Protein AF-A0A9Q0EGW2-F1 (afdb_monomer_lite)

Organism: NCBI:txid630683

pLDDT: mean 73.57, std 24.12, range [22.22, 98.44]

Secondary structure (DSSP, 8-state):
-HHHHHHHHHHHHHHHHHHHHH-TTSPPBPPP-TTS--EEEEEEEEE-TTTSSEEEEEEEEETT--HHHHHHHHHHHH-GGGTTT----EEEEEEETTEEEEPPTTS-HHHHHHT--SS-TT-EEEEEEGGGS--PPP-----------------------S-TTHHHHHHHHHHSS---TTHHHHT-HHHHHHHHHHHHHHHHHHHTS-TT--STTEEEEEEE-TTT-TT---EEEEEETT--HHHHHHHHHHHHT-TTS-GGGEEEEEEETTT---EEPPTTS-HHHHHHT--GGG--EEEEEEEPPTT-----PPP------S---S----PPPTTSS-EEEE--TT------------------SSSSPPEEE--SSEEEEESS--STT-EE--STT--SS-EEEEEETTEEEEEESSTT--EEETTEEP-S-EE--TT-EEEETTTEEEEEE-TTTTT-------------------------------------------------------------------------PPPPP---SEEEEE-GGGHHHHHHHHTTT--TTT-SSTTHHHHHHHHHHHHHHSTTS-TTS-HHHHHHHHHHHHHHHHHHHHHHHH-----GGGHHHHHHHHHHHHHHHHHHHHHHHHBTTTTTT-HHHHHHHHHHHHHHHHHHHHHHHHHHHTTGGGGSS-TTS--TTS--HHHHHHHHHHHHHHHHHHT--HHHHHHHHHHHHHHHHHHHHHHHHH-GGGS-SSHHHHHHHHHHHHHHHHHHGGGT-HHHHHHHSHHHHHHHHHHHS--SSTTTHHHHHHH-TTS-HHHHHHHHHT----TTSPPPPHHHHHHHHHHHHTTHHHHHHHHT----SSPPSS--PPP---SS--HHHH-BSSPTTHHHHHHHHHHTTSEEEEE-TTS-SBS-TTBTTHHHHTTT-----------SSPPEEEEEEE-SSS--EEEEEE----TTS---S-EEEEEEE-TTSHHHHH----TT-EEEEETTEE-TT--HHHHHHHHHHS-SEEEEEEETTHHHHTT-GGGGGSPPPPPP-

Radius of gyration: 41.77 Å; chains: 1; bounding box: 143×86×116 Å

InterPro domains:
  IPR000159 Ras-associating domain [PF00788] (39-132)
  IPR000159 Ras-associating domain [PF00788] (218-309)
  IPR000159 Ras-associating domain [PS50200] (38-132)
  IPR000159 Ras-associating domain [PS50200] (217-310)
  IPR000159 Ras-associating domain [SM00314] (38-132)
  IPR000159 Ras-associating domain [SM00314] (217-310)
  IPR000253 Forkhead-associated (FHA) domain [PF00498] (385-449)
  IPR001478 PDZ domain [PF00595] (959-1042)
  IPR001478 PDZ domain [PS50106] (956-1046)
  IPR001478 PDZ domain [SM00228] (965-1046)
  IPR002710 Dilute domain [PF01843] (735-837)
  IPR002710 Dilute domain [PS51126] (611-858)
  IPR002710 Dilute domain [SM01132] (735-841)
  IPR008984 SMAD/FHA domain superfamily [SSF49879] (358-459)
  IPR028842 Afadin [PTHR10398] (1-1064)
  IPR029071 Ubiquitin-like domain superfamily [SSF54236] (38-137)
  IPR029071 Ubiquitin-like domain superfamily [SSF54236] (218-309)
  IPR036034 PDZ superfamily [G3DSA:2.30.42.10] (946-1052)
  IPR036034 PDZ superfamily [SSF50156] (941-1049)
  IPR037977 Afadin, cargo binding domain [cd15471] (553-882)

Structure (mmCIF, N/CA/C/O backbone):
data_AF-A0A9Q0EGW2-F1
#
_entry.id   AF-A0A9Q0EGW2-F1
#
loop_
_atom_site.group_PDB
_atom_site.id
_atom_site.type_symbol
_atom_site.label_atom_id
_atom_site.label_alt_id
_atom_site.label_comp_id
_atom_site.label_asym_id
_atom_site.label_entity_id
_atom_site.label_seq_id
_atom_site.pdbx_PDB_ins_code
_atom_site.Cartn_x
_atom_site.Cartn_y
_atom_site.Cartn_z
_atom_site.occupancy
_atom_site.B_iso_or_equiv
_atom_site.auth_seq_id
_atom_site.auth_comp_id
_atom_site.auth_asym_id
_atom_site.auth_atom_id
_atom_site.pdbx_PDB_model_num
ATOM 1 N N . MET A 1 1 ? -8.921 -42.955 36.937 1.00 47.50 1 MET A N 1
ATOM 2 C CA . MET A 1 1 ? -9.377 -42.772 35.539 1.00 47.50 1 MET A CA 1
ATOM 3 C C . MET A 1 1 ? -8.599 -41.685 34.792 1.00 47.50 1 MET A C 1
ATOM 5 O O . MET A 1 1 ? -8.509 -41.792 33.580 1.00 47.50 1 MET A O 1
ATOM 9 N N . SER A 1 2 ? -7.989 -40.699 35.465 1.00 52.41 2 SER A N 1
ATOM 10 C CA . SER A 1 2 ? -7.268 -39.570 34.837 1.00 52.41 2 SER A CA 1
ATOM 11 C C . SER A 1 2 ? -6.210 -39.935 33.782 1.00 52.41 2 SER A C 1
ATOM 13 O O . SER A 1 2 ? -6.080 -39.212 32.803 1.00 52.41 2 SER A O 1
ATOM 15 N N . GLY A 1 3 ? -5.489 -41.053 33.940 1.00 56.72 3 GLY A N 1
ATOM 16 C CA . GLY A 1 3 ? -4.396 -41.429 33.029 1.00 56.72 3 GLY A CA 1
ATOM 17 C C . GLY A 1 3 ? -4.788 -41.597 31.553 1.00 56.72 3 GLY A C 1
ATOM 18 O O . GLY A 1 3 ? -3.973 -41.287 30.696 1.00 56.72 3 GLY A O 1
ATOM 19 N N . SER A 1 4 ? -6.022 -42.025 31.249 1.00 69.19 4 SER A N 1
ATOM 20 C CA . SER A 1 4 ? -6.470 -42.208 29.854 1.00 69.19 4 SER A CA 1
ATOM 21 C C . SER A 1 4 ? -6.658 -40.864 29.149 1.00 69.19 4 SER A C 1
ATOM 23 O O . SER A 1 4 ? -6.093 -40.636 28.084 1.00 69.19 4 SER A O 1
ATOM 25 N N . ARG A 1 5 ? -7.375 -39.928 29.793 1.00 77.12 5 ARG A N 1
ATOM 26 C CA . ARG A 1 5 ? -7.767 -38.653 29.175 1.00 77.12 5 ARG A CA 1
ATOM 27 C C . ARG A 1 5 ? -6.572 -37.748 28.874 1.00 77.12 5 ARG A C 1
ATOM 29 O O . ARG A 1 5 ? -6.573 -37.075 27.854 1.00 77.12 5 ARG A O 1
ATOM 36 N N . GLU A 1 6 ? -5.536 -37.764 29.713 1.00 77.38 6 GLU A N 1
ATOM 37 C CA . GLU A 1 6 ? -4.303 -37.006 29.447 1.00 77.38 6 GLU A CA 1
ATOM 38 C C . GLU A 1 6 ? -3.447 -37.660 28.341 1.00 77.38 6 GLU A C 1
ATOM 40 O O . GLU A 1 6 ? -2.820 -36.963 27.544 1.00 77.38 6 GLU A O 1
ATOM 45 N N . GLU A 1 7 ? -3.468 -38.993 28.209 1.00 82.00 7 GLU A N 1
ATOM 46 C CA . GLU A 1 7 ? -2.821 -39.686 27.085 1.00 82.00 7 GLU A CA 1
ATOM 47 C C . GLU A 1 7 ? -3.568 -39.436 25.758 1.00 82.00 7 GLU A C 1
ATOM 49 O O . GLU A 1 7 ? -2.941 -39.229 24.718 1.00 82.00 7 GLU A O 1
ATOM 54 N N . GLU A 1 8 ? -4.903 -39.396 25.792 1.00 83.25 8 GLU A N 1
ATOM 55 C CA . GLU A 1 8 ? -5.772 -38.986 24.679 1.00 83.25 8 GLU A CA 1
ATOM 56 C C . GLU A 1 8 ? -5.536 -37.518 24.291 1.00 83.25 8 GLU A C 1
ATOM 58 O O . GLU A 1 8 ? -5.323 -37.227 23.114 1.00 83.25 8 GLU A O 1
ATOM 63 N N . ARG A 1 9 ? -5.476 -36.606 25.273 1.00 87.50 9 ARG A N 1
ATOM 64 C CA . ARG A 1 9 ? -5.161 -35.183 25.072 1.00 87.50 9 ARG A CA 1
ATOM 65 C C . ARG A 1 9 ? -3.813 -34.994 24.396 1.00 87.50 9 ARG A C 1
ATOM 67 O O . ARG A 1 9 ? -3.713 -34.229 23.440 1.00 87.50 9 ARG A O 1
ATOM 74 N N . ARG A 1 10 ? -2.789 -35.720 24.851 1.00 85.56 10 ARG A N 1
ATOM 75 C CA . ARG A 1 10 ? -1.449 -35.676 24.263 1.00 85.56 10 ARG A CA 1
ATOM 76 C C . ARG A 1 10 ? -1.440 -36.177 22.818 1.00 85.56 10 ARG A C 1
ATOM 78 O O . ARG A 1 10 ? -0.884 -35.502 21.961 1.00 85.56 10 ARG A O 1
ATOM 85 N N . LYS A 1 11 ? -2.107 -37.299 22.525 1.00 86.50 11 LYS A N 1
ATOM 86 C CA . LYS A 1 11 ? -2.251 -37.816 21.150 1.00 86.50 11 LYS A CA 1
ATOM 87 C C . LYS A 1 11 ? -2.978 -36.825 20.236 1.00 86.50 11 LYS A C 1
ATOM 89 O O . LYS A 1 11 ? -2.564 -36.636 19.098 1.00 86.50 11 LYS A O 1
ATOM 94 N N . LEU A 1 12 ? -4.030 -36.173 20.733 1.00 87.50 12 LEU A N 1
ATOM 95 C CA . LEU A 1 12 ? -4.774 -35.154 19.990 1.00 87.50 12 LEU A CA 1
ATOM 96 C C . LEU A 1 12 ? -3.927 -33.895 19.739 1.00 87.50 12 LEU A C 1
ATOM 98 O O . LEU A 1 12 ? -3.926 -33.378 18.624 1.00 87.50 12 LEU A O 1
ATOM 102 N N . ALA A 1 13 ? -3.150 -33.451 20.731 1.00 87.44 13 ALA A N 1
ATOM 103 C CA . ALA A 1 13 ? -2.180 -32.371 20.570 1.00 87.44 13 ALA A CA 1
ATOM 104 C C . ALA A 1 13 ? -1.097 -32.730 19.536 1.00 87.44 13 ALA A C 1
ATOM 106 O O . ALA A 1 13 ? -0.809 -31.925 18.657 1.00 87.44 13 ALA A O 1
ATOM 107 N N . ASP A 1 14 ? -0.544 -33.947 19.569 1.00 86.12 14 ASP A N 1
ATOM 108 C CA . ASP A 1 14 ? 0.439 -34.420 18.583 1.00 86.12 14 ASP A CA 1
ATOM 109 C C . ASP A 1 14 ? -0.143 -34.450 17.149 1.00 86.12 14 ASP A C 1
ATOM 111 O O . ASP A 1 14 ? 0.547 -34.070 16.200 1.00 86.12 14 ASP A O 1
ATOM 115 N N . ILE A 1 15 ? -1.422 -34.817 16.980 1.00 85.19 15 ILE A N 1
ATOM 116 C CA . ILE A 1 15 ? -2.140 -34.755 15.690 1.00 85.19 15 ILE A CA 1
ATOM 117 C C . ILE A 1 15 ? -2.317 -33.303 15.219 1.00 85.19 15 ILE A C 1
ATOM 119 O O . ILE A 1 15 ? -1.985 -32.993 14.075 1.00 85.19 15 ILE A O 1
ATOM 123 N N . ILE A 1 16 ? -2.787 -32.404 16.089 1.00 85.88 16 ILE A N 1
ATOM 124 C CA . ILE A 1 16 ? -2.991 -30.980 15.768 1.00 85.88 16 ILE A CA 1
ATOM 125 C C . ILE A 1 16 ? -1.656 -30.297 15.434 1.00 85.88 16 ILE A C 1
ATOM 127 O O . ILE A 1 16 ? -1.554 -29.610 14.420 1.00 85.88 16 ILE A O 1
ATOM 131 N N . ASN A 1 17 ? -0.597 -30.573 16.199 1.00 80.75 17 ASN A N 1
ATOM 132 C CA . ASN A 1 17 ? 0.765 -30.118 15.911 1.00 80.75 17 ASN A CA 1
ATOM 133 C C . ASN A 1 17 ? 1.252 -30.613 14.539 1.00 80.75 17 ASN A C 1
ATOM 135 O O . ASN A 1 17 ? 1.869 -29.856 13.788 1.00 80.75 17 ASN A O 1
ATOM 139 N N . HIS A 1 18 ? 0.963 -31.870 14.181 1.00 76.56 18 HIS A N 1
ATOM 140 C CA . HIS A 1 18 ? 1.314 -32.410 12.869 1.00 76.56 18 HIS A CA 1
ATOM 141 C C . HIS A 1 18 ? 0.508 -31.757 11.739 1.00 76.56 18 HIS A C 1
ATOM 143 O O . HIS A 1 18 ? 1.084 -31.451 10.695 1.00 76.56 18 HIS A O 1
ATOM 149 N N . TRP A 1 19 ? -0.787 -31.497 11.935 1.00 80.88 19 TRP A N 1
ATOM 150 C CA . TRP A 1 19 ? -1.618 -30.780 10.967 1.00 80.88 19 TRP A CA 1
ATOM 151 C C . TRP A 1 19 ? -1.093 -29.349 10.764 1.00 80.88 19 TRP A C 1
ATOM 153 O O . TRP A 1 19 ? -0.718 -29.000 9.644 1.00 80.88 19 TRP A O 1
ATOM 163 N N . ASN A 1 20 ? -0.918 -28.576 11.846 1.00 78.94 20 ASN A N 1
ATOM 164 C CA . ASN A 1 20 ? -0.424 -27.191 11.816 1.00 78.94 20 ASN A CA 1
ATOM 165 C C . ASN A 1 20 ? 0.954 -27.092 11.127 1.00 78.94 20 ASN A C 1
ATOM 167 O O . ASN A 1 20 ? 1.202 -26.175 10.348 1.00 78.94 20 ASN A O 1
ATOM 171 N N . ALA A 1 21 ? 1.842 -28.068 11.351 1.00 68.69 21 ALA A N 1
ATOM 172 C CA . ALA A 1 21 ? 3.165 -28.108 10.726 1.00 68.69 21 ALA A CA 1
ATOM 173 C C . ALA A 1 21 ? 3.164 -28.489 9.228 1.00 68.69 21 ALA A C 1
ATOM 175 O O . ALA A 1 21 ? 4.145 -28.204 8.539 1.00 68.69 21 ALA A O 1
ATOM 176 N N . ASN A 1 22 ? 2.114 -29.149 8.718 1.00 64.50 22 ASN A N 1
ATOM 177 C CA . ASN A 1 22 ? 2.036 -29.618 7.324 1.00 64.50 22 ASN A CA 1
ATOM 178 C C . ASN A 1 22 ? 1.032 -28.825 6.457 1.00 64.50 22 ASN A C 1
ATOM 180 O O . ASN A 1 22 ? 1.149 -28.887 5.235 1.00 64.50 22 ASN A O 1
ATOM 184 N N . ARG A 1 23 ? 0.072 -28.095 7.049 1.00 66.06 23 ARG A N 1
ATOM 185 C CA . ARG A 1 23 ? -1.032 -27.393 6.355 1.00 66.06 23 ARG A CA 1
ATOM 186 C C . ARG A 1 23 ? -0.943 -25.862 6.453 1.00 66.06 23 ARG A C 1
ATOM 188 O O . ARG A 1 23 ? -1.893 -25.182 6.830 1.00 66.06 23 ARG A O 1
ATOM 195 N N . LEU A 1 24 ? 0.217 -25.307 6.086 1.00 55.44 24 LEU A N 1
ATOM 196 C CA . LEU A 1 24 ? 0.515 -23.857 6.094 1.00 55.44 24 LEU A CA 1
ATOM 197 C C . LEU A 1 24 ? -0.327 -23.027 5.087 1.00 55.44 24 LEU A C 1
ATOM 199 O O . LEU A 1 24 ? -0.200 -21.806 4.995 1.00 55.44 24 LEU A O 1
ATOM 203 N N . ASP A 1 25 ? -1.141 -23.704 4.279 1.00 52.31 25 ASP A N 1
ATOM 204 C CA . ASP A 1 25 ? -2.201 -23.202 3.402 1.00 52.31 25 ASP A CA 1
ATOM 205 C C . ASP A 1 25 ? -3.484 -22.785 4.145 1.00 52.31 25 ASP A C 1
ATOM 207 O O . ASP A 1 25 ? -4.242 -21.955 3.635 1.00 52.31 25 ASP A O 1
ATOM 211 N N . LEU A 1 26 ? -3.717 -23.321 5.345 1.00 68.75 26 LEU A N 1
ATOM 212 C CA . LEU A 1 26 ? -4.934 -23.128 6.134 1.00 68.75 26 LEU A CA 1
ATOM 213 C C . LEU A 1 26 ? -4.627 -22.430 7.473 1.00 68.75 26 LEU A C 1
ATOM 215 O O . LEU A 1 26 ? -3.476 -22.160 7.813 1.00 68.75 26 LEU A O 1
ATOM 219 N N . PHE A 1 27 ? -5.674 -22.071 8.221 1.00 73.50 27 PHE A N 1
ATOM 220 C CA . PHE A 1 27 ? -5.519 -21.429 9.529 1.00 73.50 27 PHE A CA 1
ATOM 221 C C . PHE A 1 27 ? -5.166 -22.445 10.615 1.00 73.50 27 PHE A C 1
ATOM 223 O O . PHE A 1 27 ? -5.680 -23.561 10.609 1.00 73.50 27 PHE A O 1
ATOM 230 N N . GLU A 1 28 ? -4.354 -22.019 11.580 1.00 75.31 28 GLU A N 1
ATOM 231 C CA . GLU A 1 28 ? -3.938 -22.842 12.714 1.00 75.31 28 GLU A CA 1
ATOM 232 C C . GLU A 1 28 ? -5.127 -23.315 13.574 1.00 75.31 28 GLU A C 1
ATOM 234 O O . GLU A 1 28 ? -6.085 -22.572 13.823 1.00 75.31 28 GLU A O 1
ATOM 239 N N . ILE A 1 29 ? -5.040 -24.560 14.047 1.00 86.50 29 ILE A N 1
ATOM 240 C CA . ILE A 1 29 ? -5.971 -25.170 14.998 1.00 86.50 29 ILE A CA 1
ATOM 241 C C . ILE A 1 29 ? -5.348 -25.119 16.403 1.00 86.50 29 ILE A C 1
ATOM 243 O O . ILE A 1 29 ? -4.173 -25.445 16.582 1.00 86.50 29 ILE A O 1
ATOM 247 N N . SER A 1 30 ? -6.124 -24.701 17.406 1.00 88.56 30 SER A N 1
ATOM 248 C CA . SER A 1 30 ? -5.661 -24.542 18.788 1.00 88.56 30 SER A CA 1
ATOM 249 C C . SER A 1 30 ? -5.294 -25.875 19.439 1.00 88.56 30 SER A C 1
ATOM 251 O O . SER A 1 30 ? -5.869 -26.916 19.130 1.00 88.56 30 SER A O 1
ATOM 253 N N . GLN A 1 31 ? -4.424 -25.823 20.448 1.00 89.56 31 GLN A N 1
ATOM 254 C CA . GLN A 1 31 ? -4.209 -26.959 21.347 1.00 89.56 31 GLN A CA 1
ATOM 255 C C . GLN A 1 31 ? -5.522 -27.383 22.042 1.00 89.56 31 GLN A C 1
ATOM 257 O O . GLN A 1 31 ? -6.391 -26.528 22.266 1.00 89.56 31 GLN A O 1
ATOM 262 N N . PRO A 1 32 ? -5.674 -28.671 22.409 1.00 90.06 32 PRO A N 1
ATOM 263 C CA . PRO A 1 32 ? -6.863 -29.165 23.092 1.00 90.06 32 PRO A CA 1
ATOM 264 C C . PRO A 1 32 ? -6.901 -28.779 24.582 1.00 90.06 32 PRO A C 1
ATOM 266 O O . PRO A 1 32 ? -5.913 -28.898 25.325 1.00 90.06 32 PRO A O 1
ATOM 269 N N . THR A 1 33 ? -8.082 -28.365 25.040 1.00 88.81 33 THR A N 1
ATOM 270 C CA . THR A 1 33 ? -8.398 -28.121 26.455 1.00 88.81 33 THR A CA 1
ATOM 271 C C . THR A 1 33 ? -8.334 -29.413 27.279 1.00 88.81 33 THR A C 1
ATOM 273 O O . THR A 1 33 ? -8.151 -30.513 26.751 1.00 88.81 33 THR A O 1
ATOM 276 N N . GLU A 1 34 ? -8.502 -29.302 28.599 1.00 80.69 34 GLU A N 1
ATOM 277 C CA . GLU A 1 34 ? -8.590 -30.465 29.499 1.00 80.69 34 GLU A CA 1
ATOM 278 C C . GLU A 1 34 ? -9.810 -31.359 29.203 1.00 80.69 34 GLU A C 1
ATOM 280 O O . GLU A 1 34 ? -9.826 -32.540 29.562 1.00 80.69 34 GLU A O 1
ATOM 285 N N . ASP A 1 35 ? -10.806 -30.820 28.490 1.00 83.25 35 ASP A N 1
ATOM 286 C CA . ASP A 1 35 ? -11.986 -31.551 28.039 1.00 83.25 35 ASP A CA 1
ATOM 287 C C . ASP A 1 35 ? -11.856 -32.201 26.650 1.00 83.25 35 ASP A C 1
ATOM 289 O O . ASP A 1 35 ? -12.777 -32.900 26.224 1.00 83.25 35 ASP A O 1
ATOM 293 N N . LEU A 1 36 ? -10.686 -32.071 26.005 1.00 86.12 36 LEU A N 1
ATOM 294 C CA . LEU A 1 36 ? -10.377 -32.476 24.620 1.00 86.12 36 LEU A CA 1
ATOM 295 C C . LEU A 1 36 ? -11.017 -31.593 23.529 1.00 86.12 36 LEU A C 1
ATOM 297 O O . LEU A 1 36 ? -10.999 -31.957 22.354 1.00 86.12 36 LEU A O 1
ATOM 301 N N . GLU A 1 37 ? -11.553 -30.426 23.889 1.00 89.25 37 GLU A N 1
ATOM 302 C CA . GLU A 1 37 ? -12.096 -29.458 22.931 1.00 89.25 37 GLU A CA 1
ATOM 303 C C . GLU A 1 37 ? -10.984 -28.584 22.329 1.00 89.25 37 GLU A C 1
ATOM 305 O O . GLU A 1 37 ? -10.080 -28.135 23.031 1.00 89.25 37 GLU A O 1
ATOM 310 N N . PHE A 1 38 ? -11.057 -28.316 21.027 1.00 92.31 38 PHE A N 1
ATOM 311 C CA . PHE A 1 38 ? -10.139 -27.445 20.296 1.00 92.31 38 PHE A CA 1
ATOM 312 C C . PHE A 1 38 ? -10.902 -26.548 19.316 1.00 92.31 38 PHE A C 1
ATOM 314 O O . PHE A 1 38 ? -12.018 -26.853 18.900 1.00 92.31 38 PHE A O 1
ATOM 321 N N . HIS A 1 39 ? -10.293 -25.427 18.940 1.00 90.38 39 HIS A N 1
ATOM 322 C CA . HIS A 1 39 ? -10.911 -24.389 18.120 1.00 90.38 39 HIS A CA 1
ATOM 323 C C . HIS A 1 39 ? -10.045 -24.080 16.900 1.00 90.38 39 HIS A C 1
ATOM 325 O O . HIS A 1 39 ? -8.822 -24.122 16.975 1.00 90.38 39 HIS A O 1
ATOM 331 N N . GLY A 1 40 ? -10.660 -23.709 15.782 1.00 83.31 40 GLY A N 1
ATOM 332 C CA . GLY A 1 40 ? -9.936 -23.303 14.578 1.00 83.31 40 GLY A CA 1
ATOM 333 C C . GLY A 1 40 ? -10.710 -22.266 13.781 1.00 83.31 40 GLY A C 1
ATOM 334 O O . GLY A 1 40 ? -11.922 -22.119 13.946 1.00 83.31 40 GLY A O 1
ATOM 335 N N . VAL A 1 41 ? -10.019 -21.526 12.916 1.00 83.19 41 VAL A N 1
ATOM 336 C CA . VAL A 1 41 ? -10.681 -20.674 11.921 1.00 83.19 41 VAL A CA 1
ATOM 337 C C . VAL A 1 41 ? -10.871 -21.491 10.647 1.00 83.19 41 VAL A C 1
ATOM 339 O O . VAL A 1 41 ? -9.919 -22.016 10.082 1.00 83.19 41 VAL A O 1
ATOM 342 N N . MET A 1 42 ? -12.110 -21.611 10.191 1.00 86.25 42 MET A N 1
ATOM 343 C CA . MET A 1 42 ? -12.465 -22.360 8.989 1.00 86.25 42 MET A CA 1
ATOM 344 C C . MET A 1 42 ? -12.895 -21.409 7.876 1.00 86.25 42 MET A C 1
ATOM 346 O O . MET A 1 42 ? -13.567 -20.406 8.134 1.00 86.25 42 MET A O 1
ATOM 350 N N . ARG A 1 43 ? -12.510 -21.729 6.635 1.00 83.06 43 ARG A N 1
ATOM 351 C CA . ARG A 1 43 ? -12.833 -20.948 5.433 1.00 83.06 43 ARG A CA 1
ATOM 352 C C . ARG A 1 43 ? -13.999 -21.590 4.684 1.00 83.06 43 ARG A C 1
ATOM 354 O O . ARG A 1 43 ? -13.911 -22.746 4.276 1.00 83.06 43 ARG A O 1
ATOM 361 N N . PHE A 1 44 ? -15.047 -20.807 4.461 1.00 85.94 44 PHE A N 1
ATOM 362 C CA . PHE A 1 44 ? -16.272 -21.226 3.790 1.00 85.94 44 PHE A CA 1
ATOM 363 C C . PHE A 1 44 ? -16.542 -20.374 2.553 1.00 85.94 44 PHE A C 1
ATOM 365 O O . PHE A 1 44 ? -16.354 -19.155 2.568 1.00 85.94 44 PHE A O 1
ATOM 372 N N . TYR A 1 45 ? -17.024 -21.020 1.497 1.00 82.19 45 TYR A N 1
ATOM 373 C CA . TYR A 1 45 ? -17.379 -20.400 0.224 1.00 82.19 45 TYR A CA 1
ATOM 374 C C . TYR A 1 45 ? -18.895 -20.484 0.006 1.00 82.19 45 TYR A C 1
ATOM 376 O O . TYR A 1 45 ? -19.514 -21.491 0.339 1.00 82.19 45 TYR A O 1
ATOM 384 N N . PHE A 1 46 ? -19.499 -19.456 -0.580 1.00 81.00 46 PHE A N 1
ATOM 385 C CA . PHE A 1 46 ? -20.913 -19.412 -0.951 1.00 81.00 46 PHE A CA 1
ATOM 386 C C . PHE A 1 46 ? -21.048 -18.951 -2.405 1.00 81.00 46 PHE A C 1
ATOM 388 O O . PHE A 1 46 ? -20.443 -17.955 -2.799 1.00 81.00 46 PHE A O 1
ATOM 395 N N . GLN A 1 47 ? -21.822 -19.674 -3.214 1.00 65.81 47 GLN A N 1
ATOM 396 C CA . GLN A 1 47 ? -21.988 -19.380 -4.641 1.00 65.81 47 GLN A CA 1
ATOM 397 C C . GLN A 1 47 ? -23.151 -18.400 -4.855 1.00 65.81 47 GLN A C 1
ATOM 399 O O . GLN A 1 47 ? -24.315 -18.802 -4.788 1.00 65.81 47 GLN A O 1
ATOM 404 N N . ASP A 1 48 ? -22.868 -17.123 -5.135 1.00 56.03 48 ASP A N 1
ATOM 405 C CA . ASP A 1 48 ? -23.937 -16.145 -5.360 1.00 56.03 48 ASP A CA 1
ATOM 406 C C . ASP A 1 48 ? -24.415 -16.162 -6.820 1.00 56.03 48 ASP A C 1
ATOM 408 O O . ASP A 1 48 ? -23.762 -15.646 -7.733 1.00 56.03 48 ASP A O 1
ATOM 412 N N . ARG A 1 49 ? -25.602 -16.740 -7.040 1.00 48.81 49 ARG A N 1
ATOM 413 C CA . ARG A 1 49 ? -26.234 -16.863 -8.364 1.00 48.81 49 ARG A CA 1
ATOM 414 C C . ARG A 1 49 ? -26.593 -15.530 -9.036 1.00 48.81 49 ARG A C 1
ATOM 416 O O . ARG A 1 49 ? -26.875 -15.547 -10.230 1.00 48.81 49 ARG A O 1
ATOM 423 N N . MET A 1 50 ? -26.594 -14.397 -8.325 1.00 46.16 50 MET A N 1
ATOM 424 C CA . MET A 1 50 ? -26.811 -13.076 -8.935 1.00 46.16 50 MET A CA 1
ATOM 425 C C . MET A 1 50 ? -25.515 -12.430 -9.438 1.00 46.16 50 MET A C 1
ATOM 427 O O . MET A 1 50 ? -25.565 -11.666 -10.399 1.00 46.16 50 MET A O 1
ATOM 431 N N . ALA A 1 51 ? -24.371 -12.740 -8.821 1.00 42.78 51 ALA A N 1
ATOM 432 C CA . ALA A 1 51 ? -23.065 -12.207 -9.219 1.00 42.78 51 ALA A CA 1
ATOM 433 C C . ALA A 1 51 ? -22.275 -13.153 -10.141 1.00 42.78 51 ALA A C 1
ATOM 435 O O . ALA A 1 51 ? -21.465 -12.691 -10.939 1.00 42.78 51 ALA A O 1
ATOM 436 N N . GLY A 1 52 ? -22.494 -14.467 -10.029 1.00 45.59 52 GLY A N 1
ATOM 437 C CA . GLY A 1 52 ? -21.698 -15.493 -10.713 1.00 45.59 52 GLY A CA 1
ATOM 438 C C . GLY A 1 52 ? -20.368 -15.827 -10.026 1.00 45.59 52 GLY A C 1
ATOM 439 O O . GLY A 1 52 ? -19.665 -16.712 -10.501 1.00 45.59 52 GLY A O 1
ATOM 440 N N . ASN A 1 53 ? -20.056 -15.167 -8.906 1.00 53.72 53 ASN A N 1
ATOM 441 C CA . ASN A 1 53 ? -18.808 -15.310 -8.153 1.00 53.72 53 ASN A CA 1
ATOM 442 C C . ASN A 1 53 ? -19.024 -16.077 -6.834 1.00 53.72 53 ASN A C 1
ATOM 444 O O . ASN A 1 53 ? -20.133 -16.123 -6.291 1.00 53.72 53 ASN A O 1
ATOM 448 N N . PHE A 1 54 ? -17.940 -16.614 -6.268 1.00 61.50 54 PHE A N 1
ATOM 449 C CA . PHE A 1 54 ? -17.933 -17.173 -4.914 1.00 61.50 54 PHE A CA 1
ATOM 450 C C . PHE A 1 54 ? -17.622 -16.091 -3.870 1.00 61.50 54 PHE A C 1
ATOM 452 O O . PHE A 1 54 ? -16.542 -15.503 -3.866 1.00 61.50 54 PHE A O 1
ATOM 459 N N . ALA A 1 55 ? -18.545 -15.865 -2.937 1.00 63.38 55 ALA A N 1
ATOM 460 C CA . ALA A 1 55 ? -18.284 -15.089 -1.730 1.00 63.38 55 ALA A CA 1
ATOM 461 C C . ALA A 1 55 ? -17.565 -15.975 -0.699 1.00 63.38 55 ALA A C 1
ATOM 463 O O . ALA A 1 55 ? -17.983 -17.105 -0.455 1.00 63.38 55 ALA A O 1
ATOM 464 N N . THR A 1 56 ? -16.501 -15.476 -0.068 1.00 74.44 56 THR A N 1
ATOM 465 C CA . THR A 1 56 ? -15.720 -16.233 0.929 1.00 74.44 56 THR A CA 1
ATOM 466 C C . THR A 1 56 ? -15.870 -15.604 2.310 1.00 74.44 56 THR A C 1
ATOM 468 O O . THR A 1 56 ? -15.730 -14.391 2.441 1.00 74.44 56 THR A O 1
ATOM 471 N N . LYS A 1 57 ? -16.111 -16.408 3.352 1.00 74.19 57 LYS A N 1
ATOM 472 C CA . LYS A 1 57 ? -16.085 -15.959 4.755 1.00 74.19 57 LYS A CA 1
ATOM 473 C C . LYS A 1 57 ? -15.335 -16.951 5.634 1.00 74.19 57 LYS A C 1
ATOM 475 O O . LYS A 1 57 ? -15.425 -18.162 5.449 1.00 74.19 57 LYS A O 1
ATOM 480 N N . CYS A 1 58 ? -14.610 -16.421 6.611 1.00 79.94 58 CYS A N 1
ATOM 481 C CA . CYS A 1 58 ? -13.944 -17.211 7.638 1.00 79.94 58 CYS A CA 1
ATOM 482 C C . CYS A 1 58 ? -14.698 -17.060 8.962 1.00 79.94 58 CYS A C 1
ATOM 484 O O . CYS A 1 58 ? -15.073 -15.946 9.332 1.00 79.94 58 CYS A O 1
ATOM 486 N N . ILE A 1 59 ? -14.908 -18.157 9.687 1.00 79.81 59 ILE A N 1
ATOM 487 C CA . ILE A 1 59 ? -15.474 -18.132 11.045 1.00 79.81 59 ILE A CA 1
ATOM 488 C C . ILE A 1 59 ? -14.644 -19.009 11.982 1.00 79.81 59 ILE A C 1
ATOM 490 O O . ILE A 1 59 ? -14.043 -19.991 11.551 1.00 79.81 59 ILE A O 1
ATOM 494 N N . ARG A 1 60 ? -14.608 -18.654 13.270 1.00 83.62 60 ARG A N 1
ATOM 495 C CA . ARG A 1 60 ? -14.079 -19.536 14.315 1.00 83.62 60 ARG A CA 1
ATOM 496 C C . ARG A 1 60 ? -15.120 -20.619 14.606 1.00 83.62 60 ARG A C 1
ATOM 498 O O . ARG A 1 60 ? -16.287 -20.297 14.803 1.00 83.62 60 ARG A O 1
ATOM 505 N N . VAL A 1 61 ? -14.685 -21.872 14.618 1.00 90.00 61 VAL A N 1
ATOM 506 C CA . VAL A 1 61 ? -15.498 -23.074 14.850 1.00 90.00 61 VAL A CA 1
ATOM 507 C C . VAL A 1 61 ? -14.858 -23.858 16.000 1.00 90.00 61 VAL A C 1
ATOM 509 O O . VAL A 1 61 ? -13.634 -23.832 16.149 1.00 90.00 61 VAL A O 1
ATOM 512 N N . SER A 1 62 ? -15.665 -24.538 16.818 1.00 92.56 62 SER A N 1
ATOM 513 C CA . SER A 1 62 ? -15.179 -25.507 17.811 1.00 92.56 62 SER A CA 1
ATOM 514 C C . SER A 1 62 ? -15.265 -26.938 17.270 1.00 92.56 62 SER A C 1
ATOM 516 O O . SER A 1 62 ? -16.156 -27.261 16.487 1.00 92.56 62 SER A O 1
ATOM 518 N N . SER A 1 63 ? -14.406 -27.832 17.756 1.00 92.06 63 SER A N 1
ATOM 519 C CA . SER A 1 63 ? -14.519 -29.288 17.608 1.00 92.06 63 SER A CA 1
ATOM 520 C C . SER A 1 63 ? -15.808 -29.881 18.203 1.00 92.06 63 SER A C 1
ATOM 522 O O . SER A 1 63 ? -16.098 -31.067 18.018 1.00 92.06 63 SER A O 1
ATOM 524 N N . THR A 1 64 ? -16.574 -29.105 18.974 1.00 91.19 64 THR A N 1
ATOM 525 C CA . THR A 1 64 ? -17.913 -29.485 19.453 1.00 91.19 64 THR A CA 1
ATOM 526 C C . THR A 1 64 ? -19.037 -29.077 18.503 1.00 91.19 64 THR A C 1
ATOM 528 O O . THR A 1 64 ? -20.033 -29.795 18.459 1.00 91.19 64 THR A O 1
ATOM 531 N N . ALA A 1 65 ? -18.857 -28.009 17.717 1.00 92.19 65 ALA A N 1
ATOM 532 C CA . ALA A 1 65 ? -19.888 -27.433 16.857 1.00 92.19 65 ALA A CA 1
ATOM 533 C C . ALA A 1 65 ? -20.236 -28.340 15.666 1.00 92.19 65 ALA A C 1
ATOM 535 O O . ALA A 1 65 ? -19.355 -28.895 15.000 1.00 92.19 65 ALA A O 1
ATOM 536 N N . THR A 1 66 ? -21.531 -28.459 15.397 1.00 95.00 66 THR A N 1
ATOM 537 C CA . THR A 1 66 ? -22.093 -29.299 14.338 1.00 95.00 66 THR A CA 1
ATOM 538 C C . THR A 1 66 ? -22.166 -28.571 12.993 1.00 95.00 66 THR A C 1
ATOM 540 O O . THR A 1 66 ? -22.077 -27.341 12.910 1.00 95.00 66 THR A O 1
ATOM 543 N N . THR A 1 67 ? -22.374 -29.324 11.913 1.00 92.12 67 THR A N 1
ATOM 544 C CA . THR A 1 67 ? -22.693 -28.790 10.586 1.00 92.12 67 THR A CA 1
ATOM 545 C C . THR A 1 67 ? -23.915 -27.870 10.637 1.00 92.12 67 THR A C 1
ATOM 547 O O . THR A 1 67 ? -23.918 -26.857 9.939 1.00 92.12 67 THR A O 1
ATOM 550 N N . GLN A 1 68 ? -24.926 -28.159 11.470 1.00 88.81 68 GLN A N 1
ATOM 551 C CA . GLN A 1 68 ? -26.079 -27.269 11.642 1.00 88.81 68 GLN A CA 1
ATOM 552 C C . GLN A 1 68 ? -25.682 -25.919 12.264 1.00 88.81 68 GLN A C 1
ATOM 554 O O . GLN A 1 68 ? -25.992 -24.883 11.676 1.00 88.81 68 GLN A O 1
ATOM 559 N N . ASP A 1 69 ? -24.942 -25.912 13.380 1.00 88.25 69 ASP A N 1
ATOM 560 C CA . ASP A 1 69 ? -24.502 -24.672 14.052 1.00 88.25 69 ASP A CA 1
ATOM 561 C C . ASP A 1 69 ? -23.675 -23.781 13.104 1.00 88.25 69 ASP A C 1
ATOM 563 O O . ASP A 1 69 ? -23.824 -22.554 13.049 1.00 88.25 69 ASP A O 1
ATOM 567 N N . VAL A 1 70 ? -22.814 -24.421 12.303 1.00 89.38 70 VAL A N 1
ATOM 568 C CA . VAL A 1 70 ? -22.008 -23.777 11.260 1.00 89.38 70 VAL A CA 1
ATOM 569 C C . VAL A 1 70 ? -22.889 -23.224 10.134 1.00 89.38 70 VAL A C 1
ATOM 571 O O . VAL A 1 70 ? -22.688 -22.083 9.722 1.00 89.38 70 VAL A O 1
ATOM 574 N N . ILE A 1 71 ? -23.883 -23.976 9.650 1.00 88.31 71 ILE A N 1
ATOM 575 C CA . ILE A 1 71 ? -24.822 -23.508 8.618 1.00 88.31 71 ILE A CA 1
ATOM 576 C C . ILE A 1 71 ? -25.622 -22.293 9.101 1.00 88.31 71 ILE A C 1
ATOM 578 O O . ILE A 1 71 ? -25.740 -21.324 8.351 1.00 88.31 71 ILE A O 1
ATOM 582 N N . GLU A 1 72 ? -26.146 -22.312 10.327 1.00 82.25 72 GLU A N 1
ATOM 583 C CA . GLU A 1 72 ? -26.929 -21.200 10.880 1.00 82.25 72 GLU A CA 1
ATOM 584 C C . GLU A 1 72 ? -26.061 -19.937 11.031 1.00 82.25 72 GLU A C 1
ATOM 586 O O . GLU A 1 72 ? -26.435 -18.868 10.540 1.00 82.25 72 GLU A O 1
ATOM 591 N N . THR A 1 73 ? -24.842 -20.087 11.564 1.00 82.31 73 THR A N 1
ATOM 592 C CA . THR A 1 73 ? -23.843 -19.005 11.663 1.00 82.31 73 THR A CA 1
ATOM 593 C C . THR A 1 73 ? -23.477 -18.415 10.294 1.00 82.31 73 THR A C 1
ATOM 595 O O . THR A 1 73 ? -23.328 -17.199 10.145 1.00 82.31 73 THR A O 1
ATOM 598 N N . LEU A 1 74 ? -23.297 -19.258 9.272 1.00 81.38 74 LEU A N 1
ATOM 599 C CA . LEU A 1 74 ? -22.942 -18.805 7.925 1.00 81.38 74 LEU A CA 1
ATOM 600 C C . LEU A 1 74 ? -24.131 -18.163 7.201 1.00 81.38 74 LEU A C 1
ATOM 602 O O . LEU A 1 74 ? -23.930 -17.188 6.480 1.00 81.38 74 LEU A O 1
ATOM 606 N N . ALA A 1 75 ? -25.354 -18.658 7.405 1.00 76.12 75 ALA A N 1
ATOM 607 C CA . ALA A 1 75 ? -26.562 -18.090 6.815 1.00 76.12 75 ALA A CA 1
ATOM 608 C C . ALA A 1 75 ? -26.768 -16.630 7.249 1.00 76.12 75 ALA A C 1
ATOM 610 O O . ALA A 1 75 ? -26.961 -15.762 6.394 1.00 76.12 75 ALA A O 1
ATOM 611 N N . GLU A 1 76 ? -26.642 -16.346 8.552 1.00 69.88 76 GLU A N 1
ATOM 612 C CA . GLU A 1 76 ? -26.672 -14.975 9.077 1.00 69.88 76 GLU A CA 1
ATOM 613 C C . GLU A 1 76 ? -25.552 -14.119 8.480 1.00 69.88 76 GLU A C 1
ATOM 615 O O . GLU A 1 76 ? -25.803 -13.018 7.993 1.00 69.88 76 GLU A O 1
ATOM 620 N N . LYS A 1 77 ? -24.313 -14.630 8.457 1.00 67.75 77 LYS A N 1
ATOM 621 C CA . LYS A 1 77 ? -23.156 -13.853 7.993 1.00 67.75 77 LYS A CA 1
ATOM 622 C C . LYS A 1 77 ? -23.106 -13.631 6.483 1.00 67.75 77 LYS A C 1
ATOM 624 O O . LYS A 1 77 ? -22.437 -12.684 6.068 1.00 67.75 77 LYS A O 1
ATOM 629 N N . PHE A 1 78 ? -23.748 -14.461 5.659 1.00 68.12 78 PHE A N 1
ATOM 630 C CA . PHE A 1 78 ? -23.802 -14.258 4.206 1.00 68.12 78 PHE A CA 1
ATOM 631 C C . PHE A 1 78 ? -24.979 -13.380 3.756 1.00 68.12 78 PHE A C 1
ATOM 633 O O . PHE A 1 78 ? -24.768 -12.584 2.843 1.00 68.12 78 PHE A O 1
ATOM 640 N N . ARG A 1 79 ? -26.175 -13.471 4.366 1.00 63.34 79 ARG A N 1
ATOM 641 C CA . ARG A 1 79 ? -27.318 -12.575 4.068 1.00 63.34 79 ARG A CA 1
ATOM 642 C C . ARG A 1 79 ? -28.234 -12.356 5.295 1.00 63.34 79 ARG A C 1
ATOM 644 O O . ARG A 1 79 ? -29.195 -13.112 5.457 1.00 63.34 79 ARG A O 1
ATOM 651 N N . PRO A 1 80 ? -28.019 -11.297 6.102 1.00 48.03 80 PRO A N 1
ATOM 652 C CA . PRO A 1 80 ? -28.888 -10.970 7.241 1.00 48.03 80 PRO A CA 1
ATOM 653 C C . PRO A 1 80 ? -30.342 -10.657 6.835 1.00 48.03 80 PRO A C 1
ATOM 655 O O . PRO A 1 80 ? -31.296 -11.111 7.469 1.00 48.03 80 PRO A O 1
ATOM 658 N N . ASP A 1 81 ? -30.515 -9.916 5.737 1.00 46.12 81 ASP A N 1
ATOM 659 C CA . ASP A 1 81 ? -31.737 -9.143 5.452 1.00 46.12 81 ASP A CA 1
ATOM 660 C C . ASP A 1 81 ? -32.951 -9.975 4.994 1.00 46.12 81 ASP A C 1
ATOM 662 O O . ASP A 1 81 ? -34.061 -9.461 4.860 1.00 46.12 81 ASP A O 1
ATOM 666 N N . MET A 1 82 ? -32.773 -11.274 4.724 1.00 42.34 82 MET A N 1
ATOM 667 C CA . MET A 1 82 ? -33.799 -12.109 4.078 1.00 42.34 82 MET A CA 1
ATOM 668 C C . MET A 1 82 ? -34.666 -12.946 5.035 1.00 42.34 82 MET A C 1
ATOM 670 O O . MET A 1 82 ? -35.566 -13.655 4.573 1.00 42.34 82 MET A O 1
ATOM 674 N N . ARG A 1 83 ? -34.488 -12.829 6.362 1.00 42.62 83 ARG A N 1
ATOM 675 C CA . ARG A 1 83 ? -35.328 -13.539 7.355 1.00 42.62 83 ARG A CA 1
ATOM 676 C C . ARG A 1 83 ? -36.833 -13.222 7.263 1.00 42.62 83 ARG A C 1
ATOM 678 O O . ARG A 1 83 ? -37.635 -14.017 7.739 1.00 42.62 83 ARG A O 1
ATOM 685 N N . MET A 1 84 ? -37.231 -12.114 6.630 1.00 39.41 84 MET A N 1
ATOM 686 C CA . MET A 1 84 ? -38.633 -11.668 6.562 1.00 39.41 84 MET A CA 1
ATOM 687 C C . MET A 1 84 ? -39.532 -12.376 5.528 1.00 39.41 84 MET A C 1
ATOM 689 O O . MET A 1 84 ? -40.742 -12.168 5.587 1.00 39.41 84 MET A O 1
ATOM 693 N N . LEU A 1 85 ? -39.005 -13.169 4.579 1.00 38.41 85 LEU A N 1
ATOM 694 C CA . LEU A 1 85 ? -39.831 -13.712 3.475 1.00 38.41 85 LEU A CA 1
ATOM 695 C C . LEU A 1 85 ? -39.817 -15.240 3.304 1.00 38.41 85 LEU A C 1
ATOM 697 O O . LEU A 1 85 ? -40.833 -15.795 2.892 1.00 38.41 85 LEU A O 1
ATOM 701 N N . SER A 1 86 ? -38.730 -15.936 3.647 1.00 47.31 86 SER A N 1
ATOM 702 C CA . SER A 1 86 ? -38.718 -17.404 3.795 1.00 47.31 86 SER A CA 1
ATOM 703 C C . SER A 1 86 ? -37.388 -17.877 4.373 1.00 47.31 86 SER A C 1
ATOM 705 O O . SER A 1 86 ? -36.347 -17.458 3.872 1.00 47.31 86 SER A O 1
ATOM 707 N N . SER A 1 87 ? -37.395 -18.806 5.332 1.00 50.25 87 SER A N 1
ATOM 708 C CA . SER A 1 87 ? -36.179 -19.494 5.791 1.00 50.25 87 SER A CA 1
ATOM 709 C C . SER A 1 87 ? -35.556 -20.308 4.642 1.00 50.25 87 SER A C 1
ATOM 711 O O . SER A 1 87 ? -36.177 -21.280 4.198 1.00 50.25 87 SER A O 1
ATOM 713 N N . PRO A 1 88 ? -34.357 -19.963 4.133 1.00 56.84 88 PRO A N 1
ATOM 714 C CA . PRO A 1 88 ? -33.699 -20.768 3.111 1.00 56.84 88 PRO A CA 1
ATOM 715 C C . PRO A 1 88 ? -33.156 -22.048 3.749 1.00 56.84 88 PRO A C 1
ATOM 717 O O . PRO A 1 88 ? -32.573 -22.002 4.833 1.00 56.84 88 PRO A O 1
ATOM 720 N N . ARG A 1 89 ? -33.316 -23.194 3.081 1.00 69.94 89 ARG A N 1
ATOM 721 C CA . ARG A 1 89 ? -32.604 -24.412 3.480 1.00 69.94 89 ARG A CA 1
ATOM 722 C C . ARG A 1 89 ? -31.218 -24.377 2.869 1.00 69.94 89 ARG A C 1
ATOM 724 O O . ARG A 1 89 ? -31.088 -24.432 1.652 1.00 69.94 89 ARG A O 1
ATOM 731 N N . TYR A 1 90 ? -30.200 -24.289 3.709 1.00 83.31 90 TYR A N 1
ATOM 732 C CA . TYR A 1 90 ? -28.813 -24.403 3.281 1.00 83.31 90 TYR A CA 1
ATOM 733 C C . TYR A 1 90 ? -28.267 -25.803 3.573 1.00 83.31 90 TYR A C 1
ATOM 735 O O . TYR A 1 90 ? -28.821 -26.568 4.362 1.00 83.31 90 TYR A O 1
ATOM 743 N N . SER A 1 91 ? -27.170 -26.157 2.919 1.00 86.81 91 SER A N 1
ATOM 744 C CA . SER A 1 91 ? -26.407 -27.369 3.201 1.00 86.81 91 SER A CA 1
ATOM 745 C C . SER A 1 91 ? -24.931 -27.143 2.930 1.00 86.81 91 SER A C 1
ATOM 747 O O . SER A 1 91 ? -24.567 -26.426 1.996 1.00 86.81 91 SER A O 1
ATOM 749 N N . LEU A 1 92 ? -24.096 -27.755 3.765 1.00 90.69 92 LEU A N 1
ATOM 750 C CA . LEU A 1 92 ? -22.648 -27.659 3.693 1.00 90.69 92 LEU A CA 1
ATOM 751 C C . LEU A 1 92 ? -22.084 -28.836 2.893 1.00 90.69 92 LEU A C 1
ATOM 753 O O . LEU A 1 92 ? -22.513 -29.977 3.064 1.00 90.69 92 LEU A O 1
ATOM 757 N N . TYR A 1 93 ? -21.128 -28.541 2.023 1.00 88.50 93 TYR A N 1
ATOM 758 C CA . TYR A 1 93 ? -20.433 -29.512 1.192 1.00 88.50 93 TYR A CA 1
ATOM 759 C C . TYR A 1 93 ? -18.931 -29.400 1.431 1.00 88.50 93 TYR A C 1
ATOM 761 O O . TYR A 1 93 ? -18.399 -28.302 1.557 1.00 88.50 93 TYR A O 1
ATOM 769 N N . GLU A 1 94 ? -18.256 -30.534 1.460 1.00 89.12 94 GLU A N 1
ATOM 770 C CA . GLU A 1 94 ? -16.813 -30.691 1.371 1.00 89.12 94 GLU A CA 1
ATOM 771 C C . GLU A 1 94 ? -16.475 -30.962 -0.101 1.00 89.12 94 GLU A C 1
ATOM 773 O O . GLU A 1 94 ? -17.063 -31.848 -0.720 1.00 89.12 94 GLU A O 1
ATOM 778 N N . VAL A 1 95 ? -15.577 -30.172 -0.688 1.00 82.75 95 VAL A N 1
ATOM 779 C CA . VAL A 1 95 ? -15.197 -30.255 -2.106 1.00 82.75 95 VAL A CA 1
ATOM 780 C C . VAL A 1 95 ? -13.685 -30.403 -2.205 1.00 82.75 95 VAL A C 1
ATOM 782 O O . VAL A 1 95 ? -12.948 -29.575 -1.670 1.00 82.75 95 VAL A O 1
ATOM 785 N N . HIS A 1 96 ? -13.241 -31.434 -2.916 1.00 79.69 96 HIS A N 1
ATOM 786 C CA . HIS A 1 96 ? -11.844 -31.720 -3.240 1.00 79.69 96 HIS A CA 1
ATOM 787 C C . HIS A 1 96 ? -11.691 -31.868 -4.763 1.00 79.69 96 HIS A C 1
ATOM 789 O O . HIS A 1 96 ? -12.676 -31.984 -5.492 1.00 79.69 96 HIS A O 1
ATOM 795 N N . VAL A 1 97 ? -10.453 -31.939 -5.260 1.00 60.81 97 VAL A N 1
ATOM 796 C CA . VAL A 1 97 ? -10.155 -32.212 -6.686 1.00 60.81 97 VAL A CA 1
ATOM 797 C C . VAL A 1 97 ? -10.771 -33.543 -7.163 1.00 60.81 97 VAL A C 1
ATOM 799 O O . VAL A 1 97 ? -11.102 -33.697 -8.336 1.00 60.81 97 VAL A O 1
ATOM 802 N N . SER A 1 98 ? -10.968 -34.492 -6.243 1.00 58.09 98 SER A N 1
ATOM 803 C CA . SER A 1 98 ? -11.565 -35.813 -6.468 1.00 58.09 98 SER A CA 1
ATOM 804 C C . SER A 1 98 ? -13.103 -35.848 -6.482 1.00 58.09 98 SER A C 1
ATOM 806 O O . SER A 1 98 ? -13.661 -36.887 -6.830 1.00 58.09 98 SER A O 1
ATOM 808 N N . GLY A 1 99 ? -13.798 -34.758 -6.127 1.00 68.12 99 GLY A N 1
ATOM 809 C CA . GLY A 1 99 ? -15.266 -34.680 -6.116 1.00 68.12 99 GLY A CA 1
ATOM 810 C C . GLY A 1 99 ? -15.840 -33.920 -4.914 1.00 68.12 99 GLY A C 1
ATOM 811 O O . GLY A 1 99 ? -15.108 -33.307 -4.136 1.00 68.12 99 GLY A O 1
ATOM 812 N N . GLU A 1 100 ? -17.167 -33.963 -4.750 1.00 80.19 100 GLU A N 1
ATOM 813 C CA . GLU A 1 100 ? -17.868 -33.318 -3.632 1.00 80.19 100 GLU A CA 1
ATOM 814 C C . GLU A 1 100 ? -18.672 -34.286 -2.755 1.00 80.19 100 GLU A C 1
ATOM 816 O O . GLU A 1 100 ? -19.225 -35.286 -3.211 1.00 80.19 100 GLU A O 1
ATOM 821 N N . ARG A 1 101 ? -18.778 -33.939 -1.472 1.00 86.12 101 ARG A N 1
ATOM 822 C CA . ARG A 1 101 ? -19.528 -34.654 -0.440 1.00 86.12 101 ARG A CA 1
ATOM 823 C C . ARG A 1 101 ? -20.417 -33.665 0.312 1.00 86.12 101 ARG A C 1
ATOM 825 O O . ARG A 1 101 ? -19.927 -32.658 0.808 1.00 86.12 101 ARG A O 1
ATOM 832 N N . LYS A 1 102 ? -21.716 -33.944 0.449 1.00 88.06 102 LYS A N 1
ATOM 833 C CA . LYS A 1 102 ? -22.572 -33.226 1.415 1.00 88.06 102 LYS A CA 1
ATOM 834 C C . LYS A 1 102 ? -22.236 -33.713 2.830 1.00 88.06 102 LYS A C 1
ATOM 836 O O . LYS A 1 102 ? -22.141 -34.923 3.020 1.00 88.06 102 LYS A O 1
ATOM 841 N N . LEU A 1 103 ? -22.085 -32.797 3.789 1.00 90.56 103 LEU A N 1
ATOM 842 C CA . LEU A 1 103 ? -21.984 -33.156 5.206 1.00 90.56 103 LEU A CA 1
ATOM 843 C C . LEU A 1 103 ? -23.379 -33.378 5.799 1.00 90.56 103 LEU A C 1
ATOM 845 O O . LEU A 1 103 ? -24.322 -32.639 5.489 1.00 90.56 103 LEU A O 1
ATOM 849 N N . ASP A 1 104 ? -23.482 -34.353 6.694 1.00 90.94 104 ASP A N 1
ATOM 850 C CA . ASP A 1 104 ? -24.658 -34.545 7.539 1.00 90.94 104 ASP A CA 1
ATOM 851 C C . ASP A 1 104 ? -24.693 -33.501 8.673 1.00 90.94 104 ASP A C 1
ATOM 853 O O . ASP A 1 104 ? -23.681 -32.884 9.020 1.00 90.94 104 ASP A O 1
ATOM 857 N N . LEU A 1 105 ? -25.888 -33.233 9.214 1.00 88.38 105 LEU A N 1
ATOM 858 C CA . LEU A 1 105 ? -26.133 -32.088 10.106 1.00 88.38 105 LEU A CA 1
ATOM 859 C C . LEU A 1 105 ? -25.424 -32.201 11.465 1.00 88.38 105 LEU A C 1
ATOM 861 O O . LEU A 1 105 ? -25.104 -31.172 12.055 1.00 88.38 105 LEU A O 1
ATOM 865 N N . ASP A 1 106 ? -25.170 -33.423 11.929 1.00 90.06 106 ASP A N 1
ATOM 866 C CA . ASP A 1 106 ? -24.499 -33.772 13.184 1.00 90.06 106 ASP A CA 1
ATOM 867 C C . ASP A 1 106 ? -22.984 -34.015 13.040 1.00 90.06 106 ASP A C 1
ATOM 869 O O . ASP A 1 106 ? -22.283 -34.158 14.047 1.00 90.06 106 ASP A O 1
ATOM 873 N N . GLU A 1 107 ? -22.445 -34.003 11.813 1.00 93.31 107 GLU A N 1
ATOM 874 C CA . GLU A 1 107 ? -20.994 -33.965 11.607 1.00 93.31 107 GLU A CA 1
ATOM 875 C C . GLU A 1 107 ? -20.380 -32.681 12.175 1.00 93.31 107 GLU A C 1
ATOM 877 O O . GLU A 1 107 ? -21.061 -31.693 12.433 1.00 93.31 107 GLU A O 1
ATOM 882 N N . LYS A 1 108 ? -19.061 -32.691 12.376 1.00 93.88 108 LYS A N 1
ATOM 883 C CA . LYS A 1 108 ? -18.315 -31.608 13.025 1.00 93.88 108 LYS A CA 1
ATOM 884 C C . LYS A 1 108 ? -17.275 -31.048 12.057 1.00 93.88 108 LYS A C 1
ATOM 886 O O . LYS A 1 108 ? -16.194 -31.636 11.955 1.00 93.88 108 LYS A O 1
ATOM 891 N N . PRO A 1 109 ? -17.550 -29.941 11.341 1.00 93.88 109 PRO A N 1
ATOM 892 C CA . PRO A 1 109 ? -16.725 -29.513 10.208 1.00 93.88 109 PRO A CA 1
ATOM 893 C C . PRO A 1 109 ? -15.237 -29.306 10.536 1.00 93.88 109 PRO A C 1
ATOM 895 O O . PRO A 1 109 ? -14.384 -29.649 9.720 1.00 93.88 109 PRO A O 1
ATOM 898 N N . LEU A 1 110 ? -14.895 -28.834 11.744 1.00 92.12 110 LEU A N 1
ATOM 899 C CA . LEU A 1 110 ? -13.490 -28.681 12.153 1.00 92.12 110 LEU A CA 1
ATOM 900 C C . LEU A 1 110 ? -12.774 -30.033 12.322 1.00 92.12 110 LEU A C 1
ATOM 902 O O . LEU A 1 110 ? -11.595 -30.155 12.000 1.00 92.12 110 LEU A O 1
ATOM 906 N N . VAL A 1 111 ? -13.489 -31.061 12.788 1.00 90.00 111 VAL A N 1
ATOM 907 C CA . VAL A 1 111 ? -12.960 -32.428 12.916 1.00 90.00 111 VAL A CA 1
ATOM 908 C C . VAL A 1 111 ? -12.809 -33.073 11.535 1.00 90.00 111 VAL A C 1
ATOM 910 O O . VAL A 1 111 ? -11.835 -33.782 11.304 1.00 90.00 111 VAL A O 1
ATOM 913 N N . VAL A 1 112 ? -13.710 -32.777 10.589 1.00 89.69 112 VAL A N 1
ATOM 914 C CA . VAL A 1 112 ? -13.557 -33.175 9.176 1.00 89.69 112 VAL A CA 1
ATOM 915 C C . VAL A 1 112 ? -12.287 -32.549 8.580 1.00 89.69 112 VAL A C 1
ATOM 917 O O . VAL A 1 112 ? -11.450 -33.273 8.050 1.00 89.69 112 VAL A O 1
ATOM 920 N N . GLN A 1 113 ? -12.071 -31.241 8.767 1.00 89.50 113 GLN A N 1
ATOM 921 C CA . GLN A 1 113 ? -10.876 -30.534 8.275 1.00 89.50 113 GLN A CA 1
ATOM 922 C C . GLN A 1 113 ? -9.559 -31.034 8.904 1.00 89.50 113 GLN A C 1
ATOM 924 O O . GLN A 1 113 ? -8.523 -31.062 8.236 1.00 89.50 113 GLN A O 1
ATOM 929 N N . LEU A 1 114 ? -9.581 -31.441 10.180 1.00 86.62 114 LEU A N 1
ATOM 930 C CA . LEU A 1 114 ? -8.419 -32.030 10.861 1.00 86.62 114 LEU A CA 1
ATOM 931 C C . LEU A 1 114 ? -8.025 -33.398 10.265 1.00 86.62 114 LEU A C 1
ATOM 933 O O . LEU A 1 114 ? -6.854 -33.766 10.308 1.00 86.62 114 LEU A O 1
ATOM 937 N N . ASN A 1 115 ? -8.985 -34.123 9.682 1.00 83.69 115 ASN A N 1
ATOM 938 C CA . ASN A 1 115 ? -8.789 -35.451 9.093 1.00 83.69 115 ASN A CA 1
ATOM 939 C C . ASN A 1 115 ? -8.405 -35.430 7.597 1.00 83.69 115 ASN A C 1
ATOM 941 O O . ASN A 1 115 ? -8.264 -36.497 7.000 1.00 83.69 115 ASN A O 1
ATOM 945 N N . TRP A 1 116 ? -8.220 -34.256 6.981 1.00 82.75 116 TRP A N 1
ATOM 946 C CA . TRP A 1 116 ? -7.738 -34.142 5.597 1.00 82.75 116 TRP A CA 1
ATOM 947 C C . TRP A 1 116 ? -6.309 -34.684 5.448 1.00 82.75 116 TRP A C 1
ATOM 949 O O . TRP A 1 116 ? -5.405 -34.322 6.207 1.00 82.75 116 TRP A O 1
ATOM 959 N N . ASN A 1 117 ? -6.085 -35.534 4.443 1.00 62.94 117 ASN A N 1
ATOM 960 C CA . ASN A 1 117 ? -4.801 -36.192 4.215 1.00 62.94 117 ASN A CA 1
ATOM 961 C C . ASN A 1 117 ? -3.742 -35.215 3.669 1.00 62.94 117 ASN A C 1
ATOM 963 O O . ASN A 1 117 ? -4.008 -34.053 3.346 1.00 62.94 117 ASN A O 1
ATOM 967 N N . LYS A 1 118 ? -2.496 -35.693 3.543 1.00 50.88 118 LYS A N 1
ATOM 968 C CA . LYS A 1 118 ? -1.366 -34.890 3.030 1.00 50.88 118 LYS A CA 1
ATOM 969 C C . LYS A 1 118 ? -1.470 -34.535 1.546 1.00 50.88 118 LYS A C 1
ATOM 971 O O . LYS A 1 118 ? -0.823 -33.576 1.113 1.00 50.88 118 LYS A O 1
ATOM 976 N N . ASP A 1 119 ? -2.279 -35.295 0.819 1.00 47.66 119 ASP A N 1
ATOM 977 C CA . ASP A 1 119 ? -2.556 -35.125 -0.605 1.00 47.66 119 ASP A CA 1
ATOM 978 C C . ASP A 1 119 ? -3.831 -34.286 -0.839 1.00 47.66 119 ASP A C 1
ATOM 980 O O . ASP A 1 119 ? -3.936 -33.605 -1.856 1.00 47.66 119 ASP A O 1
ATOM 984 N N . ASP A 1 120 ? -4.728 -34.200 0.158 1.00 57.12 120 ASP A N 1
ATOM 985 C CA . ASP A 1 120 ? -5.961 -33.388 0.165 1.00 57.12 120 ASP A CA 1
ATOM 986 C C . ASP A 1 120 ? -5.661 -31.888 0.400 1.00 57.12 120 ASP A C 1
ATOM 988 O O . ASP A 1 120 ? -6.272 -31.206 1.234 1.00 57.12 120 ASP A O 1
ATOM 992 N N . ARG A 1 121 ? -4.646 -31.358 -0.292 1.00 51.50 121 ARG A N 1
ATOM 993 C CA . ARG A 1 121 ? -4.101 -30.002 -0.089 1.00 51.50 121 ARG A CA 1
ATOM 994 C C . ARG A 1 121 ? -5.070 -28.876 -0.427 1.00 51.50 121 ARG A C 1
ATOM 996 O O . ARG A 1 121 ? -4.861 -27.747 -0.006 1.00 51.50 121 ARG A O 1
ATOM 1003 N N . GLU A 1 122 ? -6.125 -29.183 -1.169 1.00 59.59 122 GLU A N 1
ATOM 1004 C CA . GLU A 1 122 ? -6.954 -28.182 -1.837 1.00 59.59 122 GLU A CA 1
ATOM 1005 C C . GLU A 1 122 ? -8.435 -28.239 -1.438 1.00 59.59 122 GLU A C 1
ATOM 1007 O O . GLU A 1 122 ? -9.264 -27.604 -2.095 1.00 59.59 122 GLU A O 1
ATOM 1012 N N . GLY A 1 123 ? -8.766 -28.976 -0.371 1.00 72.00 123 GLY A N 1
ATOM 1013 C CA . GLY A 1 123 ? -10.123 -29.117 0.159 1.00 72.00 123 GLY A CA 1
ATOM 1014 C C . GLY A 1 123 ? -10.783 -27.787 0.541 1.00 72.00 123 GLY A C 1
ATOM 1015 O O . GLY A 1 123 ? -10.141 -26.868 1.060 1.00 72.00 123 GLY A O 1
ATOM 1016 N N . ARG A 1 124 ? -12.088 -27.662 0.276 1.00 83.00 124 ARG A N 1
ATOM 1017 C CA . ARG A 1 124 ? -12.881 -26.440 0.503 1.00 83.00 124 ARG A CA 1
ATOM 1018 C C . ARG A 1 124 ? -14.276 -26.772 1.024 1.00 83.00 124 ARG A C 1
ATOM 1020 O O . ARG A 1 124 ? -14.929 -27.672 0.506 1.00 83.00 124 ARG A O 1
ATOM 1027 N N . PHE A 1 125 ? -14.776 -25.991 1.983 1.00 89.94 125 PHE A N 1
ATOM 1028 C CA . PHE A 1 125 ? -16.166 -26.095 2.432 1.00 89.94 125 PHE A CA 1
ATOM 1029 C C . PHE A 1 125 ? -17.068 -25.097 1.694 1.00 89.94 125 PHE A C 1
ATOM 1031 O O . PHE A 1 125 ? -16.833 -23.888 1.739 1.00 89.94 125 PHE A O 1
ATOM 1038 N N . VAL A 1 126 ? -18.114 -25.589 1.031 1.00 86.50 126 VAL A N 1
ATOM 1039 C CA . VAL A 1 126 ? -19.033 -24.806 0.194 1.00 86.50 126 VAL A CA 1
ATOM 1040 C C . VAL A 1 126 ? -20.455 -24.875 0.752 1.00 86.50 126 VAL A C 1
ATOM 1042 O O . VAL A 1 126 ? -21.043 -25.949 0.863 1.00 86.50 126 VAL A O 1
ATOM 1045 N N . LEU A 1 127 ? -21.034 -23.722 1.080 1.00 86.69 127 LEU A N 1
ATOM 1046 C CA . LEU A 1 127 ? -22.433 -23.576 1.472 1.00 86.69 127 LEU A CA 1
ATOM 1047 C C . LEU A 1 127 ? -23.308 -23.431 0.216 1.00 86.69 127 LEU A C 1
ATOM 1049 O O . LEU A 1 127 ? -23.059 -22.563 -0.623 1.00 86.69 127 LEU A O 1
ATOM 1053 N N . LYS A 1 128 ? -24.354 -24.255 0.094 1.00 82.31 128 LYS A N 1
ATOM 1054 C CA . LYS A 1 128 ? -25.300 -24.242 -1.037 1.00 82.31 128 LYS A CA 1
ATOM 1055 C C . LYS A 1 128 ? -26.740 -24.066 -0.553 1.00 82.31 128 LYS A C 1
ATOM 1057 O O . LYS A 1 128 ? -27.108 -24.605 0.488 1.00 82.31 128 LYS A O 1
ATOM 1062 N N . ASN A 1 129 ? -27.561 -23.347 -1.319 1.00 77.12 129 ASN A N 1
ATOM 1063 C CA . ASN A 1 129 ? -29.006 -23.220 -1.096 1.00 77.12 129 ASN A CA 1
ATOM 1064 C C . ASN A 1 129 ? -29.746 -24.414 -1.732 1.00 77.12 129 ASN A C 1
ATOM 1066 O O . ASN A 1 129 ? -29.622 -24.650 -2.932 1.00 77.12 129 ASN A O 1
ATOM 1070 N N . GLU A 1 130 ? -30.529 -25.164 -0.957 1.00 68.50 130 GLU A N 1
ATOM 1071 C CA . GLU A 1 130 ? -31.314 -26.302 -1.455 1.00 68.50 130 GLU A CA 1
ATOM 1072 C C . GLU A 1 130 ? -32.555 -25.860 -2.245 1.00 68.50 130 GLU A C 1
ATOM 1074 O O . GLU A 1 130 ? -32.980 -26.567 -3.157 1.00 68.50 130 GLU A O 1
ATOM 1079 N N . ASN A 1 131 ? -33.100 -24.667 -1.968 1.00 60.88 131 ASN A N 1
ATOM 1080 C CA . ASN A 1 131 ? -34.246 -24.115 -2.710 1.00 60.88 131 ASN A CA 1
ATOM 1081 C C . ASN A 1 131 ? -33.906 -23.805 -4.186 1.00 60.88 131 ASN A C 1
ATOM 1083 O O . ASN A 1 131 ? -34.797 -23.609 -5.008 1.00 60.88 131 ASN A O 1
ATOM 1087 N N . ASP A 1 132 ? -32.613 -23.771 -4.515 1.00 54.47 132 ASP A N 1
ATOM 1088 C CA . ASP A 1 132 ? -32.041 -23.506 -5.836 1.00 54.47 132 ASP A CA 1
ATOM 1089 C C . ASP A 1 132 ? -31.814 -24.790 -6.676 1.00 54.47 132 ASP A C 1
ATOM 1091 O O . ASP A 1 132 ? -31.269 -24.732 -7.788 1.00 54.47 132 ASP A O 1
ATOM 1095 N N . ILE A 1 133 ? -32.222 -25.956 -6.155 1.00 47.75 133 ILE A N 1
ATOM 1096 C CA . ILE A 1 133 ? -32.074 -27.279 -6.777 1.00 47.75 133 ILE A CA 1
ATOM 1097 C C . ILE A 1 133 ? -33.424 -27.737 -7.352 1.00 47.75 133 ILE A C 1
ATOM 1099 O O . ILE A 1 133 ? -34.415 -27.858 -6.634 1.00 47.75 133 ILE A O 1
ATOM 1103 N N . LEU A 1 134 ? -33.469 -28.054 -8.653 1.00 40.78 134 LEU A N 1
ATOM 1104 C CA . LEU A 1 134 ? -34.668 -28.626 -9.281 1.00 40.78 134 LEU A CA 1
ATOM 1105 C C . LEU A 1 134 ? -35.035 -29.976 -8.627 1.00 40.78 134 LEU A C 1
ATOM 1107 O O . LEU A 1 134 ? -34.162 -30.837 -8.477 1.00 40.78 134 LEU A O 1
ATOM 1111 N N . PRO A 1 135 ? -36.312 -30.209 -8.264 1.00 33.75 135 PRO A N 1
ATOM 1112 C CA . PRO A 1 135 ? -36.686 -31.352 -7.440 1.00 33.75 135 PRO A CA 1
ATOM 1113 C C . PRO A 1 135 ? -36.505 -32.685 -8.177 1.00 33.75 135 PRO A C 1
ATOM 1115 O O . PRO A 1 135 ? -37.233 -33.008 -9.121 1.00 33.75 135 PRO A O 1
ATOM 1118 N N . LYS A 1 136 ? -35.577 -33.516 -7.683 1.00 36.66 136 LYS A N 1
ATOM 1119 C CA . LYS A 1 136 ? -35.537 -34.951 -8.001 1.00 36.66 136 LYS A CA 1
ATOM 1120 C C . LYS A 1 136 ? -36.866 -35.569 -7.547 1.00 36.66 136 LYS A C 1
ATOM 1122 O O . LYS A 1 136 ? -37.211 -35.480 -6.370 1.00 36.66 136 LYS A O 1
ATOM 1127 N N . LYS A 1 137 ? -37.624 -36.180 -8.467 1.00 27.59 137 LYS A N 1
ATOM 1128 C CA . LYS A 1 137 ? -38.907 -36.829 -8.139 1.00 27.59 137 LYS A CA 1
ATOM 1129 C C . LYS A 1 137 ? -38.691 -37.914 -7.069 1.00 27.59 137 LYS A C 1
ATOM 1131 O O . LYS A 1 137 ? -37.914 -38.833 -7.335 1.00 27.59 137 LYS A O 1
ATOM 1136 N N . PRO A 1 138 ? -39.381 -37.870 -5.915 1.00 31.81 138 PRO A N 1
ATOM 1137 C CA . PRO A 1 138 ? -39.368 -38.985 -4.979 1.00 31.81 138 PRO A CA 1
ATOM 1138 C C . PRO A 1 138 ? -40.103 -40.185 -5.588 1.00 31.81 138 PRO A C 1
ATOM 1140 O O . PRO A 1 138 ? -41.101 -40.027 -6.295 1.00 31.81 138 PRO A O 1
ATOM 1143 N N . GLN A 1 139 ? -39.625 -41.393 -5.294 1.00 30.00 139 GLN A N 1
ATOM 1144 C CA . GLN A 1 139 ? -40.356 -42.620 -5.597 1.00 30.00 139 GLN A CA 1
ATOM 1145 C C . GLN A 1 139 ? -41.499 -42.781 -4.588 1.00 30.00 139 GLN A C 1
ATOM 1147 O O . GLN A 1 139 ? -41.265 -43.148 -3.439 1.00 30.00 139 GLN A O 1
ATOM 1152 N N . SER A 1 140 ? -42.738 -42.529 -5.009 1.00 28.77 140 SER A N 1
ATOM 1153 C CA . SER A 1 140 ? -43.911 -43.068 -4.321 1.00 28.77 140 SER A CA 1
ATOM 1154 C C . SER A 1 140 ? -44.238 -44.452 -4.881 1.00 28.77 140 SER A C 1
ATOM 1156 O O . SER A 1 140 ? -44.236 -44.666 -6.095 1.00 28.77 140 SER A O 1
ATOM 1158 N N . ASN A 1 141 ? -44.521 -45.403 -3.991 1.00 28.73 141 ASN A N 1
ATOM 1159 C CA . ASN A 1 141 ? -45.010 -46.718 -4.394 1.00 28.73 141 ASN A CA 1
ATOM 1160 C C . ASN A 1 141 ? -46.376 -46.590 -5.089 1.00 28.73 141 ASN A C 1
ATOM 1162 O O . ASN A 1 141 ? -47.201 -45.757 -4.711 1.00 28.73 141 ASN A O 1
ATOM 1166 N N . GLY A 1 142 ? -46.612 -47.445 -6.086 1.00 24.42 142 GLY A N 1
ATOM 1167 C CA . GLY A 1 142 ? -47.939 -47.656 -6.666 1.00 24.42 142 GLY A CA 1
ATOM 1168 C C . GLY A 1 142 ? -48.891 -48.405 -5.708 1.00 24.42 142 GLY A C 1
ATOM 1169 O O . GLY A 1 142 ? -48.523 -48.623 -4.551 1.00 24.42 142 GLY A O 1
ATOM 1170 N N . PRO A 1 143 ? -50.080 -48.857 -6.167 1.00 34.78 143 PRO A N 1
ATOM 1171 C CA . PRO A 1 143 ? -50.352 -49.234 -7.561 1.00 34.78 143 PRO A CA 1
ATOM 1172 C C . PRO A 1 143 ? -51.650 -48.675 -8.179 1.00 34.78 143 PRO A C 1
ATOM 1174 O O . PRO A 1 143 ? -52.656 -48.535 -7.497 1.00 34.78 143 PRO A O 1
ATOM 1177 N N . GLU A 1 144 ? -51.685 -48.585 -9.513 1.00 23.72 144 GLU A N 1
ATOM 1178 C CA . GLU A 1 144 ? -52.763 -49.219 -10.290 1.00 23.72 144 GLU A CA 1
ATOM 1179 C C . GLU A 1 144 ? -52.246 -49.756 -11.643 1.00 23.72 144 GLU A C 1
ATOM 1181 O O . GLU A 1 144 ? -51.611 -49.038 -12.403 1.00 23.72 144 GLU A O 1
ATOM 1186 N N . LYS A 1 145 ? -52.537 -51.047 -11.871 1.00 27.09 145 LYS A N 1
ATOM 1187 C CA . LYS A 1 145 ? -52.863 -51.771 -13.124 1.00 27.09 145 LYS A CA 1
ATOM 1188 C C . LYS A 1 145 ? -52.079 -51.510 -14.434 1.00 27.09 145 LYS A C 1
ATOM 1190 O O . LYS A 1 145 ? -52.068 -50.421 -14.981 1.00 27.09 145 LYS A O 1
ATOM 1195 N N . GLU A 1 146 ? -51.540 -52.618 -14.962 1.00 25.59 146 GLU A N 1
ATOM 1196 C CA . GLU A 1 146 ? -51.732 -53.188 -16.322 1.00 25.59 146 GLU A CA 1
ATOM 1197 C C . GLU A 1 146 ? -52.152 -52.262 -17.501 1.00 25.59 146 GLU A C 1
ATOM 1199 O O . GLU A 1 146 ? -53.106 -51.505 -17.376 1.00 25.59 146 GLU A O 1
ATOM 1204 N N . LYS A 1 147 ? -51.615 -52.383 -18.733 1.00 28.38 147 LYS A N 1
ATOM 1205 C CA . LYS A 1 147 ? -50.657 -53.356 -19.323 1.00 28.38 147 LYS A CA 1
ATOM 1206 C C . LYS A 1 147 ? -50.150 -52.899 -20.716 1.00 28.38 147 LYS A C 1
ATOM 1208 O O . LYS A 1 147 ? -50.834 -52.127 -21.370 1.00 28.38 147 LYS A O 1
ATOM 1213 N N . ASP A 1 148 ? -49.013 -53.470 -21.138 1.00 23.73 148 ASP A N 1
ATOM 1214 C CA . ASP A 1 148 ? -48.549 -53.854 -22.500 1.00 23.73 148 ASP A CA 1
ATOM 1215 C C . ASP A 1 148 ? -48.756 -52.960 -23.761 1.00 23.73 148 ASP A C 1
ATOM 1217 O O . ASP A 1 148 ? -49.836 -52.454 -24.039 1.00 23.73 148 ASP A O 1
ATOM 1221 N N . GLY A 1 149 ? -47.716 -52.904 -24.622 1.00 24.12 149 GLY A N 1
ATOM 1222 C CA . GLY A 1 149 ? -47.718 -52.278 -25.969 1.00 24.12 149 GLY A CA 1
ATOM 1223 C C . GLY A 1 149 ? -46.674 -51.152 -26.146 1.00 24.12 149 GLY A C 1
ATOM 1224 O O . GLY A 1 149 ? -47.017 -49.996 -25.940 1.00 24.12 149 GLY A O 1
ATOM 1225 N N . VAL A 1 150 ? -45.369 -51.346 -26.427 1.00 27.72 150 VAL A N 1
ATOM 1226 C CA . VAL A 1 150 ? -44.682 -52.235 -27.408 1.00 27.72 150 VAL A CA 1
ATOM 1227 C C . VAL A 1 150 ? -45.109 -51.837 -28.838 1.00 27.72 150 VAL A C 1
ATOM 1229 O O . VAL A 1 150 ? -46.294 -51.911 -29.132 1.00 27.72 150 VAL A O 1
ATOM 1232 N N . ILE A 1 151 ? -44.272 -51.318 -29.759 1.00 28.38 151 ILE A N 1
ATOM 1233 C CA . ILE A 1 151 ? -42.871 -51.602 -30.192 1.00 28.38 151 ILE A CA 1
ATOM 1234 C C . ILE A 1 151 ? -42.139 -50.235 -30.440 1.00 28.38 151 ILE A C 1
ATOM 1236 O O . ILE A 1 151 ? -42.790 -49.311 -30.912 1.00 28.38 151 ILE A O 1
ATOM 1240 N N . GLN A 1 152 ? -40.895 -49.939 -29.991 1.00 28.08 152 GLN A N 1
ATOM 1241 C CA . GLN A 1 152 ? -39.559 -50.339 -30.534 1.00 28.08 152 GLN A CA 1
ATOM 1242 C C . GLN A 1 152 ? -39.326 -49.843 -32.001 1.00 28.08 152 GLN A C 1
ATOM 1244 O O . GLN A 1 152 ? -40.287 -49.707 -32.740 1.00 28.08 152 GLN A O 1
ATOM 1249 N N . ASN A 1 153 ? -38.166 -49.462 -32.560 1.00 26.77 153 ASN A N 1
ATOM 1250 C CA . ASN A 1 153 ? -36.750 -49.902 -32.603 1.00 26.77 153 ASN A CA 1
ATOM 1251 C C . ASN A 1 153 ? -35.963 -48.798 -33.385 1.00 26.77 153 ASN A C 1
ATOM 1253 O O . ASN A 1 153 ? -36.620 -47.976 -34.015 1.00 26.77 153 ASN A O 1
ATOM 1257 N N . PHE A 1 154 ? -34.632 -48.645 -33.502 1.00 25.16 154 PHE A N 1
ATOM 1258 C CA . PHE A 1 154 ? -33.333 -49.271 -33.130 1.00 25.16 154 PHE A CA 1
ATOM 1259 C C . PHE A 1 154 ? -32.316 -48.085 -33.060 1.00 25.16 154 PHE A C 1
ATOM 1261 O O . PHE A 1 154 ? -32.633 -47.021 -33.583 1.00 25.16 154 PHE A O 1
ATOM 1268 N N . LYS A 1 155 ? -31.064 -48.126 -32.577 1.00 25.45 155 LYS A N 1
ATOM 1269 C CA . LYS A 1 155 ? -30.216 -48.966 -31.692 1.00 25.45 155 LYS A CA 1
ATOM 1270 C C . LYS A 1 155 ? -29.065 -48.011 -31.283 1.00 25.45 155 LYS A C 1
ATOM 1272 O O . LYS A 1 155 ? -28.609 -47.251 -32.124 1.00 25.45 155 LYS A O 1
ATOM 1277 N N . GLN A 1 156 ? -28.703 -47.846 -30.013 1.00 23.22 156 GLN A N 1
ATOM 1278 C CA . GLN A 1 156 ? -27.909 -48.771 -29.192 1.00 23.22 156 GLN A CA 1
ATOM 1279 C C . GLN A 1 156 ? -26.460 -48.952 -29.685 1.00 23.22 156 GLN A C 1
ATOM 1281 O O . GLN A 1 156 ? -26.155 -49.924 -30.369 1.00 23.22 156 GLN A O 1
ATOM 1286 N N . GLU A 1 157 ? -25.574 -48.078 -29.205 1.00 27.05 157 GLU A N 1
ATOM 1287 C CA . GLU A 1 157 ? -24.252 -48.487 -28.706 1.00 27.05 157 GLU A CA 1
ATOM 1288 C C . GLU A 1 157 ? -24.245 -48.348 -27.166 1.00 27.05 157 GLU A C 1
ATOM 1290 O O . GLU A 1 157 ? -25.230 -47.879 -26.586 1.00 27.05 157 GLU A O 1
ATOM 1295 N N . GLN A 1 158 ? -23.219 -48.875 -26.490 1.00 25.09 158 GLN A N 1
ATOM 1296 C CA . GLN A 1 158 ? -23.232 -49.165 -25.044 1.00 25.09 158 GLN A CA 1
ATOM 1297 C C . GLN A 1 158 ? -22.228 -48.321 -24.224 1.00 25.09 158 GLN A C 1
ATOM 1299 O O . GLN A 1 158 ? -21.399 -47.631 -24.812 1.00 25.09 158 GLN A O 1
ATOM 1304 N N . PRO A 1 159 ? -22.361 -48.275 -22.879 1.00 32.25 159 PRO A N 1
ATOM 1305 C CA . PRO A 1 159 ? -21.918 -47.121 -22.095 1.00 32.25 159 PRO A CA 1
ATOM 1306 C C . PRO A 1 159 ? -20.496 -47.225 -21.532 1.00 32.25 159 PRO A C 1
ATOM 1308 O O . PRO A 1 159 ? -19.988 -48.315 -21.270 1.00 32.25 159 PRO A O 1
ATOM 1311 N N . LEU A 1 160 ? -19.941 -46.059 -21.194 1.00 22.69 160 LEU A N 1
ATOM 1312 C CA . LEU A 1 160 ? -18.866 -45.889 -20.215 1.00 22.69 160 LEU A CA 1
ATOM 1313 C C . LEU A 1 160 ? -19.321 -44.910 -19.112 1.00 22.69 160 LEU A C 1
ATOM 1315 O O . LEU A 1 160 ? -20.126 -44.025 -19.382 1.00 22.69 160 LEU A O 1
ATOM 1319 N N . SER A 1 161 ? -18.858 -45.179 -17.883 1.00 23.52 161 SER A N 1
ATOM 1320 C CA . SER A 1 161 ? -18.803 -44.341 -16.657 1.00 23.52 161 SER A CA 1
ATOM 1321 C C . SER A 1 161 ? -19.867 -43.250 -16.379 1.00 23.52 161 SER A C 1
ATOM 1323 O O . SER A 1 161 ? -20.066 -42.294 -17.117 1.00 23.52 161 SER A O 1
ATOM 1325 N N . ARG A 1 162 ? -20.479 -43.325 -15.185 1.00 32.72 162 ARG A N 1
ATOM 1326 C CA . ARG A 1 162 ? -21.352 -42.287 -14.593 1.00 32.72 162 ARG A CA 1
ATOM 1327 C C . ARG A 1 162 ? -20.547 -41.320 -13.693 1.00 32.72 162 ARG A C 1
ATOM 1329 O O . ARG A 1 162 ? -20.711 -41.402 -12.479 1.00 32.72 162 ARG A O 1
ATOM 1336 N N . GLU A 1 163 ? -19.693 -40.443 -14.227 1.00 30.27 163 GLU A N 1
ATOM 1337 C CA . GLU A 1 163 ? -18.817 -39.607 -13.359 1.00 30.27 163 GLU A CA 1
ATOM 1338 C C . GLU A 1 163 ? -18.773 -38.091 -13.673 1.00 30.27 163 GLU A C 1
ATOM 1340 O O . GLU A 1 163 ? -18.365 -37.313 -12.815 1.00 30.27 163 GLU A O 1
ATOM 1345 N N . ASP A 1 164 ? -19.302 -37.615 -14.809 1.00 33.78 164 ASP A N 1
ATOM 1346 C CA . ASP A 1 164 ? -19.204 -36.196 -15.243 1.00 33.78 164 ASP A CA 1
ATOM 1347 C C . ASP A 1 164 ? -20.045 -35.167 -14.438 1.00 33.78 164 ASP A C 1
ATOM 1349 O O . ASP A 1 164 ? -20.283 -34.044 -14.893 1.00 33.78 164 ASP A O 1
ATOM 1353 N N . GLY A 1 165 ? -20.543 -35.537 -13.255 1.00 37.56 165 GLY A N 1
ATOM 1354 C CA . GLY A 1 165 ? -21.287 -34.643 -12.363 1.00 37.56 165 GLY A CA 1
ATOM 1355 C C . GLY A 1 165 ? -20.368 -33.814 -11.467 1.00 37.56 165 GLY A C 1
ATOM 1356 O O . GLY A 1 165 ? -20.374 -32.583 -11.526 1.00 37.56 165 GLY A O 1
ATOM 1357 N N . ASP A 1 166 ? -19.566 -34.499 -10.654 1.00 39.81 166 ASP A N 1
ATOM 1358 C CA . ASP A 1 166 ? -18.918 -33.900 -9.480 1.00 39.81 166 ASP A CA 1
ATOM 1359 C C . ASP A 1 166 ? -17.608 -33.171 -9.837 1.00 39.81 166 ASP A C 1
ATOM 1361 O O . ASP A 1 166 ? -17.268 -32.151 -9.238 1.00 39.81 166 ASP A O 1
ATOM 1365 N N . SER A 1 167 ? -16.925 -33.613 -10.901 1.00 39.81 167 SER A N 1
ATOM 1366 C CA . SER A 1 167 ? -15.712 -32.965 -11.430 1.00 39.81 167 SER A CA 1
ATOM 1367 C C . SER A 1 167 ? -15.953 -31.516 -11.892 1.00 39.81 167 SER A C 1
ATOM 1369 O O . SER A 1 167 ? -15.054 -30.673 -11.827 1.00 39.81 167 SER A O 1
ATOM 1371 N N . ARG A 1 168 ? -17.178 -31.188 -12.328 1.00 48.19 168 ARG A N 1
ATOM 1372 C CA . ARG A 1 168 ? -17.482 -29.885 -12.937 1.00 48.19 168 ARG A CA 1
ATOM 1373 C C . ARG A 1 168 ? -17.454 -28.730 -11.937 1.00 48.19 168 ARG A C 1
ATOM 1375 O O . ARG A 1 168 ? -16.898 -27.685 -12.265 1.00 48.19 168 ARG A O 1
ATOM 1382 N N . LEU A 1 169 ? -17.996 -28.914 -10.727 1.00 51.28 169 LEU A N 1
ATOM 1383 C CA . LEU A 1 169 ? -17.963 -27.851 -9.715 1.00 51.28 169 LEU A CA 1
ATOM 1384 C C . LEU A 1 169 ? -16.557 -27.673 -9.139 1.00 51.28 169 LEU A C 1
ATOM 1386 O O . LEU A 1 169 ? -16.154 -26.537 -8.917 1.00 51.28 169 LEU A O 1
ATOM 1390 N N . ALA A 1 170 ? -15.792 -28.756 -8.957 1.00 50.22 170 ALA A N 1
ATOM 1391 C CA . ALA A 1 170 ? -14.380 -28.655 -8.594 1.00 50.22 170 ALA A CA 1
ATOM 1392 C C . ALA A 1 170 ? -13.630 -27.770 -9.609 1.00 50.22 170 ALA A C 1
ATOM 1394 O O . ALA A 1 170 ? -13.029 -26.767 -9.229 1.00 50.22 170 ALA A O 1
ATOM 1395 N N . ALA A 1 171 ? -13.761 -28.059 -10.909 1.00 50.81 171 ALA A N 1
ATOM 1396 C CA . ALA A 1 171 ? -13.138 -27.264 -11.967 1.00 50.81 171 ALA A CA 1
ATOM 1397 C C . ALA A 1 171 ? -13.576 -25.782 -11.979 1.00 50.81 171 ALA A C 1
ATOM 1399 O O . ALA A 1 171 ? -12.741 -24.916 -12.220 1.00 50.81 171 ALA A O 1
ATOM 1400 N N . GLU A 1 172 ? -14.845 -25.462 -11.698 1.00 54.47 172 GLU A N 1
ATOM 1401 C CA . GLU A 1 172 ? -15.314 -24.068 -11.572 1.00 54.47 172 GLU A CA 1
ATOM 1402 C C . GLU A 1 172 ? -14.742 -23.376 -10.316 1.00 54.47 172 GLU A C 1
ATOM 1404 O O . GLU A 1 172 ? -14.250 -22.249 -10.389 1.00 54.47 172 GLU A O 1
ATOM 1409 N N . VAL A 1 173 ? -14.724 -24.068 -9.173 1.00 49.72 173 VAL A N 1
ATOM 1410 C CA . VAL A 1 173 ? -14.211 -23.564 -7.886 1.00 49.72 173 VAL A CA 1
ATOM 1411 C C . VAL A 1 173 ? -12.697 -23.309 -7.917 1.00 49.72 173 VAL A C 1
ATOM 1413 O O . VAL A 1 173 ? -12.225 -22.364 -7.277 1.00 49.72 173 VAL A O 1
ATOM 1416 N N . TYR A 1 174 ? -11.920 -24.109 -8.654 1.00 53.16 174 TYR A N 1
ATOM 1417 C CA . TYR A 1 174 ? -10.475 -23.898 -8.813 1.00 53.16 174 TYR A CA 1
ATOM 1418 C C . TYR A 1 174 ? -10.110 -22.838 -9.865 1.00 53.16 174 TYR A C 1
ATOM 1420 O O . TYR A 1 174 ? -8.993 -22.332 -9.827 1.00 53.16 174 TYR A O 1
ATOM 1428 N N . LYS A 1 175 ? -11.024 -22.473 -10.775 1.00 48.47 175 LYS A N 1
ATOM 1429 C CA . LYS A 1 175 ? -10.720 -21.615 -11.934 1.00 48.47 175 LYS A CA 1
ATOM 1430 C C . LYS A 1 175 ? -11.023 -20.124 -11.744 1.00 48.47 175 LYS A C 1
ATOM 1432 O O . LYS A 1 175 ? -10.309 -19.297 -12.302 1.00 48.47 175 LYS A O 1
ATOM 1437 N N . ASP A 1 176 ? -12.052 -19.776 -10.970 1.00 44.44 176 ASP A N 1
ATOM 1438 C CA . ASP A 1 176 ? -12.620 -18.415 -10.957 1.00 44.44 176 ASP A CA 1
ATOM 1439 C C . ASP A 1 176 ? -12.182 -17.542 -9.742 1.00 44.44 176 ASP A C 1
ATOM 1441 O O . ASP A 1 176 ? -12.931 -16.666 -9.306 1.00 44.44 176 ASP A O 1
ATOM 1445 N N . MET A 1 177 ? -10.978 -17.738 -9.169 1.00 40.97 177 MET A N 1
ATOM 1446 C CA . MET A 1 177 ? -10.433 -16.891 -8.077 1.00 40.97 177 MET A CA 1
ATOM 1447 C C . MET A 1 177 ? -8.905 -16.638 -8.168 1.00 40.97 177 MET A C 1
ATOM 1449 O O . MET A 1 177 ? -8.189 -17.478 -8.706 1.00 40.97 177 MET A O 1
ATOM 1453 N N . PRO A 1 178 ? -8.391 -15.496 -7.649 1.00 36.47 178 PRO A N 1
ATOM 1454 C CA . PRO A 1 178 ? -7.029 -15.014 -7.924 1.00 36.47 178 PRO A CA 1
ATOM 1455 C C . PRO A 1 178 ? -5.943 -15.513 -6.950 1.00 36.47 178 PRO A C 1
ATOM 1457 O O . PRO A 1 178 ? -6.194 -15.735 -5.767 1.00 36.47 178 PRO A O 1
ATOM 1460 N N . GLU A 1 179 ? -4.696 -15.565 -7.428 1.00 36.91 179 GLU A N 1
ATOM 1461 C CA . GLU A 1 179 ? -3.508 -16.046 -6.693 1.00 36.91 179 GLU A CA 1
ATOM 1462 C C . GLU A 1 179 ? -2.876 -15.022 -5.719 1.00 36.91 179 GLU A C 1
ATOM 1464 O O . GLU A 1 179 ? -1.732 -15.185 -5.296 1.00 36.91 179 GLU A O 1
ATOM 1469 N N . THR A 1 180 ? -3.585 -13.952 -5.336 1.00 35.66 180 THR A N 1
ATOM 1470 C CA . THR A 1 180 ? -3.001 -12.829 -4.575 1.00 35.66 180 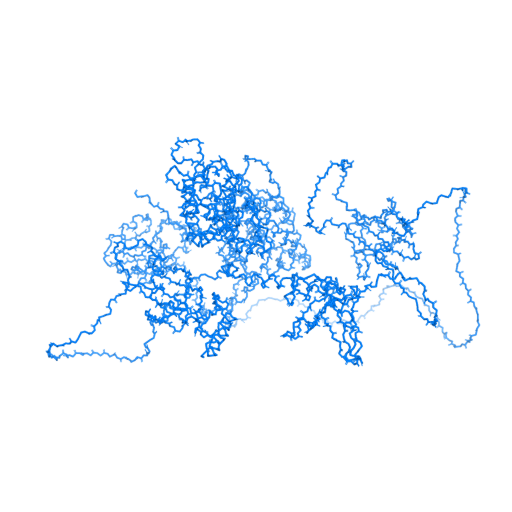THR A CA 1
ATOM 1471 C C . THR A 1 180 ? -2.466 -13.254 -3.201 1.00 35.66 180 THR A C 1
ATOM 1473 O O . THR A 1 180 ? -3.219 -13.411 -2.231 1.00 35.66 180 THR A O 1
ATOM 1476 N N . SER A 1 181 ? -1.140 -13.364 -3.099 1.00 33.50 181 SER A N 1
ATOM 1477 C CA . SER A 1 181 ? -0.394 -13.790 -1.907 1.00 33.50 181 SER A CA 1
ATOM 1478 C C . SER A 1 181 ? -0.544 -12.851 -0.699 1.00 33.50 181 SER A C 1
ATOM 1480 O O . SER A 1 181 ? -0.313 -13.268 0.436 1.00 33.50 181 SER A O 1
ATOM 1482 N N . PHE A 1 182 ? -0.982 -11.608 -0.922 1.00 34.66 182 PHE A N 1
ATOM 1483 C CA . PHE A 1 182 ? -1.070 -10.529 0.067 1.00 34.66 182 PHE A CA 1
ATOM 1484 C C . PHE A 1 182 ? -1.815 -10.909 1.362 1.00 34.66 182 PHE A C 1
ATOM 1486 O O . PHE A 1 182 ? -1.326 -10.662 2.467 1.00 34.66 182 PHE A O 1
ATOM 1493 N N . THR A 1 183 ? -2.957 -11.602 1.259 1.00 41.16 183 THR A N 1
ATOM 1494 C CA . THR A 1 183 ? -3.737 -12.024 2.447 1.00 41.16 183 THR A CA 1
ATOM 1495 C C . THR A 1 183 ? -3.005 -13.040 3.333 1.00 41.16 183 THR A C 1
ATOM 1497 O O . THR A 1 183 ? -3.346 -13.191 4.505 1.00 41.16 183 THR A O 1
ATOM 1500 N N . ARG A 1 184 ? -1.965 -13.702 2.807 1.00 44.38 184 ARG A N 1
ATOM 1501 C CA . ARG A 1 184 ? -1.175 -14.743 3.484 1.00 44.38 184 ARG A CA 1
ATOM 1502 C C . ARG A 1 184 ? -0.139 -14.177 4.460 1.00 44.38 184 ARG A C 1
ATOM 1504 O O . ARG A 1 184 ? 0.336 -14.907 5.324 1.00 44.38 184 ARG A O 1
ATOM 1511 N N . THR A 1 185 ? 0.234 -12.899 4.325 1.00 35.53 185 THR A N 1
ATOM 1512 C CA . THR A 1 185 ? 1.227 -12.241 5.201 1.00 35.53 185 THR A CA 1
ATOM 1513 C C . THR A 1 185 ? 0.590 -11.600 6.437 1.00 35.53 185 THR A C 1
ATOM 1515 O O . THR A 1 185 ? 1.215 -11.559 7.491 1.00 35.53 185 THR A O 1
ATOM 1518 N N . ILE A 1 186 ? -0.662 -11.144 6.332 1.00 40.16 186 ILE A N 1
ATOM 1519 C CA . ILE A 1 186 ? -1.365 -10.414 7.402 1.00 40.16 186 ILE A CA 1
ATOM 1520 C C . ILE A 1 186 ? -1.883 -11.367 8.498 1.00 40.16 186 ILE A C 1
ATOM 1522 O O . ILE A 1 186 ? -1.960 -10.996 9.666 1.00 40.16 186 ILE A O 1
ATOM 1526 N N . SER A 1 187 ? -2.222 -12.613 8.150 1.00 35.84 187 SER A N 1
ATOM 1527 C CA . SER A 1 187 ? -2.952 -13.531 9.038 1.00 35.84 187 SER A CA 1
ATOM 1528 C C . SER A 1 187 ? -2.089 -14.467 9.896 1.00 35.84 187 SER A C 1
ATOM 1530 O O . SER A 1 187 ? -2.639 -15.398 10.483 1.00 35.84 187 SER A O 1
ATOM 1532 N N . ASN A 1 188 ? -0.760 -14.310 9.934 1.00 39.25 188 ASN A N 1
ATOM 1533 C CA . ASN A 1 188 ? 0.122 -15.267 10.616 1.00 39.25 188 ASN A CA 1
ATOM 1534 C C . ASN A 1 188 ? 1.277 -14.584 11.389 1.00 39.25 188 ASN A C 1
ATOM 1536 O O . ASN A 1 188 ? 2.375 -14.414 10.845 1.00 39.25 188 ASN A O 1
ATOM 1540 N N . PRO A 1 189 ? 1.058 -14.226 12.673 1.00 41.59 189 PRO A N 1
ATOM 1541 C CA . PRO A 1 189 ? 2.081 -13.629 13.535 1.00 41.59 189 PRO A CA 1
ATOM 1542 C C . PRO A 1 189 ? 3.304 -14.527 13.744 1.00 41.59 189 PRO A C 1
ATOM 1544 O O . PRO A 1 189 ? 4.418 -14.019 13.804 1.00 41.59 189 PRO A O 1
ATOM 1547 N N . GLU A 1 190 ? 3.129 -15.852 13.793 1.00 36.66 190 GLU A N 1
ATOM 1548 C CA . GLU A 1 190 ? 4.223 -16.830 13.884 1.00 36.66 190 GLU A CA 1
ATOM 1549 C C . GLU A 1 190 ? 5.130 -16.779 12.645 1.00 36.66 190 GLU A C 1
ATOM 1551 O O . GLU A 1 190 ? 6.348 -16.809 12.783 1.00 36.66 190 GLU A O 1
ATOM 1556 N N . VAL A 1 191 ? 4.584 -16.627 11.432 1.00 44.84 191 VAL A N 1
ATOM 1557 C CA . VAL A 1 191 ? 5.365 -16.479 10.190 1.00 44.84 191 VAL A CA 1
ATOM 1558 C C . VAL A 1 191 ? 6.015 -15.101 10.097 1.00 44.84 191 VAL A C 1
ATOM 1560 O O . VAL A 1 191 ? 7.170 -15.024 9.679 1.00 44.84 191 VAL A O 1
ATOM 1563 N N . VAL A 1 192 ? 5.352 -14.029 10.543 1.00 45.22 192 VAL A N 1
ATOM 1564 C CA . VAL A 1 192 ? 5.978 -12.698 10.652 1.00 45.22 192 VAL A CA 1
ATOM 1565 C C . VAL A 1 192 ? 7.129 -12.731 11.662 1.00 45.22 192 VAL A C 1
ATOM 1567 O O . VAL A 1 192 ? 8.243 -12.339 11.325 1.00 45.22 192 VAL A O 1
ATOM 1570 N N . MET A 1 193 ? 6.926 -13.292 12.857 1.00 44.09 193 MET A N 1
ATOM 1571 C CA . MET A 1 193 ? 7.967 -13.479 13.873 1.00 44.09 193 MET A CA 1
ATOM 1572 C C . MET A 1 193 ? 9.067 -14.435 13.413 1.00 44.09 193 MET A C 1
ATOM 1574 O O . MET A 1 193 ? 10.238 -14.188 13.688 1.00 44.09 193 MET A O 1
ATOM 1578 N N . LYS A 1 194 ? 8.742 -15.502 12.679 1.00 46.34 194 LYS A N 1
ATOM 1579 C CA . LYS A 1 194 ? 9.720 -16.421 12.084 1.00 46.34 194 LYS A CA 1
ATOM 1580 C C . LYS A 1 194 ? 10.526 -15.723 10.998 1.00 46.34 194 LYS A C 1
ATOM 1582 O O . LYS A 1 194 ? 11.734 -15.897 10.996 1.00 46.34 194 LYS A O 1
ATOM 1587 N N . ARG A 1 195 ? 9.922 -14.876 10.155 1.00 50.44 195 ARG A N 1
ATOM 1588 C CA . ARG A 1 195 ? 10.628 -14.049 9.157 1.00 50.44 195 ARG A CA 1
ATOM 1589 C C . ARG A 1 195 ? 11.473 -12.955 9.824 1.00 50.44 195 ARG A C 1
ATOM 1591 O O . ARG A 1 195 ? 12.603 -12.758 9.407 1.00 50.44 195 ARG A O 1
ATOM 1598 N N . ARG A 1 196 ? 11.013 -12.348 10.926 1.00 48.88 196 ARG A N 1
ATOM 1599 C CA . ARG A 1 196 ? 11.763 -11.376 11.755 1.00 48.88 196 ARG A CA 1
ATOM 1600 C C . ARG A 1 196 ? 12.940 -12.041 12.495 1.00 48.88 196 ARG A C 1
ATOM 1602 O O . ARG A 1 196 ? 14.028 -11.477 12.560 1.00 48.88 196 ARG A O 1
ATOM 1609 N N . ARG A 1 197 ? 12.767 -13.275 12.994 1.00 47.34 197 ARG A N 1
ATOM 1610 C CA . ARG A 1 197 ? 13.827 -14.129 13.580 1.00 47.34 197 ARG A CA 1
ATOM 1611 C C . ARG A 1 197 ? 14.814 -14.631 12.517 1.00 47.34 197 ARG A C 1
ATOM 1613 O O . ARG A 1 197 ? 16.013 -14.617 12.770 1.00 47.34 197 ARG A O 1
ATOM 1620 N N . GLN A 1 198 ? 14.322 -15.021 11.341 1.00 53.97 198 GLN A N 1
ATOM 1621 C CA . GLN A 1 198 ? 15.108 -15.400 10.162 1.00 53.97 198 GLN A CA 1
ATOM 1622 C C . GLN A 1 198 ? 15.960 -14.211 9.700 1.00 53.97 198 GLN A C 1
ATOM 1624 O O . GLN A 1 198 ? 17.164 -14.359 9.577 1.00 53.97 198 GLN A O 1
ATOM 1629 N N . GLN A 1 199 ? 15.387 -13.010 9.592 1.00 52.97 199 GLN A N 1
ATOM 1630 C CA . GLN A 1 199 ? 16.116 -11.775 9.289 1.00 52.97 199 GLN A CA 1
ATOM 1631 C C . GLN A 1 199 ? 17.119 -11.398 10.392 1.00 52.97 199 GLN A C 1
ATOM 1633 O O . GLN A 1 199 ? 18.238 -11.018 10.069 1.00 52.97 199 GLN A O 1
ATOM 1638 N N . LYS A 1 200 ? 16.793 -11.556 11.688 1.00 54.03 200 LYS A N 1
ATOM 1639 C CA . LYS A 1 200 ? 17.770 -11.373 12.789 1.00 54.03 200 LYS A CA 1
ATOM 1640 C C . LYS A 1 200 ? 18.936 -12.371 12.673 1.00 54.03 200 LYS A C 1
ATOM 1642 O O . LYS A 1 200 ? 20.073 -12.006 12.950 1.00 54.03 200 LYS A O 1
ATOM 1647 N N . LEU A 1 201 ? 18.672 -13.607 12.241 1.00 56.88 201 LEU A N 1
ATOM 1648 C CA . LEU A 1 201 ? 19.679 -14.650 12.015 1.00 56.88 201 LEU A CA 1
ATOM 1649 C C . LEU A 1 201 ? 20.530 -14.386 10.761 1.00 56.88 201 LEU A C 1
ATOM 1651 O O . LEU A 1 201 ? 21.750 -14.485 10.825 1.00 56.88 201 LEU A O 1
ATOM 1655 N N . GLU A 1 202 ? 19.902 -14.024 9.644 1.00 59.12 202 GLU A N 1
ATOM 1656 C CA . GLU A 1 202 ? 20.546 -13.716 8.362 1.00 59.12 202 GLU A CA 1
ATOM 1657 C C . GLU A 1 202 ? 21.384 -12.444 8.454 1.00 59.12 202 GLU A C 1
ATOM 1659 O O . GLU A 1 202 ? 22.538 -12.456 8.032 1.00 59.12 202 GLU A O 1
ATOM 1664 N N . LYS A 1 203 ? 20.867 -11.388 9.097 1.00 62.25 203 LYS A N 1
ATOM 1665 C CA . LYS A 1 203 ? 21.633 -10.177 9.405 1.00 62.25 203 LYS A CA 1
ATOM 1666 C C . LYS A 1 203 ? 22.845 -10.510 10.274 1.00 62.25 203 LYS A C 1
ATOM 1668 O O . LYS A 1 203 ? 23.950 -10.116 9.928 1.00 62.25 203 LYS A O 1
ATOM 1673 N N . ARG A 1 204 ? 22.685 -11.314 11.331 1.00 62.03 204 ARG A N 1
ATOM 1674 C CA . ARG A 1 204 ? 23.814 -11.739 12.177 1.00 62.03 204 ARG A CA 1
ATOM 1675 C C . ARG A 1 204 ? 24.828 -12.616 11.428 1.00 62.03 204 ARG A C 1
ATOM 1677 O O . ARG A 1 204 ? 26.022 -12.524 11.677 1.00 62.03 204 ARG A O 1
ATOM 1684 N N . MET A 1 205 ? 24.385 -13.418 10.458 1.00 60.53 205 MET A N 1
ATOM 1685 C CA . MET A 1 205 ? 25.277 -14.151 9.547 1.00 60.53 205 MET A CA 1
ATOM 1686 C C . MET A 1 205 ? 25.915 -13.276 8.455 1.00 60.53 205 MET A C 1
ATOM 1688 O O . MET A 1 205 ? 26.918 -13.689 7.877 1.00 60.53 205 MET A O 1
ATOM 1692 N N . GLN A 1 206 ? 25.379 -12.087 8.167 1.00 61.31 206 GLN A N 1
ATOM 1693 C CA . GLN A 1 206 ? 26.053 -11.058 7.366 1.00 61.31 206 GLN A CA 1
ATOM 1694 C C . GLN A 1 206 ? 27.062 -10.276 8.221 1.00 61.31 206 GLN A C 1
ATOM 1696 O O . GLN A 1 206 ? 28.180 -10.062 7.770 1.00 61.31 206 GLN A O 1
ATOM 1701 N N . GLU A 1 207 ? 26.721 -9.951 9.472 1.00 61.28 207 GLU A N 1
ATOM 1702 C CA . GLU A 1 207 ? 27.607 -9.322 10.470 1.00 61.28 207 GLU A CA 1
ATOM 1703 C C . GLU A 1 207 ? 28.845 -10.191 10.800 1.00 61.28 207 GLU A C 1
ATOM 1705 O O . GLU A 1 207 ? 29.866 -9.668 11.237 1.00 61.28 207 GLU A O 1
ATOM 1710 N N . PHE A 1 208 ? 28.794 -11.506 10.546 1.00 62.50 208 PHE A N 1
ATOM 1711 C CA . PHE A 1 208 ? 29.937 -12.428 10.666 1.00 62.50 208 PHE A CA 1
ATOM 1712 C C . PHE A 1 208 ? 30.762 -12.617 9.382 1.00 62.50 208 PHE A C 1
ATOM 1714 O O . PHE A 1 208 ? 31.722 -13.391 9.392 1.00 62.50 208 PHE A O 1
ATOM 1721 N N . ARG A 1 209 ? 30.418 -11.949 8.275 1.00 53.75 209 ARG A N 1
ATOM 1722 C CA . ARG A 1 209 ? 31.279 -11.915 7.085 1.00 53.75 209 ARG A CA 1
ATOM 1723 C C . ARG A 1 209 ? 32.298 -10.799 7.251 1.00 53.75 209 ARG A C 1
ATOM 1725 O O . ARG A 1 209 ? 31.933 -9.651 7.495 1.00 53.75 209 ARG A O 1
ATOM 1732 N N . SER A 1 210 ? 33.575 -11.124 7.095 1.00 52.25 210 SER A N 1
ATOM 1733 C CA . SER A 1 210 ? 34.623 -10.113 6.950 1.00 52.25 210 SER A CA 1
ATOM 1734 C C . SER A 1 210 ? 34.442 -9.333 5.639 1.00 52.25 210 SER A C 1
ATOM 1736 O O . SER A 1 210 ? 33.724 -9.762 4.733 1.00 52.25 210 SER A O 1
ATOM 1738 N N . SER A 1 211 ? 35.081 -8.165 5.522 1.00 45.25 211 SER A N 1
ATOM 1739 C CA . SER A 1 211 ? 34.945 -7.271 4.357 1.00 45.25 211 SER A CA 1
ATOM 1740 C C . SER A 1 211 ? 35.476 -7.855 3.037 1.00 45.25 211 SER A C 1
ATOM 1742 O O . SER A 1 211 ? 35.210 -7.295 1.981 1.00 45.25 211 SER A O 1
ATOM 1744 N N . ASP A 1 212 ? 36.190 -8.982 3.092 1.00 45.03 212 ASP A N 1
ATOM 1745 C CA . ASP A 1 212 ? 36.627 -9.802 1.953 1.00 45.03 212 ASP A CA 1
ATOM 1746 C C . ASP A 1 212 ? 35.588 -10.868 1.525 1.00 45.03 212 ASP A C 1
ATOM 1748 O O . ASP A 1 212 ? 35.819 -11.636 0.592 1.00 45.03 212 ASP A O 1
ATOM 1752 N N . GLY A 1 213 ? 34.451 -10.951 2.224 1.00 46.31 213 GLY A N 1
ATOM 1753 C CA . GLY A 1 213 ? 33.364 -11.891 1.956 1.00 46.31 213 GLY A CA 1
ATOM 1754 C C . GLY A 1 213 ? 33.550 -13.305 2.520 1.00 46.31 213 GLY A C 1
ATOM 1755 O O . GLY A 1 213 ? 32.702 -14.162 2.251 1.00 46.31 213 GLY A O 1
ATOM 1756 N N . ARG A 1 214 ? 34.611 -13.588 3.294 1.00 47.97 214 ARG A N 1
ATOM 1757 C CA . ARG A 1 214 ? 34.846 -14.936 3.849 1.00 47.97 214 ARG A CA 1
ATOM 1758 C C . ARG A 1 214 ? 33.956 -15.251 5.068 1.00 47.97 214 ARG A C 1
ATOM 1760 O O . ARG A 1 214 ? 33.508 -14.334 5.757 1.00 47.97 214 ARG A O 1
ATOM 1767 N N . PRO A 1 215 ? 33.667 -16.541 5.358 1.00 48.62 215 PRO A N 1
ATOM 1768 C CA . PRO A 1 215 ? 32.612 -16.926 6.309 1.00 48.62 215 PRO A CA 1
ATOM 1769 C C . PRO A 1 215 ? 33.079 -17.091 7.767 1.00 48.62 215 PRO A C 1
ATOM 1771 O O . PRO A 1 215 ? 32.308 -17.551 8.607 1.00 48.62 215 PRO A O 1
ATOM 1774 N N . ASP A 1 216 ? 34.352 -16.825 8.063 1.00 53.97 216 ASP A N 1
ATOM 1775 C CA . ASP A 1 216 ? 35.059 -17.491 9.164 1.00 53.97 216 ASP A CA 1
ATOM 1776 C C . ASP A 1 216 ? 34.971 -16.819 10.546 1.00 53.97 216 ASP A C 1
ATOM 1778 O O . ASP A 1 216 ? 35.514 -17.359 11.506 1.00 53.97 216 ASP A O 1
ATOM 1782 N N . SER A 1 217 ? 34.291 -15.681 10.704 1.00 63.81 217 SER A N 1
ATOM 1783 C CA . SER A 1 217 ? 34.293 -14.923 11.973 1.00 63.81 217 SER A CA 1
ATOM 1784 C C . SER A 1 217 ? 33.206 -15.321 12.984 1.00 63.81 217 SER A C 1
ATOM 1786 O O . SER A 1 217 ? 33.155 -14.748 14.073 1.00 63.81 217 SER A O 1
ATOM 1788 N N . GLY A 1 218 ? 32.349 -16.305 12.681 1.00 72.56 218 GLY A N 1
ATOM 1789 C CA . GLY A 1 218 ? 31.255 -16.718 13.571 1.00 72.56 218 GLY A CA 1
ATOM 1790 C C . GLY A 1 218 ? 30.908 -18.205 13.539 1.00 72.56 218 GLY A C 1
ATOM 1791 O O . GLY A 1 218 ? 31.298 -18.944 12.639 1.00 72.56 218 GLY A O 1
ATOM 1792 N N . GLY A 1 219 ? 30.179 -18.667 14.558 1.00 78.50 219 GLY A N 1
ATOM 1793 C CA . GLY A 1 219 ? 29.866 -20.085 14.741 1.00 78.50 219 GLY A CA 1
ATOM 1794 C C . GLY A 1 219 ? 28.945 -20.392 15.926 1.00 78.50 219 GLY A C 1
ATOM 1795 O O . GLY A 1 219 ? 28.660 -19.552 16.778 1.00 78.50 219 GLY A O 1
ATOM 1796 N N . THR A 1 220 ? 28.438 -21.625 15.975 1.00 83.00 220 THR A N 1
ATOM 1797 C CA . THR A 1 220 ? 27.491 -22.073 17.008 1.00 83.00 220 THR A CA 1
ATOM 1798 C C . THR A 1 220 ? 28.190 -22.710 18.205 1.00 83.00 220 THR A C 1
ATOM 1800 O O . THR A 1 220 ? 28.949 -23.663 18.027 1.00 83.00 220 THR A O 1
ATOM 1803 N N . LEU A 1 221 ? 27.847 -22.281 19.422 1.00 87.44 221 LEU A N 1
ATOM 1804 C CA . LEU A 1 221 ? 28.355 -22.850 20.674 1.00 87.44 221 LEU A CA 1
ATOM 1805 C C . LEU A 1 221 ? 27.221 -23.511 21.477 1.00 87.44 221 LEU A C 1
ATOM 1807 O O . LEU A 1 221 ? 26.102 -22.997 21.538 1.00 87.44 221 LEU A O 1
ATOM 1811 N N . ARG A 1 222 ? 27.493 -24.670 22.090 1.00 91.56 222 ARG A N 1
ATOM 1812 C CA . ARG A 1 222 ? 26.536 -25.383 22.957 1.00 91.56 222 ARG A CA 1
ATOM 1813 C C . ARG A 1 222 ? 26.767 -24.989 24.413 1.00 91.56 222 ARG A C 1
ATOM 1815 O O . ARG A 1 222 ? 27.832 -25.277 24.950 1.00 91.56 222 ARG A O 1
ATOM 1822 N N . ILE A 1 223 ? 25.760 -24.377 25.035 1.00 93.00 223 ILE A N 1
ATOM 1823 C CA . ILE A 1 223 ? 25.754 -24.028 26.458 1.00 93.00 223 ILE A CA 1
ATOM 1824 C C . ILE A 1 223 ? 24.787 -24.958 27.190 1.00 93.00 223 ILE A C 1
ATOM 1826 O O . ILE A 1 223 ? 23.587 -24.975 26.904 1.00 93.00 223 ILE A O 1
ATOM 1830 N N . TYR A 1 224 ? 25.314 -25.721 28.137 1.00 91.38 224 TYR A N 1
ATOM 1831 C CA . TYR A 1 224 ? 24.582 -26.601 29.048 1.00 91.38 224 TYR A CA 1
ATOM 1832 C C . TYR A 1 224 ? 24.100 -25.794 30.271 1.00 91.38 224 TYR A C 1
ATOM 1834 O O . TYR A 1 224 ? 24.618 -24.706 30.524 1.00 91.38 224 TYR A O 1
ATOM 1842 N N . ALA A 1 225 ? 23.104 -26.263 31.025 1.00 89.88 225 ALA A N 1
ATOM 1843 C CA . ALA A 1 225 ? 22.565 -25.519 32.179 1.00 89.88 225 ALA A CA 1
ATOM 1844 C C . ALA A 1 225 ? 21.968 -26.436 33.260 1.00 89.88 225 ALA A C 1
ATOM 1846 O O . ALA A 1 225 ? 20.950 -26.122 33.875 1.00 89.88 225 ALA A O 1
ATOM 1847 N N . ASP A 1 226 ? 22.590 -27.587 33.492 1.00 84.25 226 ASP A N 1
ATOM 1848 C CA . ASP A 1 226 ? 22.062 -28.697 34.297 1.00 84.25 226 ASP A CA 1
ATOM 1849 C C . ASP A 1 226 ? 21.740 -28.296 35.748 1.00 84.25 226 ASP A C 1
ATOM 1851 O O . ASP A 1 226 ? 20.783 -28.789 36.337 1.00 84.25 226 ASP A O 1
ATOM 1855 N N . SER A 1 227 ? 22.479 -27.333 36.312 1.00 83.44 227 SER A N 1
ATOM 1856 C CA . SER A 1 227 ? 22.224 -26.765 37.645 1.00 83.44 227 SER A CA 1
ATOM 1857 C C . SER A 1 227 ? 21.049 -25.774 37.714 1.00 83.44 227 SER A C 1
ATOM 1859 O O . SER A 1 227 ? 20.736 -25.293 38.799 1.00 83.44 227 SER A O 1
ATOM 1861 N N . LEU A 1 228 ? 20.435 -25.424 36.579 1.00 86.50 228 LEU A N 1
ATOM 1862 C CA . LEU A 1 228 ? 19.355 -24.428 36.458 1.00 86.50 228 LEU A CA 1
ATOM 1863 C C . LEU A 1 228 ? 18.095 -25.014 35.800 1.00 86.50 228 LEU A C 1
ATOM 1865 O O . LEU A 1 228 ? 16.974 -24.704 36.198 1.00 86.50 228 LEU A O 1
ATOM 1869 N N . LYS A 1 229 ? 18.274 -25.851 34.772 1.00 85.31 229 LYS A N 1
ATOM 1870 C CA . LYS A 1 229 ? 17.213 -26.471 33.965 1.00 85.31 229 LYS A CA 1
ATOM 1871 C C . LYS A 1 229 ? 17.597 -27.934 33.637 1.00 85.31 229 LYS A C 1
ATOM 1873 O O . LYS A 1 229 ? 17.777 -28.249 32.463 1.00 85.31 229 LYS A O 1
ATOM 1878 N N . PRO A 1 230 ? 17.700 -28.849 34.625 1.00 78.00 230 PRO A N 1
ATOM 1879 C CA . PRO A 1 230 ? 18.206 -30.224 34.433 1.00 78.00 230 PRO A CA 1
ATOM 1880 C C . PRO A 1 230 ? 17.429 -31.079 33.415 1.00 78.00 230 PRO A C 1
ATOM 1882 O O . PRO A 1 230 ? 17.934 -32.091 32.945 1.00 78.00 230 PRO A O 1
ATOM 1885 N N . ASN A 1 231 ? 16.211 -30.670 33.046 1.00 72.06 231 ASN A N 1
ATOM 1886 C CA . ASN A 1 231 ? 15.389 -31.341 32.035 1.00 72.06 231 ASN A CA 1
ATOM 1887 C C . ASN A 1 231 ? 15.666 -30.858 30.591 1.00 72.06 231 ASN A C 1
ATOM 1889 O O . ASN A 1 231 ? 14.989 -31.299 29.665 1.00 72.06 231 ASN A O 1
ATOM 1893 N N . ILE A 1 232 ? 16.611 -29.931 30.380 1.00 77.00 232 ILE A N 1
ATOM 1894 C CA . ILE A 1 232 ? 16.981 -29.384 29.065 1.00 77.00 232 ILE A CA 1
ATOM 1895 C C . ILE A 1 232 ? 18.468 -29.695 28.816 1.00 77.00 232 ILE A C 1
ATOM 1897 O O . ILE A 1 232 ? 19.307 -29.130 29.512 1.00 77.00 232 ILE A O 1
ATOM 1901 N N . PRO A 1 233 ? 18.823 -30.546 27.831 1.00 70.06 233 PRO A N 1
ATOM 1902 C CA . PRO A 1 233 ? 20.183 -31.080 27.715 1.00 70.06 233 PRO A CA 1
ATOM 1903 C C . PRO A 1 233 ? 21.225 -30.017 27.346 1.00 70.06 233 PRO A C 1
ATOM 1905 O O . PRO A 1 233 ? 22.288 -29.973 27.946 1.00 70.06 233 PRO A O 1
ATOM 1908 N N . TYR A 1 234 ? 20.939 -29.152 26.371 1.00 88.31 234 TYR A N 1
ATOM 1909 C CA . TYR A 1 234 ? 21.703 -27.928 26.110 1.00 88.31 234 TYR A CA 1
ATOM 1910 C C . TYR A 1 234 ? 20.878 -26.955 25.258 1.00 88.31 234 TYR A C 1
ATOM 1912 O O . TYR A 1 234 ? 19.859 -27.322 24.665 1.00 88.31 234 TYR A O 1
ATOM 1920 N N . LYS A 1 235 ? 21.354 -25.713 25.140 1.00 86.88 235 LYS A N 1
ATOM 1921 C CA . LYS A 1 235 ? 20.899 -24.732 24.149 1.00 86.88 235 LYS A CA 1
ATOM 1922 C C . LYS A 1 235 ? 22.070 -24.333 23.258 1.00 86.88 235 LYS A C 1
ATOM 1924 O O . LYS A 1 235 ? 23.220 -24.304 23.693 1.00 86.88 235 LYS A O 1
ATOM 1929 N N . THR A 1 236 ? 21.781 -24.036 21.996 1.00 86.31 236 THR A N 1
ATOM 1930 C CA . THR A 1 236 ? 22.789 -23.581 21.033 1.00 86.31 236 THR A CA 1
ATOM 1931 C C . THR A 1 236 ? 22.664 -22.075 20.833 1.00 86.31 236 THR A C 1
ATOM 1933 O O . THR A 1 236 ? 21.651 -21.577 20.327 1.00 86.31 236 THR A O 1
ATOM 1936 N N . ILE A 1 237 ? 23.694 -21.341 21.246 1.00 89.00 237 ILE A N 1
ATOM 1937 C CA . ILE A 1 237 ? 23.867 -19.921 20.926 1.00 89.00 237 ILE A CA 1
ATOM 1938 C C . ILE A 1 237 ? 24.726 -19.782 19.666 1.00 89.00 237 ILE A C 1
ATOM 1940 O O . ILE A 1 237 ? 25.399 -20.723 19.244 1.00 89.00 237 ILE A O 1
ATOM 1944 N N . LEU A 1 238 ? 24.641 -18.619 19.034 1.00 84.00 238 LEU A N 1
ATOM 1945 C CA . LEU A 1 238 ? 25.370 -18.275 17.821 1.00 84.00 238 LEU A CA 1
ATOM 1946 C C . LEU A 1 238 ? 26.229 -17.061 18.174 1.00 84.00 238 LEU A C 1
ATOM 1948 O O . LEU A 1 238 ? 25.672 -16.079 18.648 1.00 84.00 238 LEU A O 1
ATOM 1952 N N . LEU A 1 239 ? 27.545 -17.147 17.997 1.00 84.50 239 LEU A N 1
ATOM 1953 C CA . LEU A 1 239 ? 28.506 -16.144 18.465 1.00 84.50 239 LEU A CA 1
ATOM 1954 C C . LEU A 1 239 ? 29.505 -15.769 17.362 1.00 84.50 239 LEU A C 1
ATOM 1956 O O . LEU A 1 239 ? 29.764 -16.578 16.469 1.00 84.50 239 LEU A O 1
ATOM 1960 N N . SER A 1 240 ? 30.106 -14.583 17.457 1.00 83.81 240 SER A N 1
ATOM 1961 C CA . SER A 1 240 ? 31.372 -14.268 16.778 1.00 83.81 240 SER A CA 1
ATOM 1962 C C . SER A 1 240 ? 32.580 -14.801 17.565 1.00 83.81 240 SER A C 1
ATOM 1964 O O . SER A 1 240 ? 32.473 -15.154 18.742 1.00 83.81 240 SER A O 1
ATOM 1966 N N . THR A 1 241 ? 33.762 -14.846 16.947 1.00 82.38 241 THR A N 1
ATOM 1967 C CA . THR A 1 241 ? 35.033 -15.103 17.659 1.00 82.38 241 THR A CA 1
ATOM 1968 C C . THR A 1 241 ? 35.423 -13.980 18.631 1.00 82.38 241 THR A C 1
ATOM 1970 O O . THR A 1 241 ? 36.241 -14.198 19.522 1.00 82.38 241 THR A O 1
ATOM 1973 N N . THR A 1 242 ? 34.813 -12.800 18.504 1.00 81.38 242 THR A N 1
ATOM 1974 C CA . THR A 1 242 ? 35.009 -11.627 19.372 1.00 81.38 242 THR A CA 1
ATOM 1975 C C . THR A 1 242 ? 33.915 -11.429 20.429 1.00 81.38 242 THR A C 1
ATOM 1977 O O . THR A 1 242 ? 34.042 -10.525 21.251 1.00 81.38 242 THR A O 1
ATOM 1980 N N . ASP A 1 243 ? 32.865 -12.258 20.447 1.00 88.81 243 ASP A N 1
ATOM 1981 C CA . ASP A 1 243 ? 31.783 -12.146 21.431 1.00 88.81 243 ASP A CA 1
ATOM 1982 C C . ASP A 1 243 ? 32.284 -12.571 22.821 1.00 88.81 243 ASP A C 1
ATOM 1984 O O . ASP A 1 243 ? 32.751 -13.698 23.011 1.00 88.81 243 ASP A O 1
ATOM 1988 N N . MET A 1 244 ? 32.162 -11.667 23.794 1.00 92.56 244 MET A N 1
ATOM 1989 C CA . MET A 1 244 ? 32.624 -11.850 25.173 1.00 92.56 244 MET A CA 1
ATOM 1990 C C . MET A 1 244 ? 31.666 -12.714 26.017 1.00 92.56 244 MET A C 1
ATOM 1992 O O . MET A 1 244 ? 30.511 -12.963 25.649 1.00 92.56 244 MET A O 1
ATOM 1996 N N . ALA A 1 245 ? 32.156 -13.223 27.152 1.00 91.19 245 ALA A N 1
ATOM 1997 C CA . ALA A 1 245 ? 31.417 -14.159 27.997 1.00 91.19 245 ALA A CA 1
ATOM 1998 C C . ALA A 1 245 ? 30.166 -13.543 28.643 1.00 91.19 245 ALA A C 1
ATOM 2000 O O . ALA A 1 245 ? 29.181 -14.258 28.829 1.00 91.19 245 ALA A O 1
ATOM 2001 N N . ASP A 1 246 ? 30.167 -12.244 28.951 1.00 90.06 246 ASP A N 1
ATOM 2002 C CA . ASP A 1 246 ? 29.008 -11.534 29.504 1.00 90.06 246 ASP A CA 1
ATOM 2003 C C . ASP A 1 246 ? 27.832 -11.471 28.512 1.00 90.06 246 ASP A C 1
ATOM 2005 O O . ASP A 1 246 ? 26.697 -11.811 28.851 1.00 90.06 246 ASP A O 1
ATOM 2009 N N . PHE A 1 247 ? 28.110 -11.145 27.253 1.00 91.00 247 PHE A N 1
ATOM 2010 C CA . PHE A 1 247 ? 27.148 -11.185 26.158 1.00 91.00 247 PHE A CA 1
ATOM 2011 C C . PHE A 1 247 ? 26.629 -12.612 25.905 1.00 91.00 247 PHE A C 1
ATOM 2013 O O . PHE A 1 247 ? 25.424 -12.831 25.748 1.00 91.00 247 PHE A O 1
ATOM 2020 N N . ALA A 1 248 ? 27.514 -13.612 25.953 1.00 90.94 248 ALA A N 1
ATOM 2021 C CA . ALA A 1 248 ? 27.127 -15.015 25.827 1.00 90.94 248 ALA A CA 1
ATOM 2022 C C . ALA A 1 248 ? 26.261 -15.521 27.007 1.00 90.94 248 ALA A C 1
ATOM 2024 O O . ALA A 1 248 ? 25.434 -16.413 26.805 1.00 90.94 248 ALA A O 1
ATOM 2025 N N . VAL A 1 249 ? 26.389 -14.947 28.214 1.00 92.56 249 VAL A N 1
ATOM 2026 C CA . VAL A 1 249 ? 25.468 -15.194 29.344 1.00 92.56 249 VAL A CA 1
ATOM 2027 C C . VAL A 1 249 ? 24.065 -14.663 29.037 1.00 92.56 249 VAL A C 1
ATOM 2029 O O . VAL A 1 249 ? 23.095 -15.383 29.270 1.00 92.56 249 VAL A O 1
ATOM 2032 N N . VAL A 1 250 ? 23.940 -13.452 28.480 1.00 89.69 250 VAL A N 1
ATOM 2033 C CA . VAL A 1 250 ? 22.637 -12.856 28.114 1.00 89.69 250 VAL A CA 1
ATOM 2034 C C . VAL A 1 250 ? 21.915 -13.714 27.067 1.00 89.69 250 VAL A C 1
ATOM 2036 O O . VAL A 1 250 ? 20.780 -14.137 27.292 1.00 89.69 250 VAL A O 1
ATOM 2039 N N . GLU A 1 251 ? 22.597 -14.059 25.971 1.00 90.25 251 GLU A N 1
ATOM 2040 C CA . GLU A 1 251 ? 22.069 -14.943 24.916 1.00 90.25 251 GLU A CA 1
ATOM 2041 C C . GLU A 1 251 ? 21.689 -16.341 25.439 1.00 90.25 251 GLU A C 1
ATOM 2043 O O . GLU A 1 251 ? 20.755 -16.971 24.935 1.00 90.25 251 GLU A O 1
ATOM 2048 N N . ALA A 1 252 ? 22.400 -16.856 26.448 1.00 91.00 252 ALA A N 1
ATOM 2049 C CA . ALA A 1 252 ? 22.061 -18.130 27.071 1.00 91.00 252 ALA A CA 1
ATOM 2050 C C . ALA A 1 252 ? 20.804 -18.023 27.955 1.00 91.00 252 ALA A C 1
ATOM 2052 O O . ALA A 1 252 ? 19.929 -18.884 27.850 1.00 91.00 252 ALA A O 1
ATOM 2053 N N . LEU A 1 253 ? 20.679 -16.976 28.780 1.00 89.56 253 LEU A N 1
ATOM 2054 C CA . LEU A 1 253 ? 19.509 -16.747 29.641 1.00 89.56 253 LEU A CA 1
ATOM 2055 C C . LEU A 1 253 ? 18.216 -16.605 28.821 1.00 89.56 253 LEU A C 1
ATOM 2057 O O . LEU A 1 253 ? 17.240 -17.293 29.126 1.00 89.56 253 LEU A O 1
ATOM 2061 N N . GLU A 1 254 ? 18.237 -15.826 27.729 1.00 85.69 254 GLU A N 1
ATOM 2062 C CA . GLU A 1 254 ? 17.116 -15.716 26.776 1.00 85.69 254 GLU A CA 1
ATOM 2063 C C . GLU A 1 254 ? 16.709 -17.105 26.249 1.00 85.69 254 GLU A C 1
ATOM 2065 O O . GLU A 1 254 ? 15.551 -17.517 26.336 1.00 85.69 254 GLU A O 1
ATOM 2070 N N . LYS A 1 255 ? 17.672 -17.910 25.774 1.00 83.88 255 LYS A N 1
ATOM 2071 C CA . LYS A 1 255 ? 17.365 -19.237 25.211 1.00 83.88 255 LYS A CA 1
ATOM 2072 C C . LYS A 1 255 ? 16.935 -20.282 26.244 1.00 83.88 255 LYS A C 1
ATOM 2074 O O . LYS A 1 255 ? 16.381 -21.310 25.837 1.00 83.88 255 LYS A O 1
ATOM 2079 N N . TYR A 1 256 ? 17.146 -20.055 27.540 1.00 84.94 256 TYR A N 1
ATOM 2080 C CA . TYR A 1 256 ? 16.679 -20.924 28.628 1.00 84.94 256 TYR A CA 1
ATOM 2081 C C . TYR A 1 256 ? 15.357 -20.475 29.282 1.00 84.94 256 TYR A C 1
ATOM 2083 O O . TYR A 1 256 ? 14.847 -21.200 30.147 1.00 84.94 256 TYR A O 1
ATOM 2091 N N . GLY A 1 257 ? 14.771 -19.349 28.856 1.00 82.06 257 GLY A N 1
ATOM 2092 C CA . GLY A 1 257 ? 13.563 -18.793 29.473 1.00 82.06 257 GLY A CA 1
ATOM 2093 C C . GLY A 1 257 ? 13.851 -18.316 30.898 1.00 82.06 257 GLY A C 1
ATOM 2094 O O . GLY A 1 257 ? 13.293 -18.866 31.856 1.00 82.06 257 GLY A O 1
ATOM 2095 N N . LEU A 1 258 ? 14.845 -17.432 31.021 1.00 84.81 258 LEU A N 1
ATOM 2096 C CA . LEU A 1 258 ? 15.356 -16.815 32.254 1.00 84.81 258 LEU A CA 1
ATOM 2097 C C . LEU A 1 258 ? 15.679 -15.316 32.052 1.00 84.81 258 LEU A C 1
ATOM 2099 O O . LEU A 1 258 ? 16.377 -14.709 32.856 1.00 84.81 258 LEU A O 1
ATOM 2103 N N . GLU A 1 259 ? 15.149 -14.696 30.998 1.00 77.12 259 GLU A N 1
ATOM 2104 C CA . GLU A 1 259 ? 15.354 -13.290 30.610 1.00 77.12 259 GLU A CA 1
ATOM 2105 C C . GLU A 1 259 ? 14.899 -12.250 31.653 1.00 77.12 259 GLU A C 1
ATOM 2107 O O . GLU A 1 259 ? 15.261 -11.080 31.558 1.00 77.12 259 GLU A O 1
ATOM 2112 N N . LYS A 1 260 ? 14.138 -12.673 32.672 1.00 71.62 260 LYS A N 1
ATOM 2113 C CA . LYS A 1 260 ? 13.743 -11.848 33.828 1.00 71.62 260 LYS A CA 1
ATOM 2114 C C . LYS A 1 260 ? 14.777 -11.836 34.967 1.00 71.62 260 LYS A C 1
ATOM 2116 O O . LYS A 1 260 ? 14.604 -11.082 35.920 1.00 71.62 260 LYS A O 1
ATOM 2121 N N . GLU A 1 261 ? 15.819 -12.668 34.913 1.00 82.06 261 GLU A N 1
ATOM 2122 C CA . GLU A 1 261 ? 16.873 -12.718 35.935 1.00 82.06 261 GLU A CA 1
ATOM 2123 C C . GLU A 1 261 ? 18.088 -11.847 35.565 1.00 82.06 261 GLU A C 1
ATOM 2125 O O . GLU A 1 261 ? 18.428 -11.673 34.397 1.00 82.06 261 GLU A O 1
ATOM 2130 N N . SER A 1 262 ? 18.778 -11.307 36.575 1.00 84.94 262 SER A N 1
ATOM 2131 C CA . SER A 1 262 ? 19.925 -10.405 36.397 1.00 84.94 262 SER A CA 1
ATOM 2132 C C . SER A 1 262 ? 21.141 -11.131 35.792 1.00 84.94 262 SER A C 1
ATOM 2134 O O . SER A 1 262 ? 21.728 -11.979 36.471 1.00 84.94 262 SER A O 1
ATOM 2136 N N . PRO A 1 263 ? 21.633 -10.767 34.586 1.00 86.62 263 PRO A N 1
ATOM 2137 C CA . PRO A 1 263 ? 22.786 -11.441 33.974 1.00 86.62 263 PRO A CA 1
ATOM 2138 C C . PRO A 1 263 ? 24.069 -11.363 34.814 1.00 86.62 263 PRO A C 1
ATOM 2140 O O . PRO A 1 263 ? 24.938 -12.224 34.715 1.00 86.62 263 PRO A O 1
ATOM 2143 N N . ARG A 1 264 ? 24.177 -10.364 35.705 1.00 83.88 264 ARG A N 1
ATOM 2144 C CA . ARG A 1 264 ? 25.320 -10.184 36.619 1.00 83.88 264 ARG A CA 1
ATOM 2145 C C . ARG A 1 264 ? 25.415 -11.258 37.709 1.00 83.88 264 ARG A C 1
ATOM 2147 O O . ARG A 1 264 ? 26.481 -11.397 38.312 1.00 83.88 264 ARG A O 1
ATOM 2154 N N . GLU A 1 265 ? 24.334 -11.995 37.960 1.00 87.31 265 GLU A N 1
ATOM 2155 C CA . GLU A 1 265 ? 24.277 -13.133 38.892 1.00 87.31 265 GLU A CA 1
ATOM 2156 C C . GLU A 1 265 ? 24.701 -14.457 38.240 1.00 87.31 265 GLU A C 1
ATOM 2158 O O . GLU A 1 265 ? 24.742 -15.491 38.907 1.00 87.31 265 GLU A O 1
ATOM 2163 N N . TYR A 1 266 ? 25.042 -14.437 36.952 1.00 91.50 266 TYR A N 1
ATOM 2164 C CA . TYR A 1 266 ? 25.359 -15.612 36.153 1.00 91.50 266 TYR A CA 1
ATOM 2165 C C . TYR A 1 266 ? 26.766 -15.545 35.555 1.00 91.50 266 TYR A C 1
ATOM 2167 O O . TYR A 1 266 ? 27.394 -14.490 35.472 1.00 91.50 266 TYR A O 1
ATOM 2175 N N . CYS A 1 267 ? 27.285 -16.706 35.166 1.00 92.25 267 CYS A N 1
ATOM 2176 C CA . CYS A 1 267 ? 28.510 -16.834 34.390 1.00 92.25 267 CYS A CA 1
ATOM 2177 C C . CYS A 1 267 ? 28.481 -18.098 33.522 1.00 92.25 267 CYS A C 1
ATOM 2179 O O . CYS A 1 267 ? 27.765 -19.062 33.814 1.00 92.25 267 CYS A O 1
ATOM 2181 N N . ILE A 1 268 ? 29.298 -18.110 32.468 1.00 93.44 268 ILE A N 1
ATOM 2182 C CA . ILE A 1 268 ? 29.658 -19.343 31.767 1.00 93.44 268 ILE A CA 1
ATOM 2183 C C . ILE A 1 268 ? 30.914 -19.909 32.432 1.00 93.44 268 ILE A C 1
ATOM 2185 O O . ILE A 1 268 ? 31.955 -19.253 32.507 1.00 93.44 268 ILE A O 1
ATOM 2189 N N . ALA A 1 269 ? 30.825 -21.148 32.903 1.00 90.81 269 ALA A N 1
ATOM 2190 C CA . ALA A 1 269 ? 31.984 -21.950 33.263 1.00 90.81 269 ALA A CA 1
ATOM 2191 C C . ALA A 1 269 ? 32.348 -22.877 32.102 1.00 90.81 269 ALA A C 1
ATOM 2193 O O . ALA A 1 269 ? 31.466 -23.440 31.454 1.00 90.81 269 ALA A O 1
ATOM 2194 N N . ARG A 1 270 ? 33.646 -23.073 31.868 1.00 89.75 270 ARG A N 1
ATOM 2195 C CA . ARG A 1 270 ? 34.148 -24.177 31.044 1.00 89.75 270 ARG A CA 1
ATOM 2196 C C . ARG A 1 270 ? 34.548 -25.362 31.920 1.00 89.75 270 ARG A C 1
ATOM 2198 O O . ARG A 1 270 ? 35.111 -25.175 33.000 1.00 89.75 270 ARG A O 1
ATOM 2205 N N . GLN A 1 271 ? 34.290 -26.565 31.427 1.00 84.75 271 GLN A N 1
ATOM 2206 C CA . GLN A 1 271 ? 34.634 -27.831 32.061 1.00 84.75 271 GLN A CA 1
ATOM 2207 C C . GLN A 1 271 ? 35.445 -28.680 31.073 1.00 84.75 271 GLN A C 1
ATOM 2209 O O . GLN A 1 271 ? 35.050 -28.870 29.922 1.00 84.75 271 GLN A O 1
ATOM 2214 N N . ASP A 1 272 ? 36.602 -29.149 31.537 1.00 80.00 272 ASP A N 1
ATOM 2215 C CA . ASP A 1 272 ? 37.506 -30.058 30.827 1.00 80.00 272 ASP A CA 1
ATOM 2216 C C . ASP A 1 272 ? 37.181 -31.498 31.254 1.00 80.00 272 ASP A C 1
ATOM 2218 O O . ASP A 1 272 ? 37.245 -31.826 32.444 1.00 80.00 272 ASP A O 1
ATOM 2222 N N . ASP A 1 273 ? 36.820 -32.339 30.284 1.00 64.69 273 ASP A N 1
ATOM 2223 C CA . ASP A 1 273 ? 36.358 -33.722 30.476 1.00 64.69 273 ASP A CA 1
ATOM 2224 C C . ASP A 1 273 ? 37.425 -34.648 31.109 1.00 64.69 273 ASP A C 1
ATOM 2226 O O . ASP A 1 273 ? 37.097 -35.646 31.749 1.00 64.69 273 ASP A O 1
ATOM 2230 N N . LYS A 1 274 ? 38.720 -34.302 31.008 1.00 61.94 274 LYS A N 1
ATOM 2231 C CA . LYS A 1 274 ? 39.828 -35.059 31.623 1.00 61.94 274 LYS A CA 1
ATOM 2232 C C . LYS A 1 274 ? 40.203 -34.568 33.018 1.00 61.94 274 LYS A C 1
ATOM 2234 O O . LYS A 1 274 ? 40.755 -35.340 33.802 1.00 61.94 274 LYS A O 1
ATOM 2239 N N . LEU A 1 275 ? 39.960 -33.293 33.323 1.00 61.41 275 LEU A N 1
ATOM 2240 C CA . LEU A 1 275 ? 40.326 -32.675 34.604 1.00 61.41 275 LEU A CA 1
ATOM 2241 C C . LEU A 1 275 ? 39.152 -32.515 35.578 1.00 61.41 275 LEU A C 1
ATOM 2243 O O . LEU A 1 275 ? 39.391 -32.277 36.762 1.00 61.41 275 LEU A O 1
ATOM 2247 N N . GLY A 1 276 ? 37.904 -32.620 35.107 1.00 59.56 276 GLY A N 1
ATOM 2248 C CA . GLY A 1 276 ? 36.692 -32.577 35.936 1.00 59.56 276 GLY A CA 1
ATOM 2249 C C . GLY A 1 276 ? 36.498 -31.272 36.719 1.00 59.56 276 GLY A C 1
ATOM 2250 O O . GLY A 1 276 ? 35.726 -31.239 37.675 1.00 59.56 276 GLY A O 1
ATOM 2251 N N . LYS A 1 277 ? 37.227 -30.208 36.358 1.00 66.00 277 LYS A N 1
ATOM 2252 C CA . LYS A 1 277 ? 37.353 -28.986 37.154 1.00 66.00 277 LYS A CA 1
ATOM 2253 C C . LYS A 1 277 ? 36.758 -27.783 36.433 1.00 66.00 277 LYS A C 1
ATOM 2255 O O . LYS A 1 277 ? 37.364 -27.242 35.508 1.00 66.00 277 LYS A O 1
ATOM 2260 N N . ASP A 1 278 ? 35.613 -27.335 36.934 1.00 75.06 278 ASP A N 1
ATOM 2261 C CA . ASP A 1 278 ? 34.974 -26.088 36.522 1.00 75.06 278 ASP A CA 1
ATOM 2262 C C . ASP A 1 278 ? 35.942 -24.902 36.610 1.00 75.06 278 ASP A C 1
ATOM 2264 O O . ASP A 1 278 ? 36.564 -24.649 37.646 1.00 75.06 278 ASP A O 1
ATOM 2268 N N . THR A 1 279 ? 36.031 -24.141 35.523 1.00 86.06 279 THR A N 1
ATOM 2269 C CA . THR A 1 279 ? 36.721 -22.851 35.473 1.00 86.06 279 THR A CA 1
ATOM 2270 C C . THR A 1 279 ? 35.749 -21.808 34.938 1.00 86.06 279 THR A C 1
ATOM 2272 O O . THR A 1 279 ? 35.386 -21.839 33.764 1.00 86.06 279 THR A O 1
ATOM 2275 N N . ILE A 1 280 ? 35.310 -20.898 35.809 1.00 88.88 280 ILE A N 1
ATOM 2276 C CA . ILE A 1 280 ? 34.506 -19.727 35.430 1.00 88.88 280 ILE A CA 1
ATOM 2277 C C . ILE A 1 280 ? 35.338 -18.855 34.485 1.00 88.88 280 ILE A C 1
ATOM 2279 O O . ILE A 1 280 ? 36.497 -18.571 34.796 1.00 88.88 280 ILE A O 1
ATOM 2283 N N . LEU A 1 281 ? 34.757 -18.476 33.345 1.00 89.56 281 LEU A N 1
ATOM 2284 C CA . LEU A 1 281 ? 35.368 -17.524 32.420 1.00 89.56 281 LEU A CA 1
ATOM 2285 C C . LEU A 1 281 ? 35.332 -16.112 33.018 1.00 89.56 281 LEU A C 1
ATOM 2287 O O . LEU A 1 281 ? 34.387 -15.754 33.726 1.00 89.56 281 LEU A O 1
ATOM 2291 N N . ASP A 1 282 ? 36.357 -15.311 32.735 1.00 87.25 282 ASP A N 1
ATOM 2292 C CA . ASP A 1 282 ? 36.279 -13.867 32.956 1.00 87.25 282 ASP A CA 1
ATOM 2293 C C . ASP A 1 282 ? 35.258 -13.252 31.988 1.00 87.25 282 ASP A C 1
ATOM 2295 O O . ASP A 1 282 ? 35.105 -13.730 30.864 1.00 87.25 282 ASP A O 1
ATOM 2299 N N . ASP A 1 283 ? 34.575 -12.181 32.396 1.00 85.50 283 ASP A N 1
ATOM 2300 C CA . ASP A 1 283 ? 33.539 -11.540 31.574 1.00 85.50 283 ASP A CA 1
ATOM 2301 C C . ASP A 1 283 ? 34.098 -11.055 30.222 1.00 85.50 283 ASP A C 1
ATOM 2303 O O . ASP A 1 283 ? 33.357 -10.991 29.248 1.00 85.50 283 ASP A O 1
ATOM 2307 N N . THR A 1 284 ? 35.414 -10.808 30.142 1.00 84.81 284 THR A N 1
ATOM 2308 C CA . THR A 1 284 ? 36.140 -10.408 28.922 1.00 84.81 284 THR A CA 1
ATOM 2309 C C . THR A 1 284 ? 36.690 -11.560 28.059 1.00 84.81 284 THR A C 1
ATOM 2311 O O . THR A 1 284 ? 37.227 -11.303 26.981 1.00 84.81 284 THR A O 1
ATOM 2314 N N . GLU A 1 285 ? 36.594 -12.826 28.485 1.00 88.94 285 GLU A N 1
ATOM 2315 C CA . GLU A 1 285 ? 37.051 -13.982 27.691 1.00 88.94 285 GLU A CA 1
ATOM 2316 C C . GLU A 1 285 ? 36.038 -14.331 26.578 1.00 88.94 285 GLU A C 1
ATOM 2318 O O . GLU A 1 285 ? 34.843 -14.428 26.841 1.00 88.94 285 GLU A O 1
ATOM 2323 N N . CYS A 1 286 ? 36.493 -14.580 25.341 1.00 92.19 286 CYS A N 1
ATOM 2324 C CA . CYS A 1 286 ? 35.612 -14.896 24.204 1.00 92.19 286 CYS A CA 1
ATOM 2325 C C . CYS A 1 286 ? 35.322 -16.413 24.096 1.00 92.19 286 CYS A C 1
ATOM 2327 O O . CYS A 1 286 ? 36.219 -17.169 23.697 1.00 92.19 286 CYS A O 1
ATOM 2329 N N . PRO A 1 287 ? 34.104 -16.917 24.398 1.00 91.00 287 PRO A N 1
ATOM 2330 C CA . PRO A 1 287 ? 33.882 -18.357 24.562 1.00 91.00 287 PRO A CA 1
ATOM 2331 C C . PRO A 1 287 ? 34.032 -19.168 23.269 1.00 91.00 287 PRO A C 1
ATOM 2333 O O . PRO A 1 287 ? 34.552 -20.284 23.304 1.00 91.00 287 PRO A O 1
ATOM 2336 N N . LEU A 1 288 ? 33.623 -18.617 22.117 1.00 88.44 288 LEU A N 1
ATOM 2337 C CA . LEU A 1 288 ? 33.757 -19.312 20.831 1.00 88.44 288 LEU A CA 1
ATOM 2338 C C . LEU A 1 288 ? 35.223 -19.419 20.388 1.00 88.44 288 LEU A C 1
ATOM 2340 O O . LEU A 1 288 ? 35.624 -20.463 19.876 1.00 88.44 288 LEU A O 1
ATOM 2344 N N . GLN A 1 289 ? 36.037 -18.387 20.624 1.00 85.94 289 GLN A N 1
ATOM 2345 C CA . GLN A 1 289 ? 37.468 -18.442 20.322 1.00 85.94 289 GLN A CA 1
ATOM 2346 C C . GLN A 1 289 ? 38.171 -19.491 21.194 1.00 85.94 289 GLN A C 1
ATOM 2348 O O . GLN A 1 289 ? 38.888 -20.339 20.674 1.00 85.94 289 GLN A O 1
ATOM 2353 N N . ILE A 1 290 ? 37.854 -19.534 22.494 1.00 88.31 290 ILE A N 1
ATOM 2354 C CA . ILE A 1 290 ? 38.358 -20.559 23.426 1.00 88.31 290 ILE A CA 1
ATOM 2355 C C . ILE A 1 290 ? 37.957 -21.984 23.000 1.00 88.31 290 ILE A C 1
ATOM 2357 O O . ILE A 1 290 ? 38.694 -22.928 23.279 1.00 88.31 290 ILE A O 1
ATOM 2361 N N . PHE A 1 291 ? 36.818 -22.154 22.320 1.00 88.56 291 PHE A N 1
ATOM 2362 C CA . PHE A 1 291 ? 36.407 -23.435 21.739 1.00 88.56 291 PHE A CA 1
ATOM 2363 C C . PHE A 1 291 ? 37.181 -23.795 20.460 1.00 88.56 291 PHE A C 1
ATOM 2365 O O . PHE A 1 291 ? 37.547 -24.956 20.294 1.00 88.56 291 PHE A O 1
ATOM 2372 N N . ARG A 1 292 ? 37.463 -22.828 19.573 1.00 84.44 292 ARG A N 1
ATOM 2373 C CA . ARG A 1 292 ? 38.252 -23.058 18.342 1.00 84.44 292 ARG A CA 1
ATOM 2374 C C . ARG A 1 292 ? 39.731 -23.320 18.637 1.00 84.44 292 ARG A C 1
ATOM 2376 O O . ARG A 1 292 ? 40.320 -24.194 18.012 1.00 84.44 292 ARG A O 1
ATOM 2383 N N . ASP A 1 293 ? 40.291 -22.624 19.623 1.00 84.25 293 ASP A N 1
ATOM 2384 C CA . ASP A 1 293 ? 41.681 -22.783 20.070 1.00 84.25 293 ASP A CA 1
ATOM 2385 C C . ASP A 1 293 ? 41.881 -23.991 21.007 1.00 84.25 293 ASP A C 1
ATOM 2387 O O . ASP A 1 293 ? 42.985 -24.208 21.517 1.00 84.25 293 ASP A O 1
ATOM 2391 N N . TRP A 1 294 ? 40.833 -24.780 21.284 1.00 86.75 294 TRP A N 1
ATOM 2392 C CA . TRP A 1 294 ? 40.917 -25.898 22.221 1.00 86.75 294 TRP A CA 1
ATOM 2393 C C . TRP A 1 294 ? 41.727 -27.074 21.640 1.00 86.75 294 TRP A C 1
ATOM 2395 O O . TRP A 1 294 ? 41.322 -27.662 20.634 1.00 86.75 294 TRP A O 1
ATOM 2405 N N . PRO A 1 295 ? 42.853 -27.478 22.264 1.00 80.12 295 PRO A N 1
ATOM 2406 C CA . PRO A 1 295 ? 43.704 -28.528 21.714 1.00 80.12 295 PRO A CA 1
ATOM 2407 C C . PRO A 1 295 ? 43.014 -29.900 21.666 1.00 80.12 295 PRO A C 1
ATOM 2409 O O . PRO A 1 295 ? 42.527 -30.407 22.679 1.00 80.12 295 PRO A O 1
ATOM 2412 N N . ALA A 1 296 ? 43.027 -30.539 20.493 1.00 69.38 296 ALA A N 1
ATOM 2413 C CA . ALA A 1 296 ? 42.361 -31.825 20.255 1.00 69.38 296 ALA A CA 1
ATOM 2414 C C . ALA A 1 296 ? 42.886 -32.983 21.133 1.00 69.38 296 ALA A C 1
ATOM 2416 O O . ALA A 1 296 ? 42.182 -33.969 21.350 1.00 69.38 296 ALA A O 1
ATOM 2417 N N . ASP A 1 297 ? 44.099 -32.870 21.684 1.00 76.56 297 ASP A N 1
ATOM 2418 C CA . ASP A 1 297 ? 44.675 -33.835 22.625 1.00 76.56 297 ASP A CA 1
ATOM 2419 C C . ASP A 1 297 ? 44.071 -33.742 24.039 1.00 76.56 297 ASP A C 1
ATOM 2421 O O . ASP A 1 297 ? 44.202 -34.688 24.822 1.00 76.56 297 ASP A O 1
ATOM 2425 N N . ARG A 1 298 ? 43.362 -32.657 24.384 1.00 70.25 298 ARG A N 1
ATOM 2426 C CA . ARG A 1 298 ? 42.779 -32.446 25.723 1.00 70.25 298 ARG A CA 1
ATOM 2427 C C . ARG A 1 298 ? 41.403 -33.073 25.930 1.00 70.25 298 ARG A C 1
ATOM 2429 O O . ARG A 1 298 ? 41.009 -33.257 27.071 1.00 70.25 298 ARG A O 1
ATOM 2436 N N . GLY A 1 299 ? 40.732 -33.535 24.877 1.00 71.25 299 GLY A N 1
ATOM 2437 C CA . GLY A 1 299 ? 39.383 -34.109 24.976 1.00 71.25 299 GLY A CA 1
ATOM 2438 C C . GLY A 1 299 ? 38.285 -33.049 24.870 1.00 71.25 299 GLY A C 1
ATOM 2439 O O . GLY A 1 299 ? 38.541 -31.936 24.414 1.00 71.25 299 GLY A O 1
ATOM 2440 N N . ALA A 1 300 ? 37.051 -33.402 25.236 1.00 76.31 300 ALA A N 1
ATOM 2441 C CA . ALA A 1 300 ? 35.901 -32.523 25.043 1.00 76.31 300 ALA A CA 1
ATOM 2442 C C . ALA A 1 300 ? 35.941 -31.291 25.966 1.00 76.31 300 ALA A C 1
ATOM 2444 O O . ALA A 1 300 ? 36.264 -31.392 27.151 1.00 76.31 300 ALA A O 1
ATOM 2445 N N . LEU A 1 301 ? 35.564 -30.134 25.413 1.00 85.88 301 LEU A N 1
ATOM 2446 C CA . LEU A 1 301 ? 35.333 -28.899 26.158 1.00 85.88 301 LEU A CA 1
ATOM 2447 C C . LEU A 1 301 ? 33.827 -28.643 26.255 1.00 85.88 301 LEU A C 1
ATOM 2449 O O . LEU A 1 301 ? 33.142 -28.546 25.234 1.00 85.88 301 LEU A O 1
ATOM 2453 N N . VAL A 1 302 ? 33.321 -28.515 27.479 1.00 88.00 302 VAL A N 1
ATOM 2454 C CA . VAL A 1 302 ? 31.909 -28.231 27.766 1.00 88.00 302 VAL A CA 1
ATOM 2455 C C . VAL A 1 302 ? 31.787 -26.822 28.341 1.00 88.00 302 VAL A C 1
ATOM 2457 O O . VAL A 1 302 ? 32.592 -26.425 29.180 1.00 88.00 302 VAL A O 1
ATOM 2460 N N . PHE A 1 303 ? 30.778 -26.065 27.908 1.00 93.69 303 PHE A N 1
ATOM 2461 C CA . PHE A 1 303 ? 30.443 -24.746 28.453 1.00 93.69 303 PHE A CA 1
ATOM 2462 C C . PHE A 1 303 ? 29.089 -24.817 29.158 1.00 93.69 303 PHE A C 1
ATOM 2464 O O . PHE A 1 303 ? 28.127 -25.338 28.593 1.00 93.69 303 PHE A O 1
ATOM 2471 N N . GLN A 1 304 ? 28.997 -24.293 30.378 1.00 91.56 304 GLN A N 1
ATOM 2472 C CA . GLN A 1 304 ? 27.829 -24.455 31.239 1.00 91.56 304 GLN A CA 1
ATOM 2473 C C . GLN A 1 304 ? 27.449 -23.131 31.913 1.00 91.56 304 GLN A C 1
ATOM 2475 O O . GLN A 1 304 ? 28.284 -22.488 32.552 1.00 91.56 304 GLN A O 1
ATOM 2480 N N . LEU A 1 305 ? 26.184 -22.733 31.778 1.00 94.06 305 LEU A N 1
ATOM 2481 C CA . LEU A 1 305 ? 25.595 -21.577 32.449 1.00 94.06 305 LEU A CA 1
ATOM 2482 C C . LEU A 1 305 ? 25.324 -21.925 33.921 1.00 94.06 305 LEU A C 1
ATOM 2484 O O . LEU A 1 305 ? 24.583 -22.866 34.218 1.00 94.06 305 LEU A O 1
ATOM 2488 N N . LYS A 1 306 ? 25.921 -21.164 34.841 1.00 90.94 306 LYS A N 1
ATOM 2489 C CA . LYS A 1 306 ? 25.828 -21.360 36.298 1.00 90.94 306 LYS A CA 1
ATOM 2490 C C . LYS A 1 306 ? 25.553 -20.031 37.004 1.00 90.94 306 LYS A C 1
ATOM 2492 O O . LYS A 1 306 ? 25.964 -18.979 36.514 1.00 90.94 306 LYS A O 1
ATOM 2497 N N . LYS A 1 307 ? 24.904 -20.071 38.177 1.00 89.69 307 LYS A N 1
ATOM 2498 C CA . LYS A 1 307 ? 24.896 -18.908 39.082 1.00 89.69 307 LYS A CA 1
ATOM 2499 C C . LYS A 1 307 ? 26.327 -18.636 39.551 1.00 89.69 307 LYS A C 1
ATOM 2501 O O . LYS A 1 307 ? 27.054 -19.556 39.931 1.00 89.69 307 LYS A O 1
ATOM 2506 N N . ARG A 1 308 ? 26.723 -17.368 39.503 1.00 87.44 308 ARG A N 1
ATOM 2507 C CA . ARG A 1 308 ? 28.030 -16.865 39.921 1.00 87.44 308 ARG A CA 1
ATOM 2508 C C . ARG A 1 308 ? 28.187 -17.084 41.439 1.00 87.44 308 ARG A C 1
ATOM 2510 O O . ARG A 1 308 ? 27.289 -16.695 42.185 1.00 87.44 308 ARG A O 1
ATOM 2517 N N . PRO A 1 309 ? 29.279 -17.709 41.926 1.00 83.62 309 PRO A N 1
ATOM 2518 C CA . PRO A 1 309 ? 29.451 -17.972 43.355 1.00 83.62 309 PRO A CA 1
ATOM 2519 C C . PRO A 1 309 ? 29.453 -16.681 44.194 1.00 83.62 309 PRO A C 1
ATOM 2521 O O . PRO A 1 309 ? 30.045 -15.697 43.745 1.00 83.62 309 PRO A O 1
ATOM 2524 N N . PRO A 1 310 ? 28.888 -16.675 45.421 1.00 64.50 310 PRO A N 1
ATOM 2525 C CA . PRO A 1 310 ? 28.844 -15.481 46.277 1.00 64.50 310 PRO A CA 1
ATOM 2526 C C . PRO A 1 310 ? 30.223 -14.865 46.557 1.00 64.50 310 PRO A C 1
ATOM 2528 O O . PRO A 1 310 ? 30.356 -13.648 46.654 1.00 64.50 310 PRO A O 1
ATOM 2531 N N . ASP A 1 311 ? 31.257 -15.705 46.632 1.00 62.16 311 ASP A N 1
ATOM 2532 C CA . ASP A 1 311 ? 32.637 -15.306 46.928 1.00 62.16 311 ASP A CA 1
ATOM 2533 C C . ASP A 1 311 ? 33.439 -14.872 45.681 1.00 62.16 311 ASP A C 1
ATOM 2535 O O . ASP A 1 311 ? 34.637 -14.587 45.776 1.00 62.16 311 ASP A O 1
ATOM 2539 N N . TYR A 1 312 ? 32.821 -14.838 44.489 1.00 62.69 312 TYR A N 1
ATOM 2540 C CA . TYR A 1 312 ? 33.509 -14.535 43.229 1.00 62.69 312 TYR A CA 1
ATOM 2541 C C . TYR A 1 312 ? 33.858 -13.043 43.104 1.00 62.69 312 TYR A C 1
ATOM 2543 O O . TYR A 1 312 ? 33.144 -12.241 42.499 1.00 62.69 312 TYR A O 1
ATOM 2551 N N . GLN A 1 313 ? 35.018 -12.665 43.639 1.00 57.72 313 GLN A N 1
ATOM 2552 C CA . GLN A 1 313 ? 35.637 -11.373 43.350 1.00 57.72 313 GLN A CA 1
ATOM 2553 C C . GLN A 1 313 ? 36.267 -11.401 41.950 1.00 57.72 313 GLN A C 1
ATOM 2555 O O . GLN A 1 313 ? 37.390 -11.878 41.771 1.00 57.72 313 GLN A O 1
ATOM 2560 N N . GLY A 1 314 ? 35.541 -10.870 40.960 1.00 54.06 314 GLY A N 1
ATOM 2561 C CA . GLY A 1 314 ? 36.035 -10.707 39.590 1.00 54.06 314 GLY A CA 1
ATOM 2562 C C . GLY A 1 314 ? 37.387 -9.985 39.547 1.00 54.06 314 GLY A C 1
ATOM 2563 O O . GLY A 1 314 ? 37.630 -9.029 40.296 1.00 54.06 314 GLY A O 1
ATOM 2564 N N . ARG A 1 315 ? 38.298 -10.454 38.687 1.00 47.66 315 ARG A N 1
ATOM 2565 C CA . ARG A 1 315 ? 39.686 -9.976 38.636 1.00 47.66 315 ARG A CA 1
ATOM 2566 C C . ARG A 1 315 ? 39.769 -8.577 38.024 1.00 47.66 315 ARG A C 1
ATOM 2568 O O . ARG A 1 315 ? 40.070 -8.431 36.845 1.00 47.66 315 ARG A O 1
ATOM 2575 N N . LYS A 1 316 ? 39.591 -7.539 38.852 1.00 41.06 316 LYS A N 1
ATOM 2576 C CA . LYS A 1 316 ? 39.866 -6.140 38.471 1.00 41.06 316 LYS A CA 1
ATOM 2577 C C . LYS A 1 316 ? 41.198 -6.057 37.717 1.00 41.06 316 LYS A C 1
ATOM 2579 O O . LYS A 1 316 ? 42.234 -6.457 38.254 1.00 41.06 316 LYS A O 1
ATOM 2584 N N . GLY A 1 317 ? 41.128 -5.582 36.472 1.00 41.03 317 GLY A N 1
ATOM 2585 C CA . GLY A 1 317 ? 42.170 -5.774 35.467 1.00 41.03 317 GLY A CA 1
ATOM 2586 C C . GLY A 1 317 ? 43.563 -5.386 35.956 1.00 41.03 317 GLY A C 1
ATOM 2587 O O . GLY A 1 317 ? 43.811 -4.242 36.342 1.00 41.03 317 GLY A O 1
ATOM 2588 N N . ARG A 1 318 ? 44.498 -6.341 35.915 1.00 30.34 318 ARG A N 1
ATOM 2589 C CA . ARG A 1 318 ? 45.918 -6.036 36.101 1.00 30.34 318 ARG A CA 1
ATOM 2590 C C . ARG A 1 318 ? 46.428 -5.317 34.859 1.00 30.34 318 ARG A C 1
ATOM 2592 O O . ARG A 1 318 ? 46.385 -5.883 33.771 1.00 30.34 318 ARG A O 1
ATOM 2599 N N . LYS A 1 319 ? 46.982 -4.116 35.040 1.00 35.12 319 LYS A N 1
ATOM 2600 C CA . LYS A 1 319 ? 47.853 -3.505 34.029 1.00 35.12 319 LYS A CA 1
ATOM 2601 C C . LYS A 1 319 ? 48.984 -4.487 33.673 1.00 35.12 319 LYS A C 1
ATOM 2603 O O . LYS A 1 319 ? 49.595 -5.030 34.599 1.00 35.12 319 LYS A O 1
ATOM 2608 N N . PRO A 1 320 ? 49.291 -4.705 32.385 1.00 30.91 320 PRO A N 1
ATOM 2609 C CA . PRO A 1 320 ? 50.459 -5.473 31.979 1.00 30.91 320 PRO A CA 1
ATOM 2610 C C . PRO A 1 320 ? 51.720 -4.598 32.069 1.00 30.91 320 PRO A C 1
ATOM 2612 O O . PRO A 1 320 ? 52.142 -4.002 31.084 1.00 30.91 320 PRO A O 1
ATOM 2615 N N . GLU A 1 321 ? 52.323 -4.529 33.257 1.00 27.89 321 GLU A N 1
ATOM 2616 C CA . GLU A 1 321 ? 53.687 -4.014 33.450 1.00 27.89 321 GLU A CA 1
ATOM 2617 C C . GLU A 1 321 ? 54.650 -5.175 33.769 1.00 27.89 321 GLU A C 1
ATOM 2619 O O . GLU A 1 321 ? 54.384 -6.018 34.627 1.00 27.89 321 GLU A O 1
ATOM 2624 N N . ASP A 1 322 ? 55.739 -5.221 33.000 1.00 30.75 322 ASP A N 1
ATOM 2625 C CA . ASP A 1 322 ? 56.955 -6.039 33.089 1.00 30.75 322 ASP A CA 1
ATOM 2626 C C . ASP A 1 322 ? 56.980 -7.339 33.920 1.00 30.75 322 ASP A C 1
ATOM 2628 O O . ASP A 1 322 ? 57.274 -7.361 35.118 1.00 30.75 322 ASP A O 1
ATOM 2632 N N . LYS A 1 323 ? 56.944 -8.467 33.191 1.00 30.20 323 LYS A N 1
ATOM 2633 C CA . LYS A 1 323 ? 57.771 -9.655 33.491 1.00 30.20 323 LYS A CA 1
ATOM 2634 C C . LYS A 1 323 ? 58.404 -10.279 32.240 1.00 30.20 323 LYS A C 1
ATOM 2636 O O . LYS A 1 323 ? 58.221 -11.460 31.953 1.00 30.20 323 LYS A O 1
ATOM 2641 N N . ILE A 1 324 ? 59.224 -9.508 31.528 1.00 33.16 324 ILE A N 1
ATOM 2642 C CA . ILE A 1 324 ? 60.176 -10.069 30.558 1.00 33.16 324 ILE A CA 1
ATOM 2643 C C . ILE A 1 324 ? 61.441 -10.506 31.307 1.00 33.16 324 ILE A C 1
ATOM 2645 O O . ILE A 1 324 ? 62.206 -9.642 31.722 1.00 33.16 324 ILE A O 1
ATOM 2649 N N . GLN A 1 325 ? 61.678 -11.821 31.444 1.00 29.38 325 GLN A N 1
ATOM 2650 C CA . GLN A 1 325 ? 63.013 -12.459 31.342 1.00 29.38 325 GLN A CA 1
ATOM 2651 C C . GLN A 1 325 ? 63.000 -13.965 31.673 1.00 29.38 325 GLN A C 1
ATOM 2653 O O . GLN A 1 325 ? 63.106 -14.367 32.831 1.00 29.38 325 GLN A O 1
ATOM 2658 N N . ARG A 1 326 ? 63.014 -14.801 30.627 1.00 28.91 326 ARG A N 1
ATOM 2659 C CA . ARG A 1 326 ? 64.168 -15.646 30.234 1.00 28.91 326 ARG A CA 1
ATOM 2660 C C . ARG A 1 326 ? 63.824 -16.402 28.942 1.00 28.91 326 ARG A C 1
ATOM 2662 O O . ARG A 1 326 ? 62.756 -16.991 28.866 1.00 28.91 326 ARG A O 1
ATOM 2669 N N . GLY A 1 327 ? 64.736 -16.394 27.965 1.00 26.55 327 GLY A N 1
ATOM 2670 C CA . GLY A 1 327 ? 64.562 -17.083 26.675 1.00 26.55 327 GLY A CA 1
ATOM 2671 C C . GLY A 1 327 ? 64.273 -16.158 25.486 1.00 26.55 327 GLY A C 1
ATOM 2672 O O . GLY A 1 327 ? 63.165 -16.142 24.967 1.00 26.55 327 GLY A O 1
ATOM 2673 N N . ARG A 1 328 ? 65.291 -15.411 25.034 1.00 34.28 328 ARG A N 1
ATOM 2674 C CA . ARG A 1 328 ? 65.449 -15.097 23.596 1.00 34.28 328 ARG A CA 1
ATOM 2675 C C . ARG A 1 328 ? 65.881 -16.407 22.887 1.00 34.28 328 ARG A C 1
ATOM 2677 O O . ARG A 1 328 ? 66.325 -17.320 23.577 1.00 34.28 328 ARG A O 1
ATOM 2684 N N . GLU A 1 329 ? 65.755 -16.595 21.575 1.00 25.38 329 GLU A N 1
ATOM 2685 C CA . GLU A 1 329 ? 65.869 -15.645 20.454 1.00 25.38 329 GLU A CA 1
ATOM 2686 C C . GLU A 1 329 ? 64.861 -15.947 19.324 1.00 25.38 329 GLU A C 1
ATOM 2688 O O . GLU A 1 329 ? 64.390 -17.074 19.209 1.00 25.38 329 GLU A O 1
ATOM 2693 N N . GLY A 1 330 ? 64.585 -14.960 18.456 1.00 27.08 330 GLY A N 1
ATOM 2694 C CA . GLY A 1 330 ? 63.924 -15.180 17.158 1.00 27.08 330 GLY A CA 1
ATOM 2695 C C . GLY A 1 330 ? 62.686 -14.316 16.870 1.00 27.08 330 GLY A C 1
ATOM 2696 O O . GLY A 1 330 ? 61.624 -14.545 17.434 1.00 27.08 330 GLY A O 1
ATOM 2697 N N . SER A 1 331 ? 62.823 -13.422 15.882 1.00 27.33 331 SER A N 1
ATOM 2698 C CA . SER A 1 331 ? 61.774 -12.625 15.212 1.00 27.33 331 SER A CA 1
ATOM 2699 C C . SER A 1 331 ? 61.188 -11.399 15.942 1.00 27.33 331 SER A C 1
ATOM 2701 O O . SER A 1 331 ? 60.890 -11.420 17.134 1.00 27.33 331 SER A O 1
ATOM 2703 N N . LEU A 1 332 ? 61.003 -10.317 15.174 1.00 32.97 332 LEU A N 1
ATOM 2704 C CA . LEU A 1 332 ? 60.269 -9.105 15.544 1.00 32.97 332 LEU A CA 1
ATOM 2705 C C . LEU A 1 332 ? 59.136 -8.895 14.534 1.00 32.97 332 LEU A C 1
ATOM 2707 O O . LEU A 1 332 ? 59.411 -8.863 13.343 1.00 32.97 332 LEU A O 1
ATOM 2711 N N . HIS A 1 333 ? 57.910 -8.688 15.016 1.00 32.84 333 HIS A N 1
ATOM 2712 C CA . HIS A 1 333 ? 56.960 -7.665 14.548 1.00 32.84 333 HIS A CA 1
ATOM 2713 C C . HIS A 1 333 ? 55.689 -7.772 15.404 1.00 32.84 333 HIS A C 1
ATOM 2715 O O . HIS A 1 333 ? 55.036 -8.810 15.426 1.00 32.84 333 HIS A O 1
ATOM 2721 N N . GLY A 1 334 ? 55.351 -6.708 16.135 1.00 34.62 334 GLY A N 1
ATOM 2722 C CA . GLY A 1 334 ? 54.109 -6.605 16.904 1.00 34.62 334 GLY A CA 1
ATOM 2723 C C . GLY A 1 334 ? 53.318 -5.391 16.435 1.00 34.62 334 GLY A C 1
ATOM 2724 O O . GLY A 1 334 ? 53.825 -4.273 16.496 1.00 34.62 334 GLY A O 1
ATOM 2725 N N . SER A 1 335 ? 52.099 -5.605 15.944 1.00 42.81 335 SER A N 1
ATOM 2726 C CA . SER A 1 335 ? 51.217 -4.544 15.450 1.00 42.81 335 SER A CA 1
ATOM 2727 C C . SER A 1 335 ? 50.682 -3.667 16.587 1.00 42.81 335 SER A C 1
ATOM 2729 O O . SER A 1 335 ? 50.241 -4.175 17.620 1.00 42.81 335 SER A O 1
ATOM 2731 N N . LEU A 1 336 ? 50.668 -2.347 16.381 1.00 49.16 336 LEU A N 1
ATOM 2732 C CA . LEU A 1 336 ? 50.020 -1.400 17.293 1.00 49.16 336 LEU A CA 1
ATOM 2733 C C . LEU A 1 336 ? 48.482 -1.540 17.253 1.00 49.16 336 LEU A C 1
ATOM 2735 O O . LEU A 1 336 ? 47.935 -1.900 16.210 1.00 49.16 336 LEU A O 1
ATOM 2739 N N . PRO A 1 337 ? 47.762 -1.213 18.347 1.00 57.84 337 PRO A N 1
ATOM 2740 C CA . PRO A 1 337 ? 46.299 -1.181 18.341 1.00 57.84 337 PRO A CA 1
ATOM 2741 C C . PRO A 1 337 ? 45.743 -0.185 17.299 1.00 57.84 337 PRO A C 1
ATOM 2743 O O . PRO A 1 337 ? 46.283 0.923 17.200 1.00 57.84 337 PRO A O 1
ATOM 2746 N N . PRO A 1 338 ? 44.638 -0.496 16.585 1.00 57.56 338 PRO A N 1
ATOM 2747 C CA . PRO A 1 338 ? 44.099 0.350 15.505 1.00 57.56 338 PRO A CA 1
ATOM 2748 C C . PRO A 1 338 ? 43.709 1.783 15.903 1.00 57.56 338 PRO A C 1
ATOM 2750 O O . PRO A 1 338 ? 43.561 2.654 15.047 1.00 57.56 338 PRO A O 1
ATOM 2753 N N . GLU A 1 339 ? 43.526 2.041 17.196 1.00 59.69 339 GLU A N 1
ATOM 2754 C CA . GLU A 1 339 ? 43.204 3.355 17.769 1.00 59.69 339 GLU A CA 1
ATOM 2755 C C . GLU A 1 339 ? 44.418 4.298 17.856 1.00 59.69 339 GLU A C 1
ATOM 2757 O O . GLU A 1 339 ? 44.251 5.495 18.072 1.00 59.69 339 GLU A O 1
ATOM 2762 N N . LYS A 1 340 ? 45.640 3.766 17.709 1.00 69.50 340 LYS A N 1
ATOM 2763 C CA . LYS A 1 340 ? 46.907 4.506 17.857 1.00 69.50 340 LYS A CA 1
ATOM 2764 C C . LYS A 1 340 ? 47.691 4.671 16.554 1.00 69.50 340 LYS A C 1
ATOM 2766 O O . LYS A 1 340 ? 48.785 5.223 16.582 1.00 69.50 340 LYS A O 1
ATOM 2771 N N . LEU A 1 341 ? 47.162 4.177 15.436 1.00 78.94 341 LEU A N 1
ATOM 2772 C CA . LEU A 1 341 ? 47.759 4.385 14.117 1.00 78.94 341 LEU A CA 1
ATOM 2773 C C . LEU A 1 341 ? 47.392 5.780 13.580 1.00 78.94 341 LEU A C 1
ATOM 2775 O O . LEU A 1 341 ? 46.262 6.226 13.799 1.00 78.94 341 LEU A O 1
ATOM 2779 N N . PRO A 1 342 ? 48.301 6.460 12.859 1.00 85.25 342 PRO A N 1
ATOM 2780 C CA . PRO A 1 342 ? 47.981 7.695 12.157 1.00 85.25 342 PRO A CA 1
ATOM 2781 C C . PRO A 1 342 ? 47.003 7.427 11.002 1.00 85.25 342 PRO A C 1
ATOM 2783 O O . PRO A 1 342 ? 46.949 6.323 10.452 1.00 85.25 342 PRO A O 1
ATOM 2786 N N . TYR A 1 343 ? 46.206 8.428 10.633 1.00 90.19 343 TYR A N 1
ATOM 2787 C CA . TYR A 1 343 ? 45.131 8.269 9.654 1.00 90.19 343 TYR A CA 1
ATOM 2788 C C . TYR A 1 343 ? 44.879 9.515 8.797 1.00 90.19 343 TYR A C 1
ATOM 2790 O O . TYR A 1 343 ? 45.221 10.638 9.168 1.00 90.19 343 TYR A O 1
ATOM 2798 N N . LEU A 1 344 ? 44.250 9.298 7.641 1.00 88.56 344 LEU A N 1
ATOM 2799 C CA . LEU A 1 344 ? 43.673 10.330 6.781 1.00 88.56 344 LEU A CA 1
ATOM 2800 C C . LEU A 1 344 ? 42.155 10.390 6.983 1.00 88.56 344 LEU A C 1
ATOM 2802 O O . LEU A 1 344 ? 41.510 9.344 7.017 1.00 88.56 344 LEU A O 1
ATOM 2806 N N . VAL A 1 345 ? 41.587 11.595 7.062 1.00 88.94 345 VAL A N 1
ATOM 2807 C CA . VAL A 1 345 ? 40.132 11.851 7.056 1.00 88.94 345 VAL A CA 1
ATOM 2808 C C . VAL A 1 345 ? 39.757 12.616 5.792 1.00 88.94 345 VAL A C 1
ATOM 2810 O O . VAL A 1 345 ? 40.361 13.651 5.519 1.00 88.94 345 VAL A O 1
ATOM 2813 N N . GLU A 1 346 ? 38.776 12.135 5.032 1.00 85.50 346 GLU A N 1
ATOM 2814 C CA . GLU A 1 346 ? 38.282 12.800 3.817 1.00 85.50 346 GLU A CA 1
ATOM 2815 C C . GLU A 1 346 ? 37.583 14.131 4.149 1.00 85.50 346 GLU A C 1
ATOM 2817 O O . GLU A 1 346 ? 36.718 14.199 5.024 1.00 85.50 346 GLU A O 1
ATOM 2822 N N . LEU A 1 347 ? 37.971 15.199 3.450 1.00 77.38 347 LEU A N 1
ATOM 2823 C CA . LEU A 1 347 ? 37.392 16.539 3.541 1.00 77.38 347 LEU A CA 1
ATOM 2824 C C . LEU A 1 347 ? 36.593 16.824 2.263 1.00 77.38 347 LEU A C 1
ATOM 2826 O O . LEU A 1 347 ? 37.112 17.404 1.311 1.00 77.38 347 LEU A O 1
ATOM 2830 N N . SER A 1 348 ? 35.332 16.393 2.241 1.00 51.84 348 SER A N 1
ATOM 2831 C CA . SER A 1 348 ? 34.458 16.413 1.062 1.00 51.84 348 SER A CA 1
ATOM 2832 C C . SER A 1 348 ? 34.388 17.793 0.373 1.00 51.84 348 SER A C 1
ATOM 2834 O O . SER A 1 348 ? 33.842 18.735 0.961 1.00 51.84 348 SER A O 1
ATOM 2836 N N . PRO A 1 349 ? 34.843 17.947 -0.889 1.00 45.56 349 PRO A N 1
ATOM 2837 C CA . PRO A 1 349 ? 34.720 19.202 -1.632 1.00 45.56 349 PRO A CA 1
ATOM 2838 C C . PRO A 1 349 ? 33.299 19.367 -2.202 1.00 45.56 349 PRO A C 1
ATOM 2840 O O . PRO A 1 349 ? 33.081 19.331 -3.409 1.00 45.56 349 PRO A O 1
ATOM 2843 N N . GLY A 1 350 ? 32.320 19.529 -1.304 1.00 38.50 350 GLY A N 1
ATOM 2844 C CA . GLY A 1 350 ? 30.885 19.568 -1.628 1.00 38.50 350 GLY A CA 1
ATOM 2845 C C . GLY A 1 350 ? 30.102 20.776 -1.099 1.00 38.50 350 GLY A C 1
ATOM 2846 O O . GLY A 1 350 ? 28.960 20.970 -1.507 1.00 38.50 350 GLY A O 1
ATOM 2847 N N . ARG A 1 351 ? 30.670 21.615 -0.216 1.00 35.19 351 ARG A N 1
ATOM 2848 C CA . ARG A 1 351 ? 30.025 22.862 0.256 1.00 35.19 351 ARG A CA 1
ATOM 2849 C C . ARG A 1 351 ? 31.035 23.998 0.416 1.00 35.19 351 ARG A C 1
ATOM 2851 O O . ARG A 1 351 ? 31.803 24.032 1.372 1.00 35.19 351 ARG A O 1
ATOM 2858 N N . GLY A 1 352 ? 31.006 24.959 -0.505 1.00 26.09 352 GLY A N 1
ATOM 2859 C CA . GLY A 1 352 ? 31.736 26.217 -0.359 1.00 26.09 352 GLY A CA 1
ATOM 2860 C C . GLY A 1 352 ? 31.008 27.186 0.580 1.00 26.09 352 GLY A C 1
ATOM 2861 O O . GLY A 1 352 ? 29.818 27.417 0.409 1.00 26.09 352 GLY A O 1
ATOM 2862 N N . ASN A 1 353 ? 31.744 27.778 1.527 1.00 27.14 353 ASN A N 1
ATOM 2863 C CA . ASN A 1 353 ? 31.364 28.920 2.375 1.00 27.14 353 ASN A CA 1
ATOM 2864 C C . ASN A 1 353 ? 29.963 28.909 3.026 1.00 27.14 353 ASN A C 1
ATOM 2866 O O . ASN A 1 353 ? 29.015 29.434 2.450 1.00 27.14 353 ASN A O 1
ATOM 2870 N N . HIS A 1 354 ? 29.891 28.540 4.312 1.00 23.95 354 HIS A N 1
ATOM 2871 C CA . HIS A 1 354 ? 29.073 29.255 5.312 1.00 23.95 354 HIS A CA 1
ATOM 2872 C C . HIS A 1 354 ? 29.682 29.071 6.715 1.00 23.95 354 HIS A C 1
ATOM 2874 O O . HIS A 1 354 ? 29.434 28.081 7.393 1.00 23.95 354 HIS A O 1
ATOM 2880 N N . TYR A 1 355 ? 30.527 30.016 7.142 1.00 24.59 355 TYR A N 1
ATOM 2881 C CA . TYR A 1 355 ? 31.259 29.950 8.417 1.00 24.59 355 TYR A CA 1
ATOM 2882 C C . TYR A 1 355 ? 30.636 30.901 9.457 1.00 24.59 355 TYR A C 1
ATOM 2884 O O . TYR A 1 355 ? 31.231 31.909 9.835 1.00 24.59 355 TYR A O 1
ATOM 2892 N N . ALA A 1 356 ? 29.402 30.615 9.887 1.00 25.19 356 ALA A N 1
ATOM 2893 C CA . ALA A 1 356 ? 28.689 31.404 10.896 1.00 25.19 356 ALA A CA 1
ATOM 2894 C C . ALA A 1 356 ? 27.658 30.566 11.681 1.00 25.19 356 ALA A C 1
ATOM 2896 O O . ALA A 1 356 ? 27.037 29.672 11.123 1.00 25.19 356 ALA A O 1
ATOM 2897 N N . TYR A 1 357 ? 27.460 30.921 12.957 1.00 23.83 357 TYR A N 1
ATOM 2898 C CA . TYR A 1 357 ? 26.414 30.437 13.875 1.00 23.83 357 TYR A CA 1
ATOM 2899 C C . TYR A 1 357 ? 26.332 28.928 14.187 1.00 23.83 357 TYR A C 1
ATOM 2901 O O . TYR A 1 357 ? 25.478 28.200 13.695 1.00 23.83 357 TYR A O 1
ATOM 2909 N N . TYR A 1 358 ? 27.103 28.518 15.201 1.00 23.22 358 TYR A N 1
ATOM 2910 C CA . TYR A 1 358 ? 26.636 27.532 16.184 1.00 23.22 358 TYR A CA 1
ATOM 2911 C C . TYR A 1 358 ? 25.895 28.260 17.316 1.00 23.22 358 TYR A C 1
ATOM 2913 O O . TYR A 1 358 ? 26.546 28.995 18.057 1.00 23.22 358 TYR A O 1
ATOM 2921 N N . ALA A 1 359 ? 24.583 28.035 17.475 1.00 25.02 359 ALA A N 1
ATOM 2922 C CA . ALA A 1 359 ? 23.856 28.159 18.752 1.00 25.02 359 ALA A CA 1
ATOM 2923 C C . ALA A 1 359 ? 22.366 27.775 18.613 1.00 25.02 359 ALA A C 1
ATOM 2925 O O . ALA A 1 359 ? 21.545 28.639 18.328 1.00 25.02 359 ALA A O 1
ATOM 2926 N N . TYR A 1 360 ? 22.009 26.507 18.839 1.00 23.50 360 TYR A N 1
ATOM 2927 C CA . TYR A 1 360 ? 21.122 26.039 19.927 1.00 23.50 360 TYR A CA 1
ATOM 2928 C C . TYR A 1 360 ? 20.949 24.506 19.835 1.00 23.50 360 TYR A C 1
ATOM 2930 O O . TYR A 1 360 ? 21.465 23.878 18.915 1.00 23.50 360 TYR A O 1
ATOM 2938 N N . ARG A 1 361 ? 20.331 23.884 20.848 1.00 26.73 361 ARG A N 1
ATOM 2939 C CA . ARG A 1 361 ? 20.175 22.419 20.949 1.00 26.73 361 ARG A CA 1
ATOM 2940 C C . ARG A 1 361 ? 19.019 21.915 20.086 1.00 26.73 361 ARG A C 1
ATOM 2942 O O . ARG A 1 361 ? 17.967 22.535 20.133 1.00 26.73 361 ARG A O 1
ATOM 2949 N N . HIS A 1 362 ? 19.157 20.712 19.535 1.00 22.91 362 HIS A N 1
ATOM 2950 C CA . HIS A 1 362 ? 18.162 19.639 19.677 1.00 22.91 362 HIS A CA 1
ATOM 2951 C C . HIS A 1 362 ? 18.894 18.281 19.727 1.00 22.91 362 HIS A C 1
ATOM 2953 O O . HIS A 1 362 ? 20.058 18.196 19.334 1.00 22.91 362 HIS A O 1
ATOM 2959 N N . HIS A 1 363 ? 18.250 17.260 20.294 1.00 27.45 363 HIS A N 1
ATOM 2960 C CA . HIS A 1 363 ? 18.707 15.865 20.294 1.00 27.45 363 HIS A CA 1
ATOM 2961 C C . HIS A 1 363 ? 17.755 15.086 19.385 1.00 27.45 363 HIS A C 1
ATOM 2963 O O . HIS A 1 363 ? 16.559 15.094 19.659 1.00 27.45 363 HIS A O 1
ATOM 2969 N N . GLU A 1 364 ? 18.278 14.407 18.368 1.00 26.62 364 GLU A N 1
ATOM 2970 C CA . GLU A 1 364 ? 17.551 13.414 17.568 1.00 26.62 364 GLU A CA 1
ATOM 2971 C C . GLU A 1 364 ? 18.480 12.227 17.289 1.00 26.62 364 GLU A C 1
ATOM 2973 O O . GLU A 1 364 ? 19.707 12.381 17.299 1.00 26.62 364 GLU A O 1
ATOM 2978 N N . ASP A 1 365 ? 17.899 11.038 17.126 1.00 26.70 365 ASP A N 1
ATOM 2979 C CA . ASP A 1 365 ? 18.643 9.778 17.085 1.00 26.70 365 ASP A CA 1
ATOM 2980 C C . ASP A 1 365 ? 19.066 9.374 15.661 1.00 26.70 365 ASP A C 1
ATOM 2982 O O . ASP A 1 365 ? 18.463 9.765 14.661 1.00 26.70 365 ASP A O 1
ATOM 2986 N N . GLY A 1 366 ? 20.164 8.625 15.554 1.00 37.78 366 GLY A N 1
ATOM 2987 C CA . GLY A 1 366 ? 20.903 8.490 14.293 1.00 37.78 366 GLY A CA 1
ATOM 2988 C C . GLY A 1 366 ? 20.397 7.394 13.349 1.00 37.78 366 GLY A C 1
ATOM 2989 O O . GLY A 1 366 ? 20.489 6.214 13.678 1.00 37.78 366 GLY A O 1
ATOM 2990 N N . SER A 1 367 ? 19.999 7.760 12.121 1.00 34.53 367 SER A N 1
ATOM 2991 C CA . SER A 1 367 ? 19.643 6.800 11.056 1.00 34.53 367 SER A CA 1
ATOM 2992 C C . SER A 1 367 ? 20.147 7.174 9.645 1.00 34.53 367 SER A C 1
ATOM 2994 O O . SER A 1 367 ? 19.432 7.001 8.660 1.00 34.53 367 SER A O 1
ATOM 2996 N N . ASP A 1 368 ? 21.405 7.609 9.519 1.00 27.55 368 ASP A N 1
ATOM 2997 C CA . ASP A 1 368 ? 22.157 7.471 8.258 1.00 27.55 368 ASP A CA 1
ATOM 2998 C C . ASP A 1 368 ? 23.626 7.085 8.537 1.00 27.55 368 ASP A C 1
ATOM 3000 O O . ASP A 1 368 ? 24.241 7.493 9.528 1.00 27.55 368 ASP A O 1
ATOM 3004 N N . THR A 1 369 ? 24.191 6.247 7.671 1.00 34.00 369 THR A N 1
ATOM 3005 C CA . THR A 1 369 ? 25.586 5.788 7.703 1.00 34.00 369 THR A CA 1
ATOM 3006 C C . THR A 1 369 ? 26.389 6.181 6.462 1.00 34.00 369 THR A C 1
ATOM 3008 O O . THR A 1 369 ? 27.598 5.945 6.454 1.00 34.00 369 THR A O 1
ATOM 3011 N N . ARG A 1 370 ? 25.776 6.815 5.452 1.00 39.50 370 ARG A N 1
ATOM 3012 C CA . ARG A 1 370 ? 26.444 7.248 4.212 1.00 39.50 370 ARG A CA 1
ATOM 3013 C C . ARG A 1 370 ? 27.144 8.605 4.333 1.00 39.50 370 ARG A C 1
ATOM 3015 O O . ARG A 1 370 ? 28.089 8.845 3.591 1.00 39.50 370 ARG A O 1
ATOM 3022 N N . ASP A 1 371 ? 26.753 9.441 5.297 1.00 39.91 371 ASP A N 1
ATOM 3023 C CA . ASP A 1 371 ? 27.272 10.812 5.475 1.00 39.91 371 ASP A CA 1
ATOM 3024 C C . ASP A 1 371 ? 28.438 10.915 6.493 1.00 39.91 371 ASP A C 1
ATOM 3026 O O . ASP A 1 371 ? 28.662 11.939 7.139 1.00 39.91 371 ASP A O 1
ATOM 3030 N N . LYS A 1 372 ? 29.199 9.823 6.677 1.00 45.78 372 LYS A N 1
ATOM 3031 C CA . LYS A 1 372 ? 30.396 9.784 7.541 1.00 45.78 372 LYS A CA 1
ATOM 3032 C C . LYS A 1 372 ? 31.667 9.956 6.693 1.00 45.78 372 LYS A C 1
ATOM 3034 O O . LYS A 1 372 ? 31.850 9.189 5.747 1.00 45.78 372 LYS A O 1
ATOM 3039 N N . PRO A 1 373 ? 32.575 10.900 7.018 1.00 57.00 373 PRO A N 1
ATOM 3040 C CA . PRO A 1 373 ? 33.797 11.108 6.241 1.00 57.00 373 PRO A CA 1
ATOM 3041 C C . PRO A 1 373 ? 34.686 9.861 6.297 1.00 57.00 373 PRO A C 1
ATOM 3043 O O . PRO A 1 373 ? 34.922 9.311 7.379 1.00 57.00 373 PRO A O 1
ATOM 3046 N N . LYS A 1 374 ? 35.185 9.403 5.141 1.00 73.25 374 LYS A N 1
ATOM 3047 C CA . LYS A 1 374 ? 35.999 8.181 5.076 1.00 73.25 374 LYS A CA 1
ATOM 3048 C C . LYS A 1 374 ? 37.312 8.383 5.832 1.00 73.25 374 LYS A C 1
ATOM 3050 O O . LYS A 1 374 ? 37.934 9.444 5.748 1.00 73.25 374 LYS A O 1
ATOM 3055 N N . LEU A 1 375 ? 37.724 7.353 6.569 1.00 80.94 375 LEU A N 1
ATOM 3056 C CA . LEU A 1 375 ? 38.907 7.378 7.424 1.00 80.94 375 LEU A CA 1
ATOM 3057 C C . LEU A 1 375 ? 39.822 6.198 7.088 1.00 80.94 375 LEU A C 1
ATOM 3059 O O . LEU A 1 375 ? 39.489 5.047 7.368 1.00 80.94 375 LEU A O 1
ATOM 3063 N N . TYR A 1 376 ? 40.994 6.499 6.532 1.00 85.75 376 TYR A N 1
ATOM 3064 C CA . TYR A 1 376 ? 42.000 5.513 6.134 1.00 85.75 376 TYR A CA 1
ATOM 3065 C C . TYR A 1 376 ? 43.121 5.473 7.177 1.00 85.75 376 TYR A C 1
ATOM 3067 O O . TYR A 1 376 ? 43.819 6.467 7.375 1.00 85.75 376 TYR A O 1
ATOM 3075 N N . ARG A 1 377 ? 43.289 4.339 7.870 1.00 86.75 377 ARG A N 1
ATOM 3076 C CA . ARG A 1 377 ? 44.361 4.137 8.864 1.00 86.75 377 ARG A CA 1
ATOM 3077 C C . ARG A 1 377 ? 45.625 3.639 8.178 1.00 86.75 377 ARG A C 1
ATOM 3079 O O . ARG A 1 377 ? 45.588 2.610 7.512 1.00 86.75 377 ARG A O 1
ATOM 3086 N N . LEU A 1 378 ? 46.738 4.333 8.389 1.00 85.88 378 LEU A N 1
ATOM 3087 C CA . LEU A 1 378 ? 48.017 3.998 7.774 1.00 85.88 378 LEU A CA 1
ATOM 3088 C C . LEU A 1 378 ? 48.749 2.965 8.638 1.00 85.88 378 LEU A C 1
ATOM 3090 O O . LEU A 1 378 ? 49.221 3.266 9.740 1.00 85.88 378 LEU A O 1
ATOM 3094 N N . GLN A 1 379 ? 48.839 1.735 8.132 1.00 84.44 379 GLN A N 1
ATOM 3095 C CA . GLN A 1 379 ? 49.644 0.673 8.739 1.00 84.44 379 GLN A CA 1
ATOM 3096 C C . GLN A 1 379 ? 51.132 1.043 8.732 1.00 84.44 379 GLN A C 1
ATOM 3098 O O . GLN A 1 379 ? 51.534 1.998 8.076 1.00 84.44 379 GLN A O 1
ATOM 3103 N N . HIS A 1 380 ? 51.960 0.318 9.485 1.00 81.44 380 HIS A N 1
ATOM 3104 C CA . HIS A 1 380 ? 53.403 0.589 9.581 1.00 81.44 380 HIS A CA 1
ATOM 3105 C C . HIS A 1 380 ? 54.165 0.011 8.371 1.00 81.44 380 HIS A C 1
ATOM 3107 O O . HIS A 1 380 ? 55.003 -0.883 8.497 1.00 81.44 380 HIS A O 1
ATOM 3113 N N . SER A 1 381 ? 53.767 0.465 7.184 1.00 82.38 381 SER A N 1
ATOM 3114 C CA . SER A 1 381 ? 54.161 -0.022 5.865 1.00 82.38 381 SER A CA 1
ATOM 3115 C C . SER A 1 381 ? 54.117 1.122 4.843 1.00 82.38 381 SER A C 1
ATOM 3117 O O . SER A 1 381 ? 53.849 2.281 5.176 1.00 82.38 381 SER A O 1
ATOM 3119 N N . ILE A 1 382 ? 54.355 0.795 3.573 1.00 84.50 382 ILE A N 1
ATOM 3120 C CA . ILE A 1 382 ? 53.905 1.635 2.461 1.00 84.50 382 ILE A CA 1
ATOM 3121 C C . ILE A 1 382 ? 52.402 1.381 2.251 1.00 84.50 382 ILE A C 1
ATOM 3123 O O . ILE A 1 382 ? 51.920 0.263 2.431 1.00 84.50 382 ILE A O 1
ATOM 3127 N N . THR A 1 383 ? 51.672 2.442 1.926 1.00 91.31 383 THR A N 1
ATOM 3128 C CA . THR A 1 383 ? 50.261 2.488 1.536 1.00 91.31 383 THR A CA 1
ATOM 3129 C C . THR A 1 383 ? 50.210 3.181 0.175 1.00 91.31 383 THR A C 1
ATOM 3131 O O . THR A 1 383 ? 50.523 4.370 0.086 1.00 91.31 383 THR A O 1
ATOM 3134 N N . GLU A 1 384 ? 49.872 2.457 -0.891 1.00 90.25 384 GLU A N 1
ATOM 3135 C CA . GLU A 1 384 ? 49.744 3.058 -2.224 1.00 90.25 384 GLU A CA 1
ATOM 3136 C C . GLU A 1 384 ? 48.425 3.839 -2.355 1.00 90.25 384 GLU A C 1
ATOM 3138 O O . GLU A 1 384 ? 47.430 3.519 -1.703 1.00 90.25 384 GLU A O 1
ATOM 3143 N N . VAL A 1 385 ? 48.420 4.880 -3.188 1.00 91.06 385 VAL A N 1
ATOM 3144 C CA . VAL A 1 385 ? 47.250 5.692 -3.537 1.00 91.06 385 VAL A CA 1
ATOM 3145 C C . VAL A 1 385 ? 47.193 5.859 -5.055 1.00 91.06 385 VAL A C 1
ATOM 3147 O O . VAL A 1 385 ? 48.184 6.265 -5.671 1.00 91.06 385 VAL A O 1
ATOM 3150 N N . GLY A 1 386 ? 46.034 5.612 -5.663 1.00 86.50 386 GLY A N 1
ATOM 3151 C CA . GLY A 1 386 ? 45.846 5.672 -7.117 1.00 86.50 386 GLY A CA 1
ATOM 3152 C C . GLY A 1 386 ? 44.498 5.100 -7.556 1.00 86.50 386 GLY A C 1
ATOM 3153 O O . GLY A 1 386 ? 43.673 4.759 -6.715 1.00 86.50 386 GLY A O 1
ATOM 3154 N N . SER A 1 387 ? 44.240 5.016 -8.862 1.00 82.69 387 SER A N 1
ATOM 3155 C CA . SER A 1 387 ? 42.971 4.485 -9.388 1.00 82.69 387 SER A CA 1
ATOM 3156 C C . SER A 1 387 ? 42.987 2.984 -9.706 1.00 82.69 387 SER A C 1
ATOM 3158 O O . SER A 1 387 ? 41.913 2.411 -9.867 1.00 82.69 387 SER A O 1
ATOM 3160 N N . ASP A 1 388 ? 44.156 2.339 -9.775 1.00 81.88 388 ASP A N 1
ATOM 3161 C CA . ASP A 1 388 ? 44.311 0.929 -10.196 1.00 81.88 388 ASP A CA 1
ATOM 3162 C C . ASP A 1 388 ? 45.053 0.071 -9.146 1.00 81.88 388 ASP A C 1
ATOM 3164 O O . ASP A 1 388 ? 45.651 -0.958 -9.446 1.00 81.88 388 ASP A O 1
ATOM 3168 N N . CYS A 1 389 ? 45.038 0.516 -7.886 1.00 72.69 389 CYS A N 1
ATOM 3169 C CA . CYS A 1 389 ? 45.690 -0.167 -6.770 1.00 72.69 389 CYS A CA 1
ATOM 3170 C C . CYS A 1 389 ? 44.849 -1.361 -6.287 1.00 72.69 389 CYS A C 1
ATOM 3172 O O . CYS A 1 389 ? 43.754 -1.168 -5.756 1.00 72.69 389 CYS A O 1
ATOM 3174 N N . THR A 1 390 ? 45.369 -2.584 -6.427 1.00 57.12 390 THR A N 1
ATOM 3175 C CA . THR A 1 390 ? 44.666 -3.834 -6.066 1.00 57.12 390 THR A CA 1
ATOM 3176 C C . THR A 1 390 ? 45.069 -4.446 -4.721 1.00 57.12 390 THR A C 1
ATOM 3178 O O . THR A 1 390 ? 44.460 -5.427 -4.296 1.00 57.12 390 THR A O 1
ATOM 3181 N N . ASP A 1 391 ? 46.100 -3.913 -4.064 1.00 64.19 391 ASP A N 1
ATOM 3182 C CA . ASP A 1 391 ? 46.733 -4.550 -2.904 1.00 64.19 391 ASP A CA 1
ATOM 3183 C C . ASP A 1 391 ? 45.996 -4.268 -1.580 1.00 64.19 391 ASP A C 1
ATOM 3185 O O . ASP A 1 391 ? 45.505 -3.161 -1.336 1.00 64.19 391 ASP A O 1
ATOM 3189 N N . GLU A 1 392 ? 45.956 -5.267 -0.686 1.00 54.34 392 GLU A N 1
ATOM 3190 C CA . GLU A 1 392 ? 45.305 -5.158 0.628 1.00 54.34 392 GLU A CA 1
ATOM 3191 C C . GLU A 1 392 ? 45.955 -4.065 1.495 1.00 54.34 392 GLU A C 1
ATOM 3193 O O . GLU A 1 392 ? 47.007 -4.256 2.106 1.00 54.34 392 GLU A O 1
ATOM 3198 N N . GLY A 1 393 ? 45.288 -2.911 1.570 1.00 65.38 393 GLY A N 1
ATOM 3199 C CA . GLY A 1 393 ? 45.723 -1.743 2.339 1.00 65.38 393 GLY A CA 1
ATOM 3200 C C . GLY A 1 393 ? 45.938 -0.474 1.511 1.00 65.38 393 GLY A C 1
ATOM 3201 O O . GLY A 1 393 ? 46.128 0.583 2.109 1.00 65.38 393 GLY A O 1
ATOM 3202 N N . ALA A 1 394 ? 45.879 -0.538 0.177 1.00 82.00 394 ALA A N 1
ATOM 3203 C CA . ALA A 1 394 ? 45.946 0.645 -0.681 1.00 82.00 394 ALA A CA 1
ATOM 3204 C C . ALA A 1 394 ? 44.678 1.526 -0.599 1.00 82.00 394 ALA A C 1
ATOM 3206 O O . ALA A 1 394 ? 43.590 1.070 -0.241 1.00 82.00 394 ALA A O 1
ATOM 3207 N N . ILE A 1 395 ? 44.813 2.807 -0.953 1.00 88.00 395 ILE A N 1
ATOM 3208 C CA . ILE A 1 395 ? 43.728 3.798 -0.983 1.00 88.00 395 ILE A CA 1
ATOM 3209 C C . ILE A 1 395 ? 43.341 4.058 -2.444 1.00 88.00 395 ILE A C 1
ATOM 3211 O O . ILE A 1 395 ? 43.946 4.890 -3.124 1.00 88.00 395 ILE A O 1
ATOM 3215 N N . GLN A 1 396 ? 42.319 3.351 -2.929 1.00 88.06 396 GLN A N 1
ATOM 3216 C CA . GLN A 1 396 ? 41.832 3.528 -4.297 1.00 88.06 396 GLN A CA 1
ATOM 3217 C C . GLN A 1 396 ? 40.987 4.809 -4.427 1.00 88.06 396 GLN A C 1
ATOM 3219 O O . GLN A 1 396 ? 40.008 4.994 -3.703 1.00 88.06 396 GLN A O 1
ATOM 3224 N N . LEU A 1 397 ? 41.354 5.695 -5.357 1.00 84.25 397 LEU A N 1
ATOM 3225 C CA . LEU A 1 397 ? 40.694 6.980 -5.612 1.00 84.25 397 LEU A CA 1
ATOM 3226 C C . LEU A 1 397 ? 40.389 7.152 -7.105 1.00 84.25 397 LEU A C 1
ATOM 3228 O O . LEU A 1 397 ? 41.239 6.917 -7.960 1.00 84.25 397 LEU A O 1
ATOM 3232 N N . PHE A 1 398 ? 39.191 7.645 -7.422 1.00 79.81 398 PHE A N 1
ATOM 3233 C CA . PHE A 1 398 ? 38.740 7.878 -8.797 1.00 79.81 398 PHE A CA 1
ATOM 3234 C C . PHE A 1 398 ? 38.387 9.351 -9.009 1.00 79.81 398 PHE A C 1
ATOM 3236 O O . PHE A 1 398 ? 37.579 9.910 -8.269 1.00 79.81 398 PHE A O 1
ATOM 3243 N N . GLY A 1 399 ? 38.973 10.006 -10.011 1.00 76.38 399 GLY A N 1
ATOM 3244 C CA . GLY A 1 399 ? 38.629 11.388 -10.358 1.00 76.38 399 GLY A CA 1
ATOM 3245 C C . GLY A 1 399 ? 39.651 12.066 -11.276 1.00 76.38 399 GLY A C 1
ATOM 3246 O O . GLY A 1 399 ? 40.719 11.504 -11.528 1.00 76.38 399 GLY A O 1
ATOM 3247 N N . PRO A 1 400 ? 39.354 13.277 -11.784 1.00 70.56 400 PRO A N 1
ATOM 3248 C CA . PRO A 1 400 ? 40.260 13.991 -12.679 1.00 70.56 400 PRO A CA 1
ATOM 3249 C C . PRO A 1 400 ? 41.594 14.319 -11.988 1.00 70.56 400 PRO A C 1
ATOM 3251 O O . PRO A 1 400 ? 41.623 14.835 -10.870 1.00 70.56 400 PRO A O 1
ATOM 3254 N N . GLY A 1 401 ? 42.710 14.007 -12.652 1.00 75.31 401 GLY A N 1
ATOM 3255 C CA . GLY A 1 401 ? 44.067 14.209 -12.123 1.00 75.31 401 GLY A CA 1
ATOM 3256 C C . GLY A 1 401 ? 44.580 13.112 -11.176 1.00 75.31 401 GLY A C 1
ATOM 3257 O O . GLY A 1 401 ? 45.726 13.191 -10.736 1.00 75.31 401 GLY A O 1
ATOM 3258 N N . VAL A 1 402 ? 43.784 12.079 -10.872 1.00 88.25 402 VAL A N 1
ATOM 3259 C CA . VAL A 1 402 ? 44.288 10.862 -10.210 1.00 88.25 402 VAL A CA 1
ATOM 3260 C C . VAL A 1 402 ? 44.886 9.925 -11.268 1.00 88.25 402 VAL A C 1
ATOM 3262 O O . VAL A 1 402 ? 44.383 9.847 -12.388 1.00 88.25 402 VAL A O 1
ATOM 3265 N N . LEU A 1 403 ? 45.982 9.242 -10.927 1.00 85.81 403 LEU A N 1
ATOM 3266 C CA . LEU A 1 403 ? 46.692 8.301 -11.805 1.00 85.81 403 LEU A CA 1
ATOM 3267 C C . LEU A 1 403 ? 46.508 6.855 -11.305 1.00 85.81 403 LEU A C 1
ATOM 3269 O O . LEU A 1 403 ? 46.264 6.687 -10.108 1.00 85.81 403 LEU A O 1
ATOM 3273 N N . PRO A 1 404 ? 46.698 5.822 -12.157 1.00 85.69 404 PRO A N 1
ATOM 3274 C CA . PRO A 1 404 ? 46.664 4.409 -11.753 1.00 85.69 404 PRO A CA 1
ATOM 3275 C C . PRO A 1 404 ? 47.508 4.122 -10.508 1.00 85.69 404 PRO A C 1
ATOM 3277 O O . PRO A 1 404 ? 46.977 3.607 -9.531 1.00 85.69 404 PRO A O 1
ATOM 3280 N N . HIS A 1 405 ? 48.753 4.611 -10.514 1.00 87.00 405 HIS A N 1
ATOM 3281 C CA . HIS A 1 405 ? 49.635 4.746 -9.355 1.00 87.00 405 HIS A CA 1
ATOM 3282 C C . HIS A 1 405 ? 49.936 6.246 -9.192 1.00 87.00 405 HIS A C 1
ATOM 3284 O O . HIS A 1 405 ? 50.600 6.840 -10.045 1.00 87.00 405 HIS A O 1
ATOM 3290 N N . HIS A 1 406 ? 49.391 6.899 -8.161 1.00 88.25 406 HIS A N 1
ATOM 3291 C CA . HIS A 1 406 ? 49.463 8.360 -7.997 1.00 88.25 406 HIS A CA 1
ATOM 3292 C C . HIS A 1 406 ? 50.523 8.772 -6.967 1.00 88.25 406 HIS A C 1
ATOM 3294 O O . HIS A 1 406 ? 51.403 9.577 -7.278 1.00 88.25 406 HIS A O 1
ATOM 3300 N N . CYS A 1 407 ? 50.500 8.201 -5.761 1.00 92.56 407 CYS A N 1
ATOM 3301 C CA . CYS A 1 407 ? 51.542 8.426 -4.756 1.00 92.56 407 CYS A CA 1
ATOM 3302 C C . CYS A 1 407 ? 51.635 7.280 -3.744 1.00 92.56 407 CYS A C 1
ATOM 3304 O O . CYS A 1 407 ? 50.671 6.555 -3.527 1.00 92.56 407 CYS A O 1
ATOM 3306 N N . ASN A 1 408 ? 52.771 7.183 -3.057 1.00 91.69 408 ASN A N 1
ATOM 3307 C CA . ASN A 1 408 ? 52.979 6.280 -1.933 1.00 91.69 408 ASN A CA 1
ATOM 3308 C C . ASN A 1 408 ? 53.019 7.052 -0.608 1.00 91.69 408 ASN A C 1
ATOM 3310 O O . ASN A 1 408 ? 53.751 8.033 -0.472 1.00 91.69 408 ASN A O 1
ATOM 3314 N N . LEU A 1 409 ? 52.255 6.584 0.378 1.00 92.75 409 LEU A N 1
ATOM 3315 C CA . LEU A 1 409 ? 52.286 7.035 1.767 1.00 92.75 409 LEU A CA 1
ATOM 3316 C C . LEU A 1 409 ? 53.081 6.018 2.589 1.00 92.75 409 LEU A C 1
ATOM 3318 O O . LEU A 1 409 ? 52.644 4.887 2.763 1.00 92.75 409 LEU A O 1
ATOM 3322 N N . MET A 1 410 ? 54.251 6.397 3.095 1.00 89.38 410 MET A N 1
ATOM 3323 C CA . MET A 1 410 ? 55.089 5.518 3.919 1.00 89.38 410 MET A CA 1
ATOM 3324 C C . MET A 1 410 ? 54.965 5.911 5.388 1.00 89.38 410 MET A C 1
ATOM 3326 O O . MET A 1 410 ? 55.248 7.058 5.732 1.00 89.38 410 MET A O 1
ATOM 3330 N N . HIS A 1 411 ? 54.585 4.966 6.249 1.00 89.44 411 HIS A N 1
ATOM 3331 C CA . HIS A 1 411 ? 54.576 5.130 7.703 1.00 89.44 411 HIS A CA 1
ATOM 3332 C C . HIS A 1 411 ? 55.612 4.190 8.338 1.00 89.44 411 HIS A C 1
ATOM 3334 O O . HIS A 1 411 ? 55.468 2.970 8.318 1.00 89.44 411 HIS A O 1
ATOM 3340 N N . SER A 1 412 ? 56.662 4.775 8.918 1.00 82.81 412 SER A N 1
ATOM 3341 C CA . SER A 1 412 ? 57.804 4.060 9.502 1.00 82.81 412 SER A CA 1
ATOM 3342 C C . SER A 1 412 ? 58.385 4.827 10.691 1.00 82.81 412 SER A C 1
ATOM 3344 O O . SER A 1 412 ? 58.550 6.041 10.615 1.00 82.81 412 SER A O 1
ATOM 3346 N N . GLU A 1 413 ? 58.706 4.135 11.785 1.00 75.25 413 GLU A N 1
ATOM 3347 C CA . GLU A 1 413 ? 59.323 4.687 13.010 1.00 75.25 413 GLU A CA 1
ATOM 3348 C C . GLU A 1 413 ? 58.593 5.896 13.648 1.00 75.25 413 GLU A C 1
ATOM 3350 O O . GLU A 1 413 ? 59.188 6.686 14.377 1.00 75.25 413 GLU A O 1
ATOM 3355 N N . GLY A 1 414 ? 57.283 6.041 13.407 1.00 69.06 414 GLY A N 1
ATOM 3356 C CA . GLY A 1 414 ? 56.484 7.178 13.893 1.00 69.06 414 GLY A CA 1
ATOM 3357 C C . GLY A 1 414 ? 56.570 8.426 13.006 1.00 69.06 414 GLY A C 1
ATOM 3358 O O . GLY A 1 414 ? 56.086 9.488 13.385 1.00 69.06 414 GLY A O 1
ATOM 3359 N N . LEU A 1 415 ? 57.165 8.303 11.818 1.00 79.62 415 LEU A N 1
ATOM 3360 C CA . LEU A 1 415 ? 57.133 9.298 10.754 1.00 79.62 415 LEU A CA 1
ATOM 3361 C C . LEU A 1 415 ? 56.161 8.841 9.659 1.00 79.62 415 LEU A C 1
ATOM 3363 O O . LEU A 1 415 ? 56.105 7.652 9.344 1.00 79.62 415 LEU A O 1
ATOM 3367 N N . VAL A 1 416 ? 55.440 9.782 9.044 1.00 91.00 416 VAL A N 1
ATOM 3368 C CA . VAL A 1 416 ? 54.664 9.525 7.822 1.00 91.00 416 VAL A CA 1
ATOM 3369 C C . VAL A 1 416 ? 55.102 10.487 6.724 1.00 91.00 416 VAL A C 1
ATOM 3371 O O . VAL A 1 416 ? 55.212 11.694 6.952 1.00 91.00 416 VAL A O 1
ATOM 3374 N N . THR A 1 417 ? 55.356 9.962 5.528 1.00 91.75 417 THR A N 1
ATOM 3375 C CA . THR A 1 417 ? 55.761 10.745 4.354 1.00 91.75 417 THR A CA 1
ATOM 3376 C C . THR A 1 417 ? 54.898 10.424 3.142 1.00 91.75 417 THR A C 1
ATOM 3378 O O . THR A 1 417 ? 54.453 9.289 2.993 1.00 91.75 417 THR A O 1
ATOM 3381 N N . VAL A 1 418 ? 54.726 11.390 2.240 1.00 94.94 418 VAL A N 1
ATOM 3382 C CA . VAL A 1 418 ? 54.086 11.201 0.931 1.00 94.94 418 VAL A CA 1
ATOM 3383 C C . VAL A 1 418 ? 55.109 11.357 -0.195 1.00 94.94 418 VAL A C 1
ATOM 3385 O O . VAL A 1 418 ? 55.885 12.314 -0.206 1.00 94.94 418 VAL A O 1
ATOM 3388 N N . THR A 1 419 ? 55.102 10.429 -1.149 1.00 93.12 419 THR A N 1
ATOM 3389 C CA . THR A 1 419 ? 55.995 10.403 -2.315 1.00 93.12 419 THR A CA 1
ATOM 3390 C C . THR A 1 419 ? 55.159 10.247 -3.588 1.00 93.12 419 THR A C 1
ATOM 3392 O O . THR A 1 419 ? 54.649 9.155 -3.842 1.00 93.12 419 THR A O 1
ATOM 3395 N N . PRO A 1 420 ? 54.986 11.307 -4.397 1.00 92.12 420 PRO A N 1
ATOM 3396 C CA . PRO A 1 420 ? 54.298 11.221 -5.688 1.00 92.12 420 PRO A CA 1
ATOM 3397 C C . PRO A 1 420 ? 55.024 10.268 -6.646 1.00 92.12 420 PRO A C 1
ATOM 3399 O O . PRO A 1 420 ? 56.254 10.237 -6.671 1.00 92.12 420 PRO A O 1
ATOM 3402 N N . HIS A 1 421 ? 54.283 9.506 -7.454 1.00 84.00 421 HIS A N 1
ATOM 3403 C CA . HIS A 1 421 ? 54.862 8.496 -8.356 1.00 84.00 421 HIS A CA 1
ATOM 3404 C C . HIS A 1 421 ? 55.541 9.115 -9.604 1.00 84.00 421 HIS A C 1
ATOM 3406 O O . HIS A 1 421 ? 56.246 8.439 -10.354 1.00 84.00 421 HIS A O 1
ATOM 3412 N N . GLY A 1 422 ? 55.366 10.416 -9.846 1.00 78.88 422 GLY A N 1
ATOM 3413 C CA . GLY A 1 422 ? 56.024 11.129 -10.939 1.00 78.88 422 GLY A CA 1
ATOM 3414 C C . GLY A 1 422 ? 55.680 12.620 -10.968 1.00 78.88 422 GLY A C 1
ATOM 3415 O O . GLY A 1 422 ? 54.848 13.072 -10.180 1.00 78.88 422 GLY A O 1
ATOM 3416 N N . PRO A 1 423 ? 56.282 13.401 -11.884 1.00 74.81 423 PRO A N 1
ATOM 3417 C CA . PRO A 1 423 ? 55.995 14.830 -12.019 1.00 74.81 423 PRO A CA 1
ATOM 3418 C C . PRO A 1 423 ? 54.548 15.109 -12.452 1.00 74.81 423 PRO A C 1
ATOM 3420 O O . PRO A 1 423 ? 54.037 16.191 -12.172 1.00 74.81 423 PRO A O 1
ATOM 3423 N N . ASP A 1 424 ? 53.879 14.141 -13.081 1.00 80.31 424 ASP A N 1
ATOM 3424 C CA . ASP A 1 424 ? 52.491 14.235 -13.550 1.00 80.31 424 ASP A CA 1
ATOM 3425 C C . ASP A 1 424 ? 51.455 13.861 -12.470 1.00 80.31 424 ASP A C 1
ATOM 3427 O O . ASP A 1 424 ? 50.256 14.035 -12.676 1.00 80.31 424 ASP A O 1
ATOM 3431 N N . ALA A 1 425 ? 51.892 13.382 -11.299 1.00 86.88 425 ALA A N 1
ATOM 3432 C CA . ALA A 1 425 ? 51.007 13.149 -10.163 1.00 86.88 425 ALA A CA 1
ATOM 3433 C C . ALA A 1 425 ? 50.668 14.484 -9.478 1.00 86.88 425 ALA A C 1
ATOM 3435 O O . ALA A 1 425 ? 51.510 15.092 -8.814 1.00 86.88 425 ALA A O 1
ATOM 3436 N N . ASP A 1 426 ? 49.424 14.941 -9.629 1.00 86.62 426 ASP A N 1
ATOM 3437 C CA . ASP A 1 426 ? 48.889 16.138 -8.967 1.00 86.62 426 ASP A CA 1
ATOM 3438 C C . ASP A 1 426 ? 48.620 15.902 -7.468 1.00 86.62 426 ASP A C 1
ATOM 3440 O O . ASP A 1 426 ? 47.482 15.902 -6.999 1.00 86.62 426 ASP A O 1
ATOM 3444 N N . THR A 1 427 ? 49.699 15.699 -6.711 1.00 92.38 427 THR A N 1
ATOM 3445 C CA . THR A 1 427 ? 49.698 15.619 -5.247 1.00 92.38 427 THR A CA 1
ATOM 3446 C C . THR A 1 427 ? 50.101 16.962 -4.630 1.00 92.38 427 THR A C 1
ATOM 3448 O O . THR A 1 427 ? 51.123 17.552 -4.993 1.00 92.38 427 THR A O 1
ATOM 3451 N N . PHE A 1 428 ? 49.335 17.433 -3.646 1.00 91.88 428 PHE A N 1
ATOM 3452 C CA . PHE A 1 428 ? 49.616 18.662 -2.899 1.00 91.88 428 PHE A CA 1
ATOM 3453 C C . PHE A 1 428 ? 49.625 18.392 -1.391 1.00 91.88 428 PHE A C 1
ATOM 3455 O O . PHE A 1 428 ? 48.831 17.592 -0.898 1.00 91.88 428 PHE A O 1
ATOM 3462 N N . VAL A 1 429 ? 50.486 19.100 -0.655 1.00 92.75 429 VAL A N 1
ATOM 3463 C CA . VAL A 1 429 ? 50.508 19.136 0.816 1.00 92.75 429 VAL A CA 1
ATOM 3464 C C . VAL A 1 429 ? 50.384 20.590 1.265 1.00 92.75 429 VAL A C 1
ATOM 3466 O O . VAL A 1 429 ? 51.123 21.454 0.797 1.00 92.75 429 VAL A O 1
ATOM 3469 N N . ASP A 1 430 ? 49.410 20.873 2.130 1.00 88.38 430 ASP A N 1
ATOM 3470 C CA . ASP A 1 430 ? 49.068 22.208 2.643 1.00 88.38 430 ASP A CA 1
ATOM 3471 C C . ASP A 1 430 ? 48.959 23.280 1.531 1.00 88.38 430 ASP A C 1
ATOM 3473 O O . ASP A 1 430 ? 49.390 24.427 1.668 1.00 88.38 430 ASP A O 1
ATOM 3477 N N . GLY A 1 431 ? 48.376 22.878 0.392 1.00 82.50 431 GLY A N 1
ATOM 3478 C CA . GLY A 1 431 ? 48.160 23.710 -0.798 1.00 82.50 431 GLY A CA 1
ATOM 3479 C C . GLY A 1 431 ? 49.374 23.869 -1.725 1.00 82.50 431 GLY A C 1
ATOM 3480 O O . GLY A 1 431 ? 49.258 24.527 -2.758 1.00 82.50 431 GLY A O 1
ATOM 3481 N N . GLN A 1 432 ? 50.528 23.276 -1.405 1.00 88.25 432 GLN A N 1
ATOM 3482 C CA . GLN A 1 432 ? 51.734 23.321 -2.239 1.00 88.25 432 GLN A CA 1
ATOM 3483 C C . GLN A 1 432 ? 51.914 21.999 -2.989 1.00 88.25 432 GLN A C 1
ATOM 3485 O O . GLN A 1 432 ? 51.851 20.930 -2.384 1.00 88.25 432 GLN A O 1
ATOM 3490 N N . ARG A 1 433 ? 52.138 22.055 -4.309 1.00 89.06 433 ARG A N 1
ATOM 3491 C CA . ARG A 1 433 ? 52.361 20.852 -5.126 1.00 89.06 433 ARG A CA 1
ATOM 3492 C C . ARG A 1 433 ? 53.701 20.230 -4.750 1.00 89.06 433 ARG A C 1
ATOM 3494 O O . ARG A 1 433 ? 54.724 20.911 -4.801 1.00 89.06 433 ARG A O 1
ATOM 3501 N N . VAL A 1 434 ? 53.692 18.951 -4.399 1.00 89.56 434 VAL A N 1
ATOM 3502 C CA . VAL A 1 434 ? 54.901 18.193 -4.063 1.00 89.56 434 VAL A CA 1
ATOM 3503 C C . VAL A 1 434 ? 55.313 17.325 -5.250 1.00 89.56 434 VAL A C 1
ATOM 3505 O O . VAL A 1 434 ? 54.470 16.832 -5.992 1.00 89.56 434 VAL A O 1
ATOM 3508 N N . THR A 1 435 ? 56.619 17.151 -5.445 1.00 84.75 435 THR A N 1
ATOM 3509 C CA . THR A 1 435 ? 57.202 16.270 -6.482 1.00 84.75 435 THR A CA 1
ATOM 3510 C C . THR A 1 435 ? 58.337 15.397 -5.939 1.00 84.75 435 THR A C 1
ATOM 3512 O O . THR A 1 435 ? 58.955 14.648 -6.685 1.00 84.75 435 THR A O 1
ATOM 3515 N N . GLU A 1 436 ? 58.622 15.507 -4.641 1.00 85.25 436 GLU A N 1
ATOM 3516 C CA . GLU A 1 436 ? 59.657 14.778 -3.905 1.00 85.25 436 GLU A CA 1
ATOM 3517 C C . GLU A 1 436 ? 59.070 14.314 -2.559 1.00 85.25 436 GLU A C 1
ATOM 3519 O O . GLU A 1 436 ? 58.074 14.873 -2.083 1.00 85.25 436 GLU A O 1
ATOM 3524 N N . THR A 1 437 ? 59.679 13.299 -1.938 1.00 91.50 437 THR A N 1
ATOM 3525 C CA . THR A 1 437 ? 59.228 12.723 -0.659 1.00 91.50 437 THR A CA 1
ATOM 3526 C C . THR A 1 437 ? 59.106 13.790 0.431 1.00 91.50 437 THR A C 1
ATOM 3528 O O . THR A 1 437 ? 60.103 14.349 0.886 1.00 91.50 437 THR A O 1
ATOM 3531 N N . THR A 1 438 ? 57.877 14.047 0.878 1.00 90.62 438 THR A N 1
ATOM 3532 C CA . THR A 1 438 ? 57.540 15.129 1.810 1.00 90.62 438 THR A CA 1
ATOM 3533 C C . THR A 1 438 ? 57.015 14.567 3.128 1.00 90.62 438 THR A C 1
ATOM 3535 O O . THR A 1 438 ? 56.140 13.704 3.142 1.00 90.62 438 THR A O 1
ATOM 3538 N N . VAL A 1 439 ? 57.537 15.061 4.254 1.00 90.62 439 VAL A N 1
ATOM 3539 C CA . VAL A 1 439 ? 57.107 14.664 5.607 1.00 90.62 439 VAL A CA 1
ATOM 3540 C C . VAL A 1 439 ? 55.775 15.324 5.962 1.00 90.62 439 VAL A C 1
ATOM 3542 O O . VAL A 1 439 ? 55.657 16.548 5.904 1.00 90.62 439 VAL A O 1
ATOM 3545 N N . LEU A 1 440 ? 54.802 14.522 6.394 1.00 89.56 440 LEU A N 1
ATOM 3546 C CA . LEU A 1 440 ? 53.502 14.989 6.874 1.00 89.56 440 LEU A CA 1
ATOM 3547 C C . LEU A 1 440 ? 53.574 15.361 8.362 1.00 89.56 440 LEU A C 1
ATOM 3549 O O . LEU A 1 440 ? 54.326 14.764 9.134 1.00 89.56 440 LEU A O 1
ATOM 3553 N N . ARG A 1 441 ? 52.772 16.342 8.787 1.00 88.50 441 ARG A N 1
ATOM 3554 C CA . ARG A 1 441 ? 52.621 16.731 10.200 1.00 88.50 441 ARG A CA 1
ATOM 3555 C C . ARG A 1 441 ? 51.172 16.554 10.622 1.00 88.50 441 ARG A C 1
ATOM 3557 O O . ARG A 1 441 ? 50.285 16.831 9.823 1.00 88.50 441 ARG A O 1
ATOM 3564 N N . SER A 1 442 ? 50.922 16.140 11.866 1.00 86.00 442 SER A N 1
ATOM 3565 C CA . SER A 1 442 ? 49.552 16.030 12.393 1.00 86.00 442 SER A CA 1
ATOM 3566 C C . SER A 1 442 ? 48.806 17.357 12.194 1.00 86.00 442 SER A C 1
ATOM 3568 O O . SER A 1 442 ? 49.243 18.400 12.682 1.00 86.00 442 SER A O 1
ATOM 3570 N N . GLY A 1 443 ? 47.722 17.327 11.417 1.00 80.69 443 GLY A N 1
ATOM 3571 C CA . GLY A 1 443 ? 46.964 18.498 10.983 1.00 80.69 443 GLY A CA 1
ATOM 3572 C C . GLY A 1 443 ? 47.129 18.905 9.511 1.00 80.69 443 GLY A C 1
ATOM 3573 O O . GLY A 1 443 ? 46.255 19.629 9.032 1.00 80.69 443 GLY A O 1
ATOM 3574 N N . SER A 1 444 ? 48.172 18.449 8.804 1.00 90.00 444 SER A N 1
ATOM 3575 C CA . SER A 1 444 ? 48.419 18.776 7.388 1.00 90.00 444 SER A CA 1
ATOM 3576 C C . SER A 1 444 ? 47.298 18.290 6.469 1.00 90.00 444 SER A C 1
ATOM 3578 O O . SER A 1 444 ? 46.728 17.212 6.656 1.00 90.00 444 SER A O 1
ATOM 3580 N N . THR A 1 445 ? 47.018 19.080 5.438 1.00 90.44 445 THR A N 1
ATOM 3581 C CA . THR A 1 445 ? 46.038 18.778 4.391 1.00 90.44 445 THR A CA 1
ATOM 3582 C C . THR A 1 445 ? 46.747 18.163 3.188 1.00 90.44 445 THR A C 1
ATOM 3584 O O . THR A 1 445 ? 47.717 18.735 2.699 1.00 90.44 445 THR A O 1
ATOM 3587 N N . LEU A 1 446 ? 46.272 17.025 2.689 1.00 93.12 446 LEU A N 1
ATOM 3588 C CA . LEU A 1 446 ? 46.726 16.425 1.434 1.00 93.12 446 LEU A CA 1
ATOM 3589 C C . LEU A 1 446 ? 45.642 16.599 0.373 1.00 93.12 446 LEU A C 1
ATOM 3591 O O . LEU A 1 446 ? 44.455 16.569 0.692 1.00 93.12 446 LEU A O 1
ATOM 3595 N N . GLN A 1 447 ? 46.039 16.724 -0.888 1.00 91.12 447 GLN A N 1
ATOM 3596 C CA . GLN A 1 447 ? 45.124 16.652 -2.023 1.00 91.12 447 GLN A CA 1
ATOM 3597 C C . GLN A 1 447 ? 45.715 15.763 -3.120 1.00 91.12 447 GLN A C 1
ATOM 3599 O O . GLN A 1 447 ? 46.903 15.875 -3.422 1.00 91.12 447 GLN A O 1
ATOM 3604 N N . PHE A 1 448 ? 44.874 14.917 -3.719 1.00 91.88 448 PHE A N 1
ATOM 3605 C CA . PHE A 1 448 ? 45.209 14.032 -4.834 1.00 91.88 448 PHE A CA 1
ATOM 3606 C C . PHE A 1 448 ? 44.280 14.321 -6.024 1.00 91.88 448 PHE A C 1
ATOM 3608 O O . PHE A 1 448 ? 43.053 14.207 -5.925 1.00 91.88 448 PHE A O 1
ATOM 3615 N N . GLY A 1 449 ? 44.859 14.735 -7.151 1.00 85.75 449 GLY A N 1
ATOM 3616 C CA . GLY A 1 449 ? 44.106 15.224 -8.307 1.00 85.75 449 GLY A CA 1
ATOM 3617 C C . GLY A 1 449 ? 43.284 16.481 -7.988 1.00 85.75 449 GLY A C 1
ATOM 3618 O O . GLY A 1 449 ? 43.622 17.269 -7.103 1.00 85.75 449 GLY A O 1
ATOM 3619 N N . SER A 1 450 ? 42.179 16.692 -8.705 1.00 78.50 450 SER A N 1
ATOM 3620 C CA . SER A 1 450 ? 41.345 17.895 -8.552 1.00 78.50 450 SER A CA 1
ATOM 3621 C C . SER A 1 450 ? 40.257 17.800 -7.475 1.00 78.50 450 SER A C 1
ATOM 3623 O O . SER A 1 450 ? 39.582 18.797 -7.230 1.00 78.50 450 SER A O 1
ATOM 3625 N N . ALA A 1 451 ? 40.013 16.612 -6.907 1.00 76.06 451 ALA A N 1
ATOM 3626 C CA . ALA A 1 451 ? 38.749 16.303 -6.224 1.00 76.06 451 ALA A CA 1
ATOM 3627 C C . ALA A 1 451 ? 38.867 15.537 -4.894 1.00 76.06 451 ALA A C 1
ATOM 3629 O O . ALA A 1 451 ? 37.863 15.410 -4.200 1.00 76.06 451 ALA A O 1
ATOM 3630 N N . HIS A 1 452 ? 40.047 15.042 -4.511 1.00 86.81 452 HIS A N 1
ATOM 3631 C CA . HIS A 1 452 ? 40.213 14.280 -3.267 1.00 86.81 452 HIS A CA 1
ATOM 3632 C C . HIS A 1 452 ? 41.081 15.057 -2.291 1.00 86.81 452 HIS A C 1
ATOM 3634 O O . HIS A 1 452 ? 42.272 15.226 -2.537 1.00 86.81 452 HIS A O 1
ATOM 3640 N N . VAL A 1 453 ? 40.489 15.539 -1.197 1.00 88.94 453 VAL A N 1
ATOM 3641 C CA . VAL A 1 453 ? 41.179 16.307 -0.151 1.00 88.94 453 VAL A CA 1
ATOM 3642 C C . VAL A 1 453 ? 41.074 15.549 1.168 1.00 88.94 453 VAL A C 1
ATOM 3644 O O . VAL A 1 453 ? 40.006 15.056 1.524 1.00 88.94 453 VAL A O 1
ATOM 3647 N N . PHE A 1 454 ? 42.177 15.465 1.905 1.00 92.69 454 PHE A N 1
ATOM 3648 C CA . PHE A 1 454 ? 42.291 14.726 3.158 1.00 92.69 454 PHE A CA 1
ATOM 3649 C C . PHE A 1 454 ? 42.976 15.558 4.236 1.00 92.69 454 PHE A C 1
ATOM 3651 O O . PHE A 1 454 ? 43.849 16.368 3.940 1.00 92.69 454 PHE A O 1
ATOM 3658 N N . LYS A 1 455 ? 42.657 15.296 5.503 1.00 91.12 455 LYS A N 1
ATOM 3659 C CA . LYS A 1 455 ? 43.442 15.761 6.649 1.00 91.12 455 LYS A CA 1
ATOM 3660 C C . LYS A 1 455 ? 44.190 14.599 7.284 1.00 91.12 455 LYS A C 1
ATOM 3662 O O . LYS A 1 455 ? 43.568 13.615 7.675 1.00 91.12 455 LYS A O 1
ATOM 3667 N N . PHE A 1 456 ? 45.504 14.733 7.419 1.00 92.56 456 PHE A N 1
ATOM 3668 C CA . PHE A 1 456 ? 46.341 13.788 8.149 1.00 92.56 456 PHE A CA 1
ATOM 3669 C C . PHE A 1 456 ? 46.303 14.068 9.655 1.00 92.56 456 PHE A C 1
ATOM 3671 O O . PHE A 1 456 ? 46.409 15.218 10.088 1.00 92.56 456 PHE A O 1
ATOM 3678 N N . VAL A 1 457 ? 46.170 13.014 10.458 1.00 89.62 457 VAL A N 1
ATOM 3679 C CA . VAL A 1 457 ? 46.154 13.067 11.923 1.00 89.62 457 VAL A CA 1
ATOM 3680 C C . VAL A 1 457 ? 47.036 11.952 12.478 1.00 89.62 457 VAL A C 1
ATOM 3682 O O . VAL A 1 457 ? 46.850 10.781 12.155 1.00 89.62 457 VAL A O 1
ATOM 3685 N N . ASP A 1 458 ? 47.964 12.318 13.357 1.00 87.19 458 ASP A N 1
ATOM 3686 C CA . ASP A 1 458 ? 48.751 11.390 14.169 1.00 87.19 458 ASP A CA 1
ATOM 3687 C C . ASP A 1 458 ? 48.336 11.502 15.653 1.00 87.19 458 ASP A C 1
ATOM 3689 O O . ASP A 1 458 ? 48.614 12.533 16.283 1.00 87.19 458 ASP A O 1
ATOM 3693 N N . PRO A 1 459 ? 47.686 10.466 16.228 1.00 77.75 459 PRO A N 1
ATOM 3694 C CA . PRO A 1 459 ? 47.318 10.411 17.644 1.00 77.75 459 PRO A CA 1
ATOM 3695 C C . PRO A 1 459 ? 48.497 10.439 18.627 1.00 77.75 459 PRO A C 1
ATOM 3697 O O . PRO A 1 459 ? 48.299 10.793 19.790 1.00 77.75 459 PRO A O 1
ATOM 3700 N N . ALA A 1 460 ? 49.712 10.067 18.207 1.00 68.19 460 ALA A N 1
ATOM 3701 C CA . ALA A 1 460 ? 50.879 10.066 19.090 1.00 68.19 460 ALA A CA 1
ATOM 3702 C C . ALA A 1 460 ? 51.313 11.489 19.487 1.00 68.19 460 ALA A C 1
ATOM 3704 O O . ALA A 1 460 ? 51.876 11.688 20.566 1.00 68.19 460 ALA A O 1
ATOM 3705 N N . TYR A 1 461 ? 51.011 12.485 18.649 1.00 60.88 461 TYR A N 1
ATOM 3706 C CA . TYR A 1 461 ? 51.413 13.876 18.861 1.00 60.88 461 TYR A CA 1
ATOM 3707 C C . TYR A 1 461 ? 50.579 14.598 19.938 1.00 60.88 461 TYR A C 1
ATOM 3709 O O . TYR A 1 461 ? 51.090 15.474 20.638 1.00 60.88 461 TYR A O 1
ATOM 3717 N N . ASP A 1 462 ? 49.307 14.222 20.109 1.00 50.41 462 ASP A N 1
ATOM 3718 C CA . ASP A 1 462 ? 48.335 14.987 20.910 1.00 50.41 462 ASP A CA 1
ATOM 3719 C C . ASP A 1 462 ? 48.457 14.747 22.433 1.00 50.41 462 ASP A C 1
ATOM 3721 O O . ASP A 1 462 ? 47.942 15.509 23.248 1.00 50.41 462 ASP A O 1
ATOM 3725 N N . GLN A 1 463 ? 49.223 13.731 22.852 1.00 47.81 463 GLN A N 1
ATOM 3726 C CA . GLN A 1 463 ? 49.578 13.516 24.266 1.00 47.81 463 GLN A CA 1
ATOM 3727 C C . GLN A 1 463 ? 50.819 14.334 24.708 1.00 47.81 463 GLN A C 1
ATOM 3729 O O . GLN A 1 463 ? 51.211 14.299 25.876 1.00 47.81 463 GLN A O 1
ATOM 3734 N N . GLY A 1 464 ? 51.441 15.094 23.794 1.00 38.34 464 GLY A N 1
ATOM 3735 C CA . GLY A 1 464 ? 52.709 15.817 23.981 1.00 38.34 464 GLY A CA 1
ATOM 3736 C C . GLY A 1 464 ? 52.587 17.270 24.464 1.00 38.34 464 GLY A C 1
ATOM 3737 O O . GLY A 1 464 ? 53.043 18.195 23.793 1.00 38.34 464 GLY A O 1
ATOM 3738 N N . GLY A 1 465 ? 52.002 17.509 25.640 1.00 31.92 465 GLY A N 1
ATOM 3739 C CA . GLY A 1 465 ? 51.769 18.866 26.157 1.00 31.92 465 GLY A CA 1
ATOM 3740 C C . GLY A 1 465 ? 53.030 19.725 26.408 1.00 31.92 465 GLY A C 1
ATOM 3741 O O . GLY A 1 465 ? 53.685 19.575 27.435 1.00 31.92 465 GLY A O 1
ATOM 3742 N N . LYS A 1 466 ? 53.266 20.721 25.534 1.00 38.19 466 LYS A N 1
ATOM 3743 C CA . LYS A 1 466 ? 54.161 21.901 25.677 1.00 38.19 466 LYS A CA 1
ATOM 3744 C C . LYS A 1 466 ? 55.666 21.658 25.925 1.00 38.19 466 LYS A C 1
ATOM 3746 O O . LYS A 1 466 ? 56.102 21.540 27.070 1.00 38.19 466 LYS A O 1
ATOM 3751 N N . ARG A 1 467 ? 56.489 21.859 24.881 1.00 28.30 467 ARG A N 1
ATOM 3752 C CA . ARG A 1 467 ? 57.872 22.379 25.001 1.00 28.30 467 ARG A CA 1
ATOM 3753 C C . ARG A 1 467 ? 58.267 23.285 23.824 1.00 28.30 467 ARG A C 1
ATOM 3755 O O . ARG A 1 467 ? 58.540 22.788 22.740 1.00 28.30 467 ARG A O 1
ATOM 3762 N N . ASP A 1 468 ? 58.392 24.584 24.088 1.00 31.23 468 ASP A N 1
ATOM 3763 C CA . ASP A 1 468 ? 59.339 25.468 23.385 1.00 31.23 468 ASP A CA 1
ATOM 3764 C C . ASP A 1 468 ? 60.751 25.251 23.979 1.00 31.23 468 ASP A C 1
ATOM 3766 O O . ASP A 1 468 ? 60.863 24.909 25.164 1.00 31.23 468 ASP A O 1
ATOM 3770 N N . PRO A 1 469 ? 61.834 25.411 23.192 1.00 36.78 469 PRO A N 1
ATOM 3771 C CA . PRO A 1 469 ? 62.471 26.733 23.123 1.00 36.78 469 PRO A CA 1
ATOM 3772 C C . PRO A 1 469 ? 62.968 27.148 21.722 1.00 36.78 469 PRO A C 1
ATOM 3774 O O . PRO A 1 469 ? 63.307 26.326 20.875 1.00 36.78 469 PRO A O 1
ATOM 3777 N N . ALA A 1 470 ? 63.095 28.461 21.513 1.00 27.33 470 ALA A N 1
ATOM 3778 C CA . ALA A 1 470 ? 63.618 29.060 20.283 1.00 27.33 470 ALA A CA 1
ATOM 3779 C C . ALA A 1 470 ? 65.151 29.252 20.291 1.00 27.33 470 ALA A C 1
ATOM 3781 O O . ALA A 1 470 ? 65.746 29.435 21.353 1.00 27.33 470 ALA A O 1
ATOM 3782 N N . GLY A 1 471 ? 65.769 29.365 19.103 1.00 27.00 471 GLY A N 1
ATOM 3783 C CA . GLY A 1 471 ? 67.051 30.074 18.953 1.00 27.00 471 GLY A CA 1
ATOM 3784 C C . GLY A 1 471 ? 67.963 29.696 17.772 1.00 27.00 471 GLY A C 1
ATOM 3785 O O . GLY A 1 471 ? 68.620 28.670 17.834 1.00 27.00 471 GLY A O 1
ATOM 3786 N N . MET A 1 472 ? 68.142 30.644 16.829 1.00 26.72 472 MET A N 1
ATOM 3787 C CA . MET A 1 472 ? 69.396 30.909 16.064 1.00 26.72 472 MET A CA 1
ATOM 3788 C C . MET A 1 472 ? 69.869 29.849 15.018 1.00 26.72 472 MET A C 1
ATOM 3790 O O . MET A 1 472 ? 69.635 28.666 15.181 1.00 26.72 472 MET A O 1
ATOM 3794 N N . ILE A 1 473 ? 70.584 30.156 13.913 1.00 28.31 473 ILE A N 1
ATOM 3795 C CA . ILE A 1 473 ? 70.728 31.373 13.070 1.00 28.31 473 ILE A CA 1
ATOM 3796 C C . ILE A 1 473 ? 71.294 30.978 11.666 1.00 28.31 473 ILE A C 1
ATOM 3798 O O . ILE A 1 473 ? 72.091 30.057 11.582 1.00 28.31 473 ILE A O 1
ATOM 3802 N N . ARG A 1 474 ? 70.918 31.707 10.592 1.00 27.98 474 ARG A N 1
ATOM 3803 C CA . ARG A 1 474 ? 71.559 31.875 9.240 1.00 27.98 474 ARG A CA 1
ATOM 3804 C C . ARG A 1 474 ? 72.451 30.754 8.622 1.00 27.98 474 ARG A C 1
ATOM 3806 O O . ARG A 1 474 ? 73.530 30.482 9.132 1.00 27.98 474 ARG A O 1
ATOM 3813 N N . GLY A 1 475 ? 72.190 30.355 7.361 1.00 24.59 475 GLY A N 1
ATOM 3814 C CA . GLY A 1 475 ? 73.179 29.630 6.523 1.00 24.59 475 GLY A CA 1
ATOM 3815 C C . GLY A 1 475 ? 72.857 29.548 5.014 1.00 24.59 475 GLY A C 1
ATOM 3816 O O . GLY A 1 475 ? 71.769 29.151 4.631 1.00 24.59 475 GLY A O 1
ATOM 3817 N N . ARG A 1 476 ? 73.793 29.951 4.145 1.00 26.66 476 ARG A N 1
ATOM 3818 C CA . ARG A 1 476 ? 73.651 30.180 2.684 1.00 26.66 476 ARG A CA 1
ATOM 3819 C C . ARG A 1 476 ? 74.049 28.951 1.822 1.00 26.66 476 ARG A C 1
ATOM 3821 O O . ARG A 1 476 ? 75.052 28.329 2.126 1.00 26.66 476 ARG A O 1
ATOM 3828 N N . HIS A 1 477 ? 73.407 28.800 0.652 1.00 28.11 477 HIS A N 1
ATOM 3829 C CA . HIS A 1 477 ? 73.920 28.231 -0.628 1.00 28.11 477 HIS A CA 1
ATOM 3830 C C . HIS A 1 477 ? 74.161 26.709 -0.868 1.00 28.11 477 HIS A C 1
ATOM 3832 O O . HIS A 1 477 ? 75.074 26.112 -0.324 1.00 28.11 477 HIS A O 1
ATOM 3838 N N . LYS A 1 478 ? 73.451 26.208 -1.904 1.00 27.45 478 LYS A N 1
ATOM 3839 C CA . LYS A 1 478 ? 73.870 25.374 -3.069 1.00 27.45 478 LYS A CA 1
ATOM 3840 C C . LYS A 1 478 ? 74.742 24.096 -2.919 1.00 27.45 478 LYS A C 1
ATOM 3842 O O . LYS A 1 478 ? 75.926 24.176 -2.631 1.00 27.45 478 LYS A O 1
ATOM 3847 N N . SER A 1 479 ? 74.176 23.008 -3.474 1.00 30.08 479 SER A N 1
ATOM 3848 C CA . SER A 1 479 ? 74.786 21.929 -4.299 1.00 30.08 479 SER A CA 1
ATOM 3849 C C . SER A 1 479 ? 75.908 21.038 -3.736 1.00 30.08 479 SER A C 1
ATOM 3851 O O . SER A 1 479 ? 77.009 21.509 -3.473 1.00 30.08 479 SER A O 1
ATOM 3853 N N . GLY A 1 480 ? 75.673 19.719 -3.756 1.00 23.70 480 GLY A N 1
ATOM 3854 C CA . GLY A 1 480 ? 76.663 18.650 -3.563 1.00 23.70 480 GLY A CA 1
ATOM 3855 C C . GLY A 1 480 ? 76.114 17.299 -4.056 1.00 23.70 480 GLY A C 1
ATOM 3856 O O . GLY A 1 480 ? 74.900 17.123 -4.103 1.00 23.70 480 GLY A O 1
ATOM 3857 N N . SER A 1 481 ? 76.990 16.387 -4.483 1.00 25.02 481 SER A N 1
ATOM 3858 C CA . SER A 1 481 ? 76.651 15.098 -5.116 1.00 25.02 481 SER A CA 1
ATOM 3859 C C . SER A 1 481 ? 76.733 13.889 -4.166 1.00 25.02 481 SER A C 1
ATOM 3861 O O . SER A 1 481 ? 77.201 14.009 -3.037 1.00 25.02 481 SER A O 1
ATOM 3863 N N . VAL A 1 482 ? 76.318 12.722 -4.681 1.00 34.09 482 VAL A N 1
ATOM 3864 C CA . VAL A 1 482 ? 76.454 11.355 -4.121 1.00 34.09 482 VAL A CA 1
ATOM 3865 C C . VAL A 1 482 ? 77.844 11.060 -3.523 1.00 34.09 482 VAL A C 1
ATOM 3867 O O . VAL A 1 482 ? 78.837 11.655 -3.957 1.00 34.09 482 VAL A O 1
ATOM 3870 N N . PRO A 1 483 ? 77.938 10.075 -2.608 1.00 31.92 483 PRO A N 1
ATOM 3871 C CA . PRO A 1 483 ? 78.660 8.853 -3.002 1.00 31.92 483 PRO A CA 1
ATOM 3872 C C . PRO A 1 483 ? 78.024 7.523 -2.536 1.00 31.92 483 PRO A C 1
ATOM 3874 O O . PRO A 1 483 ? 77.353 7.452 -1.509 1.00 31.92 483 PRO A O 1
ATOM 3877 N N . GLU A 1 484 ? 78.311 6.453 -3.282 1.00 25.41 484 GLU A N 1
ATOM 3878 C CA . GLU A 1 484 ? 78.162 5.050 -2.857 1.00 25.41 484 GLU A CA 1
ATOM 3879 C C . GLU A 1 484 ? 79.343 4.615 -1.957 1.00 25.41 484 GLU A C 1
ATOM 3881 O O . GLU A 1 484 ? 80.307 5.364 -1.783 1.00 25.41 484 GLU A O 1
ATOM 3886 N N . THR A 1 485 ? 79.316 3.387 -1.417 1.00 25.62 485 THR A N 1
ATOM 3887 C CA . THR A 1 485 ? 80.478 2.787 -0.724 1.00 25.62 485 THR A CA 1
ATOM 3888 C C . THR A 1 485 ? 80.790 1.372 -1.219 1.00 25.62 485 THR A C 1
ATOM 3890 O O . THR A 1 485 ? 79.944 0.483 -1.194 1.00 25.62 485 THR A O 1
ATOM 3893 N N . THR A 1 486 ? 82.032 1.177 -1.665 1.00 23.44 486 THR A N 1
ATOM 3894 C CA . THR A 1 486 ? 82.603 -0.088 -2.160 1.00 23.44 486 THR A CA 1
ATOM 3895 C C . THR A 1 486 ? 83.301 -0.856 -1.035 1.00 23.44 486 THR A C 1
ATOM 3897 O O . THR A 1 486 ? 83.842 -0.227 -0.127 1.00 23.44 486 THR A O 1
ATOM 3900 N N . PHE A 1 487 ? 83.418 -2.185 -1.151 1.00 22.86 487 PHE A N 1
ATOM 3901 C CA . PHE A 1 487 ? 84.539 -2.932 -0.562 1.00 22.86 487 PHE A CA 1
ATOM 3902 C C . PHE A 1 487 ? 84.928 -4.155 -1.412 1.00 22.86 487 PHE A C 1
ATOM 3904 O O . PHE A 1 487 ? 84.076 -4.961 -1.779 1.00 22.86 487 PHE A O 1
ATOM 3911 N N . ASP A 1 488 ? 86.228 -4.286 -1.685 1.00 25.91 488 ASP A N 1
ATOM 3912 C CA . ASP A 1 488 ? 86.891 -5.468 -2.262 1.00 25.91 488 ASP A CA 1
ATOM 3913 C C . ASP A 1 488 ? 87.359 -6.429 -1.119 1.00 25.91 488 ASP A C 1
ATOM 3915 O O . ASP A 1 488 ? 87.151 -6.117 0.053 1.00 25.91 488 ASP A O 1
ATOM 3919 N N . LEU A 1 489 ? 88.012 -7.595 -1.300 1.00 28.41 489 LEU A N 1
ATOM 3920 C CA . LEU A 1 489 ? 88.845 -8.105 -2.408 1.00 28.41 489 LEU A CA 1
ATOM 3921 C C . LEU A 1 489 ? 89.093 -9.640 -2.271 1.00 28.41 489 LEU A C 1
ATOM 3923 O O . LEU A 1 489 ? 89.076 -10.157 -1.157 1.00 28.41 489 LEU A O 1
ATOM 3927 N N . HIS A 1 490 ? 89.506 -10.289 -3.379 1.00 28.03 490 HIS A N 1
ATOM 3928 C CA . HIS A 1 490 ? 90.470 -11.426 -3.480 1.00 28.03 490 HIS A CA 1
ATOM 3929 C C . HIS A 1 490 ? 89.990 -12.877 -3.790 1.00 28.03 490 HIS A C 1
ATOM 3931 O O . HIS A 1 490 ? 89.381 -13.532 -2.953 1.00 28.03 490 HIS A O 1
ATOM 3937 N N . GLY A 1 491 ? 90.451 -13.412 -4.943 1.00 26.98 491 GLY A N 1
ATOM 3938 C CA . GLY A 1 491 ? 90.572 -14.851 -5.295 1.00 26.98 491 GLY A CA 1
ATOM 3939 C C . GLY A 1 491 ? 89.306 -15.567 -5.818 1.00 26.98 491 GLY A C 1
ATOM 3940 O O . GLY A 1 491 ? 88.241 -15.420 -5.237 1.00 26.98 491 GLY A O 1
ATOM 3941 N N . ASP A 1 492 ? 89.331 -16.392 -6.878 1.00 25.89 492 ASP A N 1
ATOM 3942 C CA . ASP A 1 492 ? 90.401 -16.727 -7.845 1.00 25.89 492 ASP A CA 1
ATOM 3943 C C . ASP A 1 492 ? 89.795 -17.173 -9.217 1.00 25.89 492 ASP A C 1
ATOM 3945 O O . ASP A 1 492 ? 88.576 -17.153 -9.392 1.00 25.89 492 ASP A O 1
ATOM 3949 N N . VAL A 1 493 ? 90.620 -17.497 -10.224 1.00 28.58 493 VAL A N 1
ATOM 3950 C CA . VAL A 1 493 ? 90.287 -17.409 -11.672 1.00 28.58 493 VAL A CA 1
ATOM 3951 C C . VAL A 1 493 ? 89.928 -18.748 -12.368 1.00 28.58 493 VAL A C 1
ATOM 3953 O O . VAL A 1 493 ? 90.395 -19.803 -11.952 1.00 28.58 493 VAL A O 1
ATOM 3956 N N . HIS A 1 494 ? 89.165 -18.662 -13.486 1.00 26.33 494 HIS A N 1
ATOM 3957 C CA . HIS A 1 494 ? 89.225 -19.432 -14.772 1.00 26.33 494 HIS A CA 1
ATOM 3958 C C . HIS A 1 494 ? 87.845 -19.918 -15.298 1.00 26.33 494 HIS A C 1
ATOM 3960 O O . HIS A 1 494 ? 87.049 -20.433 -14.527 1.00 26.33 494 HIS A O 1
ATOM 3966 N N . SER A 1 495 ? 87.477 -19.831 -16.596 1.00 26.23 495 SER A N 1
ATOM 3967 C CA . SER A 1 495 ? 88.169 -19.350 -17.821 1.00 26.23 495 SER A CA 1
ATOM 3968 C C . SER A 1 495 ? 87.189 -19.033 -18.983 1.00 26.23 495 SER A C 1
ATOM 3970 O O . SER A 1 495 ? 86.196 -19.735 -19.122 1.00 26.23 495 SER A O 1
ATOM 3972 N N . GLY A 1 496 ? 87.544 -18.092 -19.884 1.00 25.17 496 GLY A N 1
ATOM 3973 C CA . GLY A 1 496 ? 86.948 -17.889 -21.236 1.00 25.17 496 GLY A CA 1
ATOM 3974 C C . GLY A 1 496 ? 85.567 -17.195 -21.275 1.00 25.17 496 GLY A C 1
ATOM 3975 O O . GLY A 1 496 ? 84.618 -17.723 -20.718 1.00 25.17 496 GLY A O 1
ATOM 3976 N N . ALA A 1 497 ? 85.316 -16.007 -21.850 1.00 25.77 497 ALA A N 1
ATOM 3977 C CA . ALA A 1 497 ? 85.878 -15.249 -22.989 1.00 25.77 497 ALA A CA 1
ATOM 3978 C C . ALA A 1 497 ? 85.553 -15.858 -24.385 1.00 25.77 497 ALA A C 1
ATOM 3980 O O . ALA A 1 497 ? 85.787 -17.044 -24.579 1.00 25.77 497 ALA A O 1
ATOM 3981 N N . ALA A 1 498 ? 85.044 -15.121 -25.395 1.00 24.06 498 ALA A N 1
ATOM 3982 C CA . ALA A 1 498 ? 84.847 -13.662 -25.517 1.00 24.06 498 ALA A CA 1
ATOM 3983 C C . ALA A 1 498 ? 83.666 -13.219 -26.437 1.00 24.06 498 ALA A C 1
ATOM 3985 O O . ALA A 1 498 ? 83.122 -14.001 -27.210 1.00 24.06 498 ALA A O 1
ATOM 3986 N N . LEU A 1 499 ? 83.321 -11.924 -26.330 1.00 24.58 499 LEU A N 1
ATOM 3987 C CA . LEU A 1 499 ? 82.437 -11.084 -27.182 1.00 24.58 499 LEU A CA 1
ATOM 3988 C C . LEU A 1 499 ? 83.236 -10.528 -28.408 1.00 24.58 499 LEU A C 1
ATOM 3990 O O . LEU A 1 499 ? 84.376 -10.970 -28.574 1.00 24.58 499 LEU A O 1
ATOM 3994 N N . PRO A 1 500 ? 82.825 -9.474 -29.174 1.00 41.41 500 PRO A N 1
ATOM 3995 C CA . PRO A 1 500 ? 81.511 -8.839 -29.469 1.00 41.41 500 PRO A CA 1
ATOM 3996 C C . PRO A 1 500 ? 81.134 -9.020 -30.993 1.00 41.41 500 PRO A C 1
ATOM 3998 O O . PRO A 1 500 ? 81.294 -10.143 -31.445 1.00 41.41 500 PRO A O 1
ATOM 4001 N N . THR A 1 501 ? 80.591 -8.148 -31.886 1.00 24.12 501 THR A N 1
ATOM 4002 C CA . THR A 1 501 ? 80.267 -6.690 -31.999 1.00 24.12 501 THR A CA 1
ATOM 4003 C C . THR A 1 501 ? 79.089 -6.347 -32.962 1.00 24.12 501 THR A C 1
ATOM 4005 O O . THR A 1 501 ? 79.141 -6.633 -34.152 1.00 24.12 501 THR A O 1
ATOM 4008 N N . SER A 1 502 ? 78.108 -5.585 -32.452 1.00 26.27 502 SER A N 1
ATOM 4009 C CA . SER A 1 502 ? 77.443 -4.381 -33.034 1.00 26.27 502 SER A CA 1
ATOM 4010 C C . SER A 1 502 ? 76.789 -4.293 -34.449 1.00 26.27 502 SER A C 1
ATOM 4012 O O . SER A 1 502 ? 77.470 -4.172 -35.458 1.00 26.27 502 SER A O 1
ATOM 4014 N N . LYS A 1 503 ? 75.474 -3.988 -34.420 1.00 26.22 503 LYS A N 1
ATOM 4015 C CA . LYS A 1 503 ? 74.752 -2.822 -35.020 1.00 26.22 503 LYS A CA 1
ATOM 4016 C C . LYS A 1 503 ? 74.631 -2.583 -36.556 1.00 26.22 503 LYS A C 1
ATOM 4018 O O . LYS A 1 503 ? 75.571 -2.160 -37.214 1.00 26.22 503 LYS A O 1
ATOM 4023 N N . SER A 1 504 ? 73.351 -2.460 -36.956 1.00 25.67 504 SER A N 1
ATOM 4024 C CA . SER A 1 504 ? 72.712 -1.368 -37.749 1.00 25.67 504 SER A CA 1
ATOM 4025 C C . SER A 1 504 ? 72.316 -1.556 -39.234 1.00 25.67 504 SER A C 1
ATOM 4027 O O . SER A 1 504 ? 73.107 -1.940 -40.080 1.00 25.67 504 SER A O 1
ATOM 4029 N N . SER A 1 505 ? 71.052 -1.180 -39.494 1.00 24.75 505 SER A N 1
ATOM 4030 C CA . SER A 1 505 ? 70.474 -0.465 -40.653 1.00 24.75 505 SER A CA 1
ATOM 4031 C C . SER A 1 505 ? 70.777 -0.853 -42.118 1.00 24.75 505 SER A C 1
ATOM 4033 O O . SER A 1 505 ? 71.837 -0.537 -42.638 1.00 24.75 505 SER A O 1
ATOM 4035 N N . GLY A 1 506 ? 69.710 -1.198 -42.863 1.00 23.53 506 GLY A N 1
ATOM 4036 C CA . GLY A 1 506 ? 69.358 -0.400 -44.059 1.00 23.53 506 GLY A CA 1
ATOM 4037 C C . GLY A 1 506 ? 69.322 -1.043 -45.462 1.00 23.53 506 GLY A C 1
ATOM 4038 O O . GLY A 1 506 ? 70.231 -0.814 -46.240 1.00 23.53 506 GLY A O 1
ATOM 4039 N N . ARG A 1 507 ? 68.157 -1.617 -45.821 1.00 24.50 507 ARG A N 1
ATOM 4040 C CA . ARG A 1 507 ? 67.424 -1.480 -47.116 1.00 24.50 507 ARG A CA 1
ATOM 4041 C C . ARG A 1 507 ? 68.057 -1.939 -48.467 1.00 24.50 507 ARG A C 1
ATOM 4043 O O . ARG A 1 507 ? 69.168 -1.575 -48.812 1.00 24.50 507 ARG A O 1
ATOM 4050 N N . LEU A 1 508 ? 67.173 -2.513 -49.304 1.00 24.09 508 LEU A N 1
ATOM 4051 C CA . LEU A 1 508 ? 67.216 -2.740 -50.773 1.00 24.09 508 LEU A CA 1
ATOM 4052 C C . LEU A 1 508 ? 67.794 -4.065 -51.332 1.00 24.09 508 LEU A C 1
ATOM 4054 O O . LEU A 1 508 ? 68.985 -4.327 -51.284 1.00 24.09 508 LEU A O 1
ATOM 4058 N N . GLU A 1 509 ? 66.861 -4.819 -51.932 1.00 24.27 509 GLU A N 1
ATOM 4059 C CA . GLU A 1 509 ? 66.884 -5.522 -53.234 1.00 24.27 509 GLU A CA 1
ATOM 4060 C C . GLU A 1 509 ? 68.030 -6.466 -53.657 1.00 24.27 509 GLU A C 1
ATOM 4062 O O . GLU A 1 509 ? 69.187 -6.087 -53.804 1.00 24.27 509 GLU A O 1
ATOM 4067 N N . MET A 1 510 ? 67.617 -7.668 -54.085 1.00 25.38 510 MET A N 1
ATOM 4068 C CA . MET A 1 510 ? 68.213 -8.388 -55.216 1.00 25.38 510 MET A CA 1
ATOM 4069 C C . MET A 1 510 ? 67.087 -9.086 -56.006 1.00 25.38 510 MET A C 1
ATOM 4071 O O . MET A 1 510 ? 66.219 -9.726 -55.415 1.00 25.38 510 MET A O 1
ATOM 4075 N N . ASP A 1 511 ? 67.087 -8.932 -57.329 1.00 23.78 511 ASP A N 1
ATOM 4076 C CA . ASP A 1 511 ? 66.080 -9.440 -58.280 1.00 23.78 511 ASP A CA 1
ATOM 4077 C C . ASP A 1 511 ? 66.517 -10.781 -58.923 1.00 23.78 511 ASP A C 1
ATOM 4079 O O . ASP A 1 511 ? 67.725 -11.027 -59.002 1.00 23.78 511 ASP A O 1
ATOM 4083 N N . ARG A 1 512 ? 65.556 -11.596 -59.421 1.00 26.47 512 ARG A N 1
ATOM 4084 C CA . ARG A 1 512 ? 65.523 -12.213 -60.784 1.00 26.47 512 ARG A CA 1
ATOM 4085 C C . ARG A 1 512 ? 64.765 -13.547 -60.942 1.00 26.47 512 ARG A C 1
ATOM 4087 O O . ARG A 1 512 ? 65.111 -14.535 -60.310 1.00 26.47 512 ARG A O 1
ATOM 4094 N N . THR A 1 513 ? 63.919 -13.587 -61.991 1.00 25.84 513 THR A N 1
ATOM 4095 C CA . THR A 1 513 ? 63.617 -14.722 -62.922 1.00 25.84 513 THR A CA 1
ATOM 4096 C C . THR A 1 513 ? 63.021 -16.031 -62.363 1.00 25.84 513 THR A C 1
ATOM 4098 O O . THR A 1 513 ? 63.551 -16.590 -61.416 1.00 25.84 513 THR A O 1
ATOM 4101 N N . ASN A 1 514 ? 61.994 -16.681 -62.933 1.00 26.19 514 ASN A N 1
ATOM 4102 C CA . ASN A 1 514 ? 61.064 -16.456 -64.069 1.00 26.19 514 ASN A CA 1
ATOM 4103 C C . ASN A 1 514 ? 59.671 -17.001 -63.612 1.00 26.19 514 ASN A C 1
ATOM 4105 O O . ASN A 1 514 ? 59.618 -17.742 -62.637 1.00 26.19 514 ASN A O 1
ATOM 4109 N N . GLY A 1 515 ? 58.492 -16.686 -64.166 1.00 25.67 515 GLY A N 1
ATOM 4110 C CA . GLY A 1 515 ? 58.112 -16.529 -65.579 1.00 25.67 515 GLY A CA 1
ATOM 4111 C C . GLY A 1 515 ? 57.890 -17.910 -66.230 1.00 25.67 515 GLY A C 1
ATOM 4112 O O . GLY A 1 515 ? 58.766 -18.759 -66.124 1.00 25.67 515 GLY A O 1
ATOM 4113 N N . SER A 1 516 ? 56.792 -18.251 -66.911 1.00 28.14 516 SER A N 1
ATOM 4114 C CA . SER A 1 516 ? 55.499 -17.594 -67.220 1.00 28.14 516 SER A CA 1
ATOM 4115 C C . SER A 1 516 ? 54.501 -18.734 -67.574 1.00 28.14 516 SER A C 1
ATOM 4117 O O . SER A 1 516 ? 54.947 -19.860 -67.769 1.00 28.14 516 SER A O 1
ATOM 4119 N N . GLU A 1 517 ? 53.173 -18.625 -67.706 1.00 27.11 517 GLU A N 1
ATOM 4120 C CA . GLU A 1 517 ? 52.156 -17.547 -67.763 1.00 27.11 517 GLU A CA 1
ATOM 4121 C C . GLU A 1 517 ? 50.778 -18.214 -67.389 1.00 27.11 517 GLU A C 1
ATOM 4123 O O . GLU A 1 517 ? 50.817 -19.326 -66.871 1.00 27.11 517 GLU A O 1
ATOM 4128 N N . ARG A 1 518 ? 49.515 -17.758 -67.555 1.00 27.64 518 ARG A N 1
ATOM 4129 C CA . ARG A 1 518 ? 48.758 -16.625 -68.161 1.00 27.64 518 ARG A CA 1
ATOM 4130 C C . ARG A 1 518 ? 47.380 -16.545 -67.449 1.00 27.64 518 ARG A C 1
ATOM 4132 O O . ARG A 1 518 ? 46.973 -17.527 -66.834 1.00 27.64 518 ARG A O 1
ATOM 4139 N N . GLY A 1 519 ? 46.607 -15.457 -67.581 1.00 26.59 519 GLY A N 1
ATOM 4140 C CA . GLY A 1 519 ? 45.196 -15.410 -67.132 1.00 26.59 519 GLY A CA 1
ATOM 4141 C C . GLY A 1 519 ? 44.317 -14.423 -67.918 1.00 26.59 519 GLY A C 1
ATOM 4142 O O . GLY A 1 519 ? 44.837 -13.425 -68.412 1.00 26.59 519 GLY A O 1
ATOM 4143 N N . MET A 1 520 ? 43.002 -14.686 -68.059 1.00 25.53 520 MET A N 1
ATOM 4144 C CA . MET A 1 520 ? 42.058 -13.746 -68.703 1.00 25.53 520 MET A CA 1
ATOM 4145 C C . MET A 1 520 ? 40.545 -14.015 -68.454 1.00 25.53 520 MET A C 1
ATOM 4147 O O . MET A 1 520 ? 40.080 -15.127 -68.655 1.00 25.53 520 MET A O 1
ATOM 4151 N N . VAL A 1 521 ? 39.815 -12.933 -68.122 1.00 25.28 521 VAL A N 1
ATOM 4152 C CA . VAL A 1 521 ? 38.361 -12.602 -68.276 1.00 25.28 521 VAL A CA 1
ATOM 4153 C C . VAL A 1 521 ? 37.236 -13.515 -67.709 1.00 25.28 521 VAL A C 1
ATOM 4155 O O . VAL A 1 521 ? 37.234 -14.732 -67.833 1.00 25.28 521 VAL A O 1
ATOM 4158 N N . LYS A 1 522 ? 36.192 -12.864 -67.158 1.00 32.47 522 LYS A N 1
ATOM 4159 C CA . LYS A 1 522 ? 34.845 -13.413 -66.855 1.00 32.47 522 LYS A CA 1
ATOM 4160 C C . LYS A 1 522 ? 34.018 -13.710 -68.124 1.00 32.47 522 LYS A C 1
ATOM 4162 O O . LYS A 1 522 ? 34.190 -13.023 -69.129 1.00 32.47 522 LYS A O 1
ATOM 4167 N N . PRO A 1 523 ? 32.977 -14.554 -68.009 1.00 25.97 523 PRO A N 1
ATOM 4168 C CA . PRO A 1 523 ? 31.654 -14.173 -68.532 1.00 25.97 523 PRO A CA 1
ATOM 4169 C C . PRO A 1 523 ? 30.500 -14.410 -67.522 1.00 25.97 523 PRO A C 1
ATOM 4171 O O . PRO A 1 523 ? 30.732 -14.652 -66.339 1.00 25.97 523 PRO A O 1
ATOM 4174 N N . MET A 1 524 ? 29.248 -14.274 -67.977 1.00 22.22 524 MET A N 1
ATOM 4175 C CA . MET A 1 524 ? 27.995 -14.396 -67.204 1.00 22.22 524 MET A CA 1
ATOM 4176 C C . MET A 1 524 ? 27.006 -15.376 -67.893 1.00 22.22 524 MET A C 1
ATOM 4178 O O . MET A 1 524 ? 27.228 -15.728 -69.046 1.00 22.22 524 MET A O 1
ATOM 4182 N N . ILE A 1 525 ? 25.860 -15.659 -67.237 1.00 25.64 525 ILE A N 1
ATOM 4183 C CA . ILE A 1 525 ? 24.555 -16.123 -67.800 1.00 25.64 525 ILE A CA 1
ATOM 4184 C C . ILE A 1 525 ? 24.276 -17.660 -67.899 1.00 25.64 525 ILE A C 1
ATOM 4186 O O . ILE A 1 525 ? 24.558 -18.289 -68.908 1.00 25.64 525 ILE A O 1
ATOM 4190 N N . ARG A 1 526 ? 23.519 -18.157 -66.887 1.00 22.92 526 ARG A N 1
ATOM 4191 C CA . ARG A 1 526 ? 22.199 -18.873 -66.957 1.00 22.92 526 ARG A CA 1
ATOM 4192 C C . ARG A 1 526 ? 22.071 -20.380 -67.313 1.00 22.92 526 ARG A C 1
ATOM 4194 O O . ARG A 1 526 ? 22.485 -20.809 -68.379 1.00 22.92 526 ARG A O 1
ATOM 4201 N N . GLY A 1 527 ? 21.237 -21.072 -66.511 1.00 23.25 527 GLY A N 1
ATOM 4202 C CA . GLY A 1 527 ? 20.628 -22.404 -66.756 1.00 23.25 527 GLY A CA 1
ATOM 4203 C C . GLY A 1 527 ? 21.361 -23.549 -66.036 1.00 23.25 527 GLY A C 1
ATOM 4204 O O . GLY A 1 527 ? 22.583 -23.512 -65.990 1.00 23.25 527 GLY A O 1
ATOM 4205 N N . GLU A 1 528 ? 20.729 -24.552 -65.411 1.00 23.86 528 GLU A N 1
ATOM 4206 C CA . GLU A 1 528 ? 19.306 -24.906 -65.178 1.00 23.86 528 GLU A CA 1
ATOM 4207 C C . GLU A 1 528 ? 19.165 -25.297 -63.682 1.00 23.86 528 GLU A C 1
ATOM 4209 O O . GLU A 1 528 ? 20.072 -25.891 -63.112 1.00 23.86 528 GLU A O 1
ATOM 4214 N N . GLN A 1 529 ? 18.207 -24.777 -62.909 1.00 24.59 529 GLN A N 1
ATOM 4215 C CA . GLN A 1 529 ? 16.854 -25.318 -62.685 1.00 24.59 529 GLN A CA 1
ATOM 4216 C C . GLN A 1 529 ? 16.785 -26.815 -62.306 1.00 24.59 529 GLN A C 1
ATOM 4218 O O . GLN A 1 529 ? 16.658 -27.680 -63.167 1.00 24.59 529 GLN A O 1
ATOM 4223 N N . GLN A 1 530 ? 16.732 -27.098 -60.999 1.00 25.97 530 GLN A N 1
ATOM 4224 C CA . GLN A 1 530 ? 16.189 -28.343 -60.449 1.00 25.97 530 GLN A CA 1
ATOM 4225 C C . GLN A 1 530 ? 15.433 -28.027 -59.146 1.00 25.97 530 GLN A C 1
ATOM 4227 O O . GLN A 1 530 ? 15.956 -27.328 -58.281 1.00 25.97 530 GLN A O 1
ATOM 4232 N N . ASP A 1 531 ? 14.180 -28.475 -59.040 1.00 26.80 531 ASP A N 1
ATOM 4233 C CA . ASP A 1 531 ? 13.285 -28.153 -57.924 1.00 26.80 531 ASP A CA 1
ATOM 4234 C C . ASP A 1 531 ? 13.515 -29.056 -56.700 1.00 26.80 531 ASP A C 1
ATOM 4236 O O . ASP A 1 531 ? 13.384 -30.277 -56.783 1.00 26.80 531 ASP A O 1
ATOM 4240 N N . SER A 1 532 ? 13.727 -28.448 -55.531 1.00 25.25 532 SER A N 1
ATOM 4241 C CA . SER A 1 532 ? 13.564 -29.104 -54.228 1.00 25.25 532 SER A CA 1
ATOM 4242 C C . SER A 1 532 ? 12.971 -28.116 -53.220 1.00 25.25 532 SER A C 1
ATOM 4244 O O . SER A 1 532 ? 13.672 -27.256 -52.686 1.00 25.25 532 SER A O 1
ATOM 4246 N N . ARG A 1 533 ? 11.658 -28.206 -52.982 1.00 29.42 533 ARG A N 1
ATOM 4247 C CA . ARG A 1 533 ? 10.954 -27.360 -52.007 1.00 29.42 533 ARG A CA 1
ATOM 4248 C C . ARG A 1 533 ? 11.195 -27.861 -50.581 1.00 29.42 533 ARG A C 1
ATOM 4250 O O . ARG A 1 533 ? 10.714 -28.934 -50.233 1.00 29.42 533 ARG A O 1
ATOM 4257 N N . SER A 1 534 ? 11.809 -27.031 -49.748 1.00 28.70 534 SER A N 1
ATOM 4258 C CA . SER A 1 534 ? 11.716 -27.099 -48.285 1.00 28.70 534 SER A CA 1
ATOM 4259 C C . SER A 1 534 ? 11.194 -25.752 -47.780 1.00 28.70 534 SER A C 1
ATOM 4261 O O . SER A 1 534 ? 11.850 -24.726 -47.954 1.00 28.70 534 SER A O 1
ATOM 4263 N N . GLN A 1 535 ? 9.977 -25.736 -47.230 1.00 30.12 535 GLN A N 1
ATOM 4264 C CA . GLN A 1 535 ? 9.383 -24.535 -46.640 1.00 30.12 535 GLN A CA 1
ATOM 4265 C C . GLN A 1 535 ? 9.774 -24.429 -45.165 1.00 30.12 535 GLN A C 1
ATOM 4267 O O . GLN A 1 535 ? 9.015 -24.864 -44.306 1.00 30.12 535 GLN A O 1
ATOM 4272 N N . ASP A 1 536 ? 10.906 -23.790 -44.883 1.00 29.22 536 ASP A N 1
ATOM 4273 C CA . ASP A 1 536 ? 11.130 -23.185 -43.570 1.00 29.22 536 ASP A CA 1
ATOM 4274 C C . ASP A 1 536 ? 10.635 -21.736 -43.620 1.00 29.22 536 ASP A C 1
ATOM 4276 O O . ASP A 1 536 ? 11.203 -20.880 -44.304 1.00 29.22 536 ASP A O 1
ATOM 4280 N N . GLY A 1 537 ? 9.526 -21.464 -42.931 1.00 29.61 537 GLY A N 1
ATOM 4281 C CA . GLY A 1 537 ? 9.098 -20.097 -42.646 1.00 29.61 537 GLY A CA 1
ATOM 4282 C C . GLY A 1 537 ? 9.926 -19.536 -41.485 1.00 29.61 537 GLY A C 1
ATOM 4283 O O . GLY A 1 537 ? 10.125 -20.255 -40.506 1.00 29.61 537 GLY A O 1
ATOM 4284 N N . PRO A 1 538 ? 10.414 -18.283 -41.544 1.00 38.03 538 PRO A N 1
ATOM 4285 C CA . PRO A 1 538 ? 11.109 -17.694 -40.406 1.00 38.03 538 PRO A CA 1
ATOM 4286 C C . PRO A 1 538 ? 10.154 -17.578 -39.211 1.00 38.03 538 PRO A C 1
ATOM 4288 O O . PRO A 1 538 ? 9.009 -17.145 -39.366 1.00 38.03 538 PRO A O 1
ATOM 4291 N N . ALA A 1 539 ? 10.641 -17.947 -38.026 1.00 38.94 539 ALA A N 1
ATOM 4292 C CA . ALA A 1 539 ? 9.931 -17.752 -36.766 1.00 38.94 539 ALA A CA 1
ATOM 4293 C C . ALA A 1 539 ? 9.578 -16.261 -36.551 1.00 38.94 539 ALA A C 1
ATOM 4295 O O . ALA A 1 539 ? 10.288 -15.389 -37.065 1.00 38.94 539 ALA A O 1
ATOM 4296 N N . PRO A 1 540 ? 8.501 -15.939 -35.809 1.00 45.75 540 PRO A N 1
ATOM 4297 C CA . PRO A 1 540 ? 8.153 -14.553 -35.512 1.00 45.75 540 PRO A CA 1
ATOM 4298 C C . PRO A 1 540 ? 9.274 -13.863 -34.724 1.00 45.75 540 PRO A C 1
ATOM 4300 O O . PRO A 1 540 ? 9.748 -14.387 -33.716 1.00 45.75 540 PRO A O 1
ATOM 4303 N N . ASP A 1 541 ? 9.688 -12.674 -35.173 1.00 55.59 541 ASP A N 1
ATOM 4304 C CA . ASP A 1 541 ? 10.717 -11.889 -34.489 1.00 55.59 541 ASP A CA 1
ATOM 4305 C C . ASP A 1 541 ? 10.251 -11.522 -33.067 1.00 55.59 541 ASP A C 1
ATOM 4307 O O . ASP A 1 541 ? 9.239 -10.834 -32.890 1.00 55.59 541 ASP A O 1
ATOM 4311 N N . LEU A 1 542 ? 11.018 -11.915 -32.046 1.00 71.88 542 LEU A N 1
ATOM 4312 C CA . LEU A 1 542 ? 10.795 -11.502 -30.656 1.00 71.88 542 LEU A CA 1
ATOM 4313 C C . LEU A 1 542 ? 11.235 -10.039 -30.461 1.00 71.88 542 LEU A C 1
ATOM 4315 O O . LEU A 1 542 ? 12.309 -9.751 -29.933 1.00 71.88 542 LEU A O 1
ATOM 4319 N N . MET A 1 543 ? 10.397 -9.110 -30.927 1.00 84.44 543 MET A N 1
ATOM 4320 C CA . MET A 1 543 ? 10.587 -7.656 -30.843 1.00 84.44 543 MET A CA 1
ATOM 4321 C C . MET A 1 543 ? 9.401 -6.950 -30.169 1.00 84.44 543 MET A C 1
ATOM 4323 O O . MET A 1 543 ? 8.267 -7.426 -30.229 1.00 84.44 543 MET A O 1
ATOM 4327 N N . LEU A 1 544 ? 9.671 -5.810 -29.525 1.00 91.38 544 LEU A N 1
ATOM 4328 C CA . LEU A 1 544 ? 8.661 -4.984 -28.850 1.00 91.38 544 LEU A CA 1
ATOM 4329 C C . LEU A 1 544 ? 7.609 -4.431 -29.838 1.00 91.38 544 LEU A C 1
ATOM 4331 O O . LEU A 1 544 ? 7.858 -4.402 -31.044 1.00 91.38 544 LEU A O 1
ATOM 4335 N N . PRO A 1 545 ? 6.449 -3.929 -29.366 1.00 90.69 545 PRO A N 1
ATOM 4336 C CA . PRO A 1 545 ? 5.388 -3.405 -30.239 1.00 90.69 545 PRO A CA 1
ATOM 4337 C C . PRO A 1 545 ? 5.791 -2.191 -31.087 1.00 90.69 545 PRO A C 1
ATOM 4339 O O . PRO A 1 545 ? 5.200 -1.916 -32.136 1.00 90.69 545 PRO A O 1
ATOM 4342 N N . ALA A 1 546 ? 6.812 -1.469 -30.634 1.00 93.25 546 ALA A N 1
ATOM 4343 C CA . ALA A 1 546 ? 7.544 -0.462 -31.381 1.00 93.25 546 ALA A CA 1
ATOM 4344 C C . ALA A 1 546 ? 8.990 -0.405 -30.868 1.00 93.25 546 ALA A C 1
ATOM 4346 O O . ALA A 1 546 ? 9.310 -0.949 -29.810 1.00 93.25 546 ALA A O 1
ATOM 4347 N N . SER A 1 547 ? 9.841 0.304 -31.598 1.00 92.31 547 SER A N 1
ATOM 4348 C CA . SER A 1 547 ? 11.125 0.814 -31.117 1.00 92.31 547 SER A CA 1
ATOM 4349 C C . SER A 1 547 ? 11.168 2.336 -31.255 1.00 92.31 547 SER A C 1
ATOM 4351 O O . SER A 1 547 ? 10.367 2.934 -31.985 1.00 92.31 547 SER A O 1
ATOM 4353 N N . ILE A 1 548 ? 12.093 2.975 -30.536 1.00 93.75 548 ILE A N 1
ATOM 4354 C CA . ILE A 1 548 ? 12.341 4.411 -30.647 1.00 93.75 548 ILE A CA 1
ATOM 4355 C C . ILE A 1 548 ? 13.815 4.670 -30.951 1.00 93.75 548 ILE A C 1
ATOM 4357 O O . ILE A 1 548 ? 14.695 4.148 -30.279 1.00 93.75 548 ILE A O 1
ATOM 4361 N N . GLU A 1 549 ? 14.077 5.483 -31.968 1.00 92.00 549 GLU A N 1
ATOM 4362 C CA . GLU A 1 549 ? 15.418 5.907 -32.367 1.00 92.00 549 GLU A CA 1
ATOM 4363 C C . GLU A 1 549 ? 15.609 7.369 -31.936 1.00 92.00 549 GLU A C 1
ATOM 4365 O O . GLU A 1 549 ? 14.781 8.217 -32.271 1.00 92.00 549 GLU A O 1
ATOM 4370 N N . PHE A 1 550 ? 16.694 7.699 -31.239 1.00 91.00 550 PHE A N 1
ATOM 4371 C CA . PHE A 1 550 ? 17.099 9.083 -30.944 1.00 91.00 550 PHE A CA 1
ATOM 4372 C C . PHE A 1 550 ? 18.582 9.284 -31.288 1.00 91.00 550 PHE A C 1
ATOM 4374 O O . PHE A 1 550 ? 19.310 8.317 -31.514 1.00 91.00 550 PHE A O 1
ATOM 4381 N N . ARG A 1 551 ? 19.041 10.538 -31.390 1.00 82.06 551 ARG A N 1
ATOM 4382 C CA . ARG A 1 551 ? 20.451 10.849 -31.700 1.00 82.06 551 ARG A CA 1
ATOM 4383 C C . ARG A 1 551 ? 21.219 11.203 -30.434 1.00 82.06 551 ARG A C 1
ATOM 4385 O O . ARG A 1 551 ? 20.712 11.995 -29.639 1.00 82.06 551 ARG A O 1
ATOM 4392 N N . ASP A 1 552 ? 22.463 10.733 -30.336 1.00 77.81 552 ASP A N 1
ATOM 4393 C CA . ASP A 1 552 ? 23.415 11.033 -29.252 1.00 77.81 552 ASP A CA 1
ATOM 4394 C C . ASP A 1 552 ? 23.423 12.539 -28.898 1.00 77.81 552 ASP A C 1
ATOM 4396 O O . ASP A 1 552 ? 23.214 12.926 -27.753 1.00 77.81 552 ASP A O 1
ATOM 4400 N N . ASN A 1 553 ? 23.538 13.410 -29.911 1.00 81.00 553 ASN A N 1
ATOM 4401 C CA . ASN A 1 553 ? 23.555 14.879 -29.792 1.00 81.00 553 ASN A CA 1
ATOM 4402 C C . ASN A 1 553 ? 22.253 15.518 -29.251 1.00 81.00 553 ASN A C 1
ATOM 4404 O O . ASN A 1 553 ? 22.195 16.737 -29.105 1.00 81.00 553 ASN A O 1
ATOM 4408 N N . SER A 1 554 ? 21.191 14.737 -29.048 1.00 85.06 554 SER A N 1
ATOM 4409 C CA . SER A 1 554 ? 19.859 15.200 -28.632 1.00 85.06 554 SER A CA 1
ATOM 4410 C C . SER A 1 554 ? 19.300 14.460 -27.414 1.00 85.06 554 SER A C 1
ATOM 4412 O O . SER A 1 554 ? 18.183 14.761 -27.003 1.00 85.06 554 SER A O 1
ATOM 4414 N N . GLU A 1 555 ? 20.063 13.535 -26.824 1.00 91.38 555 GLU A N 1
ATOM 4415 C CA . GLU A 1 555 ? 19.667 12.728 -25.662 1.00 91.38 555 GLU A CA 1
ATOM 4416 C C . GLU A 1 555 ? 19.121 13.583 -24.510 1.00 91.38 555 GLU A C 1
ATOM 4418 O O . GLU A 1 555 ? 17.993 13.380 -24.070 1.00 91.38 555 GLU A O 1
ATOM 4423 N N . ASP A 1 556 ? 19.865 14.606 -24.090 1.00 91.94 556 ASP A N 1
ATOM 4424 C CA . ASP A 1 556 ? 19.474 15.552 -23.039 1.00 91.94 556 ASP A CA 1
ATOM 4425 C C . ASP A 1 556 ? 18.124 16.228 -23.318 1.00 91.94 556 ASP A C 1
ATOM 4427 O O . ASP A 1 556 ? 17.259 16.295 -22.446 1.00 91.94 556 ASP A O 1
ATOM 4431 N N . ALA A 1 557 ? 17.921 16.700 -24.551 1.00 91.00 557 ALA A N 1
ATOM 4432 C CA . ALA A 1 557 ? 16.695 17.381 -24.961 1.00 91.00 557 ALA A CA 1
ATOM 4433 C C . ALA A 1 557 ? 15.507 16.413 -25.095 1.00 91.00 557 ALA A C 1
ATOM 4435 O O . ALA A 1 557 ? 14.373 16.781 -24.789 1.00 91.00 557 ALA A O 1
ATOM 4436 N N . PHE A 1 558 ? 15.770 15.176 -25.519 1.00 94.44 558 PHE A N 1
ATOM 4437 C CA . PHE A 1 558 ? 14.801 14.087 -25.606 1.00 94.44 558 PHE A CA 1
ATOM 4438 C C . PHE A 1 558 ? 14.324 13.659 -24.209 1.00 94.44 558 PHE A C 1
ATOM 4440 O O . PHE A 1 558 ? 13.125 13.711 -23.939 1.00 94.44 558 PHE A O 1
ATOM 4447 N N . LEU A 1 559 ? 15.244 13.340 -23.292 1.00 95.69 559 LEU A N 1
ATOM 4448 C CA . LEU A 1 559 ? 14.915 12.975 -21.909 1.00 95.69 559 LEU A CA 1
ATOM 4449 C C . LEU A 1 559 ? 14.228 14.129 -21.164 1.00 95.69 559 LEU A C 1
ATOM 4451 O O . LEU A 1 559 ? 13.239 13.908 -20.471 1.00 95.69 559 LEU A O 1
ATOM 4455 N N . SER A 1 560 ? 14.686 15.371 -21.353 1.00 93.25 560 SER A N 1
ATOM 4456 C CA . SER A 1 560 ? 14.087 16.550 -20.709 1.00 93.25 560 SER A CA 1
ATOM 4457 C C . SER A 1 560 ? 12.670 16.837 -21.223 1.00 93.25 560 SER A C 1
ATOM 4459 O O . SER A 1 560 ? 11.786 17.184 -20.440 1.00 93.25 560 SER A O 1
ATOM 4461 N N . ALA A 1 561 ? 12.404 16.600 -22.513 1.00 92.19 561 ALA A N 1
ATOM 4462 C CA . ALA A 1 561 ? 11.053 16.664 -23.068 1.00 92.19 561 ALA A CA 1
ATOM 4463 C C . ALA A 1 561 ? 10.111 15.584 -22.500 1.00 92.19 561 ALA A C 1
ATOM 4465 O O . ALA A 1 561 ? 8.916 15.840 -22.387 1.00 92.19 561 ALA A O 1
ATOM 4466 N N . ILE A 1 562 ? 10.633 14.407 -22.133 1.00 94.69 562 ILE A N 1
ATOM 4467 C CA . ILE A 1 562 ? 9.853 13.294 -21.562 1.00 94.69 562 ILE A CA 1
ATOM 4468 C C . ILE A 1 562 ? 9.628 13.458 -20.055 1.00 94.69 562 ILE A C 1
ATOM 4470 O O . ILE A 1 562 ? 8.561 13.091 -19.564 1.00 94.69 562 ILE A O 1
ATOM 4474 N N . ILE A 1 563 ? 10.612 13.981 -19.323 1.00 93.94 563 ILE A N 1
ATOM 4475 C CA . ILE A 1 563 ? 10.597 14.030 -17.857 1.00 93.94 563 ILE A CA 1
ATOM 4476 C C . ILE A 1 563 ? 10.227 15.440 -17.380 1.00 93.94 563 ILE A C 1
ATOM 4478 O O . ILE A 1 563 ? 9.092 15.673 -16.969 1.00 93.94 563 ILE A O 1
ATOM 4482 N N . ASN A 1 564 ? 11.137 16.405 -17.516 1.00 89.81 564 ASN A N 1
ATOM 4483 C CA . ASN A 1 564 ? 11.003 17.750 -16.942 1.00 89.81 564 ASN A CA 1
ATOM 4484 C C . ASN A 1 564 ? 9.850 18.578 -17.541 1.00 89.81 564 ASN A C 1
ATOM 4486 O O . ASN A 1 564 ? 9.297 19.436 -16.857 1.00 89.81 564 ASN A O 1
ATOM 4490 N N . TYR A 1 565 ? 9.482 18.348 -18.807 1.00 85.25 565 TYR A N 1
ATOM 4491 C CA . TYR A 1 565 ? 8.445 19.128 -19.502 1.00 85.25 565 TYR A CA 1
ATOM 4492 C C . TYR A 1 565 ? 7.111 18.389 -19.715 1.00 85.25 565 TYR A C 1
ATOM 4494 O O . TYR A 1 565 ? 6.196 18.942 -20.332 1.00 85.25 565 TYR A O 1
ATOM 4502 N N . THR A 1 566 ? 6.953 17.174 -19.180 1.00 87.25 566 THR A N 1
ATOM 4503 C CA . THR A 1 566 ? 5.692 16.421 -19.281 1.00 87.25 566 THR A CA 1
ATOM 4504 C C . THR A 1 566 ? 4.661 16.908 -18.265 1.00 87.25 566 THR A C 1
ATOM 4506 O O . THR A 1 566 ? 4.825 16.762 -17.056 1.00 87.25 566 THR A O 1
ATOM 4509 N N . ASN A 1 567 ? 3.531 17.423 -18.756 1.00 81.44 567 ASN A N 1
ATOM 4510 C CA . ASN A 1 567 ? 2.389 17.782 -17.917 1.00 81.44 567 ASN A CA 1
ATOM 4511 C C . ASN A 1 567 ? 1.481 16.559 -17.686 1.00 81.44 567 ASN A C 1
ATOM 4513 O O . ASN A 1 567 ? 0.826 16.070 -18.610 1.00 81.44 567 ASN A O 1
ATOM 4517 N N . SER A 1 568 ? 1.381 16.105 -16.433 1.00 84.44 568 SER A N 1
ATOM 4518 C CA . SER A 1 568 ? 0.570 14.944 -16.032 1.00 84.44 568 SER A CA 1
ATOM 4519 C C . SER A 1 568 ? -0.913 15.042 -16.416 1.00 84.44 568 SER A C 1
ATOM 4521 O O . SER A 1 568 ? -1.584 14.014 -16.547 1.00 84.44 568 SER A O 1
ATOM 4523 N N . SER A 1 569 ? -1.444 16.246 -16.654 1.00 80.25 569 SER A N 1
ATOM 4524 C CA . SER A 1 569 ? -2.822 16.457 -17.110 1.00 80.25 569 SER A CA 1
ATOM 4525 C C . SER A 1 569 ? -3.012 16.161 -18.600 1.00 80.25 569 SER A C 1
ATOM 4527 O O . SER A 1 569 ? -4.003 15.519 -18.948 1.00 80.25 569 SER A O 1
ATOM 4529 N N . THR A 1 570 ? -2.078 16.569 -19.470 1.00 83.88 570 THR A N 1
ATOM 4530 C CA . THR A 1 570 ? -2.257 16.527 -20.938 1.00 83.88 570 THR A CA 1
ATOM 4531 C C . THR A 1 570 ? -1.949 15.172 -21.569 1.00 83.88 570 THR A C 1
ATOM 4533 O O . THR A 1 570 ? -2.525 14.844 -22.601 1.00 83.88 570 THR A O 1
ATOM 4536 N N . VAL A 1 571 ? -1.080 14.358 -20.961 1.00 87.69 571 VAL A N 1
ATOM 4537 C CA . VAL A 1 571 ? -0.763 13.010 -21.468 1.00 87.69 571 VAL A CA 1
ATOM 4538 C C . VAL A 1 571 ? -2.024 12.138 -21.485 1.00 87.69 571 VAL A C 1
ATOM 4540 O O . VAL A 1 571 ? -2.698 12.024 -20.463 1.00 87.69 571 VAL A O 1
ATOM 4543 N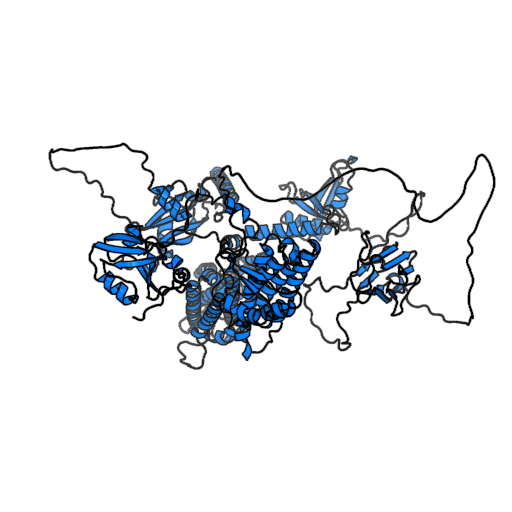 N . HIS A 1 572 ? -2.341 11.478 -22.601 1.00 86.75 572 HIS A N 1
ATOM 4544 C CA . HIS A 1 572 ? -3.517 10.603 -22.688 1.00 86.75 572 HIS A CA 1
ATOM 4545 C C . HIS A 1 572 ? -3.277 9.239 -22.014 1.00 86.75 572 HIS A C 1
ATOM 4547 O O . HIS A 1 572 ? -3.952 8.903 -21.039 1.00 86.75 572 HIS A O 1
ATOM 4553 N N . PHE A 1 573 ? -2.275 8.475 -22.461 1.00 92.00 573 PHE A N 1
ATOM 4554 C CA . PHE A 1 573 ? -1.831 7.253 -21.780 1.00 92.00 573 PHE A CA 1
ATOM 4555 C C . PHE A 1 573 ? -0.804 7.618 -20.699 1.00 92.00 573 PHE A C 1
ATOM 4557 O O . PHE A 1 573 ? 0.349 7.894 -21.016 1.00 92.00 573 PHE A O 1
ATOM 4564 N N . LYS A 1 574 ? -1.204 7.670 -19.420 1.00 93.00 574 LYS A N 1
ATOM 4565 C CA . LYS A 1 574 ? -0.382 8.269 -18.341 1.00 93.00 574 LYS A CA 1
ATOM 4566 C C . LYS A 1 574 ? 0.991 7.618 -18.107 1.00 93.00 574 LYS A C 1
ATOM 4568 O O . LYS A 1 574 ? 1.868 8.282 -17.569 1.00 93.00 574 LYS A O 1
ATOM 4573 N N . LEU A 1 575 ? 1.202 6.386 -18.569 1.00 95.94 575 LEU A N 1
ATOM 4574 C CA . LEU A 1 575 ? 2.494 5.689 -18.520 1.00 95.94 575 LEU A CA 1
ATOM 4575 C C . LEU A 1 575 ? 3.334 5.877 -19.803 1.00 95.94 575 LEU A C 1
ATOM 4577 O O . LEU A 1 575 ? 4.318 5.174 -20.009 1.00 95.94 575 LEU A O 1
ATOM 4581 N N . SER A 1 576 ? 2.979 6.819 -20.688 1.00 95.75 576 SER A N 1
ATOM 4582 C CA . SER A 1 576 ? 3.769 7.081 -21.903 1.00 95.75 576 SER A CA 1
ATOM 4583 C C . SER A 1 576 ? 5.244 7.394 -21.607 1.00 95.75 576 SER A C 1
ATOM 4585 O O . SER A 1 576 ? 6.080 6.826 -22.307 1.00 95.75 576 SER A O 1
ATOM 4587 N N . PRO A 1 577 ? 5.608 8.202 -20.583 1.00 97.19 577 PRO A N 1
ATOM 4588 C CA . PRO A 1 577 ? 7.012 8.439 -20.255 1.00 97.19 577 PRO A CA 1
ATOM 4589 C C . PRO A 1 577 ? 7.790 7.146 -19.998 1.00 97.19 577 PRO A C 1
ATOM 4591 O O . PRO A 1 577 ? 8.750 6.882 -20.715 1.00 97.19 577 PRO A O 1
ATOM 4594 N N . THR A 1 578 ? 7.363 6.297 -19.057 1.00 97.38 578 THR A N 1
ATOM 4595 C CA . THR A 1 578 ? 8.116 5.072 -18.719 1.00 97.38 578 THR A CA 1
ATOM 4596 C C . THR A 1 578 ? 8.242 4.090 -19.894 1.00 97.38 578 THR A C 1
ATOM 4598 O O . THR A 1 578 ? 9.331 3.575 -20.141 1.00 97.38 578 THR A O 1
ATOM 4601 N N . TYR A 1 579 ? 7.207 3.939 -20.729 1.00 96.56 579 TYR A N 1
ATOM 4602 C CA . TYR A 1 579 ? 7.271 3.085 -21.930 1.00 96.56 579 TYR A CA 1
ATOM 4603 C C . TYR A 1 579 ? 8.243 3.642 -22.989 1.00 96.56 579 TYR A C 1
ATOM 4605 O O . TYR A 1 579 ? 8.938 2.875 -23.657 1.00 96.56 579 TYR A O 1
ATOM 4613 N N . VAL A 1 580 ? 8.341 4.971 -23.134 1.00 96.75 580 VAL A N 1
ATOM 4614 C CA . VAL A 1 580 ? 9.351 5.607 -24.001 1.00 96.75 580 VAL A CA 1
ATOM 4615 C C . VAL A 1 580 ? 10.763 5.416 -23.444 1.00 96.75 580 VAL A C 1
ATOM 4617 O O . VAL A 1 580 ? 11.674 5.095 -24.206 1.00 96.75 580 VAL A O 1
ATOM 4620 N N . LEU A 1 581 ? 10.950 5.587 -22.133 1.00 97.44 581 LEU A N 1
ATOM 4621 C CA . LEU A 1 581 ? 12.251 5.434 -21.477 1.00 97.44 581 LEU A CA 1
ATOM 4622 C C . LEU A 1 581 ? 12.751 3.981 -21.538 1.00 97.44 581 LEU A C 1
ATOM 4624 O O . LEU A 1 581 ? 13.909 3.757 -21.885 1.00 97.44 581 LEU A O 1
ATOM 4628 N N . TYR A 1 582 ? 11.877 2.991 -21.329 1.00 97.38 582 TYR A N 1
ATOM 4629 C CA . TYR A 1 582 ? 12.222 1.578 -21.509 1.00 97.38 582 TYR A CA 1
ATOM 4630 C C . TYR A 1 582 ? 12.649 1.269 -22.955 1.00 97.38 582 TYR A C 1
ATOM 4632 O O . TYR A 1 582 ? 13.706 0.671 -23.171 1.00 97.38 582 TYR A O 1
ATOM 4640 N N . MET A 1 583 ? 11.907 1.749 -23.964 1.00 95.94 583 MET A N 1
ATOM 4641 C CA . MET A 1 583 ? 12.328 1.604 -25.367 1.00 95.94 583 MET A CA 1
ATOM 4642 C C . MET A 1 583 ? 13.658 2.308 -25.666 1.00 95.94 583 MET A C 1
ATOM 4644 O O . MET A 1 583 ? 14.434 1.789 -26.465 1.00 95.94 583 MET A O 1
ATOM 4648 N N . ALA A 1 584 ? 13.952 3.448 -25.032 1.00 95.88 584 ALA A N 1
ATOM 4649 C CA . ALA A 1 584 ? 15.240 4.125 -25.181 1.00 95.88 584 ALA A CA 1
ATOM 4650 C C . ALA A 1 584 ? 16.397 3.271 -24.625 1.00 95.88 584 ALA A C 1
ATOM 4652 O O . ALA A 1 584 ? 17.424 3.133 -25.290 1.00 95.88 584 ALA A O 1
ATOM 4653 N N . CYS A 1 585 ? 16.214 2.615 -23.473 1.00 96.19 585 CYS A N 1
ATOM 4654 C CA . CYS A 1 585 ? 17.182 1.651 -22.939 1.00 96.19 585 CYS A CA 1
ATOM 4655 C C . CYS A 1 585 ? 17.377 0.447 -23.878 1.00 96.19 585 CYS A C 1
ATOM 4657 O O . CYS A 1 585 ? 18.515 0.090 -24.191 1.00 96.19 585 CYS A O 1
ATOM 4659 N N . ARG A 1 586 ? 16.287 -0.144 -24.394 1.00 94.81 586 ARG A N 1
ATOM 4660 C CA . ARG A 1 586 ? 16.363 -1.255 -25.364 1.00 94.81 586 ARG A CA 1
ATOM 4661 C C . ARG A 1 586 ? 17.005 -0.843 -26.695 1.00 94.81 586 ARG A C 1
ATOM 4663 O O . ARG A 1 586 ? 17.707 -1.655 -27.287 1.00 94.81 586 ARG A O 1
ATOM 4670 N N . PHE A 1 587 ? 16.821 0.399 -27.149 1.00 93.94 587 PHE A N 1
ATOM 4671 C CA . PHE A 1 587 ? 17.486 0.935 -28.343 1.00 93.94 587 PHE A CA 1
ATOM 4672 C C . PHE A 1 587 ? 19.003 1.032 -28.155 1.00 93.94 587 PHE A C 1
ATOM 4674 O O . PHE A 1 587 ? 19.744 0.538 -28.999 1.00 93.94 587 PHE A O 1
ATOM 4681 N N . VAL A 1 588 ? 19.478 1.570 -27.025 1.00 92.94 588 VAL A N 1
ATOM 4682 C CA . VAL A 1 588 ? 20.921 1.628 -26.716 1.00 92.94 588 VAL A CA 1
ATOM 4683 C C . VAL A 1 588 ? 21.525 0.216 -26.592 1.00 92.94 588 VAL A C 1
ATOM 4685 O O . VAL A 1 588 ? 22.630 -0.034 -27.084 1.00 92.94 588 VAL A O 1
ATOM 4688 N N . LEU A 1 589 ? 20.790 -0.743 -26.013 1.00 90.81 589 LEU A N 1
ATOM 4689 C CA . LEU A 1 589 ? 21.186 -2.160 -25.980 1.00 90.81 589 LEU A CA 1
ATOM 4690 C C . LEU A 1 589 ? 21.203 -2.839 -27.363 1.00 90.81 589 LEU A C 1
ATOM 4692 O O . LEU A 1 589 ? 21.934 -3.812 -27.549 1.00 90.81 589 LEU A O 1
ATOM 4696 N N . ALA A 1 590 ? 20.431 -2.365 -28.343 1.00 89.81 590 ALA A N 1
ATOM 4697 C CA . ALA A 1 590 ? 20.277 -3.059 -29.617 1.00 89.81 590 ALA A CA 1
ATOM 4698 C C . ALA A 1 590 ? 21.560 -2.980 -30.479 1.00 89.81 590 ALA A C 1
ATOM 4700 O O . ALA A 1 590 ? 22.065 -1.879 -30.708 1.00 89.81 590 ALA A O 1
ATOM 4701 N N . PRO A 1 591 ? 22.067 -4.093 -31.057 1.00 83.25 591 PRO A N 1
ATOM 4702 C CA . PRO A 1 591 ? 23.351 -4.114 -31.780 1.00 83.25 591 PRO A CA 1
ATOM 4703 C C . PRO A 1 591 ? 23.495 -3.149 -32.971 1.00 83.25 591 PRO A C 1
ATOM 4705 O O . PRO A 1 591 ? 24.608 -2.906 -33.430 1.00 83.25 591 PRO A O 1
ATOM 4708 N N . HIS A 1 592 ? 22.389 -2.607 -33.493 1.00 84.19 592 HIS A N 1
ATOM 4709 C CA . HIS A 1 592 ? 22.399 -1.614 -34.570 1.00 84.19 592 HIS A CA 1
ATOM 4710 C C . HIS A 1 592 ? 22.613 -0.171 -34.075 1.00 84.19 592 HIS A C 1
ATOM 4712 O O . HIS A 1 592 ? 23.031 0.679 -34.862 1.00 84.19 592 HIS A O 1
ATOM 4718 N N . TYR A 1 593 ? 22.365 0.124 -32.792 1.00 84.44 593 TYR A N 1
ATOM 4719 C CA . TYR A 1 593 ? 22.796 1.380 -32.179 1.00 84.44 593 TYR A CA 1
ATOM 4720 C C . TYR A 1 593 ? 24.319 1.350 -32.048 1.00 84.44 593 TYR A C 1
ATOM 4722 O O . TYR A 1 593 ? 24.850 0.473 -31.366 1.00 84.44 593 TYR A O 1
ATOM 4730 N N . ARG A 1 594 ? 25.013 2.280 -32.722 1.00 84.38 594 ARG A N 1
ATOM 4731 C CA . ARG A 1 594 ? 26.486 2.389 -32.760 1.00 84.38 594 ARG A CA 1
ATOM 4732 C C . ARG A 1 594 ? 27.170 1.016 -32.938 1.00 84.38 594 ARG A C 1
ATOM 4734 O O . ARG A 1 594 ? 27.671 0.450 -31.967 1.00 84.38 594 ARG A O 1
ATOM 4741 N N . PRO A 1 595 ? 27.181 0.439 -34.158 1.00 84.19 595 PRO A N 1
ATOM 4742 C CA . PRO A 1 595 ? 27.801 -0.869 -34.415 1.00 84.19 595 PRO A CA 1
ATOM 4743 C C . PRO A 1 595 ? 29.335 -0.852 -34.266 1.00 84.19 595 PRO A C 1
ATOM 4745 O O . PRO A 1 595 ? 29.973 -1.899 -34.285 1.00 84.19 595 PRO A O 1
ATOM 4748 N N . ASP A 1 596 ? 29.919 0.339 -34.124 1.00 87.12 596 ASP A N 1
ATOM 4749 C CA . ASP A 1 596 ? 31.306 0.608 -33.751 1.00 87.12 596 ASP A CA 1
ATOM 4750 C C . ASP A 1 596 ? 31.586 0.465 -32.240 1.00 87.12 596 ASP A C 1
ATOM 4752 O O . ASP A 1 596 ? 32.744 0.345 -31.851 1.00 87.12 596 ASP A O 1
ATOM 4756 N N . MET A 1 597 ? 30.548 0.463 -31.396 1.00 90.81 597 MET A N 1
ATOM 4757 C CA . MET A 1 597 ? 30.648 0.469 -29.933 1.00 90.81 597 MET A CA 1
ATOM 4758 C C . MET A 1 597 ? 30.650 -0.951 -29.347 1.00 90.81 597 MET A C 1
ATOM 4760 O O . MET A 1 597 ? 29.748 -1.756 -29.618 1.00 90.81 597 MET A O 1
ATOM 4764 N N . SER A 1 598 ? 31.636 -1.244 -28.494 1.00 89.25 598 SER A N 1
ATOM 4765 C CA . SER A 1 598 ? 31.799 -2.550 -27.847 1.00 89.25 598 SER A CA 1
ATOM 4766 C C . SER A 1 598 ? 30.678 -2.868 -26.840 1.00 89.25 598 SER A C 1
ATOM 4768 O O . SER A 1 598 ? 29.995 -1.961 -26.355 1.00 89.25 598 SER A O 1
ATOM 4770 N N . PRO A 1 599 ? 30.491 -4.147 -26.450 1.00 86.19 599 PRO A N 1
ATOM 4771 C CA . PRO A 1 599 ? 29.509 -4.520 -25.429 1.00 86.19 599 PRO A CA 1
ATOM 4772 C C . PRO A 1 599 ? 29.725 -3.837 -24.068 1.00 86.19 599 PRO A C 1
ATOM 4774 O O . PRO A 1 599 ? 28.754 -3.549 -23.378 1.00 86.19 599 PRO A O 1
ATOM 4777 N N . SER A 1 600 ? 30.975 -3.536 -23.693 1.00 86.44 600 SER A N 1
ATOM 4778 C CA . SER A 1 600 ? 31.292 -2.851 -22.430 1.00 86.44 600 SER A CA 1
ATOM 4779 C C . SER A 1 600 ? 30.867 -1.379 -22.464 1.00 86.44 600 SER A C 1
ATOM 4781 O O . SER A 1 600 ? 30.114 -0.919 -21.607 1.00 86.44 600 SER A O 1
ATOM 4783 N N . GLU A 1 601 ? 31.248 -0.657 -23.523 1.00 89.38 601 GLU A N 1
ATOM 4784 C CA . GLU A 1 601 ? 30.832 0.736 -23.741 1.00 89.38 601 GLU A CA 1
ATOM 4785 C C . GLU A 1 601 ? 29.306 0.860 -23.853 1.00 89.38 601 GLU A C 1
ATOM 4787 O O . GLU A 1 601 ? 28.721 1.806 -23.327 1.00 89.38 601 GLU A O 1
ATOM 4792 N N . ARG A 1 602 ? 28.648 -0.133 -24.467 1.00 90.31 602 ARG A N 1
ATOM 4793 C CA . ARG A 1 602 ? 27.185 -0.239 -24.539 1.00 90.31 602 ARG A CA 1
ATOM 4794 C C . ARG A 1 602 ? 26.550 -0.331 -23.156 1.00 90.31 602 ARG A C 1
ATOM 4796 O O . ARG A 1 602 ? 25.660 0.459 -22.854 1.00 90.31 602 ARG A O 1
ATOM 4803 N N . THR A 1 603 ? 27.038 -1.232 -22.305 1.00 90.62 603 THR A N 1
ATOM 4804 C CA . THR A 1 603 ? 26.597 -1.351 -20.908 1.00 90.62 603 THR A CA 1
ATOM 4805 C C . THR A 1 603 ? 26.808 -0.042 -20.147 1.00 90.62 603 THR A C 1
ATOM 4807 O O . THR A 1 603 ? 25.866 0.468 -19.544 1.00 90.62 603 THR A O 1
ATOM 4810 N N . HIS A 1 604 ? 27.990 0.575 -20.245 1.00 91.00 604 HIS A N 1
ATOM 4811 C CA . HIS A 1 604 ? 28.264 1.869 -19.606 1.00 91.00 604 HIS A CA 1
ATOM 4812 C C . HIS A 1 604 ? 27.332 2.985 -20.108 1.00 91.00 604 HIS A C 1
ATOM 4814 O O . HIS A 1 604 ? 26.886 3.819 -19.318 1.00 91.00 604 HIS A O 1
ATOM 4820 N N . LYS A 1 605 ? 26.978 2.992 -21.400 1.00 93.25 605 LYS A N 1
ATOM 4821 C CA . LYS A 1 605 ? 26.036 3.962 -21.972 1.00 93.25 605 LYS A CA 1
ATOM 4822 C C . LYS A 1 605 ? 24.604 3.759 -21.462 1.00 93.25 605 LYS A C 1
ATOM 4824 O O . LYS A 1 605 ? 23.921 4.750 -21.206 1.00 93.25 605 LYS A O 1
ATOM 4829 N N . VAL A 1 606 ? 24.167 2.514 -21.250 1.00 94.50 606 VAL A N 1
ATOM 4830 C CA . VAL A 1 606 ? 22.863 2.201 -20.630 1.00 94.50 606 VAL A CA 1
ATOM 4831 C C . VAL A 1 606 ? 22.831 2.619 -19.158 1.00 94.50 606 VAL A C 1
ATOM 4833 O O . VAL A 1 606 ? 21.877 3.262 -18.732 1.00 94.50 606 VAL A O 1
ATOM 4836 N N . ILE A 1 607 ? 23.890 2.341 -18.394 1.00 92.81 607 ILE A N 1
ATOM 4837 C CA . ILE A 1 607 ? 24.018 2.798 -16.999 1.00 92.81 607 ILE A CA 1
ATOM 4838 C C . ILE A 1 607 ? 23.953 4.330 -16.936 1.00 92.81 607 ILE A C 1
ATOM 4840 O O . ILE A 1 607 ? 23.186 4.898 -16.161 1.00 92.81 607 ILE A O 1
ATOM 4844 N N . SER A 1 608 ? 24.700 5.009 -17.811 1.00 94.62 608 SER A N 1
ATOM 4845 C CA . SER A 1 608 ? 24.715 6.470 -17.897 1.00 94.62 608 SER A CA 1
ATOM 4846 C C . SER A 1 608 ? 23.341 7.059 -18.238 1.00 94.62 608 SER A C 1
ATOM 4848 O O . SER A 1 608 ? 22.932 8.023 -17.588 1.00 94.62 608 SER A O 1
ATOM 4850 N N . ILE A 1 609 ? 22.608 6.493 -19.209 1.00 95.19 609 ILE A N 1
ATOM 4851 C CA . ILE A 1 609 ? 21.292 7.027 -19.583 1.00 95.19 609 ILE A CA 1
ATOM 4852 C C . ILE A 1 609 ? 20.233 6.745 -18.508 1.00 95.19 609 ILE A C 1
ATOM 4854 O O . ILE A 1 609 ? 19.434 7.632 -18.222 1.00 95.19 609 ILE A O 1
ATOM 4858 N N . VAL A 1 610 ? 20.263 5.580 -17.848 1.00 96.62 610 VAL A N 1
ATOM 4859 C CA . VAL A 1 610 ? 19.346 5.266 -16.739 1.00 96.62 610 VAL A CA 1
ATOM 4860 C C . VAL A 1 610 ? 19.606 6.185 -15.549 1.00 96.62 610 VAL A C 1
ATOM 4862 O O . VAL A 1 610 ? 18.683 6.863 -15.110 1.00 96.62 610 VAL A O 1
ATOM 4865 N N . ASN A 1 611 ? 20.850 6.320 -15.083 1.00 94.44 611 ASN A N 1
ATOM 4866 C CA . ASN A 1 611 ? 21.167 7.211 -13.959 1.00 94.44 611 ASN A CA 1
ATOM 4867 C C . ASN A 1 611 ? 20.765 8.671 -14.258 1.00 94.44 611 ASN A C 1
ATOM 4869 O O . ASN A 1 611 ? 20.299 9.387 -13.370 1.00 94.44 611 ASN A O 1
ATOM 4873 N N . LYS A 1 612 ? 20.847 9.093 -15.529 1.00 96.12 612 LYS A N 1
ATOM 4874 C CA . LYS A 1 612 ? 20.346 10.393 -15.997 1.00 96.12 612 LYS A CA 1
ATOM 4875 C C . LYS A 1 612 ? 18.819 10.498 -15.952 1.00 96.12 612 LYS A C 1
ATOM 4877 O O . LYS A 1 612 ? 18.310 11.484 -15.428 1.00 96.12 612 LYS A O 1
ATOM 4882 N N . MET A 1 613 ? 18.083 9.492 -16.436 1.00 97.25 613 MET A N 1
ATOM 4883 C CA . MET A 1 613 ? 16.617 9.438 -16.312 1.00 97.25 613 MET A CA 1
ATOM 4884 C C . MET A 1 613 ? 16.176 9.553 -14.850 1.00 97.25 613 MET A C 1
ATOM 4886 O O . MET A 1 613 ? 15.265 10.317 -14.540 1.00 97.25 613 MET A O 1
ATOM 4890 N N . VAL A 1 614 ? 16.833 8.818 -13.951 1.00 96.12 614 VAL A N 1
ATOM 4891 C CA . VAL A 1 614 ? 16.459 8.757 -12.535 1.00 96.12 614 VAL A CA 1
ATOM 4892 C C . VAL A 1 614 ? 16.752 10.078 -11.821 1.00 96.12 614 VAL A C 1
ATOM 4894 O O . VAL A 1 614 ? 15.858 10.605 -11.169 1.00 96.12 614 VAL A O 1
ATOM 4897 N N . SER A 1 615 ? 17.922 10.691 -12.036 1.00 94.94 615 SER A N 1
ATOM 4898 C CA . SER A 1 615 ? 18.234 12.034 -11.511 1.00 94.94 615 SER A CA 1
ATOM 4899 C C . SER A 1 615 ? 17.276 13.121 -12.037 1.00 94.94 615 SER A C 1
ATOM 4901 O O . SER A 1 615 ? 16.950 14.080 -11.337 1.00 94.94 615 SER A O 1
ATOM 4903 N N . MET A 1 616 ? 16.751 12.964 -13.256 1.00 95.00 616 MET A N 1
ATOM 4904 C CA . MET A 1 616 ? 15.738 13.875 -13.800 1.00 95.00 616 MET A CA 1
ATOM 4905 C C . MET A 1 616 ? 14.347 13.638 -13.187 1.00 95.00 616 MET A C 1
ATOM 4907 O O . MET A 1 616 ? 13.625 14.605 -12.950 1.00 95.00 616 MET A O 1
ATOM 4911 N N . MET A 1 617 ? 13.971 12.388 -12.881 1.00 95.06 617 MET A N 1
ATOM 4912 C CA . MET A 1 617 ? 12.747 12.098 -12.114 1.00 95.06 617 MET A CA 1
ATOM 4913 C C . MET A 1 617 ? 12.847 12.604 -10.672 1.00 95.06 617 MET A C 1
ATOM 4915 O O . MET A 1 617 ? 11.870 13.138 -10.153 1.00 95.06 617 MET A O 1
ATOM 4919 N N . GLU A 1 618 ? 14.021 12.479 -10.051 1.00 92.12 618 GLU A N 1
ATOM 4920 C CA . GLU A 1 618 ? 14.320 13.013 -8.721 1.00 92.12 618 GLU A CA 1
ATOM 4921 C C . GLU A 1 618 ? 14.039 14.517 -8.659 1.00 92.12 618 GLU A C 1
ATOM 4923 O O . GLU A 1 618 ? 13.242 14.948 -7.828 1.00 92.12 618 GLU A O 1
ATOM 4928 N N . GLY A 1 619 ? 14.589 15.298 -9.597 1.00 88.25 619 GLY A N 1
ATOM 4929 C CA . GLY A 1 619 ? 14.325 16.736 -9.683 1.00 88.25 619 GLY A CA 1
ATOM 4930 C C . GLY A 1 619 ? 12.832 17.067 -9.788 1.00 88.25 619 GLY A C 1
ATOM 4931 O O . GLY A 1 619 ? 12.337 17.913 -9.052 1.00 88.25 619 GLY A O 1
ATOM 4932 N N . VAL A 1 620 ? 12.071 16.353 -10.626 1.00 88.56 620 VAL A N 1
ATOM 4933 C CA . VAL A 1 620 ? 10.622 16.602 -10.790 1.00 88.56 620 VAL A CA 1
ATOM 4934 C C . VAL A 1 620 ? 9.793 16.179 -9.560 1.00 88.56 620 VAL A C 1
ATOM 4936 O O . VAL A 1 620 ? 8.694 16.697 -9.358 1.00 88.56 620 VAL A O 1
ATOM 4939 N N . ILE A 1 621 ? 10.306 15.278 -8.717 1.00 88.31 621 ILE A N 1
ATOM 4940 C CA . ILE A 1 621 ? 9.689 14.894 -7.435 1.00 88.31 621 ILE A CA 1
ATOM 4941 C C . ILE A 1 621 ? 10.098 15.859 -6.302 1.00 88.31 621 ILE A C 1
ATOM 4943 O O . ILE A 1 621 ? 9.292 16.106 -5.406 1.00 88.31 621 ILE A O 1
ATOM 4947 N N . GLN A 1 622 ? 11.307 16.433 -6.346 1.00 80.31 622 GLN A N 1
ATOM 4948 C CA . GLN A 1 622 ? 11.844 17.344 -5.323 1.00 80.31 622 GLN A CA 1
ATOM 4949 C C . GLN A 1 622 ? 11.502 18.833 -5.547 1.00 80.31 622 GLN A C 1
ATOM 4951 O O . GLN A 1 622 ? 11.370 19.565 -4.570 1.00 80.31 622 GLN A O 1
ATOM 4956 N N . GLU A 1 623 ? 11.301 19.312 -6.783 1.00 63.56 623 GLU A N 1
ATOM 4957 C CA . GLU A 1 623 ? 10.974 20.725 -7.104 1.00 63.56 623 GLU A CA 1
ATOM 4958 C C . GLU A 1 623 ? 9.535 21.157 -6.708 1.00 63.56 623 GLU A C 1
ATOM 4960 O O . GLU A 1 623 ? 8.969 22.113 -7.246 1.00 63.56 623 GLU A O 1
ATOM 4965 N N . ILE A 1 624 ? 8.917 20.454 -5.759 1.00 58.94 624 ILE A N 1
ATOM 4966 C CA . ILE A 1 624 ? 7.521 20.588 -5.337 1.00 58.94 624 ILE A CA 1
ATOM 4967 C C . ILE A 1 624 ? 7.449 21.446 -4.056 1.00 58.94 624 ILE A C 1
ATOM 4969 O O . ILE A 1 624 ? 7.790 20.956 -2.982 1.00 58.94 624 ILE A O 1
ATOM 4973 N N . PRO A 1 625 ? 7.024 22.729 -4.122 1.00 49.88 625 PRO A N 1
ATOM 4974 C CA . PRO A 1 625 ? 7.116 23.628 -2.972 1.00 49.88 625 PRO A CA 1
ATOM 4975 C C . PRO A 1 625 ? 5.877 23.566 -2.076 1.00 49.88 625 PRO A C 1
ATOM 4977 O O . PRO A 1 625 ? 4.747 23.547 -2.569 1.00 49.88 625 PRO A O 1
ATOM 4980 N N . GLU A 1 626 ? 6.102 23.660 -0.768 1.00 46.06 626 GLU A N 1
ATOM 4981 C CA . GLU A 1 626 ? 5.086 23.770 0.284 1.00 46.06 626 GLU A CA 1
ATOM 4982 C C . GLU A 1 626 ? 4.283 25.080 0.130 1.00 46.06 626 GLU A C 1
ATOM 4984 O O . GLU A 1 626 ? 4.742 26.160 0.504 1.00 46.06 626 GLU A O 1
ATOM 4989 N N . GLY A 1 627 ? 3.095 25.021 -0.483 1.00 46.66 627 GLY A N 1
ATOM 4990 C CA . GLY A 1 627 ? 2.283 26.219 -0.722 1.00 46.66 627 GLY A CA 1
ATOM 4991 C C . GLY A 1 627 ? 0.844 25.932 -1.153 1.00 46.66 627 GLY A C 1
ATOM 4992 O O . GLY A 1 627 ? 0.595 25.533 -2.295 1.00 46.66 627 GLY A O 1
ATOM 4993 N N . ASP A 1 628 ? -0.096 26.233 -0.254 1.00 44.50 628 ASP A N 1
ATOM 4994 C CA . ASP A 1 628 ? -1.505 25.801 -0.246 1.00 44.50 628 ASP A CA 1
ATOM 4995 C C . ASP A 1 628 ? -2.210 25.809 -1.609 1.00 44.50 628 ASP A C 1
ATOM 4997 O O . ASP A 1 628 ? -2.856 24.839 -2.008 1.00 44.50 628 ASP A O 1
ATOM 5001 N N . GLN A 1 629 ? -2.071 26.887 -2.387 1.00 39.38 629 GLN A N 1
ATOM 5002 C CA . GLN A 1 629 ? -2.832 27.036 -3.631 1.00 39.38 629 GLN A CA 1
ATOM 5003 C C . GLN A 1 629 ? -2.330 26.155 -4.796 1.00 39.38 629 GLN A C 1
ATOM 5005 O O . GLN A 1 629 ? -2.964 26.126 -5.853 1.00 39.38 629 GLN A O 1
ATOM 5010 N N . LYS A 1 630 ? -1.216 25.421 -4.634 1.00 50.66 630 LYS A N 1
ATOM 5011 C CA . LYS A 1 630 ? -0.689 24.470 -5.635 1.00 50.66 630 LYS A CA 1
ATOM 5012 C C . LYS A 1 630 ? -1.023 22.998 -5.343 1.00 50.66 630 LYS A C 1
ATOM 5014 O O . LYS A 1 630 ? -0.885 22.178 -6.257 1.00 50.66 630 LYS A O 1
ATOM 5019 N N . GLN A 1 631 ? -1.496 22.664 -4.137 1.00 53.53 631 GLN A N 1
ATOM 5020 C CA . GLN A 1 631 ? -1.572 21.295 -3.595 1.00 53.53 631 GLN A CA 1
ATOM 5021 C C . GLN A 1 631 ? -2.202 20.257 -4.544 1.00 53.53 631 GLN A C 1
ATOM 5023 O O . GLN A 1 631 ? -1.673 19.162 -4.728 1.00 53.53 631 GLN A O 1
ATOM 5028 N N . LYS A 1 632 ? -3.292 20.611 -5.238 1.00 53.03 632 LYS A N 1
ATOM 5029 C CA . LYS A 1 632 ? -4.023 19.673 -6.116 1.00 53.03 632 LYS A CA 1
ATOM 5030 C C . LYS A 1 632 ? -3.308 19.377 -7.442 1.00 53.03 632 LYS A C 1
ATOM 5032 O O . LYS A 1 632 ? -3.418 18.266 -7.960 1.00 53.03 632 LYS A O 1
ATOM 5037 N N . ASN A 1 633 ? -2.515 20.320 -7.958 1.00 63.53 633 ASN A N 1
ATOM 5038 C CA . ASN A 1 633 ? -1.625 20.065 -9.099 1.00 63.53 633 ASN A CA 1
ATOM 5039 C C . ASN A 1 633 ? -0.393 19.256 -8.664 1.00 63.53 633 ASN A C 1
ATOM 5041 O O . ASN A 1 633 ? 0.059 18.387 -9.407 1.00 63.53 633 ASN A O 1
ATOM 5045 N N . ILE A 1 634 ? 0.101 19.507 -7.448 1.00 81.12 634 ILE A N 1
ATOM 5046 C CA . ILE A 1 634 ? 1.205 18.777 -6.815 1.00 81.12 634 ILE A CA 1
ATOM 5047 C C . ILE A 1 634 ? 0.849 17.295 -6.631 1.00 81.12 634 ILE A C 1
ATOM 5049 O O . ILE A 1 634 ? 1.538 16.436 -7.179 1.00 81.12 634 ILE A O 1
ATOM 5053 N N . ALA A 1 635 ? -0.276 16.978 -5.981 1.00 88.94 635 ALA A N 1
ATOM 5054 C CA . ALA A 1 635 ? -0.765 15.603 -5.848 1.00 88.94 635 ALA A CA 1
ATOM 5055 C C . ALA A 1 635 ? -0.956 14.927 -7.223 1.00 88.94 635 ALA A C 1
ATOM 5057 O O . ALA A 1 635 ? -0.607 13.760 -7.415 1.00 88.94 635 ALA A O 1
ATOM 5058 N N . GLY A 1 636 ? -1.439 15.687 -8.215 1.00 90.50 636 GLY A N 1
ATOM 5059 C CA . GLY A 1 636 ? -1.557 15.247 -9.606 1.00 90.50 636 GLY A CA 1
ATOM 5060 C C . GLY A 1 636 ? -0.228 14.880 -10.281 1.00 90.50 636 GLY A C 1
ATOM 5061 O O . GLY A 1 636 ? -0.198 13.959 -11.097 1.00 90.50 636 GLY A O 1
ATOM 5062 N N . ALA A 1 637 ? 0.864 15.576 -9.958 1.00 90.75 637 ALA A N 1
ATOM 5063 C CA . ALA A 1 637 ? 2.211 15.273 -10.444 1.00 90.75 637 ALA A CA 1
ATOM 5064 C C . ALA A 1 637 ? 2.847 14.099 -9.681 1.00 90.75 637 ALA A C 1
ATOM 5066 O O . ALA A 1 637 ? 3.371 13.182 -10.311 1.00 90.75 637 ALA A O 1
ATOM 5067 N N . LEU A 1 638 ? 2.724 14.073 -8.350 1.00 94.00 638 LEU A N 1
ATOM 5068 C CA . LEU A 1 638 ? 3.247 13.004 -7.491 1.00 94.00 638 LEU A CA 1
ATOM 5069 C C . LEU A 1 638 ? 2.648 11.639 -7.852 1.00 94.00 638 LEU A C 1
ATOM 5071 O O . LEU A 1 638 ? 3.387 10.692 -8.102 1.00 94.00 638 LEU A O 1
ATOM 5075 N N . ALA A 1 639 ? 1.321 11.539 -7.988 1.00 95.88 639 ALA A N 1
ATOM 5076 C CA . ALA A 1 639 ? 0.662 10.292 -8.392 1.00 95.88 639 ALA A CA 1
ATOM 5077 C C . ALA A 1 639 ? 1.063 9.826 -9.807 1.00 95.88 639 ALA A C 1
ATOM 5079 O O . ALA A 1 639 ? 1.088 8.629 -10.087 1.00 95.88 639 ALA A O 1
ATOM 5080 N N . PHE A 1 640 ? 1.374 10.764 -10.706 1.00 96.31 640 PHE A N 1
ATOM 5081 C CA . PHE A 1 640 ? 1.810 10.477 -12.074 1.00 96.31 640 PHE A CA 1
ATOM 5082 C C . PHE A 1 640 ? 3.259 9.970 -12.125 1.00 96.31 640 PHE A C 1
ATOM 5084 O O . PHE A 1 640 ? 3.542 8.994 -12.825 1.00 96.31 640 PHE A O 1
ATOM 5091 N N . TRP A 1 641 ? 4.167 10.587 -11.364 1.00 96.12 641 TRP A N 1
ATOM 5092 C CA . TRP A 1 641 ? 5.569 10.174 -11.312 1.00 96.12 641 TRP A CA 1
ATOM 5093 C C . TRP A 1 641 ? 5.798 8.937 -10.448 1.00 96.12 641 TRP A C 1
ATOM 5095 O O . TRP A 1 641 ? 6.564 8.076 -10.862 1.00 96.12 641 TRP A O 1
ATOM 5105 N N . MET A 1 642 ? 5.048 8.749 -9.359 1.00 97.44 642 MET A N 1
ATOM 5106 C CA . MET A 1 642 ? 5.024 7.487 -8.608 1.00 97.44 642 MET A CA 1
ATOM 5107 C C . MET A 1 642 ? 4.631 6.300 -9.508 1.00 97.44 642 MET A C 1
ATOM 5109 O O . MET A 1 642 ? 5.264 5.246 -9.449 1.00 97.44 642 MET A O 1
ATOM 5113 N N . ALA A 1 643 ? 3.633 6.468 -10.386 1.00 97.88 643 ALA A N 1
ATOM 5114 C CA . ALA A 1 643 ? 3.232 5.436 -11.348 1.00 97.88 643 ALA A CA 1
ATOM 5115 C C . ALA A 1 643 ? 4.314 5.175 -12.417 1.00 97.88 643 ALA A C 1
ATOM 5117 O O . ALA A 1 643 ? 4.675 4.028 -12.667 1.00 97.88 643 ALA A O 1
ATOM 5118 N N . ASN A 1 644 ? 4.883 6.229 -13.017 1.00 98.25 644 ASN A N 1
ATOM 5119 C CA . ASN A 1 644 ? 5.918 6.072 -14.046 1.00 98.25 644 ASN A CA 1
ATOM 5120 C C . ASN A 1 644 ? 7.234 5.497 -13.488 1.00 98.25 644 ASN A C 1
ATOM 5122 O O . ASN A 1 644 ? 7.822 4.629 -14.128 1.00 98.25 644 ASN A O 1
ATOM 5126 N N . ALA A 1 645 ? 7.676 5.932 -12.304 1.00 98.25 645 ALA A N 1
ATOM 5127 C CA . ALA A 1 645 ? 8.889 5.436 -11.655 1.00 98.25 645 ALA A CA 1
ATOM 5128 C C . ALA A 1 645 ? 8.736 3.983 -11.181 1.00 98.25 645 ALA A C 1
ATOM 5130 O O . ALA A 1 645 ? 9.648 3.186 -11.382 1.00 98.25 645 ALA A O 1
ATOM 5131 N N . SER A 1 646 ? 7.579 3.602 -10.621 1.00 98.44 646 SER A N 1
ATOM 5132 C CA . SER A 1 646 ? 7.352 2.216 -10.180 1.00 98.44 646 SER A CA 1
ATOM 5133 C C . SER A 1 646 ? 7.238 1.234 -11.346 1.00 98.44 646 SER A C 1
ATOM 5135 O O . SER A 1 646 ? 7.762 0.128 -11.240 1.00 98.44 646 SER A O 1
ATOM 5137 N N . GLU A 1 647 ? 6.632 1.621 -12.473 1.00 98.00 647 GLU A N 1
ATOM 5138 C CA . GLU A 1 647 ? 6.627 0.768 -13.668 1.00 98.00 647 GLU A CA 1
ATOM 5139 C C . GLU A 1 647 ? 7.986 0.779 -14.396 1.00 98.00 647 GLU A C 1
ATOM 5141 O O . GLU A 1 647 ? 8.396 -0.260 -14.907 1.00 98.00 647 GLU A O 1
ATOM 5146 N N . LEU A 1 648 ? 8.756 1.883 -14.367 1.00 98.31 648 LEU A N 1
ATOM 5147 C CA . LEU A 1 648 ? 10.146 1.876 -14.862 1.00 98.31 648 LEU A CA 1
ATOM 5148 C C . LEU A 1 648 ? 11.039 0.948 -14.025 1.00 98.31 648 LEU A C 1
ATOM 5150 O O . LEU A 1 648 ? 11.872 0.236 -14.577 1.00 98.31 648 LEU A O 1
ATOM 5154 N N . LEU A 1 649 ? 10.839 0.927 -12.706 1.00 98.19 649 LEU A N 1
ATOM 5155 C CA . LEU A 1 649 ? 11.527 0.020 -11.792 1.00 98.19 649 LEU A CA 1
ATOM 5156 C C . LEU A 1 649 ? 11.180 -1.446 -12.076 1.00 98.19 649 LEU A C 1
ATOM 5158 O O . LEU A 1 649 ? 12.078 -2.283 -12.052 1.00 98.19 649 LEU A O 1
ATOM 5162 N N . ASN A 1 650 ? 9.918 -1.756 -12.396 1.00 97.19 650 ASN A N 1
ATOM 5163 C CA . ASN A 1 650 ? 9.528 -3.098 -12.833 1.00 97.19 650 ASN A CA 1
ATOM 5164 C C . ASN A 1 650 ? 10.210 -3.475 -14.158 1.00 97.19 650 ASN A C 1
ATOM 5166 O O . ASN A 1 650 ? 10.863 -4.513 -14.229 1.00 97.19 650 ASN A O 1
ATOM 5170 N N . PHE A 1 651 ? 10.162 -2.603 -15.174 1.00 97.62 651 PHE A N 1
ATOM 5171 C CA . PHE A 1 651 ? 10.885 -2.819 -16.434 1.00 97.62 651 PHE A CA 1
ATOM 5172 C C . PHE A 1 651 ? 12.391 -3.043 -16.216 1.00 97.62 651 PHE A C 1
ATOM 5174 O O . PHE A 1 651 ? 12.962 -3.938 -16.830 1.00 97.62 651 PHE A O 1
ATOM 5181 N N . ALA A 1 652 ? 13.035 -2.268 -15.338 1.00 96.62 652 ALA A N 1
ATOM 5182 C CA . ALA A 1 652 ? 14.459 -2.407 -15.039 1.00 96.62 652 ALA A CA 1
ATOM 5183 C C . ALA A 1 652 ? 14.793 -3.701 -14.275 1.00 96.62 652 ALA A C 1
ATOM 5185 O O . ALA A 1 652 ? 15.824 -4.302 -14.556 1.00 96.62 652 ALA A O 1
ATOM 5186 N N . LYS A 1 653 ? 13.935 -4.136 -13.340 1.00 95.25 653 LYS A N 1
ATOM 5187 C CA . LYS A 1 653 ? 14.130 -5.355 -12.533 1.00 95.25 653 LYS A CA 1
ATOM 5188 C C . LYS A 1 653 ? 13.860 -6.649 -13.293 1.00 95.25 653 LYS A C 1
ATOM 5190 O O . LYS A 1 653 ? 14.612 -7.602 -13.125 1.00 95.25 653 LYS A O 1
ATOM 5195 N N . GLN A 1 654 ? 12.789 -6.695 -14.084 1.00 94.88 654 GLN A N 1
ATOM 5196 C CA . GLN A 1 654 ? 12.345 -7.924 -14.747 1.00 94.88 654 GLN A CA 1
ATOM 5197 C C . GLN A 1 654 ? 13.127 -8.208 -16.037 1.00 94.88 654 GLN A C 1
ATOM 5199 O O . GLN A 1 654 ? 13.309 -9.367 -16.402 1.00 94.88 654 GLN A O 1
ATOM 5204 N N . ASP A 1 655 ? 13.586 -7.171 -16.747 1.00 95.56 655 ASP A N 1
ATOM 5205 C CA . ASP A 1 655 ? 14.326 -7.305 -18.005 1.00 95.56 655 ASP A CA 1
ATOM 5206 C C . ASP A 1 655 ? 15.706 -7.953 -17.794 1.00 95.56 655 ASP A C 1
ATOM 5208 O O . ASP A 1 655 ? 16.558 -7.432 -17.073 1.00 95.56 655 ASP A O 1
ATOM 5212 N N . LYS A 1 656 ? 15.937 -9.082 -18.473 1.00 93.31 656 LYS A N 1
ATOM 5213 C CA . LYS A 1 656 ? 17.097 -9.969 -18.275 1.00 93.31 656 LYS A CA 1
ATOM 5214 C C . LYS A 1 656 ? 18.460 -9.360 -18.625 1.00 93.31 656 LYS A C 1
ATOM 5216 O O . LYS A 1 656 ? 19.488 -9.919 -18.235 1.00 93.31 656 LYS A O 1
ATOM 5221 N N . ASP A 1 657 ? 18.470 -8.250 -19.367 1.00 93.00 657 ASP A N 1
ATOM 5222 C CA . ASP A 1 657 ? 19.681 -7.517 -19.741 1.00 93.00 657 ASP A CA 1
ATOM 5223 C C . ASP A 1 657 ? 19.885 -6.289 -18.831 1.00 93.00 657 ASP A C 1
ATOM 5225 O O . ASP A 1 657 ? 21.015 -5.989 -18.440 1.00 93.00 657 ASP A O 1
ATOM 5229 N N . LEU A 1 658 ? 18.804 -5.584 -18.463 1.00 94.94 658 LEU A N 1
ATOM 5230 C CA . LEU A 1 658 ? 18.865 -4.389 -17.607 1.00 94.94 658 LEU A CA 1
ATOM 5231 C C . LEU A 1 658 ? 19.052 -4.713 -16.119 1.00 94.94 658 LEU A C 1
ATOM 5233 O O . LEU A 1 658 ? 19.734 -3.952 -15.423 1.00 94.94 658 LEU A O 1
ATOM 5237 N N . SER A 1 659 ? 18.483 -5.819 -15.630 1.00 94.44 659 SER A N 1
ATOM 5238 C CA . SER A 1 659 ? 18.376 -6.136 -14.197 1.00 94.44 659 SER A CA 1
ATOM 5239 C C . SER A 1 659 ? 19.721 -6.156 -13.477 1.00 94.44 659 SER A C 1
ATOM 5241 O O . SER A 1 659 ? 19.844 -5.634 -12.370 1.00 94.44 659 SER A O 1
ATOM 5243 N N . ARG A 1 660 ? 20.758 -6.687 -14.132 1.00 90.94 660 ARG A N 1
ATOM 5244 C CA . ARG A 1 660 ? 22.099 -6.871 -13.552 1.00 90.94 660 ARG A CA 1
ATOM 5245 C C . ARG A 1 660 ? 23.027 -5.673 -13.733 1.00 90.94 660 ARG A C 1
ATOM 5247 O O . ARG A 1 660 ? 24.046 -5.609 -13.055 1.00 90.94 660 ARG A O 1
ATOM 5254 N N . ILE A 1 661 ? 22.702 -4.747 -14.639 1.00 93.12 661 ILE A N 1
ATOM 5255 C CA . ILE A 1 661 ? 23.557 -3.588 -14.953 1.00 93.12 661 ILE A CA 1
ATOM 5256 C C . ILE A 1 661 ? 23.021 -2.277 -14.366 1.00 93.12 661 ILE A C 1
ATOM 5258 O O . ILE A 1 661 ? 23.799 -1.362 -14.141 1.00 93.12 661 ILE A O 1
ATOM 5262 N N . THR A 1 662 ? 21.718 -2.171 -14.085 1.00 94.62 662 THR A N 1
ATOM 5263 C CA . THR A 1 662 ? 21.069 -0.913 -13.654 1.00 94.62 662 THR A CA 1
ATOM 5264 C C . THR A 1 662 ? 20.852 -0.787 -12.137 1.00 94.62 662 THR A C 1
ATOM 5266 O O . THR A 1 662 ? 20.038 0.030 -11.716 1.00 94.62 662 THR A O 1
ATOM 5269 N N . LEU A 1 663 ? 21.560 -1.573 -11.314 1.00 92.19 663 LEU A N 1
ATOM 5270 C CA . LEU A 1 663 ? 21.307 -1.716 -9.867 1.00 92.19 663 LEU A CA 1
ATOM 5271 C C . LEU A 1 663 ? 21.228 -0.376 -9.108 1.00 92.19 663 LEU A C 1
ATOM 5273 O O . LEU A 1 663 ? 20.213 -0.116 -8.468 1.00 92.19 663 LEU A O 1
ATOM 5277 N N . ASP A 1 664 ? 22.216 0.516 -9.259 1.00 91.19 664 ASP A N 1
ATOM 5278 C CA . ASP A 1 664 ? 22.195 1.848 -8.623 1.00 91.19 664 ASP A CA 1
ATOM 5279 C C . ASP A 1 664 ? 20.930 2.646 -8.995 1.00 91.19 664 ASP A C 1
ATOM 5281 O O . ASP A 1 664 ? 20.287 3.274 -8.152 1.00 91.19 664 ASP A O 1
ATOM 5285 N N . GLY A 1 665 ? 20.539 2.592 -10.272 1.00 92.56 665 GLY A N 1
ATOM 5286 C CA . GLY A 1 665 ? 19.338 3.246 -10.784 1.00 92.56 665 GLY A CA 1
ATOM 5287 C C . GLY A 1 665 ? 18.043 2.609 -10.272 1.00 92.56 665 GLY A C 1
ATOM 5288 O O . GLY A 1 665 ? 17.064 3.323 -10.067 1.00 92.56 665 GLY A O 1
ATOM 5289 N N . GLN A 1 666 ? 18.027 1.295 -10.021 1.00 95.50 666 GLN A N 1
ATOM 5290 C CA . GLN A 1 666 ? 16.891 0.592 -9.415 1.00 95.50 666 GLN A CA 1
ATOM 5291 C C . GLN A 1 666 ? 16.709 0.966 -7.940 1.00 95.50 666 GLN A C 1
ATOM 5293 O O . GLN A 1 666 ? 15.576 1.198 -7.517 1.00 95.50 666 GLN A O 1
ATOM 5298 N N . ASP A 1 667 ? 17.796 1.066 -7.172 1.00 93.56 667 ASP A N 1
ATOM 5299 C CA . ASP A 1 667 ? 17.748 1.467 -5.761 1.00 93.56 667 ASP A CA 1
ATOM 5300 C C . ASP A 1 667 ? 17.288 2.924 -5.609 1.00 93.56 667 ASP A C 1
ATOM 5302 O O . ASP A 1 667 ? 16.426 3.226 -4.778 1.00 93.56 667 ASP A O 1
ATOM 5306 N N . ILE A 1 668 ? 17.778 3.831 -6.461 1.00 94.19 668 ILE A N 1
ATOM 5307 C CA . ILE A 1 668 ? 17.307 5.222 -6.460 1.00 94.19 668 ILE A CA 1
ATOM 5308 C C . ILE A 1 668 ? 15.848 5.294 -6.949 1.00 94.19 668 ILE A C 1
ATOM 5310 O O . ILE A 1 668 ? 15.044 5.982 -6.326 1.00 94.19 668 ILE A O 1
ATOM 5314 N N . LEU A 1 669 ? 15.435 4.539 -7.979 1.00 97.31 669 LEU A N 1
ATOM 5315 C CA . LEU A 1 669 ? 14.019 4.462 -8.383 1.00 97.31 669 LEU A CA 1
ATOM 5316 C C . LEU A 1 669 ? 13.113 3.945 -7.257 1.00 97.31 669 LEU A C 1
ATOM 5318 O O . LEU A 1 669 ? 12.028 4.490 -7.059 1.00 97.31 669 LEU A O 1
ATOM 5322 N N . ALA A 1 670 ? 13.547 2.932 -6.502 1.00 96.38 670 ALA A N 1
ATOM 5323 C CA . ALA A 1 670 ? 12.823 2.433 -5.334 1.00 96.38 670 ALA A CA 1
ATOM 5324 C C . ALA A 1 670 ? 12.613 3.544 -4.293 1.00 96.38 670 ALA A C 1
ATOM 5326 O O . ALA A 1 670 ? 11.492 3.741 -3.814 1.00 96.38 670 ALA A O 1
ATOM 5327 N N . HIS A 1 671 ? 13.664 4.321 -4.017 1.00 92.88 671 HIS A N 1
ATOM 5328 C CA . HIS A 1 671 ? 13.594 5.484 -3.138 1.00 92.88 671 HIS A CA 1
ATOM 5329 C C . HIS A 1 671 ? 12.660 6.579 -3.684 1.00 92.88 671 HIS A C 1
ATOM 5331 O O . HIS A 1 671 ? 11.826 7.088 -2.939 1.00 92.88 671 HIS A O 1
ATOM 5337 N N . LEU A 1 672 ? 12.706 6.894 -4.984 1.00 95.25 672 LEU A N 1
ATOM 5338 C CA . LEU A 1 672 ? 11.830 7.902 -5.597 1.00 95.25 672 LEU A CA 1
ATOM 5339 C C . LEU A 1 672 ? 10.345 7.525 -5.547 1.00 95.25 672 LEU A C 1
ATOM 5341 O O . LEU A 1 672 ? 9.505 8.397 -5.318 1.00 95.25 672 LEU A O 1
ATOM 5345 N N . VAL A 1 673 ? 9.999 6.242 -5.707 1.00 97.62 673 VAL A N 1
ATOM 5346 C CA . VAL A 1 673 ? 8.614 5.776 -5.516 1.00 97.62 673 VAL A CA 1
ATOM 5347 C C . VAL A 1 673 ? 8.186 5.974 -4.056 1.00 97.62 673 VAL A C 1
ATOM 5349 O O . VAL A 1 673 ? 7.081 6.460 -3.818 1.00 97.62 673 VAL A O 1
ATOM 5352 N N . GLN A 1 674 ? 9.059 5.679 -3.086 1.00 94.81 674 GLN A N 1
ATOM 5353 C CA . GLN A 1 674 ? 8.788 5.896 -1.660 1.00 94.81 674 GLN A CA 1
ATOM 5354 C C . GLN A 1 674 ? 8.661 7.391 -1.300 1.00 94.81 674 GLN A C 1
ATOM 5356 O O . GLN A 1 674 ? 7.754 7.762 -0.553 1.00 94.81 674 GLN A O 1
ATOM 5361 N N . MET A 1 675 ? 9.513 8.264 -1.852 1.00 92.50 675 MET A N 1
ATOM 5362 C CA . MET A 1 675 ? 9.415 9.722 -1.682 1.00 92.50 675 MET A CA 1
ATOM 5363 C C . MET A 1 675 ? 8.097 10.256 -2.250 1.00 92.50 675 MET A C 1
ATOM 5365 O O . MET A 1 675 ? 7.351 10.942 -1.550 1.00 92.50 675 MET A O 1
ATOM 5369 N N . ALA A 1 676 ? 7.774 9.899 -3.498 1.00 95.38 676 ALA A N 1
ATOM 5370 C CA . ALA A 1 676 ? 6.546 10.338 -4.152 1.00 95.38 676 ALA A CA 1
ATOM 5371 C C . ALA A 1 676 ? 5.291 9.820 -3.427 1.00 95.38 676 ALA A C 1
ATOM 5373 O O . ALA A 1 676 ? 4.309 10.553 -3.316 1.00 95.38 676 ALA A O 1
ATOM 5374 N N . PHE A 1 677 ? 5.342 8.602 -2.872 1.00 96.44 677 PHE A N 1
ATOM 5375 C CA . PHE A 1 677 ? 4.311 8.064 -1.984 1.00 96.44 677 PHE A CA 1
ATOM 5376 C C . PHE A 1 677 ? 4.166 8.904 -0.706 1.00 96.44 677 PHE A C 1
ATOM 5378 O O . PHE A 1 677 ? 3.061 9.362 -0.416 1.00 96.44 677 PHE A O 1
ATOM 5385 N N . LYS A 1 678 ? 5.261 9.173 0.027 1.00 92.75 678 LYS A N 1
ATOM 5386 C CA . LYS A 1 678 ? 5.227 9.956 1.279 1.00 92.75 678 LYS A CA 1
ATOM 5387 C C . LYS A 1 678 ? 4.670 11.366 1.056 1.00 92.75 678 LYS A C 1
ATOM 5389 O O . LYS A 1 678 ? 3.784 11.798 1.791 1.00 92.75 678 LYS A O 1
ATOM 5394 N N . TYR A 1 679 ? 5.136 12.069 0.023 1.00 92.06 679 TYR A N 1
ATOM 5395 C CA . TYR A 1 679 ? 4.634 13.407 -0.299 1.00 92.06 679 TYR A CA 1
ATOM 5396 C C . TYR A 1 679 ? 3.166 13.393 -0.752 1.00 92.06 679 TYR A C 1
ATOM 5398 O O . TYR A 1 679 ? 2.418 14.314 -0.420 1.00 92.06 679 TYR A O 1
ATOM 5406 N N . LEU A 1 680 ? 2.722 12.355 -1.471 1.00 94.56 680 LEU A N 1
ATOM 5407 C CA . LEU A 1 680 ? 1.325 12.229 -1.893 1.00 94.56 680 LEU A CA 1
ATOM 5408 C C . LEU A 1 680 ? 0.394 11.925 -0.711 1.00 94.56 680 LEU A C 1
ATOM 5410 O O . LEU A 1 680 ? -0.682 12.517 -0.636 1.00 94.56 680 LEU A O 1
ATOM 5414 N N . VAL A 1 681 ? 0.817 11.063 0.221 1.00 94.25 681 VAL A N 1
ATOM 5415 C CA . VAL A 1 681 ? 0.121 10.823 1.497 1.00 94.25 681 VAL A CA 1
ATOM 5416 C C . VAL A 1 681 ? -0.026 12.136 2.265 1.00 94.25 681 VAL A C 1
ATOM 5418 O O . VAL A 1 681 ? -1.152 12.514 2.574 1.00 94.25 681 VAL A O 1
ATOM 5421 N N . HIS A 1 682 ? 1.064 12.886 2.461 1.00 91.19 682 HIS A N 1
ATOM 5422 C CA . HIS A 1 682 ? 1.033 14.179 3.154 1.00 91.19 682 HIS A CA 1
ATOM 5423 C C . HIS A 1 682 ? 0.088 15.192 2.482 1.00 91.19 682 HIS A C 1
ATOM 5425 O O . HIS A 1 682 ? -0.736 15.811 3.152 1.00 91.19 682 HIS A O 1
ATOM 5431 N N . CYS A 1 683 ? 0.129 15.326 1.149 1.00 91.38 683 CYS A N 1
ATOM 5432 C CA . CYS A 1 683 ? -0.783 16.219 0.424 1.00 91.38 683 CYS A CA 1
ATOM 5433 C C . CYS A 1 683 ? -2.260 15.830 0.600 1.00 91.38 683 CYS A C 1
ATOM 5435 O O . CYS A 1 683 ? -3.110 16.710 0.716 1.00 91.38 683 CYS A O 1
ATOM 5437 N N . LEU A 1 684 ? -2.571 14.530 0.614 1.00 93.81 684 LEU A N 1
ATOM 5438 C CA . LEU A 1 684 ? -3.942 14.033 0.740 1.00 93.81 684 LEU A CA 1
ATOM 5439 C C . LEU A 1 684 ? -4.448 14.052 2.190 1.00 93.81 684 LEU A C 1
ATOM 5441 O O . LEU A 1 684 ? -5.621 14.342 2.399 1.00 93.81 684 LEU A O 1
ATOM 5445 N N . GLN A 1 685 ? -3.580 13.828 3.181 1.00 94.50 685 GLN A N 1
ATOM 5446 C CA . GLN A 1 685 ? -3.880 14.064 4.599 1.00 94.50 685 GLN A CA 1
ATOM 5447 C C . GLN A 1 685 ? -4.129 15.556 4.865 1.00 94.50 685 GLN A C 1
ATOM 5449 O O . GLN A 1 685 ? -5.087 15.895 5.554 1.00 94.50 685 GLN A O 1
ATOM 5454 N N . ALA A 1 686 ? -3.340 16.456 4.266 1.00 91.56 686 ALA A N 1
ATOM 5455 C CA . ALA A 1 686 ? -3.551 17.900 4.366 1.00 91.56 686 ALA A CA 1
ATOM 5456 C C . ALA A 1 686 ? -4.880 18.345 3.727 1.00 91.56 686 ALA A C 1
ATOM 5458 O O . ALA A 1 686 ? -5.636 19.074 4.366 1.00 91.56 686 ALA A O 1
ATOM 5459 N N . ASP A 1 687 ? -5.206 17.874 2.513 1.00 90.25 687 ASP A N 1
ATOM 5460 C CA . ASP A 1 687 ? -6.512 18.119 1.870 1.00 90.25 687 ASP A CA 1
ATOM 5461 C C . ASP A 1 687 ? -7.667 17.625 2.771 1.00 90.25 687 ASP A C 1
ATOM 5463 O O . ASP A 1 687 ? -8.631 18.359 2.989 1.00 90.25 687 ASP A O 1
ATOM 5467 N N . LEU A 1 688 ? -7.539 16.418 3.339 1.00 94.88 688 LEU A N 1
ATOM 5468 C CA . LEU A 1 688 ? -8.524 15.752 4.201 1.00 94.88 688 LEU A CA 1
ATOM 5469 C C . LEU A 1 688 ? -8.713 16.442 5.565 1.00 94.88 688 LEU A C 1
ATOM 5471 O O . LEU A 1 688 ? -9.847 16.574 6.025 1.00 94.88 688 LEU A O 1
ATOM 5475 N N . ASN A 1 689 ? -7.639 16.944 6.183 1.00 94.75 689 ASN A N 1
ATOM 5476 C CA . ASN A 1 689 ? -7.665 17.640 7.476 1.00 94.75 689 ASN A CA 1
ATOM 5477 C C . ASN A 1 689 ? -8.611 18.855 7.483 1.00 94.75 689 ASN A C 1
ATOM 5479 O O . ASN A 1 689 ? -9.266 19.115 8.489 1.00 94.75 689 ASN A O 1
ATOM 5483 N N . ASN A 1 690 ? -8.753 19.552 6.347 1.00 92.44 690 ASN A N 1
ATOM 5484 C CA . ASN A 1 690 ? -9.689 20.678 6.201 1.00 92.44 690 ASN A CA 1
ATOM 5485 C C . ASN A 1 690 ? -11.163 20.278 6.399 1.00 92.44 690 ASN A C 1
ATOM 5487 O O . ASN A 1 690 ? -11.990 21.129 6.722 1.00 92.44 690 ASN A O 1
ATOM 5491 N N . TYR A 1 691 ? -11.490 18.999 6.196 1.00 94.44 691 TYR A N 1
ATOM 5492 C CA . TYR A 1 691 ? -12.849 18.461 6.264 1.00 94.44 691 TYR A CA 1
ATOM 5493 C C . TYR A 1 691 ? -13.078 17.541 7.471 1.00 94.44 691 TYR A C 1
ATOM 5495 O O . TYR A 1 691 ? -14.225 17.234 7.778 1.00 94.44 691 TYR A O 1
ATOM 5503 N N . MET A 1 692 ? -12.032 17.157 8.214 1.00 95.50 692 MET A N 1
ATOM 5504 C CA . MET A 1 692 ? -12.164 16.367 9.449 1.00 95.50 692 MET A CA 1
ATOM 5505 C C . MET A 1 692 ? -13.103 16.970 10.519 1.00 95.50 692 MET A C 1
ATOM 5507 O O . MET A 1 692 ? -13.791 16.193 11.182 1.00 95.50 692 MET A O 1
ATOM 5511 N N . PRO A 1 693 ? -13.252 18.306 10.673 1.00 93.50 693 PRO A N 1
ATOM 5512 C CA . PRO A 1 693 ? -14.272 18.874 11.559 1.00 93.50 693 PRO A CA 1
ATOM 5513 C C . PRO A 1 693 ? -15.715 18.439 11.253 1.00 93.50 693 PRO A C 1
ATOM 5515 O O . PRO A 1 693 ? -16.553 18.501 12.143 1.00 93.50 693 PRO A O 1
ATOM 5518 N N . ALA A 1 694 ? -16.009 17.943 10.045 1.00 92.06 694 ALA A N 1
ATOM 5519 C CA . ALA A 1 694 ? -17.338 17.468 9.649 1.00 92.06 694 ALA A CA 1
ATOM 5520 C C . ALA A 1 694 ? -17.844 16.229 10.412 1.00 92.06 694 ALA A C 1
ATOM 5522 O O . ALA A 1 694 ? -19.030 15.911 10.351 1.00 92.06 694 ALA A O 1
ATOM 5523 N N . PHE A 1 695 ? -16.960 15.501 11.102 1.00 93.62 695 PHE A N 1
ATOM 5524 C CA . PHE A 1 695 ? -17.354 14.417 12.010 1.00 93.62 695 PHE A CA 1
ATOM 5525 C C . PHE A 1 695 ? -17.862 14.931 13.365 1.00 93.62 695 PHE A C 1
ATOM 5527 O O . PHE A 1 695 ? -18.548 14.198 14.071 1.00 93.62 695 PHE A O 1
ATOM 5534 N N . LEU A 1 696 ? -17.494 16.164 13.727 1.00 90.56 696 LEU A N 1
ATOM 5535 C CA . LEU A 1 696 ? -17.783 16.819 15.006 1.00 90.56 696 LEU A CA 1
ATOM 5536 C C . LEU A 1 696 ? -18.784 17.978 14.836 1.00 90.56 696 LEU A C 1
ATOM 5538 O O . LEU A 1 696 ? -18.893 18.840 15.704 1.00 90.56 696 LEU A O 1
ATOM 5542 N N . ASP A 1 697 ? -19.482 18.016 13.698 1.00 85.50 697 ASP A N 1
ATOM 5543 C CA . ASP A 1 697 ? -20.581 18.941 13.439 1.00 85.50 697 ASP A CA 1
ATOM 5544 C C . ASP A 1 697 ? -21.915 18.248 13.731 1.00 85.50 697 ASP A C 1
ATOM 5546 O O . ASP A 1 697 ? -22.125 17.101 13.327 1.00 85.50 697 ASP A O 1
ATOM 5550 N N . ASP A 1 698 ? -22.802 18.923 14.459 1.00 82.44 698 ASP A N 1
ATOM 5551 C CA . ASP A 1 698 ? -24.057 18.328 14.916 1.00 82.44 698 ASP A CA 1
ATOM 5552 C C . ASP A 1 698 ? -25.072 18.269 13.754 1.00 82.44 698 ASP A C 1
ATOM 5554 O O . ASP A 1 698 ? -25.415 19.318 13.199 1.00 82.44 698 ASP A O 1
ATOM 5558 N N . PRO A 1 699 ? -25.593 17.086 13.366 1.00 77.44 699 PRO A N 1
ATOM 5559 C CA . PRO A 1 699 ? -26.553 16.974 12.266 1.00 77.44 699 PRO A CA 1
ATOM 5560 C C . PRO A 1 699 ? -27.871 17.740 12.477 1.00 77.44 699 PRO A C 1
ATOM 5562 O O . PRO A 1 699 ? -28.561 18.036 11.494 1.00 77.44 699 PRO A O 1
ATOM 5565 N N . GLU A 1 700 ? -28.234 18.065 13.722 1.00 76.12 700 GLU A N 1
ATOM 5566 C CA . GLU A 1 700 ? -29.400 18.892 14.042 1.00 76.12 700 GLU A CA 1
ATOM 5567 C C . GLU A 1 700 ? -29.102 20.401 13.888 1.00 76.12 700 GLU A C 1
ATOM 5569 O O . GLU A 1 700 ? -29.987 21.162 13.474 1.00 76.12 700 GLU A O 1
ATOM 5574 N N . GLU A 1 701 ? -27.854 20.851 14.097 1.00 75.88 701 GLU A N 1
ATOM 5575 C CA . GLU A 1 701 ? -27.431 22.235 13.825 1.00 75.88 701 GLU A CA 1
ATOM 5576 C C . GLU A 1 701 ? -27.305 22.498 12.313 1.00 75.88 701 GLU A C 1
ATOM 5578 O O . GLU A 1 701 ? -26.243 22.379 11.704 1.00 75.88 701 GLU A O 1
ATOM 5583 N N . HIS A 1 702 ? -28.394 22.943 11.679 1.00 65.62 702 HIS A N 1
ATOM 5584 C CA . HIS A 1 702 ? -28.419 23.297 10.253 1.00 65.62 702 HIS A CA 1
ATOM 5585 C C . HIS A 1 702 ? -27.585 24.554 9.898 1.00 65.62 702 HIS A C 1
ATOM 5587 O O . HIS A 1 702 ? -28.119 25.621 9.582 1.00 65.62 702 HIS A O 1
ATOM 5593 N N . ASN A 1 703 ? -26.256 24.418 9.884 1.00 76.50 703 ASN A N 1
ATOM 5594 C CA . ASN A 1 703 ? -25.307 25.448 9.471 1.00 76.50 703 ASN A CA 1
ATOM 5595 C C . ASN A 1 703 ? -24.758 25.181 8.049 1.00 76.50 703 ASN A C 1
ATOM 5597 O O . ASN A 1 703 ? -23.866 24.353 7.872 1.00 76.50 703 ASN A O 1
ATOM 5601 N N . PRO A 1 704 ? -25.219 25.901 7.007 1.00 73.31 704 PRO A N 1
ATOM 5602 C CA . PRO A 1 704 ? -24.790 25.669 5.625 1.00 73.31 704 PRO A CA 1
ATOM 5603 C C . PRO A 1 704 ? -23.363 26.158 5.300 1.00 73.31 704 PRO A C 1
ATOM 5605 O O . PRO A 1 704 ? -22.979 26.124 4.134 1.00 73.31 704 PRO A O 1
ATOM 5608 N N . GLN A 1 705 ? -22.595 26.650 6.283 1.00 74.88 705 GLN A N 1
ATOM 5609 C CA . GLN A 1 705 ? -21.195 27.072 6.109 1.00 74.88 705 GLN A CA 1
ATOM 5610 C C . GLN A 1 705 ? -20.165 26.101 6.713 1.00 74.88 705 GLN A C 1
ATOM 5612 O O . GLN A 1 705 ? -18.968 26.318 6.524 1.00 74.88 705 GLN A O 1
ATOM 5617 N N . ARG A 1 706 ? -20.592 25.055 7.433 1.00 79.62 706 ARG A N 1
ATOM 5618 C CA . ARG A 1 706 ? -19.692 24.026 7.981 1.00 79.62 706 ARG A CA 1
ATOM 5619 C C . ARG A 1 706 ? -19.486 22.868 6.980 1.00 79.62 706 ARG A C 1
ATOM 5621 O O . ARG A 1 706 ? -20.381 22.610 6.169 1.00 79.62 706 ARG A O 1
ATOM 5628 N N . PRO A 1 707 ? -18.311 22.204 6.989 1.00 82.50 707 PRO A N 1
ATOM 5629 C CA . PRO A 1 707 ? -18.027 21.062 6.119 1.00 82.50 707 PRO A CA 1
ATOM 5630 C C . PRO A 1 707 ? -18.853 19.836 6.524 1.00 82.50 707 PRO A C 1
ATOM 5632 O O . PRO A 1 707 ? -19.179 19.666 7.696 1.00 82.50 707 PRO A O 1
ATOM 5635 N N . LYS A 1 708 ? -19.155 18.953 5.568 1.00 88.69 708 LYS A N 1
ATOM 5636 C CA . LYS A 1 708 ? -19.980 17.753 5.779 1.00 88.69 708 LYS A CA 1
ATOM 5637 C C . LYS A 1 708 ? -19.216 16.464 5.490 1.00 88.69 708 LYS A C 1
ATOM 5639 O O . LYS A 1 708 ? -18.207 16.459 4.789 1.00 88.69 708 LYS A O 1
ATOM 5644 N N . ILE A 1 709 ? -19.746 15.334 5.968 1.00 92.62 709 ILE A N 1
ATOM 5645 C CA . ILE A 1 709 ? -19.214 13.996 5.646 1.00 92.62 709 ILE A CA 1
ATOM 5646 C C . ILE A 1 709 ? -19.138 13.753 4.124 1.00 92.62 709 ILE A C 1
ATOM 5648 O O . ILE A 1 709 ? -18.266 13.032 3.645 1.00 92.62 709 ILE A O 1
ATOM 5652 N N . GLU A 1 710 ? -20.000 14.412 3.345 1.00 92.00 710 GLU A N 1
ATOM 5653 C CA . GLU A 1 710 ? -19.965 14.401 1.880 1.00 92.00 710 GLU A CA 1
ATOM 5654 C C . GLU A 1 710 ? -18.663 14.996 1.312 1.00 92.00 710 GLU A C 1
ATOM 5656 O O . GLU A 1 710 ? -18.162 14.481 0.315 1.00 92.00 710 GLU A O 1
ATOM 5661 N N . ASP A 1 711 ? -18.059 16.002 1.957 1.00 93.56 711 ASP A N 1
ATOM 5662 C CA . ASP A 1 711 ? -16.780 16.599 1.540 1.00 93.56 711 ASP A CA 1
ATOM 5663 C C . ASP A 1 711 ? -15.585 15.679 1.853 1.00 93.56 711 ASP A C 1
ATOM 5665 O O . ASP A 1 711 ? -14.650 15.547 1.054 1.00 93.56 711 ASP A O 1
ATOM 5669 N N . VAL A 1 712 ? -15.647 14.967 2.986 1.00 96.31 712 VAL A N 1
ATOM 5670 C CA . VAL A 1 712 ? -14.695 13.904 3.357 1.00 96.31 712 VAL A CA 1
ATOM 5671 C C . VAL A 1 712 ? -14.742 12.779 2.315 1.00 96.31 712 VAL A C 1
ATOM 5673 O O . VAL A 1 712 ? -13.719 12.410 1.731 1.00 96.31 712 VAL A O 1
ATOM 5676 N N . LEU A 1 713 ? -15.944 12.292 1.992 1.00 96.69 713 LEU A N 1
ATOM 5677 C CA . LEU A 1 713 ? -16.171 11.279 0.956 1.00 96.69 713 LEU A CA 1
ATOM 5678 C C . LEU A 1 713 ? -15.783 11.773 -0.445 1.00 96.69 713 LEU A C 1
ATOM 5680 O O . LEU A 1 713 ? -15.249 10.996 -1.243 1.00 96.69 713 LEU A O 1
ATOM 5684 N N . HIS A 1 714 ? -16.004 13.051 -0.760 1.00 95.69 714 HIS A N 1
ATOM 5685 C CA . HIS A 1 714 ? -15.566 13.663 -2.013 1.00 95.69 714 HIS A CA 1
ATOM 5686 C C . HIS A 1 714 ? -14.036 13.681 -2.118 1.00 95.69 714 HIS A C 1
ATOM 5688 O O . HIS A 1 714 ? -13.493 13.344 -3.170 1.00 95.69 714 HIS A O 1
ATOM 5694 N N . THR A 1 715 ? -13.337 13.988 -1.024 1.00 95.44 715 THR A N 1
ATOM 5695 C CA . THR A 1 715 ? -11.867 13.989 -0.953 1.00 95.44 715 THR A CA 1
ATOM 5696 C C . THR A 1 715 ? -11.296 12.582 -1.171 1.00 95.44 715 THR A C 1
ATOM 5698 O O . THR A 1 715 ? -10.457 12.391 -2.057 1.00 95.44 715 THR A O 1
ATOM 5701 N N . LEU A 1 716 ? -11.824 11.566 -0.475 1.00 97.75 716 LEU A N 1
ATOM 5702 C CA . LEU A 1 716 ? -11.448 10.156 -0.677 1.00 97.75 716 LEU A CA 1
ATOM 5703 C C . LEU A 1 716 ? -11.755 9.672 -2.112 1.00 97.75 716 LEU A C 1
ATOM 5705 O O . LEU A 1 716 ? -10.931 9.016 -2.756 1.00 97.75 716 LEU A O 1
ATOM 5709 N N . THR A 1 717 ? -12.909 10.060 -2.666 1.00 97.19 717 THR A N 1
ATOM 5710 C CA . THR A 1 717 ? -13.294 9.762 -4.060 1.00 97.19 717 THR A CA 1
ATOM 5711 C C . THR A 1 717 ? -12.369 10.446 -5.069 1.00 97.19 717 THR A C 1
ATOM 5713 O O . THR A 1 717 ? -12.006 9.842 -6.083 1.00 97.19 717 THR A O 1
ATOM 5716 N N . GLY A 1 718 ? -11.941 11.680 -4.791 1.00 95.56 718 GLY A N 1
ATOM 5717 C CA . GLY A 1 718 ? -10.969 12.429 -5.583 1.00 95.56 718 GLY A CA 1
ATOM 5718 C C . GLY A 1 718 ? -9.600 11.749 -5.609 1.00 95.56 718 GLY A C 1
ATOM 5719 O O . GLY A 1 718 ? -9.040 11.559 -6.692 1.00 95.56 718 GLY A O 1
ATOM 5720 N N . ALA A 1 719 ? -9.112 11.298 -4.450 1.00 96.38 719 ALA A N 1
ATOM 5721 C CA . ALA A 1 719 ? -7.881 10.519 -4.328 1.00 96.38 719 ALA A CA 1
ATOM 5722 C C . ALA A 1 719 ? -7.949 9.209 -5.136 1.00 96.38 719 ALA A C 1
ATOM 5724 O O . ALA A 1 719 ? -7.096 8.966 -5.991 1.00 96.38 719 ALA A O 1
ATOM 5725 N N . MET A 1 720 ? -9.006 8.404 -4.968 1.00 95.12 720 MET A N 1
ATOM 5726 C CA . MET A 1 720 ? -9.146 7.135 -5.701 1.00 95.12 720 MET A CA 1
ATOM 5727 C C . MET A 1 720 ? -9.270 7.352 -7.218 1.00 95.12 720 MET A C 1
ATOM 5729 O O . MET A 1 720 ? -8.705 6.604 -8.021 1.00 95.12 720 MET A O 1
ATOM 5733 N N . SER A 1 721 ? -9.958 8.422 -7.627 1.00 94.62 721 SER A N 1
ATOM 5734 C CA . SER A 1 721 ? -10.070 8.827 -9.033 1.00 94.62 721 SER A CA 1
ATOM 5735 C C . SER A 1 721 ? -8.732 9.286 -9.618 1.00 94.62 721 SER A C 1
ATOM 5737 O O . SER A 1 721 ? -8.442 8.988 -10.777 1.00 94.62 721 SER A O 1
ATOM 5739 N N . LEU A 1 722 ? -7.899 9.983 -8.838 1.00 93.62 722 LEU A N 1
ATOM 5740 C CA . LEU A 1 722 ? -6.548 10.384 -9.232 1.00 93.62 722 LEU A CA 1
ATOM 5741 C C . LEU A 1 722 ? -5.640 9.163 -9.438 1.00 93.62 722 LEU A C 1
ATOM 5743 O O . LEU A 1 722 ? -5.031 9.048 -10.501 1.00 93.62 722 LEU A O 1
ATOM 5747 N N . LEU A 1 723 ? -5.587 8.244 -8.471 1.00 94.88 723 LEU A N 1
ATOM 5748 C CA . LEU A 1 723 ? -4.722 7.058 -8.523 1.00 94.88 723 LEU A CA 1
ATOM 5749 C C . LEU A 1 723 ? -5.087 6.142 -9.701 1.00 94.88 723 LEU A C 1
ATOM 5751 O O . LEU A 1 723 ? -4.220 5.820 -10.520 1.00 94.88 723 LEU A O 1
ATOM 5755 N N . ARG A 1 724 ? -6.382 5.826 -9.872 1.00 90.62 724 ARG A N 1
ATOM 5756 C CA . ARG A 1 724 ? -6.882 5.060 -11.030 1.00 90.62 724 ARG A CA 1
ATOM 5757 C C . ARG A 1 724 ? -6.584 5.762 -12.360 1.00 90.62 724 ARG A C 1
ATOM 5759 O O . ARG A 1 724 ? -6.155 5.110 -13.309 1.00 90.62 724 ARG A O 1
ATOM 5766 N N . ARG A 1 725 ? -6.759 7.089 -12.442 1.00 91.06 725 ARG A N 1
ATOM 5767 C CA . ARG A 1 725 ? -6.458 7.879 -13.654 1.00 91.06 725 ARG A CA 1
ATOM 5768 C C . ARG A 1 725 ? -4.973 7.847 -14.011 1.00 91.06 725 ARG A C 1
ATOM 5770 O O . ARG A 1 725 ? -4.656 7.738 -15.192 1.00 91.06 725 ARG A O 1
ATOM 5777 N N . CYS A 1 726 ? -4.085 7.935 -13.022 1.00 92.50 726 CYS A N 1
ATOM 5778 C CA . CYS A 1 726 ? -2.633 7.866 -13.211 1.00 92.50 726 CYS A CA 1
ATOM 5779 C C . CYS A 1 726 ? -2.101 6.441 -13.440 1.00 92.50 726 CYS A C 1
ATOM 5781 O O . CYS A 1 726 ? -0.936 6.307 -13.797 1.00 92.50 726 CYS A O 1
ATOM 5783 N N . ARG A 1 727 ? -2.947 5.405 -13.302 1.00 92.38 727 ARG A N 1
ATOM 5784 C CA . ARG A 1 727 ? -2.569 3.978 -13.326 1.00 92.38 727 ARG A CA 1
ATOM 5785 C C . ARG A 1 727 ? -1.545 3.608 -12.247 1.00 92.38 727 ARG A C 1
ATOM 5787 O O . ARG A 1 727 ? -0.614 2.853 -12.501 1.00 92.38 727 ARG A O 1
ATOM 5794 N N . VAL A 1 728 ? -1.727 4.136 -11.038 1.00 94.56 728 VAL A N 1
ATOM 5795 C CA . VAL A 1 728 ? -0.971 3.670 -9.866 1.00 94.56 728 VAL A CA 1
ATOM 5796 C C . VAL A 1 728 ? -1.328 2.205 -9.586 1.00 94.56 728 VAL A C 1
ATOM 5798 O O . VAL A 1 728 ? -2.498 1.828 -9.653 1.00 94.56 728 VAL A O 1
ATOM 5801 N N . ASN A 1 729 ? -0.319 1.387 -9.275 1.00 93.75 729 ASN A N 1
ATOM 5802 C CA . ASN A 1 729 ? -0.478 -0.028 -8.934 1.00 93.75 729 ASN A CA 1
ATOM 5803 C C . ASN A 1 729 ? -1.443 -0.225 -7.736 1.00 93.75 729 ASN A C 1
ATOM 5805 O O . ASN A 1 729 ? -1.524 0.614 -6.830 1.00 93.75 729 ASN A O 1
ATOM 5809 N N . ALA A 1 730 ? -2.181 -1.338 -7.721 1.00 87.56 730 ALA A N 1
ATOM 5810 C CA . ALA A 1 730 ? -3.170 -1.638 -6.686 1.00 87.56 730 ALA A CA 1
ATOM 5811 C C . ALA A 1 730 ? -2.562 -1.725 -5.271 1.00 87.56 730 ALA A C 1
ATOM 5813 O O . ALA A 1 730 ? -3.136 -1.170 -4.336 1.00 87.56 730 ALA A O 1
ATOM 5814 N N . ALA A 1 731 ? -1.380 -2.325 -5.103 1.00 85.56 731 ALA A N 1
ATOM 5815 C CA . ALA A 1 731 ? -0.724 -2.450 -3.800 1.00 85.56 731 ALA A CA 1
ATOM 5816 C C . ALA A 1 731 ? -0.237 -1.096 -3.245 1.00 85.56 731 ALA A C 1
ATOM 5818 O O . ALA A 1 731 ? -0.317 -0.862 -2.038 1.00 85.56 731 ALA A O 1
ATOM 5819 N N . LEU A 1 732 ? 0.203 -0.170 -4.108 1.00 92.31 732 LEU A N 1
ATOM 5820 C CA . LEU A 1 732 ? 0.500 1.217 -3.710 1.00 92.31 732 LEU A CA 1
ATOM 5821 C C . LEU A 1 732 ? -0.784 1.986 -3.358 1.00 92.31 732 LEU A C 1
ATOM 5823 O O . LEU A 1 732 ? -0.798 2.779 -2.419 1.00 92.31 732 LEU A O 1
ATOM 5827 N N . THR A 1 733 ? -1.878 1.723 -4.078 1.00 94.06 733 THR A N 1
ATOM 5828 C CA . THR A 1 733 ? -3.194 2.325 -3.808 1.00 94.06 733 THR A CA 1
ATOM 5829 C C . THR A 1 733 ? -3.744 1.889 -2.446 1.00 94.06 733 THR A C 1
ATOM 5831 O O . THR A 1 733 ? -4.190 2.736 -1.676 1.00 94.06 733 THR A O 1
ATOM 5834 N N . ILE A 1 734 ? -3.660 0.596 -2.111 1.00 88.81 734 ILE A N 1
ATOM 5835 C CA . ILE A 1 734 ? -4.083 0.057 -0.808 1.00 88.81 734 ILE A CA 1
ATOM 5836 C C . ILE A 1 734 ? -3.237 0.656 0.323 1.00 88.81 734 ILE A C 1
ATOM 5838 O O . ILE A 1 734 ? -3.802 1.185 1.276 1.00 88.81 734 ILE A O 1
ATOM 5842 N N . GLN A 1 735 ? -1.903 0.659 0.196 1.00 94.75 735 GLN A N 1
ATOM 5843 C CA . GLN A 1 735 ? -1.009 1.259 1.200 1.00 94.75 735 GLN A CA 1
ATOM 5844 C C . GLN A 1 735 ? -1.301 2.747 1.441 1.00 94.75 735 GLN A C 1
ATOM 5846 O O . GLN A 1 735 ? -1.252 3.205 2.581 1.00 94.75 735 GLN A O 1
ATOM 5851 N N . LEU A 1 736 ? -1.640 3.504 0.393 1.00 97.62 736 LEU A N 1
ATOM 5852 C CA . LEU A 1 736 ? -2.010 4.912 0.528 1.00 97.62 736 LEU A CA 1
ATOM 5853 C C . LEU A 1 736 ? -3.338 5.068 1.280 1.00 97.62 736 LEU A C 1
ATOM 5855 O O . LEU A 1 736 ? -3.433 5.893 2.186 1.00 97.62 736 LEU A O 1
ATOM 5859 N N . PHE A 1 737 ? -4.355 4.264 0.962 1.00 98.06 737 PHE A N 1
ATOM 5860 C CA . PHE A 1 737 ? -5.625 4.328 1.688 1.00 98.06 737 PHE A CA 1
ATOM 5861 C C . PHE A 1 737 ? -5.523 3.834 3.135 1.00 98.06 737 PHE A C 1
ATOM 5863 O O . PHE A 1 737 ? -6.177 4.418 3.993 1.00 98.06 737 PHE A O 1
ATOM 5870 N N . SER A 1 738 ? -4.639 2.881 3.453 1.00 96.88 738 SER A N 1
ATOM 5871 C CA . SER A 1 738 ? -4.277 2.557 4.843 1.00 96.88 738 SER A CA 1
ATOM 5872 C C . SER A 1 738 ? -3.786 3.787 5.620 1.00 96.88 738 SER A C 1
ATOM 5874 O O . SER A 1 738 ? -4.246 4.016 6.736 1.00 96.88 738 SER A O 1
ATOM 5876 N N . GLN A 1 739 ? -2.921 4.617 5.024 1.00 97.56 739 GLN A N 1
ATOM 5877 C CA . GLN A 1 739 ? -2.432 5.864 5.638 1.00 97.56 739 GLN A CA 1
ATOM 5878 C C . GLN A 1 739 ? -3.549 6.911 5.828 1.00 97.56 739 GLN A C 1
ATOM 5880 O O . GLN A 1 739 ? -3.567 7.624 6.832 1.00 97.56 739 GLN A O 1
ATOM 5885 N N . LEU A 1 740 ? -4.515 6.996 4.902 1.00 98.25 740 LEU A N 1
ATOM 5886 C CA . LEU A 1 740 ? -5.663 7.909 5.024 1.00 98.25 740 LEU A CA 1
ATOM 5887 C C . LEU A 1 740 ? -6.698 7.432 6.056 1.00 98.25 740 LEU A C 1
ATOM 5889 O O . LEU A 1 740 ? -7.207 8.242 6.827 1.00 98.25 740 LEU A O 1
ATOM 5893 N N . PHE A 1 741 ? -6.993 6.131 6.115 1.00 98.44 741 PHE A N 1
ATOM 5894 C CA . PHE A 1 741 ? -7.882 5.567 7.133 1.00 98.44 741 PHE A CA 1
ATOM 5895 C C . PHE A 1 741 ? -7.260 5.643 8.533 1.00 98.44 741 PHE A C 1
ATOM 5897 O O . PHE A 1 741 ? -7.959 5.986 9.484 1.00 98.44 741 PHE A O 1
ATOM 5904 N N . HIS A 1 742 ? -5.949 5.409 8.665 1.00 97.94 742 HIS A N 1
ATOM 5905 C CA . HIS A 1 742 ? -5.242 5.612 9.933 1.00 97.94 742 HIS A CA 1
ATOM 5906 C C . HIS A 1 742 ? -5.279 7.075 10.380 1.00 97.94 742 HIS A C 1
ATOM 5908 O O . HIS A 1 742 ? -5.570 7.339 11.540 1.00 97.94 742 HIS A O 1
ATOM 5914 N N . PHE A 1 743 ? -5.083 8.028 9.462 1.00 98.25 743 PHE A N 1
ATOM 5915 C CA . PHE A 1 743 ? -5.219 9.455 9.769 1.00 98.25 743 PHE A CA 1
ATOM 5916 C C . PHE A 1 743 ? -6.623 9.811 10.291 1.00 98.25 743 PHE A C 1
ATOM 5918 O O . PHE A 1 743 ? -6.734 10.498 11.302 1.00 98.25 743 PHE A O 1
ATOM 5925 N N . ILE A 1 744 ? -7.690 9.299 9.661 1.00 98.31 744 ILE A N 1
ATOM 5926 C CA . ILE A 1 744 ? -9.079 9.484 10.131 1.00 98.31 744 ILE A CA 1
ATOM 5927 C C . ILE A 1 744 ? -9.261 8.905 11.542 1.00 98.31 744 ILE A C 1
ATOM 5929 O O . ILE A 1 744 ? -9.833 9.569 12.405 1.00 98.31 744 ILE A O 1
ATOM 5933 N N . ASN A 1 745 ? -8.757 7.691 11.788 1.00 98.00 745 ASN A N 1
ATOM 5934 C CA . ASN A 1 745 ? -8.796 7.044 13.101 1.00 98.00 745 ASN A CA 1
ATOM 5935 C C . ASN A 1 745 ? -8.068 7.870 14.164 1.00 98.00 745 ASN A C 1
ATOM 5937 O O . ASN A 1 745 ? -8.685 8.234 15.156 1.00 98.00 745 ASN A O 1
ATOM 5941 N N . MET A 1 746 ? -6.795 8.194 13.936 1.00 97.19 746 MET A N 1
ATOM 5942 C CA . MET A 1 746 ? -5.942 8.932 14.870 1.00 97.19 746 MET A CA 1
ATOM 5943 C C . MET A 1 746 ? -6.520 10.315 15.191 1.00 97.19 746 MET A C 1
ATOM 5945 O O . MET A 1 746 ? -6.666 10.656 16.361 1.00 97.19 746 MET A O 1
ATOM 5949 N N . TRP A 1 747 ? -6.946 11.075 14.176 1.00 97.38 747 TRP A N 1
ATOM 5950 C CA . TRP A 1 747 ? -7.496 12.420 14.366 1.00 97.38 747 TRP A CA 1
ATOM 5951 C C . TRP A 1 747 ? -8.761 12.402 15.236 1.00 97.38 747 TRP A C 1
ATOM 5953 O O . TRP A 1 747 ? -8.877 13.187 16.174 1.00 97.38 747 TRP A O 1
ATOM 5963 N N . LEU A 1 748 ? -9.698 11.484 14.964 1.00 97.31 748 LEU A N 1
ATOM 5964 C CA . LEU A 1 748 ? -10.943 11.363 15.733 1.00 97.31 748 LEU A CA 1
ATOM 5965 C C . LEU A 1 748 ? -10.712 10.774 17.125 1.00 97.31 748 LEU A C 1
ATOM 5967 O O . LEU A 1 748 ? -11.332 11.209 18.093 1.00 97.31 748 LEU A O 1
ATOM 5971 N N . PHE A 1 749 ? -9.829 9.784 17.229 1.00 97.75 749 PHE A N 1
ATOM 5972 C CA . PHE A 1 749 ? -9.556 9.082 18.474 1.00 97.75 749 PHE A CA 1
ATOM 5973 C C . PHE A 1 749 ? -8.820 9.979 19.469 1.00 97.75 749 PHE A C 1
ATOM 5975 O O . PHE A 1 749 ? -9.258 10.102 20.612 1.00 97.75 749 PHE A O 1
ATOM 5982 N N . ASN A 1 750 ? -7.766 10.673 19.030 1.00 96.88 750 ASN A N 1
ATOM 5983 C CA . ASN A 1 750 ? -6.989 11.560 19.895 1.00 96.88 750 ASN A CA 1
ATOM 5984 C C . ASN A 1 750 ? -7.859 12.723 20.382 1.00 96.88 750 ASN A C 1
ATOM 5986 O O . ASN A 1 750 ? -7.841 13.041 21.570 1.00 96.88 750 ASN A O 1
ATOM 5990 N N . LYS A 1 751 ? -8.718 13.279 19.515 1.00 95.06 751 LYS A N 1
ATOM 5991 C CA . LYS A 1 751 ? -9.758 14.240 19.912 1.00 95.06 751 LYS A CA 1
ATOM 5992 C C . LYS A 1 751 ? -10.668 13.699 21.016 1.00 95.06 751 LYS A C 1
ATOM 5994 O O . LYS A 1 751 ? -10.842 14.360 22.036 1.00 95.06 751 LYS A O 1
ATOM 5999 N N . LEU A 1 752 ? -11.197 12.489 20.839 1.00 94.56 752 LEU A N 1
ATOM 6000 C CA . LEU A 1 752 ? -12.141 11.872 21.770 1.00 94.56 752 LEU A CA 1
ATOM 6001 C C . LEU A 1 752 ? -11.536 11.566 23.154 1.00 94.56 752 LEU A C 1
ATOM 6003 O O . LEU A 1 752 ? -12.248 11.665 24.151 1.00 94.56 752 LEU A O 1
ATOM 6007 N N . VAL A 1 753 ? -10.247 11.207 23.231 1.00 94.69 753 VAL A N 1
ATOM 6008 C CA . VAL A 1 753 ? -9.589 10.865 24.510 1.00 94.69 753 VAL A CA 1
ATOM 6009 C C . VAL A 1 753 ? -8.886 12.040 25.199 1.00 94.69 753 VAL A C 1
ATOM 6011 O O . VAL A 1 753 ? -8.694 11.979 26.414 1.00 94.69 753 VAL A O 1
ATOM 6014 N N . THR A 1 754 ? -8.516 13.104 24.472 1.00 92.12 754 THR A N 1
ATOM 6015 C CA . THR A 1 754 ? -7.805 14.269 25.045 1.00 92.12 754 THR A CA 1
ATOM 6016 C C . THR A 1 754 ? -8.718 15.446 25.390 1.00 92.12 754 THR A C 1
ATOM 6018 O O . THR A 1 754 ? -8.502 16.097 26.413 1.00 92.12 754 THR A O 1
ATOM 6021 N N . GLU A 1 755 ? -9.759 15.729 24.599 1.00 89.06 755 GLU A N 1
ATOM 6022 C CA . GLU A 1 755 ? -10.616 16.909 24.796 1.00 89.06 755 GLU A CA 1
ATOM 6023 C C . GLU A 1 755 ? -11.762 16.610 25.776 1.00 89.06 755 GLU A C 1
ATOM 6025 O O . GLU A 1 755 ? -12.936 16.658 25.416 1.00 89.06 755 GLU A O 1
ATOM 6030 N N . ALA A 1 756 ? -11.427 16.287 27.030 1.00 79.12 756 ALA A N 1
ATOM 6031 C CA . ALA A 1 756 ? -12.392 15.867 28.054 1.00 79.12 756 ALA A CA 1
ATOM 6032 C C . ALA A 1 756 ? -13.563 16.857 28.246 1.00 79.12 756 ALA A C 1
ATOM 6034 O O . ALA A 1 756 ? -14.714 16.434 28.301 1.00 79.12 756 ALA A O 1
ATOM 6035 N N . ASP A 1 757 ? -13.292 18.168 28.253 1.00 82.56 757 ASP A N 1
ATOM 6036 C CA . ASP A 1 757 ? -14.306 19.227 28.417 1.00 82.56 757 ASP A CA 1
ATOM 6037 C C . ASP A 1 757 ? -15.215 19.439 27.178 1.00 82.56 757 ASP A C 1
ATOM 6039 O O . ASP A 1 757 ? -16.074 20.321 27.183 1.00 82.56 757 ASP A O 1
ATOM 6043 N N . SER A 1 758 ? -15.036 18.673 26.092 1.00 85.81 758 SER A N 1
ATOM 6044 C CA . SER A 1 758 ? -15.785 18.848 24.832 1.00 85.81 758 SER A CA 1
ATOM 6045 C C . SER A 1 758 ? -17.202 18.258 24.831 1.00 85.81 758 SER A C 1
ATOM 6047 O O . SER A 1 758 ? -18.002 18.603 23.963 1.00 85.81 758 SER A O 1
ATOM 6049 N N . GLY A 1 759 ? -17.510 17.326 25.740 1.00 88.19 759 GLY A N 1
ATOM 6050 C CA . GLY A 1 759 ? -18.755 16.543 25.725 1.00 88.19 759 GLY A CA 1
ATOM 6051 C C . GLY A 1 759 ? -18.855 15.474 24.619 1.00 88.19 759 GLY A C 1
ATOM 6052 O O . GLY A 1 759 ? -19.847 14.740 24.566 1.00 88.19 759 GLY A O 1
ATOM 6053 N N . LEU A 1 760 ? -17.831 15.328 23.763 1.00 91.75 760 LEU A N 1
ATOM 6054 C CA . LEU A 1 760 ? -17.786 14.322 22.685 1.00 91.75 760 LEU A CA 1
ATOM 6055 C C . LEU A 1 760 ? -17.775 12.876 23.211 1.00 91.75 760 LEU A C 1
ATOM 6057 O O . LEU A 1 760 ? -18.206 11.951 22.526 1.00 91.75 760 LEU A O 1
ATOM 6061 N N . CYS A 1 761 ? -17.310 12.670 24.442 1.00 94.69 761 CYS A N 1
ATOM 6062 C CA . CYS A 1 761 ? -17.344 11.378 25.115 1.00 94.69 761 CYS A CA 1
ATOM 6063 C C . CYS A 1 761 ? -18.731 11.135 25.744 1.00 94.69 761 CYS A C 1
ATOM 6065 O O . CYS A 1 761 ? -18.903 11.260 26.951 1.00 94.69 761 CYS A O 1
ATOM 6067 N N . SER A 1 762 ? -19.745 10.851 24.921 1.00 94.31 762 SER A N 1
ATOM 6068 C CA . SER A 1 762 ? -21.141 10.622 25.345 1.00 94.31 762 SER A CA 1
ATOM 6069 C C . SER A 1 762 ? -21.874 9.652 24.409 1.00 94.31 762 SER A C 1
ATOM 6071 O O . SER A 1 762 ? -21.448 9.453 23.269 1.00 94.31 762 SER A O 1
ATOM 6073 N N . HIS A 1 763 ? -23.002 9.071 24.847 1.00 94.69 763 HIS A N 1
ATOM 6074 C CA . HIS A 1 763 ? -23.824 8.183 24.006 1.00 94.69 763 HIS A CA 1
ATOM 6075 C C . HIS A 1 763 ? -24.220 8.839 22.672 1.00 94.69 763 HIS A C 1
ATOM 6077 O O . HIS A 1 763 ? -24.144 8.206 21.618 1.00 94.69 763 HIS A O 1
ATOM 6083 N N . TYR A 1 764 ? -24.632 10.114 22.709 1.00 93.81 764 TYR A N 1
ATOM 6084 C CA . TYR A 1 764 ? -25.053 10.867 21.525 1.00 93.81 764 TYR A CA 1
ATOM 6085 C C . TYR A 1 764 ? -23.925 10.965 20.494 1.00 93.81 764 TYR A C 1
ATOM 6087 O O . TYR A 1 764 ? -24.055 10.452 19.383 1.00 93.81 764 TYR A O 1
ATOM 6095 N N . TRP A 1 765 ? -22.782 11.536 20.881 1.00 94.50 765 TRP A N 1
ATOM 6096 C CA . TRP A 1 765 ? -21.643 11.693 19.978 1.00 94.50 765 TRP A CA 1
ATOM 6097 C C . TRP A 1 765 ? -21.029 10.356 19.552 1.00 94.50 765 TRP A C 1
ATOM 6099 O O . TRP A 1 765 ? -20.609 10.231 18.404 1.00 94.50 765 TRP A O 1
ATOM 6109 N N . GLY A 1 766 ? -21.070 9.325 20.402 1.00 95.38 766 GLY A N 1
ATOM 6110 C CA . GLY A 1 766 ? -20.732 7.953 20.018 1.00 95.38 766 GLY A CA 1
ATOM 6111 C C . GLY A 1 766 ? -21.594 7.427 18.869 1.00 95.38 766 GLY A C 1
ATOM 6112 O O . GLY A 1 766 ? -21.059 6.907 17.887 1.00 95.38 766 GLY A O 1
ATOM 6113 N N . ALA A 1 767 ? -22.914 7.622 18.943 1.00 95.19 767 ALA A N 1
ATOM 6114 C CA . ALA A 1 767 ? -23.847 7.220 17.894 1.00 95.19 767 ALA A CA 1
ATOM 6115 C C . ALA A 1 767 ? -23.659 8.030 16.598 1.00 95.19 767 ALA A C 1
ATOM 6117 O O . ALA A 1 767 ? -23.584 7.435 15.520 1.00 95.19 767 ALA A O 1
ATOM 6118 N N . ILE A 1 768 ? -23.509 9.360 16.691 1.00 94.38 768 ILE A N 1
ATOM 6119 C CA . ILE A 1 768 ? -23.248 10.228 15.529 1.00 94.38 768 ILE A CA 1
ATOM 6120 C C . ILE A 1 768 ? -21.930 9.836 14.845 1.00 94.38 768 ILE A C 1
ATOM 6122 O O . ILE A 1 768 ? -21.914 9.581 13.639 1.00 94.38 768 ILE A O 1
ATOM 6126 N N . LEU A 1 769 ? -20.832 9.698 15.594 1.00 95.94 769 LEU A N 1
ATOM 6127 C CA . LEU A 1 769 ? -19.534 9.299 15.042 1.00 95.94 769 LEU A CA 1
ATOM 6128 C C . LEU A 1 769 ? -19.577 7.898 14.416 1.00 95.94 769 LEU A C 1
ATOM 6130 O O . LEU A 1 769 ? -19.051 7.713 13.316 1.00 95.94 769 LEU A O 1
ATOM 6134 N N . ARG A 1 770 ? -20.244 6.920 15.051 1.00 96.50 770 ARG A N 1
ATOM 6135 C CA . ARG A 1 770 ? -20.427 5.578 14.469 1.00 96.50 770 ARG A CA 1
ATOM 6136 C C . ARG A 1 770 ? -21.208 5.644 13.152 1.00 96.50 770 ARG A C 1
ATOM 6138 O O . ARG A 1 770 ? -20.817 4.977 12.192 1.00 96.50 770 ARG A O 1
ATOM 6145 N N . GLN A 1 771 ? -22.251 6.474 13.070 1.00 94.31 771 GLN A N 1
ATOM 6146 C CA . GLN A 1 771 ? -23.002 6.697 11.833 1.00 94.31 771 GLN A CA 1
ATOM 6147 C C . GLN A 1 771 ? -22.115 7.311 10.738 1.00 94.31 771 GLN A C 1
ATOM 6149 O O . GLN A 1 771 ? -22.091 6.787 9.623 1.00 94.31 771 GLN A O 1
ATOM 6154 N N . GLN A 1 772 ? -21.341 8.359 11.038 1.00 94.44 772 GLN A N 1
ATOM 6155 C CA . GLN A 1 772 ? -20.469 8.992 10.038 1.00 94.44 772 GLN A CA 1
ATOM 6156 C C . GLN A 1 772 ? -19.349 8.061 9.551 1.00 94.44 772 GLN A C 1
ATOM 6158 O O . GLN A 1 772 ? -19.064 8.021 8.353 1.00 94.44 772 GLN A O 1
ATOM 6163 N N . LEU A 1 773 ? -18.766 7.250 10.439 1.00 96.94 773 LEU A N 1
ATOM 6164 C CA . LEU A 1 773 ? -17.791 6.219 10.066 1.00 96.94 773 LEU A CA 1
ATOM 6165 C C . LEU A 1 773 ? -18.402 5.152 9.145 1.00 96.94 773 LEU A C 1
ATOM 6167 O O . LEU A 1 773 ? -17.756 4.755 8.175 1.00 96.94 773 LEU A O 1
ATOM 6171 N N . SER A 1 774 ? -19.661 4.753 9.366 1.00 95.94 774 SER A N 1
ATOM 6172 C CA . SER A 1 774 ? -20.340 3.769 8.507 1.00 95.94 774 SER A CA 1
ATOM 6173 C C . SER A 1 774 ? -20.473 4.228 7.045 1.00 95.94 774 SER A C 1
ATOM 6175 O O . SER A 1 774 ? -20.411 3.408 6.127 1.00 95.94 774 SER A O 1
ATOM 6177 N N . HIS A 1 775 ? -20.564 5.542 6.793 1.00 96.12 775 HIS A N 1
ATOM 6178 C CA . HIS A 1 775 ? -20.548 6.090 5.433 1.00 96.12 775 HIS A CA 1
ATOM 6179 C C . HIS A 1 775 ? -19.195 5.881 4.728 1.00 96.12 775 HIS A C 1
ATOM 6181 O O . HIS A 1 775 ? -19.162 5.727 3.505 1.00 96.12 775 HIS A O 1
ATOM 6187 N N . ILE A 1 776 ? -18.091 5.847 5.483 1.00 97.44 776 ILE A N 1
ATOM 6188 C CA . ILE A 1 776 ? -16.731 5.621 4.974 1.00 97.44 776 ILE A CA 1
ATOM 6189 C C . ILE A 1 776 ? -16.444 4.125 4.825 1.00 97.44 776 ILE A C 1
ATOM 6191 O O . ILE A 1 776 ? -15.905 3.726 3.795 1.00 97.44 776 ILE A O 1
ATOM 6195 N N . GLU A 1 777 ? -16.882 3.289 5.771 1.00 94.81 777 GLU A N 1
ATOM 6196 C CA . GLU A 1 777 ? -16.871 1.820 5.648 1.00 94.81 777 GLU A CA 1
ATOM 6197 C C . GLU A 1 777 ? -17.603 1.388 4.361 1.00 94.81 777 GLU A C 1
ATOM 6199 O O . GLU A 1 777 ? -17.019 0.764 3.471 1.00 94.81 777 GLU A O 1
ATOM 6204 N N . ALA A 1 778 ? -18.843 1.856 4.182 1.00 95.44 778 ALA A N 1
ATOM 6205 C CA . ALA A 1 778 ? -19.654 1.597 2.993 1.00 95.44 778 ALA A CA 1
ATOM 6206 C C . ALA A 1 778 ? -19.175 2.338 1.726 1.00 95.44 778 ALA A C 1
ATOM 6208 O O . ALA A 1 778 ? -19.719 2.108 0.641 1.00 95.44 778 ALA A O 1
ATOM 6209 N N . TRP A 1 779 ? -18.205 3.252 1.816 1.00 97.38 779 TRP A N 1
ATOM 6210 C CA . TRP A 1 779 ? -17.503 3.805 0.652 1.00 97.38 779 TRP A CA 1
ATOM 6211 C C . TRP A 1 779 ? -16.301 2.933 0.276 1.00 97.38 779 TRP A C 1
ATOM 6213 O O . TRP A 1 779 ? -16.114 2.650 -0.909 1.00 97.38 779 TRP A O 1
ATOM 6223 N N . ALA A 1 780 ? -15.537 2.468 1.267 1.00 91.31 780 ALA A N 1
ATOM 6224 C CA . ALA A 1 780 ? -14.353 1.633 1.093 1.00 91.31 780 ALA A CA 1
ATOM 6225 C C . ALA A 1 780 ? -14.703 0.276 0.465 1.00 91.31 780 ALA A C 1
ATOM 6227 O O . ALA A 1 780 ? -14.064 -0.117 -0.511 1.00 91.31 780 ALA A O 1
ATOM 6228 N N . GLU A 1 781 ? -15.777 -0.373 0.927 1.00 89.44 781 GLU A N 1
ATOM 6229 C CA . GLU A 1 781 ? -16.341 -1.590 0.317 1.00 89.44 781 GLU A CA 1
ATOM 6230 C C . GLU A 1 781 ? -16.626 -1.395 -1.184 1.00 89.44 781 GLU A C 1
ATOM 6232 O O . GLU A 1 781 ? -16.212 -2.184 -2.032 1.00 89.44 781 GLU A O 1
ATOM 6237 N N . LYS A 1 782 ? -17.237 -0.262 -1.559 1.00 88.50 782 LYS A N 1
ATOM 6238 C CA . LYS A 1 782 ? -17.528 0.082 -2.966 1.00 88.50 782 LYS A CA 1
ATOM 6239 C C . LYS A 1 782 ? -16.272 0.379 -3.799 1.00 88.50 782 LYS A C 1
ATOM 6241 O O . LYS A 1 782 ? -16.384 0.540 -5.015 1.00 88.50 782 LYS A O 1
ATOM 6246 N N . GLN A 1 783 ? -15.094 0.475 -3.178 1.00 86.69 783 GLN A N 1
ATOM 6247 C CA . GLN A 1 783 ? -13.806 0.618 -3.860 1.00 86.69 783 GLN A CA 1
ATOM 6248 C C . GLN A 1 783 ? -12.936 -0.649 -3.849 1.00 86.69 783 GLN A C 1
ATOM 6250 O O . GLN A 1 783 ? -11.945 -0.656 -4.585 1.00 86.69 783 GLN A O 1
ATOM 6255 N N . GLY A 1 784 ? -13.289 -1.685 -3.076 1.00 83.50 784 GLY A N 1
ATOM 6256 C CA . GLY A 1 784 ? -12.425 -2.842 -2.802 1.00 83.50 784 GLY A CA 1
ATOM 6257 C C . GLY A 1 784 ? -11.332 -2.537 -1.768 1.00 83.50 784 GLY A C 1
ATOM 6258 O O . GLY A 1 784 ? -10.175 -2.907 -1.962 1.00 83.50 784 GLY A O 1
ATOM 6259 N N . LEU A 1 785 ? -11.671 -1.760 -0.734 1.00 83.81 785 LEU A N 1
ATOM 6260 C CA . LEU A 1 785 ? -10.768 -1.280 0.322 1.00 83.81 785 LEU A CA 1
ATOM 6261 C C . LEU A 1 785 ? -11.268 -1.618 1.741 1.00 83.81 785 LEU A C 1
ATOM 6263 O O . LEU A 1 785 ? -10.685 -1.153 2.721 1.00 83.81 785 LEU A O 1
ATOM 6267 N N . GLU A 1 786 ? -12.322 -2.425 1.867 1.00 89.69 786 GLU A N 1
ATOM 6268 C CA . GLU A 1 786 ? -12.969 -2.798 3.131 1.00 89.69 786 GLU A CA 1
ATOM 6269 C C . GLU A 1 786 ? -11.980 -3.355 4.164 1.00 89.69 786 GLU A C 1
ATOM 6271 O O . GLU A 1 786 ? -11.930 -2.858 5.283 1.00 89.69 786 GLU A O 1
ATOM 6276 N N . LEU A 1 787 ? -11.084 -4.271 3.774 1.00 84.50 787 LEU A N 1
ATOM 6277 C CA . LEU A 1 787 ? -10.085 -4.844 4.689 1.00 84.50 787 LEU A CA 1
ATOM 6278 C C . LEU A 1 787 ? -9.079 -3.811 5.230 1.00 84.50 787 LEU A C 1
ATOM 6280 O O . LEU A 1 787 ? -8.533 -4.000 6.317 1.00 84.50 787 LEU A O 1
ATOM 6284 N N . ALA A 1 788 ? -8.820 -2.726 4.493 1.00 83.19 788 ALA A N 1
ATOM 6285 C CA . ALA A 1 788 ? -7.972 -1.632 4.965 1.00 83.19 788 ALA A CA 1
ATOM 6286 C C . ALA A 1 788 ? -8.749 -0.698 5.909 1.00 83.19 788 ALA A C 1
ATOM 6288 O O . ALA A 1 788 ? -8.210 -0.291 6.939 1.00 83.19 788 ALA A O 1
ATOM 6289 N N . ALA A 1 789 ? -10.019 -0.411 5.610 1.00 90.06 789 ALA A N 1
ATOM 6290 C CA . ALA A 1 789 ? -10.896 0.351 6.498 1.00 90.06 789 ALA A CA 1
ATOM 6291 C C . ALA A 1 789 ? -11.110 -0.383 7.839 1.00 90.06 789 ALA A C 1
ATOM 6293 O O . ALA A 1 789 ? -10.797 0.177 8.888 1.00 90.06 789 ALA A O 1
ATOM 6294 N N . ASP A 1 790 ? -11.505 -1.660 7.804 1.00 85.62 790 ASP A N 1
ATOM 6295 C CA . ASP A 1 790 ? -11.681 -2.541 8.973 1.00 85.62 790 ASP A CA 1
ATOM 6296 C C . ASP A 1 790 ? -10.414 -2.650 9.837 1.00 85.62 790 ASP A C 1
ATOM 6298 O O . ASP A 1 790 ? -10.477 -2.813 11.059 1.00 85.62 790 ASP A O 1
ATOM 6302 N N . CYS A 1 791 ? -9.235 -2.590 9.211 1.00 87.50 791 CYS A N 1
ATOM 6303 C CA . CYS A 1 791 ? -7.966 -2.631 9.924 1.00 87.50 791 CYS A CA 1
ATOM 6304 C C . CYS A 1 791 ? -7.684 -1.304 10.642 1.00 87.50 791 CYS A C 1
ATOM 6306 O O . CYS A 1 791 ? -7.432 -1.309 11.852 1.00 87.50 791 CYS A O 1
ATOM 6308 N N . HIS A 1 792 ? -7.739 -0.187 9.908 1.00 94.50 792 HIS A N 1
ATOM 6309 C CA . HIS A 1 792 ? -7.193 1.101 10.343 1.00 94.50 792 HIS A CA 1
ATOM 6310 C C . HIS A 1 792 ? -8.207 2.043 11.008 1.00 94.50 792 HIS A C 1
ATOM 6312 O O . HIS A 1 792 ? -7.790 2.841 11.836 1.00 94.50 792 HIS A O 1
ATOM 6318 N N . LEU A 1 793 ? -9.516 1.919 10.750 1.00 96.94 793 LEU A N 1
ATOM 6319 C CA . LEU A 1 793 ? -10.574 2.639 11.491 1.00 96.94 793 LEU A CA 1
ATOM 6320 C C . LEU A 1 793 ? -10.928 1.971 12.832 1.00 96.94 793 LEU A C 1
ATOM 6322 O O . LEU A 1 793 ? -11.739 2.472 13.609 1.00 96.94 793 LEU A O 1
ATOM 6326 N N . SER A 1 794 ? -10.341 0.809 13.115 1.00 93.56 794 SER A N 1
ATOM 6327 C CA . SER A 1 794 ? -10.861 -0.111 14.123 1.00 93.56 794 SER A CA 1
ATOM 6328 C C . SER A 1 794 ? -10.879 0.410 15.560 1.00 93.56 794 SER A C 1
ATOM 6330 O O . SER A 1 794 ? -11.651 -0.134 16.349 1.00 93.56 794 SER A O 1
ATOM 6332 N N . ARG A 1 795 ? -10.041 1.386 15.939 1.00 95.00 795 ARG A N 1
ATOM 6333 C CA . ARG A 1 795 ? -10.013 1.890 17.322 1.00 95.00 795 ARG A CA 1
ATOM 6334 C C . ARG A 1 795 ? -11.048 2.974 17.555 1.00 95.00 795 ARG A C 1
ATOM 6336 O O . ARG A 1 795 ? -11.778 2.868 18.534 1.00 95.00 795 ARG A O 1
ATOM 6343 N N . ILE A 1 796 ? -11.220 3.926 16.636 1.00 97.88 796 ILE A N 1
ATOM 6344 C CA . ILE A 1 796 ? -12.356 4.856 16.716 1.00 97.88 796 ILE A CA 1
ATOM 6345 C C . ILE A 1 796 ? -13.699 4.115 16.587 1.00 97.88 796 ILE A C 1
ATOM 6347 O O . ILE A 1 796 ? -14.656 4.451 17.283 1.00 97.88 796 ILE A O 1
ATOM 6351 N N . VAL A 1 797 ? -13.769 3.033 15.802 1.00 97.62 797 VAL A N 1
ATOM 6352 C CA . VAL A 1 797 ? -14.956 2.157 15.743 1.00 97.62 797 VAL A CA 1
ATOM 6353 C C . VAL A 1 797 ? -15.215 1.445 17.079 1.00 97.62 797 VAL A C 1
ATOM 6355 O O . VAL A 1 797 ? -16.357 1.410 17.534 1.00 97.62 797 VAL A O 1
ATOM 6358 N N . GLN A 1 798 ? -14.186 0.924 17.758 1.00 97.56 798 GLN A N 1
ATOM 6359 C CA . GLN A 1 798 ? -14.356 0.322 19.090 1.00 97.56 798 GLN A CA 1
ATOM 6360 C C . GLN A 1 798 ? -14.699 1.361 20.167 1.00 97.56 798 GLN A C 1
ATOM 6362 O O . GLN A 1 798 ? -15.595 1.115 20.967 1.00 97.56 798 GLN A O 1
ATOM 6367 N N . ALA A 1 799 ? -14.072 2.540 20.151 1.00 98.06 799 ALA A N 1
ATOM 6368 C CA . ALA A 1 799 ? -14.372 3.624 21.086 1.00 98.06 799 ALA A CA 1
ATOM 6369 C C . ALA A 1 799 ? -15.812 4.134 20.931 1.00 98.06 799 ALA A C 1
ATOM 6371 O O . ALA A 1 799 ? -16.544 4.214 21.910 1.00 98.06 799 ALA A O 1
ATOM 6372 N N . THR A 1 800 ? -16.261 4.404 19.702 1.00 97.56 800 THR A N 1
ATOM 6373 C CA . THR A 1 800 ? -17.655 4.812 19.448 1.00 97.56 800 THR A CA 1
ATOM 6374 C C . THR A 1 800 ? -18.654 3.723 19.837 1.00 97.56 800 THR A C 1
ATOM 6376 O O . THR A 1 800 ? -19.692 4.039 20.412 1.00 97.56 800 THR A O 1
ATOM 6379 N N . THR A 1 801 ? -18.310 2.444 19.639 1.00 96.75 801 THR A N 1
ATOM 6380 C CA . THR A 1 801 ? -19.120 1.319 20.135 1.00 96.75 801 THR A CA 1
ATOM 6381 C C . THR A 1 801 ? -19.198 1.312 21.668 1.00 96.75 801 THR A C 1
ATOM 6383 O O . THR A 1 801 ? -20.298 1.179 22.202 1.00 96.75 801 THR A O 1
ATOM 6386 N N . LEU A 1 802 ? -18.080 1.538 22.375 1.00 97.50 802 LEU A N 1
ATOM 6387 C CA . LEU A 1 802 ? -18.030 1.634 23.842 1.00 97.50 802 LEU A CA 1
ATOM 6388 C C . LEU A 1 802 ? -18.939 2.745 24.388 1.00 97.50 802 LEU A C 1
ATOM 6390 O O . LEU A 1 802 ? -19.648 2.531 25.366 1.00 97.50 802 LEU A O 1
ATOM 6394 N N . LEU A 1 803 ? -18.974 3.911 23.738 1.00 96.00 803 LEU A N 1
ATOM 6395 C CA . LEU A 1 803 ? -19.873 5.005 24.129 1.00 96.00 803 LEU A CA 1
ATOM 6396 C C . LEU A 1 803 ? -21.357 4.613 24.015 1.00 96.00 803 LEU A C 1
ATOM 6398 O O . LEU A 1 803 ? -22.166 5.029 24.844 1.00 96.00 803 LEU A O 1
ATOM 6402 N N . THR A 1 804 ? -21.710 3.791 23.023 1.00 95.31 804 THR A N 1
ATOM 6403 C CA . THR A 1 804 ? -23.099 3.378 22.736 1.00 95.31 804 THR A CA 1
ATOM 6404 C C . THR A 1 804 ? -23.551 2.064 23.382 1.00 95.31 804 THR A C 1
ATOM 6406 O O . THR A 1 804 ? -24.731 1.740 23.307 1.00 95.31 804 THR A O 1
ATOM 6409 N N . MET A 1 805 ? -22.651 1.284 23.991 1.00 94.81 805 MET A N 1
ATOM 6410 C CA . MET A 1 805 ? -23.000 0.002 24.622 1.00 94.81 805 MET A CA 1
ATOM 6411 C C . MET A 1 805 ? -23.295 0.135 26.123 1.00 94.81 805 MET A C 1
ATOM 6413 O O . MET A 1 805 ? -22.898 1.116 26.763 1.00 94.81 805 MET A O 1
ATOM 6417 N N . ASP A 1 806 ? -23.952 -0.888 26.678 1.00 92.31 806 ASP A N 1
ATOM 6418 C CA . ASP A 1 806 ? -24.159 -1.057 28.119 1.00 92.31 806 ASP A CA 1
ATOM 6419 C C . ASP A 1 806 ? -22.818 -1.163 28.866 1.00 92.31 806 ASP A C 1
ATOM 6421 O O . ASP A 1 806 ? -21.915 -1.901 28.456 1.00 92.31 806 ASP A O 1
ATOM 6425 N N . LYS A 1 807 ? -22.686 -0.380 29.944 1.00 94.19 807 LYS A N 1
ATOM 6426 C CA . LYS A 1 807 ? -21.427 -0.147 30.676 1.00 94.19 807 LYS A CA 1
ATOM 6427 C C . LYS A 1 807 ? -21.666 0.279 32.129 1.00 94.19 807 LYS A C 1
ATOM 6429 O O . LYS A 1 807 ? -21.047 1.212 32.635 1.00 94.19 807 LYS A O 1
ATOM 6434 N N . TYR A 1 808 ? -22.605 -0.389 32.793 1.00 94.12 808 TYR A N 1
ATOM 6435 C CA . TYR A 1 808 ? -23.138 0.016 34.103 1.00 94.12 808 TYR A CA 1
ATOM 6436 C C . TYR A 1 808 ? -23.170 -1.135 35.126 1.00 94.12 808 TYR A C 1
ATOM 6438 O O . TYR A 1 808 ? -23.458 -0.917 36.303 1.00 94.12 808 TYR A O 1
ATOM 6446 N N . SER A 1 809 ? -22.868 -2.363 34.697 1.00 94.50 809 SER A N 1
ATOM 6447 C CA . SER A 1 809 ? -22.908 -3.594 35.484 1.00 94.50 809 SER A CA 1
ATOM 6448 C C . SER A 1 809 ? -21.573 -4.338 35.428 1.00 94.50 809 SER A C 1
ATOM 6450 O O . SER A 1 809 ? -20.916 -4.402 34.395 1.00 94.50 809 SER A O 1
ATOM 6452 N N . MET A 1 810 ? -21.208 -5.020 36.517 1.00 94.31 810 MET A N 1
ATOM 6453 C CA . MET A 1 810 ? -20.050 -5.932 36.551 1.00 94.31 810 MET A CA 1
ATOM 6454 C C . MET A 1 810 ? -20.165 -7.118 35.577 1.00 94.31 810 MET A C 1
ATOM 6456 O O . MET A 1 810 ? -19.175 -7.794 35.307 1.00 94.31 810 MET A O 1
ATOM 6460 N N . GLN A 1 811 ? -21.357 -7.377 35.033 1.00 92.88 811 GLN A N 1
ATOM 6461 C CA . GLN A 1 811 ? -21.555 -8.368 33.970 1.00 92.88 811 GLN A CA 1
ATOM 6462 C C . GLN A 1 811 ? -21.047 -7.862 32.605 1.00 92.88 811 GLN A C 1
ATOM 6464 O O . GLN A 1 811 ? -20.704 -8.671 31.743 1.00 92.88 811 GLN A O 1
ATOM 6469 N N . ASP A 1 812 ? -20.921 -6.543 32.432 1.00 93.50 812 ASP A N 1
ATOM 6470 C CA . ASP A 1 812 ? -20.572 -5.909 31.159 1.00 93.50 812 ASP A CA 1
ATOM 6471 C C . ASP A 1 812 ? -19.068 -6.020 30.856 1.00 93.50 812 ASP A C 1
ATOM 6473 O O . ASP A 1 812 ? -18.682 -5.973 29.690 1.00 93.50 812 ASP A O 1
ATOM 6477 N N . VAL A 1 813 ? -18.214 -6.249 31.870 1.00 93.38 813 VAL A N 1
ATOM 6478 C CA . VAL A 1 813 ? -16.738 -6.335 31.749 1.00 93.38 813 VAL A CA 1
ATOM 6479 C C . VAL A 1 813 ? -16.304 -7.255 30.604 1.00 93.38 813 VAL A C 1
ATOM 6481 O O . VAL A 1 813 ? -15.481 -6.873 29.772 1.00 93.38 813 VAL A O 1
ATOM 6484 N N . GLN A 1 814 ? -16.878 -8.460 30.524 1.00 90.31 814 GLN A N 1
ATOM 6485 C CA . GLN A 1 814 ? -16.530 -9.428 29.480 1.00 90.31 814 GLN A CA 1
ATOM 6486 C C . GLN A 1 814 ? -17.013 -8.976 28.094 1.00 90.31 814 GLN A C 1
ATOM 6488 O O . GLN A 1 814 ? -16.341 -9.234 27.098 1.00 90.31 814 GLN A O 1
ATOM 6493 N N . ASN A 1 815 ? -18.158 -8.292 28.016 1.00 93.00 815 ASN A N 1
ATOM 6494 C CA . ASN A 1 815 ? -18.707 -7.773 26.765 1.00 93.00 815 ASN A CA 1
ATOM 6495 C C . ASN A 1 815 ? -17.873 -6.590 26.243 1.00 93.00 815 ASN A C 1
ATOM 6497 O O . ASN A 1 815 ? -17.501 -6.560 25.069 1.00 93.00 815 ASN A O 1
ATOM 6501 N N . ILE A 1 816 ? -17.506 -5.668 27.138 1.00 93.12 816 ILE A N 1
ATOM 6502 C CA . ILE A 1 816 ? -16.605 -4.542 26.874 1.00 93.12 816 ILE A CA 1
ATOM 6503 C C . ILE A 1 816 ? -15.245 -5.062 26.397 1.00 93.12 816 ILE A C 1
ATOM 6505 O O . ILE A 1 816 ? -14.790 -4.649 25.333 1.00 93.12 816 ILE A O 1
ATOM 6509 N N . HIS A 1 817 ? -14.636 -6.024 27.101 1.00 89.56 817 HIS A N 1
ATOM 6510 C CA . HIS A 1 817 ? -13.365 -6.632 26.693 1.00 89.56 817 HIS A CA 1
ATOM 6511 C C . HIS A 1 817 ? -13.447 -7.313 25.316 1.00 89.56 817 HIS A C 1
ATOM 6513 O O . HIS A 1 817 ? -12.616 -7.047 24.447 1.00 89.56 817 HIS A O 1
ATOM 6519 N N . ASN A 1 818 ? -14.470 -8.145 25.085 1.00 89.12 818 ASN A N 1
ATOM 6520 C CA . ASN A 1 818 ? -14.670 -8.833 23.804 1.00 89.12 818 ASN A CA 1
ATOM 6521 C C . ASN A 1 818 ? -14.858 -7.853 22.630 1.00 89.12 818 ASN A C 1
ATOM 6523 O O . ASN A 1 818 ? -14.473 -8.162 21.503 1.00 89.12 818 ASN A O 1
ATOM 6527 N N . THR A 1 819 ? -15.457 -6.687 22.889 1.00 90.12 819 THR A N 1
ATOM 6528 C CA . THR A 1 819 ? -15.764 -5.664 21.879 1.00 90.12 819 THR A CA 1
ATOM 6529 C C . THR A 1 819 ? -14.576 -4.735 21.627 1.00 90.12 819 THR A C 1
ATOM 6531 O O . THR A 1 819 ? -14.227 -4.474 20.477 1.00 90.12 819 THR A O 1
ATOM 6534 N N . CYS A 1 820 ? -13.914 -4.272 22.690 1.00 94.69 820 CYS A N 1
ATOM 6535 C CA . CYS A 1 820 ? -12.921 -3.193 22.673 1.00 94.69 820 CYS A CA 1
ATOM 6536 C C . CYS A 1 820 ? -11.465 -3.691 22.719 1.00 94.69 820 CYS A C 1
ATOM 6538 O O . CYS A 1 820 ? -10.566 -2.970 23.142 1.00 94.69 820 CYS A O 1
ATOM 6540 N N . PHE A 1 821 ? -11.219 -4.927 22.278 1.00 90.56 821 PHE A N 1
ATOM 6541 C CA . PHE A 1 821 ? -9.949 -5.651 22.423 1.00 90.56 821 PHE A CA 1
ATOM 6542 C C . PHE A 1 821 ? -8.701 -5.012 21.767 1.00 90.56 821 PHE A C 1
ATOM 6544 O O . PHE A 1 821 ? -7.600 -5.529 21.954 1.00 90.56 821 PHE A O 1
ATOM 6551 N N . LYS A 1 822 ? -8.834 -3.939 20.967 1.00 91.38 822 LYS A N 1
ATOM 6552 C CA . LYS A 1 822 ? -7.694 -3.174 20.415 1.00 91.38 822 LYS A CA 1
ATOM 6553 C C . LYS A 1 822 ? -7.386 -1.887 21.190 1.00 91.38 822 LYS A C 1
ATOM 6555 O O . LYS A 1 822 ? -6.381 -1.246 20.863 1.00 91.38 822 LYS A O 1
ATOM 6560 N N . LEU A 1 823 ? -8.231 -1.504 22.149 1.00 96.19 823 LEU A N 1
ATOM 6561 C CA . LEU A 1 823 ? -8.023 -0.354 23.028 1.00 96.19 823 LEU A CA 1
ATOM 6562 C C . LEU A 1 823 ? -7.181 -0.773 24.236 1.00 96.19 823 LEU A C 1
ATOM 6564 O O . LEU A 1 823 ? -7.403 -1.838 24.811 1.00 96.19 823 LEU A O 1
ATOM 6568 N N . ASN A 1 824 ? -6.203 0.052 24.600 1.00 96.50 824 ASN A N 1
ATOM 6569 C CA . ASN A 1 824 ? -5.316 -0.212 25.735 1.00 96.50 824 ASN A CA 1
ATOM 6570 C C . ASN A 1 824 ? -5.897 0.292 27.075 1.00 96.50 824 ASN A C 1
ATOM 6572 O O . ASN A 1 824 ? -6.946 0.941 27.109 1.00 96.50 824 ASN A O 1
ATOM 6576 N N . SER A 1 825 ? -5.221 -0.017 28.183 1.00 97.75 825 SER A N 1
ATOM 6577 C CA . SER A 1 825 ? -5.623 0.358 29.548 1.00 97.75 825 SER A CA 1
ATOM 6578 C C . SER A 1 825 ? -5.878 1.863 29.715 1.00 97.75 825 SER A C 1
ATOM 6580 O O . SER A 1 825 ? -6.931 2.258 30.217 1.00 97.75 825 SER A O 1
ATOM 6582 N N . LEU A 1 826 ? -4.960 2.708 29.234 1.00 97.75 826 LEU A N 1
ATOM 6583 C CA . LEU A 1 826 ? -5.052 4.170 29.302 1.00 97.75 826 LEU A CA 1
ATOM 6584 C C . LEU A 1 826 ? -6.228 4.697 28.472 1.00 97.75 826 LEU A C 1
ATOM 6586 O O . LEU A 1 826 ? -6.975 5.562 28.927 1.00 97.75 826 LEU A O 1
ATOM 6590 N N . GLN A 1 827 ? -6.405 4.142 27.272 1.00 97.69 827 GLN A N 1
ATOM 6591 C CA . GLN A 1 827 ? -7.479 4.479 26.339 1.00 97.69 827 GLN A CA 1
ATOM 6592 C C . GLN A 1 827 ? -8.863 4.157 26.918 1.00 97.69 827 GLN A C 1
ATOM 6594 O O . GLN A 1 827 ? -9.751 5.009 26.904 1.00 97.69 827 GLN A O 1
ATOM 6599 N N . LEU A 1 828 ? -9.041 2.957 27.476 1.00 97.81 828 LEU A N 1
ATOM 6600 C CA . LEU A 1 828 ? -10.291 2.548 28.125 1.00 97.81 828 LEU A CA 1
ATOM 6601 C C . LEU A 1 828 ? -10.568 3.369 29.389 1.00 97.81 828 LEU A C 1
ATOM 6603 O O . LEU A 1 828 ? -11.692 3.834 29.575 1.00 97.81 828 LEU A O 1
ATOM 6607 N N . ASN A 1 829 ? -9.543 3.618 30.209 1.00 97.50 829 ASN A N 1
ATOM 6608 C CA . ASN A 1 829 ? -9.662 4.456 31.400 1.00 97.50 829 ASN A CA 1
ATOM 6609 C C . ASN A 1 829 ? -10.138 5.877 31.056 1.00 97.50 829 ASN A C 1
ATOM 6611 O O . ASN A 1 829 ? -11.065 6.383 31.686 1.00 97.50 829 ASN A O 1
ATOM 6615 N N . ALA A 1 830 ? -9.543 6.511 30.039 1.00 96.88 830 ALA A N 1
ATOM 6616 C CA . ALA A 1 830 ? -9.925 7.852 29.604 1.00 96.88 830 ALA A CA 1
ATOM 6617 C C . ALA A 1 830 ? -11.354 7.895 29.040 1.00 96.88 830 ALA A C 1
ATOM 6619 O O . ALA A 1 830 ? -12.138 8.755 29.438 1.00 96.88 830 ALA A O 1
ATOM 6620 N N . LEU A 1 831 ? -11.720 6.946 28.169 1.00 97.06 831 LEU A N 1
ATOM 6621 C CA . LEU A 1 831 ? -13.063 6.874 27.582 1.00 97.06 831 LEU A CA 1
ATOM 6622 C C . LEU A 1 831 ? -14.154 6.639 28.636 1.00 97.06 831 LEU A C 1
ATOM 6624 O O . LEU A 1 831 ? -15.216 7.242 28.541 1.00 97.06 831 LEU A O 1
ATOM 6628 N N . MET A 1 832 ? -13.914 5.798 29.646 1.00 96.19 832 MET A N 1
ATOM 6629 C CA . MET A 1 832 ? -14.914 5.528 30.688 1.00 96.19 832 MET A CA 1
ATOM 6630 C C . MET A 1 832 ? -14.943 6.605 31.784 1.00 96.19 832 MET A C 1
ATOM 6632 O O . MET A 1 832 ? -16.015 6.914 32.296 1.00 96.19 832 MET A O 1
ATOM 6636 N N . THR A 1 833 ? -13.802 7.215 32.128 1.00 94.94 833 THR A N 1
ATOM 6637 C CA . THR A 1 833 ? -13.732 8.265 33.166 1.00 94.94 833 THR A CA 1
ATOM 6638 C C . THR A 1 833 ? -14.257 9.612 32.666 1.00 94.94 833 THR A C 1
ATOM 6640 O O . THR A 1 833 ? -14.950 10.309 33.402 1.00 94.94 833 THR A O 1
ATOM 6643 N N . ASN A 1 834 ? -13.982 9.973 31.408 1.00 93.94 834 ASN A N 1
ATOM 6644 C CA . ASN A 1 834 ? -14.428 11.240 30.813 1.00 93.94 834 ASN A CA 1
ATOM 6645 C C . ASN A 1 834 ? -15.861 11.156 30.241 1.00 93.94 834 ASN A C 1
ATOM 6647 O O . ASN A 1 834 ? -16.279 12.029 29.477 1.00 93.94 834 ASN A O 1
ATOM 6651 N N . TYR A 1 835 ? -16.608 10.095 30.560 1.00 95.00 835 TYR A N 1
ATOM 6652 C CA . TYR A 1 835 ? -17.903 9.807 29.955 1.00 95.00 835 TYR A CA 1
ATOM 6653 C C . TYR A 1 835 ? -19.034 10.688 30.512 1.00 95.00 835 TYR A C 1
ATOM 6655 O O . TYR A 1 835 ? -19.401 10.631 31.689 1.00 95.00 835 TYR A O 1
ATOM 6663 N N . HIS A 1 836 ? -19.630 11.485 29.631 1.00 92.81 836 HIS A N 1
ATOM 6664 C CA . HIS A 1 836 ? -20.721 12.404 29.924 1.00 92.81 836 HIS A CA 1
ATOM 6665 C C . HIS A 1 836 ? -22.065 11.670 29.838 1.00 92.81 836 HIS A C 1
ATOM 6667 O O . HIS A 1 836 ? -22.631 11.503 28.756 1.00 92.81 836 HIS A O 1
ATOM 6673 N N . CYS A 1 837 ? -22.566 11.245 30.999 1.00 89.81 837 CYS A N 1
ATOM 6674 C CA . CYS A 1 837 ? -23.859 10.572 31.135 1.00 89.81 837 CYS A CA 1
ATOM 6675 C C . CYS A 1 837 ? -25.024 11.536 30.849 1.00 89.81 837 CYS A C 1
ATOM 6677 O O . CYS A 1 837 ? -25.019 12.678 31.324 1.00 89.81 837 CYS A O 1
ATOM 6679 N N . ALA A 1 838 ? -26.046 11.074 30.126 1.00 87.62 838 ALA A N 1
ATOM 6680 C CA . ALA A 1 838 ? -27.299 11.814 29.959 1.00 87.62 838 ALA A CA 1
ATOM 6681 C C . ALA A 1 838 ? -28.096 11.922 31.289 1.00 87.62 838 ALA A C 1
ATOM 6683 O O . ALA A 1 838 ? -27.875 11.128 32.204 1.00 87.62 838 ALA A O 1
ATOM 6684 N N . PRO A 1 839 ? -29.042 12.875 31.442 1.00 85.25 839 PRO A N 1
ATOM 6685 C CA . PRO A 1 839 ? -29.790 13.070 32.697 1.00 85.25 839 PRO A CA 1
ATOM 6686 C C . PRO A 1 839 ? -30.665 11.883 33.140 1.00 85.25 839 PRO A C 1
ATOM 6688 O O . PRO A 1 839 ? -31.095 11.832 34.292 1.00 85.25 839 PRO A O 1
ATOM 6691 N N . ASP A 1 840 ? -30.960 10.968 32.220 1.00 87.00 840 ASP A N 1
ATOM 6692 C CA . ASP A 1 840 ? -31.705 9.721 32.390 1.00 87.00 840 ASP A CA 1
ATOM 6693 C C . ASP A 1 840 ? -30.808 8.463 32.386 1.00 87.00 840 ASP A C 1
ATOM 6695 O O . ASP A 1 840 ? -31.300 7.350 32.576 1.00 87.00 840 ASP A O 1
ATOM 6699 N N . GLU A 1 841 ? -29.492 8.632 32.228 1.00 89.75 841 GLU A N 1
ATOM 6700 C CA . GLU A 1 841 ? -28.500 7.558 32.142 1.00 89.75 841 GLU A CA 1
ATOM 6701 C C . GLU A 1 841 ? -27.805 7.311 33.501 1.00 89.75 841 GLU A C 1
ATOM 6703 O O . GLU A 1 841 ? -27.430 8.262 34.193 1.00 89.75 841 GLU A O 1
ATOM 6708 N N . PRO A 1 842 ? -27.599 6.048 33.922 1.00 89.56 842 PRO A N 1
ATOM 6709 C CA . PRO A 1 842 ? -26.858 5.749 35.144 1.00 89.56 842 PRO A CA 1
ATOM 6710 C C . PRO A 1 842 ? -25.353 6.017 34.985 1.00 89.56 842 PRO A C 1
ATOM 6712 O O . PRO A 1 842 ? -24.743 5.665 33.979 1.00 89.56 842 PRO A O 1
ATOM 6715 N N . TYR A 1 843 ? -24.728 6.576 36.025 1.00 91.69 843 TYR A N 1
ATOM 6716 C CA . TYR A 1 843 ? -23.276 6.763 36.071 1.00 91.69 843 TYR A CA 1
ATOM 6717 C C . TYR A 1 843 ? -22.517 5.429 36.025 1.00 91.69 843 TYR A C 1
ATOM 6719 O O . TYR A 1 843 ? -22.882 4.473 36.715 1.00 91.69 843 TYR A O 1
ATOM 6727 N N . ILE A 1 844 ? -21.415 5.400 35.271 1.00 95.69 844 ILE A N 1
ATOM 6728 C CA . ILE A 1 844 ? -20.477 4.271 35.223 1.00 95.69 844 ILE A CA 1
ATOM 6729 C C . ILE A 1 844 ? -19.858 4.071 36.625 1.00 95.69 844 ILE A C 1
ATOM 6731 O O . ILE A 1 844 ? -19.268 5.014 37.163 1.00 95.69 844 ILE A O 1
ATOM 6735 N N . PRO A 1 845 ? -19.961 2.880 37.249 1.00 95.88 845 PRO A N 1
ATOM 6736 C CA . PRO A 1 845 ? -19.344 2.628 38.551 1.00 95.88 845 PRO A CA 1
ATOM 6737 C C . PRO A 1 845 ? -17.806 2.685 38.465 1.00 95.88 845 PRO A C 1
ATOM 6739 O O . PRO A 1 845 ? -17.247 2.004 37.608 1.00 95.88 845 PRO A O 1
ATOM 6742 N N . PRO A 1 846 ? -17.087 3.386 39.365 1.00 95.75 846 PRO A N 1
ATOM 6743 C CA . PRO A 1 846 ? -15.619 3.408 39.346 1.00 95.75 846 PRO A CA 1
ATOM 6744 C C . PRO A 1 846 ? -14.997 2.007 39.425 1.00 95.75 846 PRO A C 1
ATOM 6746 O O . PRO A 1 846 ? -14.105 1.683 38.650 1.00 95.75 846 PRO A O 1
ATOM 6749 N N . GLU A 1 847 ? -15.565 1.131 40.262 1.00 95.56 847 GLU A N 1
ATOM 6750 C CA . GLU A 1 847 ? -15.139 -0.269 40.371 1.00 95.56 847 GLU A CA 1
ATOM 6751 C C . GLU A 1 847 ? -15.243 -1.025 39.029 1.00 95.56 847 GLU A C 1
ATOM 6753 O O . GLU A 1 847 ? -14.464 -1.944 38.784 1.00 95.56 847 GLU A O 1
ATOM 6758 N N . LEU A 1 848 ? -16.189 -0.665 38.149 1.00 96.88 848 LEU A N 1
ATOM 6759 C CA . LEU A 1 848 ? -16.321 -1.270 36.817 1.00 96.88 848 LEU A CA 1
ATOM 6760 C C . LEU A 1 848 ? -15.177 -0.827 35.895 1.00 96.88 848 LEU A C 1
ATOM 6762 O O . LEU A 1 848 ? -14.648 -1.650 35.147 1.00 96.88 848 LEU A O 1
ATOM 6766 N N . ILE A 1 849 ? -14.778 0.446 35.981 1.00 97.75 849 ILE A N 1
ATOM 6767 C CA . ILE A 1 849 ? -13.632 0.995 35.245 1.00 97.75 849 ILE A CA 1
ATOM 6768 C C . ILE A 1 849 ? -12.359 0.261 35.677 1.00 97.75 849 ILE A C 1
ATOM 6770 O O . ILE A 1 849 ? -11.664 -0.280 34.820 1.00 97.75 849 ILE A O 1
ATOM 6774 N N . ASP A 1 850 ? -12.113 0.135 36.987 1.00 97.69 850 ASP A N 1
ATOM 6775 C CA . ASP A 1 850 ? -10.948 -0.577 37.536 1.00 97.69 850 ASP A CA 1
ATOM 6776 C C . ASP A 1 850 ? -10.829 -2.015 36.987 1.00 97.69 850 ASP A C 1
ATOM 6778 O O . ASP A 1 850 ? -9.744 -2.455 36.597 1.00 97.69 850 ASP A O 1
ATOM 6782 N N . HIS A 1 851 ? -11.946 -2.750 36.895 1.00 97.25 851 HIS A N 1
ATOM 6783 C CA . HIS A 1 851 ? -11.955 -4.115 36.354 1.00 97.25 851 HIS A CA 1
ATOM 6784 C C . HIS A 1 851 ? -11.728 -4.160 34.833 1.00 97.25 851 HIS A C 1
ATOM 6786 O O . HIS A 1 851 ? -10.989 -5.024 34.360 1.00 97.25 851 HIS A O 1
ATOM 6792 N N . VAL A 1 852 ? -12.325 -3.249 34.054 1.00 97.62 852 VAL A N 1
ATOM 6793 C CA . VAL A 1 852 ? -12.105 -3.179 32.594 1.00 97.62 852 VAL A CA 1
ATOM 6794 C C . VAL A 1 852 ? -10.654 -2.804 32.275 1.00 97.62 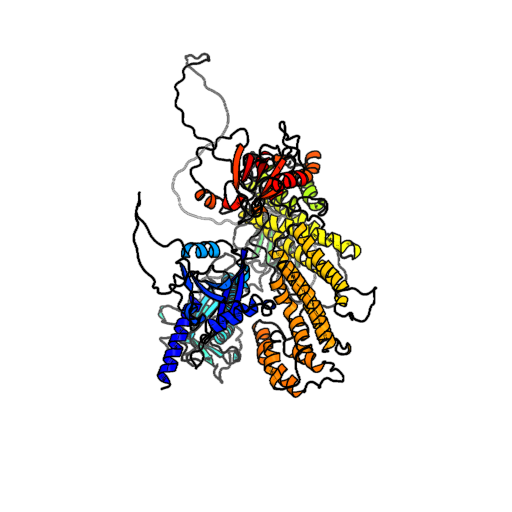852 VAL A C 1
ATOM 6796 O O . VAL A 1 852 ? -10.023 -3.447 31.432 1.00 97.62 852 VAL A O 1
ATOM 6799 N N . VAL A 1 853 ? -10.103 -1.813 32.980 1.00 97.94 853 VAL A N 1
ATOM 6800 C CA . VAL A 1 853 ? -8.713 -1.361 32.837 1.00 97.94 853 VAL A CA 1
ATOM 6801 C C . VAL A 1 853 ? -7.747 -2.481 33.223 1.00 97.94 853 VAL A C 1
ATOM 6803 O O . VAL A 1 853 ? -6.875 -2.820 32.425 1.00 97.94 853 VAL A O 1
ATOM 6806 N N . GLY A 1 854 ? -7.954 -3.143 34.367 1.00 96.94 854 GLY A N 1
ATOM 6807 C CA . GLY A 1 854 ? -7.127 -4.275 34.796 1.00 96.94 854 GLY A CA 1
ATOM 6808 C C . GLY A 1 854 ? -7.153 -5.464 33.824 1.00 96.94 854 GLY A C 1
ATOM 6809 O O . GLY A 1 854 ? -6.134 -6.128 33.628 1.00 96.94 854 GLY A O 1
ATOM 6810 N N . VAL A 1 855 ? -8.274 -5.728 33.141 1.00 95.19 855 VAL A N 1
ATOM 6811 C CA . VAL A 1 855 ? -8.319 -6.737 32.065 1.00 95.19 855 VAL A CA 1
ATOM 6812 C C . VAL A 1 855 ? -7.501 -6.288 30.844 1.00 95.19 855 VAL A C 1
ATOM 6814 O O . VAL A 1 855 ? -6.808 -7.111 30.241 1.00 95.19 855 VAL A O 1
ATOM 6817 N N . ALA A 1 856 ? -7.515 -5.001 30.488 1.00 94.81 856 ALA A N 1
ATOM 6818 C CA . ALA A 1 856 ? -6.731 -4.456 29.375 1.00 94.81 856 ALA A CA 1
ATOM 6819 C C . ALA A 1 856 ? -5.212 -4.442 29.647 1.00 94.81 856 ALA A C 1
ATOM 6821 O O . ALA A 1 856 ? -4.434 -4.833 28.771 1.00 94.81 856 ALA A O 1
ATOM 6822 N N . GLU A 1 857 ? -4.787 -4.108 30.873 1.00 96.31 857 GLU A N 1
ATOM 6823 C CA . GLU A 1 857 ? -3.381 -4.155 31.324 1.00 96.31 857 GLU A CA 1
ATOM 6824 C C . GLU A 1 857 ? -2.729 -5.538 31.147 1.00 96.31 857 GLU A C 1
ATOM 6826 O O . GLU A 1 857 ? -1.518 -5.634 30.910 1.00 96.31 857 GLU A O 1
ATOM 6831 N N . ASN A 1 858 ? -3.543 -6.596 31.254 1.00 90.56 858 ASN A N 1
ATOM 6832 C CA . ASN A 1 858 ? -3.165 -8.005 31.117 1.00 90.56 858 ASN A CA 1
ATOM 6833 C C . ASN A 1 858 ? -3.465 -8.584 29.715 1.00 90.56 858 ASN A C 1
ATOM 6835 O O . ASN A 1 858 ? -3.297 -9.783 29.504 1.00 90.56 858 ASN A O 1
ATOM 6839 N N . THR A 1 859 ? -3.942 -7.779 28.753 1.00 92.19 859 THR A N 1
ATOM 6840 C CA . THR A 1 859 ? -4.290 -8.261 27.401 1.00 92.19 859 THR A CA 1
ATOM 6841 C C . THR A 1 859 ? -3.819 -7.319 26.291 1.00 92.19 859 THR A C 1
ATOM 6843 O O . THR A 1 859 ? -2.813 -7.602 25.641 1.00 92.19 859 THR A O 1
ATOM 6846 N N . ALA A 1 860 ? -4.508 -6.199 26.064 1.00 88.31 860 ALA A N 1
ATOM 6847 C CA . ALA A 1 860 ? -4.175 -5.232 25.017 1.00 88.31 860 ALA A CA 1
ATOM 6848 C C . ALA A 1 860 ? -2.788 -4.599 25.231 1.00 88.31 860 ALA A C 1
ATOM 6850 O O . ALA A 1 860 ? -2.011 -4.454 24.282 1.00 88.31 860 ALA A O 1
ATOM 6851 N N . ASP A 1 861 ? -2.448 -4.291 26.483 1.00 93.25 861 ASP A N 1
ATOM 6852 C CA . ASP A 1 861 ? -1.146 -3.735 26.834 1.00 93.25 861 ASP A CA 1
ATOM 6853 C C . ASP A 1 861 ? -0.026 -4.778 26.766 1.00 93.25 861 ASP A C 1
ATOM 6855 O O . ASP A 1 861 ? 1.065 -4.467 26.292 1.00 93.25 861 ASP A O 1
ATOM 6859 N N . GLU A 1 862 ? -0.259 -6.013 27.233 1.00 86.00 862 GLU A N 1
ATOM 6860 C CA . GLU A 1 862 ? 0.732 -7.091 27.100 1.00 86.00 862 GLU A CA 1
ATOM 6861 C C . GLU A 1 862 ? 1.028 -7.378 25.629 1.00 86.00 862 GLU A C 1
ATOM 6863 O O . GLU A 1 862 ? 2.195 -7.508 25.257 1.00 86.00 862 GLU A O 1
ATOM 6868 N N . LEU A 1 863 ? -0.001 -7.371 24.776 1.00 83.88 863 LEU A N 1
ATOM 6869 C CA . LEU A 1 863 ? 0.152 -7.492 23.332 1.00 83.88 863 LEU A CA 1
ATOM 6870 C C . LEU A 1 863 ? 0.996 -6.342 22.759 1.00 83.88 863 LEU A C 1
ATOM 6872 O O . LEU A 1 863 ? 1.979 -6.606 22.067 1.00 83.88 863 LEU A O 1
ATOM 6876 N N . ALA A 1 864 ? 0.681 -5.084 23.095 1.00 81.88 864 ALA A N 1
ATOM 6877 C CA . ALA A 1 864 ? 1.458 -3.921 22.656 1.00 81.88 864 ALA A CA 1
ATOM 6878 C C . ALA A 1 864 ? 2.933 -4.006 23.093 1.00 81.88 864 ALA A C 1
ATOM 6880 O O . ALA A 1 864 ? 3.831 -3.907 22.252 1.00 81.88 864 ALA A O 1
ATOM 6881 N N . ARG A 1 865 ? 3.183 -4.301 24.375 1.00 86.69 865 ARG A N 1
ATOM 6882 C CA . ARG A 1 865 ? 4.533 -4.503 24.923 1.00 86.69 865 ARG A CA 1
ATOM 6883 C C . ARG A 1 865 ? 5.261 -5.664 24.224 1.00 86.69 865 ARG A C 1
ATOM 6885 O O . ARG A 1 865 ? 6.458 -5.557 23.972 1.00 86.69 865 ARG A O 1
ATOM 6892 N N . SER A 1 866 ? 4.558 -6.741 23.855 1.00 82.69 866 SER A N 1
ATOM 6893 C CA . SER A 1 866 ? 5.137 -7.903 23.154 1.00 82.69 866 SER A CA 1
ATOM 6894 C C . SER A 1 866 ? 5.512 -7.637 21.687 1.00 82.69 866 SER A C 1
ATOM 6896 O O . SER A 1 866 ? 6.482 -8.214 21.192 1.00 82.69 866 SER A O 1
ATOM 6898 N N . ASP A 1 867 ? 4.812 -6.718 21.011 1.00 75.06 867 ASP A N 1
ATOM 6899 C CA . ASP A 1 867 ? 5.178 -6.242 19.667 1.00 75.06 867 ASP A CA 1
ATOM 6900 C C . ASP A 1 867 ? 6.435 -5.349 19.677 1.00 75.06 867 ASP A C 1
ATOM 6902 O O . ASP A 1 867 ? 7.075 -5.158 18.632 1.00 75.06 867 ASP A O 1
ATOM 6906 N N . GLY A 1 868 ? 6.781 -4.807 20.852 1.00 80.38 868 GLY A N 1
ATOM 6907 C CA . GLY A 1 868 ? 7.779 -3.754 21.042 1.00 80.38 868 GLY A CA 1
ATOM 6908 C C . GLY A 1 868 ? 7.204 -2.338 20.931 1.00 80.38 868 GLY A C 1
ATOM 6909 O O . GLY A 1 868 ? 7.940 -1.423 20.572 1.00 80.38 868 GLY A O 1
ATOM 6910 N N . ARG A 1 869 ? 5.901 -2.158 21.191 1.00 83.00 869 ARG A N 1
ATOM 6911 C CA . ARG A 1 869 ? 5.205 -0.861 21.189 1.00 83.00 869 ARG A CA 1
ATOM 6912 C C . ARG A 1 869 ? 4.980 -0.380 22.625 1.00 83.00 869 ARG A C 1
ATOM 6914 O O . ARG A 1 869 ? 4.721 -1.185 23.520 1.00 83.00 869 ARG A O 1
ATOM 6921 N N . GLU A 1 870 ? 5.056 0.928 22.843 1.00 88.25 870 GLU A N 1
ATOM 6922 C CA . GLU A 1 870 ? 4.683 1.525 24.129 1.00 88.25 870 GLU A CA 1
ATOM 6923 C C . GLU A 1 870 ? 3.159 1.528 24.327 1.00 88.25 870 GLU A C 1
ATOM 6925 O O . GLU A 1 870 ? 2.385 1.460 23.369 1.00 88.25 870 GLU A O 1
ATOM 6930 N N . VAL A 1 871 ? 2.726 1.614 25.587 1.00 94.00 871 VAL A N 1
ATOM 6931 C CA . VAL A 1 871 ? 1.322 1.857 25.944 1.00 94.00 871 VAL A CA 1
ATOM 6932 C C . VAL A 1 871 ? 1.148 3.364 26.100 1.00 94.00 871 VAL A C 1
ATOM 6934 O O . VAL A 1 871 ? 1.690 3.957 27.029 1.00 94.00 871 VAL A O 1
ATOM 6937 N N . GLN A 1 872 ? 0.423 3.980 25.170 1.00 94.81 872 GLN A N 1
ATOM 6938 C CA . GLN A 1 872 ? 0.219 5.427 25.091 1.00 94.81 872 GLN A CA 1
ATOM 6939 C C . GLN A 1 872 ? -1.283 5.732 24.994 1.00 94.81 872 GLN A C 1
ATOM 6941 O O . GLN A 1 872 ? -2.057 4.908 24.508 1.00 94.81 872 GLN A O 1
ATOM 6946 N N . LEU A 1 873 ? -1.713 6.889 25.503 1.00 96.00 873 LEU A N 1
ATOM 6947 C CA . LEU A 1 873 ? -3.125 7.289 25.471 1.00 96.00 873 LEU A CA 1
ATOM 6948 C C . LEU A 1 873 ? -3.583 7.595 24.037 1.00 96.00 873 LEU A C 1
ATOM 6950 O O . LEU A 1 873 ? -4.618 7.109 23.587 1.00 96.00 873 LEU A O 1
ATOM 6954 N N . GLU A 1 874 ? -2.792 8.393 23.332 1.00 96.25 874 GLU A N 1
ATOM 6955 C CA . GLU A 1 874 ? -3.035 8.800 21.953 1.00 96.25 874 GLU A CA 1
ATOM 6956 C C . GLU A 1 874 ? -2.563 7.734 20.954 1.00 96.25 874 GLU A C 1
ATOM 6958 O O . GLU A 1 874 ? -1.668 6.934 21.228 1.00 96.25 874 GLU A O 1
ATOM 6963 N N . GLU A 1 875 ? -3.175 7.735 19.776 1.00 94.06 875 GLU A N 1
ATOM 6964 C CA . GLU A 1 875 ? -2.710 7.005 18.603 1.00 94.06 875 GLU A CA 1
ATOM 6965 C C . GLU A 1 875 ? -1.574 7.776 17.918 1.00 94.06 875 GLU A C 1
ATOM 6967 O O . GLU A 1 875 ? -1.672 8.990 17.719 1.00 94.06 875 GLU A O 1
ATOM 6972 N N . ASP A 1 876 ? -0.529 7.051 17.512 1.00 91.69 876 ASP A N 1
ATOM 6973 C CA . ASP A 1 876 ? 0.612 7.575 16.751 1.00 91.69 876 ASP A CA 1
ATOM 6974 C C . ASP A 1 876 ? 0.135 8.278 15.457 1.00 91.69 876 ASP A C 1
ATOM 6976 O O . ASP A 1 876 ? -0.598 7.657 14.676 1.00 91.69 876 ASP A O 1
ATOM 6980 N N . PRO A 1 877 ? 0.519 9.545 15.197 1.00 88.00 877 PRO A N 1
ATOM 6981 C CA . PRO A 1 877 ? 0.243 10.223 13.932 1.00 88.00 877 PRO A CA 1
ATOM 6982 C C . PRO A 1 877 ? 0.754 9.472 12.696 1.00 88.00 877 PRO A C 1
ATOM 6984 O O . PRO A 1 877 ? 0.093 9.507 11.654 1.00 88.00 877 PRO A O 1
ATOM 6987 N N . ASP A 1 878 ? 1.889 8.774 12.806 1.00 86.44 878 ASP A N 1
ATOM 6988 C CA . ASP A 1 878 ? 2.493 8.004 11.720 1.00 86.44 878 ASP A CA 1
ATOM 6989 C C . ASP A 1 878 ? 2.067 6.525 11.784 1.00 86.44 878 ASP A C 1
ATOM 6991 O O . ASP A 1 878 ? 2.290 5.807 12.760 1.00 86.44 878 ASP A O 1
ATOM 6995 N N . LEU A 1 879 ? 1.488 6.007 10.696 1.00 89.31 879 LEU A N 1
ATOM 6996 C CA . LEU A 1 879 ? 1.200 4.576 10.589 1.00 89.31 879 LEU A CA 1
ATOM 6997 C C . LEU A 1 879 ? 2.502 3.805 10.323 1.00 89.31 879 LEU A C 1
ATOM 6999 O O . LEU A 1 879 ? 2.969 3.744 9.181 1.00 89.31 879 LEU A O 1
ATOM 7003 N N . GLN A 1 880 ? 3.029 3.171 11.374 1.00 78.50 880 GLN A N 1
ATOM 7004 C CA . GLN A 1 880 ? 4.278 2.390 11.417 1.00 78.50 880 GLN A CA 1
ATOM 7005 C C . GLN A 1 880 ? 4.240 1.071 10.602 1.00 78.50 880 GLN A C 1
ATOM 7007 O O . GLN A 1 880 ? 4.513 -0.017 11.116 1.00 78.50 880 GLN A O 1
ATOM 7012 N N . LEU A 1 881 ? 3.890 1.144 9.315 1.00 77.00 881 LEU A N 1
ATOM 7013 C CA . LEU A 1 881 ? 4.002 0.046 8.353 1.00 77.00 881 LEU A CA 1
ATOM 7014 C C . LEU A 1 881 ? 5.265 0.200 7.488 1.00 77.00 881 LEU A C 1
ATOM 7016 O O . LEU A 1 881 ? 5.556 1.304 7.025 1.00 77.00 881 LEU A O 1
ATOM 7020 N N . PRO A 1 882 ? 5.991 -0.895 7.187 1.00 81.62 882 PRO A N 1
ATOM 7021 C CA . PRO A 1 882 ? 7.053 -0.851 6.191 1.00 81.62 882 PRO A CA 1
ATOM 7022 C C . PRO A 1 882 ? 6.453 -0.557 4.810 1.00 81.62 882 PRO A C 1
ATOM 7024 O O . PRO A 1 882 ? 5.492 -1.204 4.397 1.00 81.62 882 PRO A O 1
ATOM 7027 N N . PHE A 1 883 ? 7.041 0.392 4.082 1.00 87.88 883 PHE A N 1
ATOM 7028 C CA . PHE A 1 883 ? 6.678 0.642 2.689 1.00 87.88 883 PHE A CA 1
ATOM 7029 C C . PHE A 1 883 ? 7.083 -0.554 1.816 1.00 87.88 883 PHE A C 1
ATOM 7031 O O . PHE A 1 883 ? 8.244 -0.969 1.830 1.00 87.88 883 PHE A O 1
ATOM 7038 N N . LEU A 1 884 ? 6.133 -1.097 1.053 1.00 88.00 884 LEU A N 1
ATOM 7039 C CA . LEU A 1 884 ? 6.339 -2.244 0.172 1.00 88.00 884 LEU A CA 1
ATOM 7040 C C . LEU A 1 884 ? 6.160 -1.835 -1.292 1.00 88.00 884 LEU A C 1
ATOM 7042 O O . LEU A 1 884 ? 5.112 -1.325 -1.696 1.00 88.00 884 LEU A O 1
ATOM 7046 N N . LEU A 1 885 ? 7.175 -2.114 -2.107 1.00 87.81 885 LEU A N 1
ATOM 7047 C CA . LEU A 1 885 ? 7.035 -2.070 -3.559 1.00 87.81 885 LEU A CA 1
ATOM 7048 C C . LEU A 1 885 ? 6.178 -3.257 -4.036 1.00 87.81 885 LEU A C 1
ATOM 7050 O O . LEU A 1 885 ? 6.306 -4.344 -3.470 1.00 87.81 885 LEU A O 1
ATOM 7054 N N . PRO A 1 886 ? 5.338 -3.085 -5.072 1.00 84.38 886 PRO A N 1
ATOM 7055 C CA . PRO A 1 886 ? 4.659 -4.204 -5.716 1.00 84.38 886 PRO A CA 1
ATOM 7056 C C . PRO A 1 886 ? 5.659 -5.172 -6.362 1.00 84.38 886 PRO A C 1
ATOM 7058 O O . PRO A 1 886 ? 6.673 -4.745 -6.916 1.00 84.38 886 PRO A O 1
ATOM 7061 N N . GLU A 1 887 ? 5.337 -6.464 -6.332 1.00 80.06 887 GLU A N 1
ATOM 7062 C CA . GLU A 1 887 ? 6.041 -7.506 -7.097 1.00 80.06 887 GLU A CA 1
ATOM 7063 C C . GLU A 1 887 ? 5.289 -7.847 -8.403 1.00 80.06 887 GLU A C 1
ATOM 7065 O O . GLU A 1 887 ? 5.892 -8.348 -9.348 1.00 80.06 887 GLU A O 1
ATOM 7070 N N . ASP A 1 888 ? 3.990 -7.529 -8.475 1.00 80.81 888 ASP A N 1
ATOM 7071 C CA . ASP A 1 888 ? 3.057 -7.894 -9.544 1.00 80.81 888 ASP A CA 1
ATOM 7072 C C . ASP A 1 888 ? 2.066 -6.758 -9.903 1.00 80.81 888 ASP A C 1
ATOM 7074 O O . ASP A 1 888 ? 2.069 -5.667 -9.323 1.00 80.81 888 ASP A O 1
ATOM 7078 N N . GLY A 1 889 ? 1.201 -7.008 -10.895 1.00 77.69 889 GLY A N 1
ATOM 7079 C CA . GLY A 1 889 ? 0.065 -6.138 -11.227 1.00 77.69 889 GLY A CA 1
ATOM 7080 C C . GLY A 1 889 ? 0.424 -4.854 -11.984 1.00 77.69 889 GLY A C 1
ATOM 7081 O O . GLY A 1 889 ? -0.250 -3.832 -11.814 1.00 77.69 889 GLY A O 1
ATOM 7082 N N . TYR A 1 890 ? 1.477 -4.877 -12.803 1.00 90.75 890 TYR A N 1
ATOM 7083 C CA . TYR A 1 890 ? 1.917 -3.726 -13.593 1.00 90.75 890 TYR A CA 1
ATOM 7084 C C . TYR A 1 890 ? 1.167 -3.626 -14.933 1.00 90.75 890 TYR A C 1
ATOM 7086 O O . TYR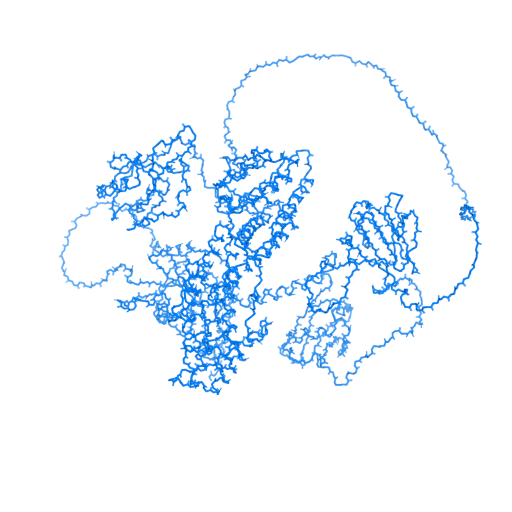 A 1 890 ? 0.564 -4.585 -15.422 1.00 90.75 890 TYR A O 1
ATOM 7094 N N . SER A 1 891 ? 1.150 -2.442 -15.559 1.00 88.44 891 SER A N 1
ATOM 7095 C CA . SER A 1 891 ? 0.425 -2.273 -16.828 1.00 88.44 891 SER A CA 1
ATOM 7096 C C . SER A 1 891 ? 1.067 -3.061 -17.973 1.00 88.44 891 SER A C 1
ATOM 7098 O O . SER A 1 891 ? 0.332 -3.494 -18.860 1.00 88.44 891 SER A O 1
ATOM 7100 N N . CYS A 1 892 ? 2.383 -3.299 -17.958 1.00 88.06 892 CYS A N 1
ATOM 7101 C CA . CYS A 1 892 ? 3.102 -4.053 -18.994 1.00 88.06 892 CYS A CA 1
ATOM 7102 C C . CYS A 1 892 ? 2.545 -5.469 -19.209 1.00 88.06 892 CYS A C 1
ATOM 7104 O O . CYS A 1 892 ? 2.504 -5.961 -20.341 1.00 88.06 892 CYS A O 1
ATOM 7106 N N . ASP A 1 893 ? 2.033 -6.075 -18.141 1.00 82.56 893 ASP A N 1
ATOM 7107 C CA . ASP A 1 893 ? 1.553 -7.455 -18.108 1.00 82.56 893 ASP A CA 1
ATOM 7108 C C . ASP A 1 893 ? 0.223 -7.599 -18.866 1.00 82.56 893 ASP A C 1
ATOM 7110 O O . ASP A 1 893 ? -0.039 -8.625 -19.496 1.00 82.56 893 ASP A O 1
ATOM 7114 N N . VAL A 1 894 ? -0.585 -6.529 -18.908 1.00 81.19 894 VAL A N 1
ATOM 7115 C CA . VAL A 1 894 ? -1.939 -6.494 -19.501 1.00 81.19 894 VAL A CA 1
ATOM 7116 C C . VAL A 1 894 ? -2.007 -5.663 -20.791 1.00 81.19 894 VAL A C 1
ATOM 7118 O O . VAL A 1 894 ? -2.806 -5.954 -21.683 1.00 81.19 894 VAL A O 1
ATOM 7121 N N . VAL A 1 895 ? -1.178 -4.626 -20.933 1.00 83.31 895 VAL A N 1
ATOM 7122 C CA . VAL A 1 895 ? -1.138 -3.773 -22.130 1.00 83.31 895 VAL A CA 1
ATOM 7123 C C . VAL A 1 895 ? -0.622 -4.574 -23.327 1.00 83.31 895 VAL A C 1
ATOM 7125 O O . VAL A 1 895 ? 0.374 -5.294 -23.246 1.00 83.31 895 VAL A O 1
ATOM 7128 N N . ARG A 1 896 ? -1.307 -4.443 -24.467 1.00 84.12 896 ARG A N 1
ATOM 7129 C CA . ARG A 1 896 ? -0.917 -5.052 -25.744 1.00 84.12 896 ARG A CA 1
ATOM 7130 C C . ARG A 1 896 ? -0.888 -4.002 -26.846 1.00 84.12 896 ARG A C 1
ATOM 7132 O O . ARG A 1 896 ? -1.740 -3.114 -26.874 1.00 84.12 896 ARG A O 1
ATOM 7139 N N . ASN A 1 897 ? 0.058 -4.155 -27.768 1.00 88.62 897 ASN A N 1
ATOM 7140 C CA . ASN A 1 897 ? 0.383 -3.218 -28.844 1.00 88.62 897 ASN A CA 1
ATOM 7141 C C . ASN A 1 897 ? 0.797 -1.822 -28.327 1.00 88.62 897 ASN A C 1
ATOM 7143 O O . ASN A 1 897 ? 0.996 -1.614 -27.128 1.00 88.62 897 ASN A O 1
ATOM 7147 N N . VAL A 1 898 ? 0.973 -0.865 -29.243 1.00 87.12 898 VAL A N 1
ATOM 7148 C CA . VAL A 1 898 ? 1.212 0.547 -28.906 1.00 87.12 898 VAL A CA 1
ATOM 7149 C C . VAL A 1 898 ? -0.084 1.163 -28.346 1.00 87.12 898 VAL A C 1
ATOM 7151 O O . VAL A 1 898 ? -1.105 1.098 -29.033 1.00 87.12 898 VAL A O 1
ATOM 7154 N N . PRO A 1 899 ? -0.089 1.760 -27.137 1.00 86.75 899 PRO A N 1
ATOM 7155 C CA . PRO A 1 899 ? -1.309 2.306 -26.538 1.00 86.75 899 PRO A CA 1
ATOM 7156 C C . PRO A 1 899 ? -1.905 3.506 -27.293 1.00 86.75 899 PRO A C 1
ATOM 7158 O O . PRO A 1 899 ? -1.186 4.370 -27.795 1.00 86.75 899 PRO A O 1
ATOM 7161 N N . ASN A 1 900 ? -3.235 3.630 -27.282 1.00 80.75 900 ASN A N 1
ATOM 7162 C CA . ASN A 1 900 ? -3.922 4.853 -27.719 1.00 80.75 900 ASN A CA 1
ATOM 7163 C C . ASN A 1 900 ? -3.474 6.046 -26.854 1.00 80.75 900 ASN A C 1
ATOM 7165 O O . ASN A 1 900 ? -3.449 5.928 -25.627 1.00 80.75 900 ASN A O 1
ATOM 7169 N N . GLY A 1 901 ? -3.160 7.195 -27.460 1.00 83.56 901 GLY A N 1
ATOM 7170 C CA . GLY A 1 901 ? -2.607 8.351 -26.748 1.00 83.56 901 GLY A CA 1
ATOM 7171 C C . GLY A 1 901 ? -1.077 8.373 -26.648 1.00 83.56 901 GLY A C 1
ATOM 7172 O O . GLY A 1 901 ? -0.528 9.334 -26.109 1.00 83.56 901 GLY A O 1
ATOM 7173 N N . PHE A 1 902 ? -0.387 7.325 -27.116 1.00 88.69 902 PHE A N 1
ATOM 7174 C CA . PHE A 1 902 ? 1.075 7.215 -27.077 1.00 88.69 902 PHE A CA 1
ATOM 7175 C C . PHE A 1 902 ? 1.759 7.897 -28.271 1.00 88.69 902 PHE A C 1
ATOM 7177 O O . PHE A 1 902 ? 2.834 8.479 -28.125 1.00 88.69 902 PHE A O 1
ATOM 7184 N N . GLN A 1 903 ? 1.141 7.855 -29.457 1.00 87.94 903 GLN A N 1
ATOM 7185 C CA . GLN A 1 903 ? 1.688 8.524 -30.642 1.00 87.94 903 GLN A CA 1
ATOM 7186 C C . GLN A 1 903 ? 1.557 10.044 -30.506 1.00 87.94 903 GLN A C 1
ATOM 7188 O O . GLN A 1 903 ? 2.516 10.764 -30.764 1.00 87.94 903 GLN A O 1
ATOM 7193 N N . GLU A 1 904 ? 0.422 10.516 -29.991 1.00 89.94 904 GLU A N 1
ATOM 7194 C CA . GLU A 1 904 ? 0.144 11.925 -29.705 1.00 89.94 904 GLU A CA 1
ATOM 7195 C C . GLU A 1 904 ? 1.085 12.500 -28.627 1.00 89.94 904 GLU A C 1
ATOM 7197 O O . GLU A 1 904 ? 1.428 13.679 -28.667 1.00 89.94 904 GLU A O 1
ATOM 7202 N N . PHE A 1 905 ? 1.551 11.669 -27.683 1.00 92.75 905 PHE A N 1
ATOM 7203 C CA . PHE A 1 905 ? 2.573 12.053 -26.701 1.00 92.75 905 PHE A CA 1
ATOM 7204 C C . PHE A 1 905 ? 3.955 12.263 -27.341 1.00 92.75 905 PHE A C 1
ATOM 7206 O O . PHE A 1 905 ? 4.658 13.212 -26.998 1.00 92.75 905 PHE A O 1
ATOM 7213 N N . LEU A 1 906 ? 4.346 11.397 -28.282 1.00 91.31 906 LEU A N 1
ATOM 7214 C CA . LEU A 1 906 ? 5.639 11.487 -28.968 1.00 91.31 906 LEU A CA 1
ATOM 7215 C C . LEU A 1 906 ? 5.659 12.483 -30.133 1.00 91.31 906 LEU A C 1
ATOM 7217 O O . LEU A 1 906 ? 6.738 12.956 -30.493 1.00 91.31 906 LEU A O 1
ATOM 7221 N N . GLU A 1 907 ? 4.511 12.821 -30.724 1.00 90.94 907 GLU A N 1
ATOM 7222 C CA . GLU A 1 907 ? 4.440 13.660 -31.925 1.00 90.94 907 GLU A CA 1
ATOM 7223 C C . GLU A 1 907 ? 5.238 14.979 -31.810 1.00 90.94 907 GLU A C 1
ATOM 7225 O O . GLU A 1 907 ? 6.023 15.256 -32.720 1.00 90.94 907 GLU A O 1
ATOM 7230 N N . PRO A 1 908 ? 5.179 15.761 -30.709 1.00 89.75 908 PRO A N 1
ATOM 7231 C CA . PRO A 1 908 ? 5.955 17.000 -30.591 1.00 89.75 908 PRO A CA 1
ATOM 7232 C C . PRO A 1 908 ? 7.478 16.784 -30.567 1.00 89.75 908 PRO A C 1
ATOM 7234 O O . PRO A 1 908 ? 8.234 17.680 -30.948 1.00 89.75 908 PRO A O 1
ATOM 7237 N N . LEU A 1 909 ? 7.947 15.609 -30.131 1.00 90.12 909 LEU A N 1
ATOM 7238 C CA . LEU A 1 909 ? 9.367 15.239 -30.103 1.00 90.12 909 LEU A CA 1
ATOM 7239 C C . LEU A 1 909 ? 9.825 14.754 -31.488 1.00 90.12 909 LEU A C 1
ATOM 7241 O O . LEU A 1 909 ? 10.921 15.104 -31.932 1.00 90.12 909 LEU A O 1
ATOM 7245 N N . VAL A 1 910 ? 8.958 14.024 -32.199 1.00 89.94 910 VAL A N 1
ATOM 7246 C CA . VAL A 1 910 ? 9.177 13.588 -33.588 1.00 89.94 910 VAL A CA 1
ATOM 7247 C C . VAL A 1 910 ? 9.180 14.785 -34.546 1.00 89.94 910 VAL A C 1
ATOM 7249 O O . VAL A 1 910 ? 10.093 14.910 -35.359 1.00 89.94 910 VAL A O 1
ATOM 7252 N N . GLN A 1 911 ? 8.236 15.724 -34.406 1.00 90.50 911 GLN A N 1
ATOM 7253 C CA . GLN A 1 911 ? 8.202 16.976 -35.179 1.00 90.50 911 GLN A CA 1
ATOM 7254 C C . GLN A 1 911 ? 9.452 17.848 -34.947 1.00 90.50 911 GLN A C 1
ATOM 7256 O O . GLN A 1 911 ? 9.911 18.524 -35.866 1.00 90.50 911 GLN A O 1
ATOM 7261 N N . ARG A 1 912 ? 10.037 17.814 -33.739 1.00 88.62 912 ARG A N 1
ATOM 7262 C CA . ARG A 1 912 ? 11.316 18.477 -33.412 1.00 88.62 912 ARG A CA 1
ATOM 7263 C C . ARG A 1 912 ? 12.557 17.690 -33.853 1.00 88.62 912 ARG A C 1
ATOM 7265 O O . ARG A 1 912 ? 13.666 18.204 -33.739 1.00 88.62 912 ARG A O 1
ATOM 7272 N N . GLY A 1 913 ? 12.394 16.464 -34.352 1.00 87.00 913 GLY A N 1
ATOM 7273 C CA . GLY A 1 913 ? 13.493 15.597 -34.778 1.00 87.00 913 GLY A CA 1
ATOM 7274 C C . GLY A 1 913 ? 14.357 15.051 -33.636 1.00 87.00 913 GLY A C 1
ATOM 7275 O O . GLY A 1 913 ? 15.479 14.618 -33.896 1.00 87.00 913 GLY A O 1
ATOM 7276 N N . PHE A 1 914 ? 13.863 15.072 -32.392 1.00 89.12 914 PHE A N 1
ATOM 7277 C CA . PHE A 1 914 ? 14.559 14.495 -31.232 1.00 89.12 914 PHE A CA 1
ATOM 7278 C C . PHE A 1 914 ? 14.520 12.963 -31.257 1.00 89.12 914 PHE A C 1
ATOM 7280 O O . PHE A 1 914 ? 15.472 12.311 -30.832 1.00 89.12 914 PHE A O 1
ATOM 7287 N N . CYS A 1 915 ? 13.439 12.386 -31.787 1.00 92.69 915 CYS A N 1
ATOM 7288 C CA . CYS A 1 915 ? 13.286 10.945 -31.938 1.00 92.69 915 CYS A CA 1
ATOM 7289 C C . CYS A 1 915 ? 12.491 10.555 -33.193 1.00 92.69 915 CYS A C 1
ATOM 7291 O O . CYS A 1 915 ? 11.874 11.386 -33.864 1.00 92.69 915 CYS A O 1
ATOM 7293 N N . ARG A 1 916 ? 12.490 9.256 -33.489 1.00 92.19 916 ARG A N 1
ATOM 7294 C CA . ARG A 1 916 ? 11.615 8.572 -34.442 1.00 92.19 916 ARG A CA 1
ATOM 7295 C C . ARG A 1 916 ? 10.981 7.380 -33.735 1.00 92.19 916 ARG A C 1
ATOM 7297 O O . ARG A 1 916 ? 11.693 6.579 -33.141 1.00 92.19 916 ARG A O 1
ATOM 7304 N N . LEU A 1 917 ? 9.662 7.247 -33.844 1.00 93.06 917 LEU A N 1
ATOM 7305 C CA . LEU A 1 917 ? 8.936 6.042 -33.448 1.00 93.06 917 LEU A CA 1
ATOM 7306 C C . LEU A 1 917 ? 8.824 5.103 -34.656 1.00 93.06 917 LEU A C 1
ATOM 7308 O O . LEU A 1 917 ? 8.335 5.521 -35.706 1.00 93.06 917 LEU A O 1
ATOM 7312 N N . THR A 1 918 ? 9.215 3.842 -34.486 1.00 92.25 918 THR A N 1
ATOM 7313 C CA . THR A 1 918 ? 9.126 2.802 -35.518 1.00 92.25 918 THR A CA 1
ATOM 7314 C C . THR A 1 918 ? 8.234 1.662 -34.999 1.00 92.25 918 THR A C 1
ATOM 7316 O O . THR A 1 918 ? 8.709 0.809 -34.249 1.00 92.25 918 THR A O 1
ATOM 7319 N N . PRO A 1 919 ? 6.928 1.632 -35.342 1.00 89.88 919 PRO A N 1
ATOM 7320 C CA . PRO A 1 919 ? 6.030 0.536 -34.971 1.00 89.88 919 PRO A CA 1
ATOM 7321 C C . PRO A 1 919 ? 6.453 -0.804 -35.585 1.00 89.88 919 PRO A C 1
ATOM 7323 O O . PRO A 1 919 ? 7.062 -0.844 -36.658 1.00 89.88 919 PRO A O 1
ATOM 7326 N N . HIS A 1 920 ? 6.084 -1.913 -34.942 1.00 88.31 920 HIS A N 1
ATOM 7327 C CA . HIS A 1 920 ? 6.463 -3.263 -35.367 1.00 88.31 920 HIS A CA 1
ATOM 7328 C C . HIS A 1 920 ? 5.229 -4.163 -35.587 1.00 88.31 920 HIS A C 1
ATOM 7330 O O . HIS A 1 920 ? 4.850 -4.928 -34.697 1.00 88.31 920 HIS A O 1
ATOM 7336 N N . PRO A 1 921 ? 4.604 -4.133 -36.788 1.00 77.88 921 PRO A N 1
ATOM 7337 C CA . PRO A 1 921 ? 3.361 -4.865 -37.082 1.00 77.88 921 PRO A CA 1
ATOM 7338 C C . PRO A 1 921 ? 3.460 -6.399 -37.083 1.00 77.88 921 PRO A C 1
ATOM 7340 O O . PRO A 1 921 ? 2.448 -7.061 -37.282 1.00 77.88 921 PRO A O 1
ATOM 7343 N N . ARG A 1 922 ? 4.667 -6.963 -36.921 1.00 80.56 922 ARG A N 1
ATOM 7344 C CA . ARG A 1 922 ? 4.914 -8.414 -36.798 1.00 80.56 922 ARG A CA 1
ATOM 7345 C C . ARG A 1 922 ? 5.295 -8.852 -35.379 1.00 80.56 922 ARG A C 1
ATOM 7347 O O . ARG A 1 922 ? 5.584 -10.024 -35.176 1.00 80.56 922 ARG A O 1
ATOM 7354 N N . SER A 1 923 ? 5.346 -7.919 -34.429 1.00 85.12 923 SER A N 1
ATOM 7355 C CA . SER A 1 923 ? 5.598 -8.233 -33.021 1.00 85.12 923 SER A CA 1
ATOM 7356 C C . SER A 1 923 ? 4.450 -9.069 -32.427 1.00 85.12 923 SER A C 1
ATOM 7358 O O . SER A 1 923 ? 3.313 -8.957 -32.891 1.00 85.12 923 SER A O 1
ATOM 7360 N N . PRO A 1 924 ? 4.691 -9.840 -31.350 1.00 79.50 924 PRO A N 1
ATOM 7361 C CA . PRO A 1 924 ? 3.627 -10.479 -30.566 1.00 79.50 924 PRO A CA 1
ATOM 7362 C C . PRO A 1 924 ? 2.730 -9.481 -29.800 1.00 79.50 924 PRO A C 1
ATOM 7364 O O . PRO A 1 924 ? 1.815 -9.889 -29.088 1.00 79.50 924 PRO A O 1
ATOM 7367 N N . GLY A 1 925 ? 2.987 -8.170 -29.892 1.00 83.19 925 GLY A N 1
ATOM 7368 C CA . GLY A 1 925 ? 2.215 -7.136 -29.203 1.00 83.19 925 GLY A CA 1
ATOM 7369 C C . GLY A 1 925 ? 2.440 -7.058 -27.685 1.00 83.19 925 GLY A C 1
ATOM 7370 O O . GLY A 1 925 ? 1.825 -6.215 -27.038 1.00 83.19 925 GLY A O 1
ATOM 7371 N N . THR A 1 926 ? 3.302 -7.887 -27.099 1.00 88.81 926 THR A N 1
ATOM 7372 C CA . THR A 1 926 ? 3.649 -7.890 -25.667 1.00 88.81 926 THR A CA 1
ATOM 7373 C C . THR A 1 926 ? 4.822 -6.961 -25.347 1.00 88.81 926 THR A C 1
ATOM 7375 O O . THR A 1 926 ? 5.780 -6.863 -26.110 1.00 88.81 926 THR A O 1
ATOM 7378 N N . TRP A 1 927 ? 4.777 -6.306 -24.183 1.00 91.12 927 TRP A N 1
ATOM 7379 C CA . TRP A 1 927 ? 5.864 -5.445 -23.683 1.00 91.12 927 TRP A CA 1
ATOM 7380 C C . TRP A 1 927 ? 6.899 -6.194 -22.825 1.00 91.12 927 TRP A C 1
ATOM 7382 O O . TRP A 1 927 ? 7.972 -5.667 -22.560 1.00 91.12 927 TRP A O 1
ATOM 7392 N N . THR A 1 928 ? 6.598 -7.435 -22.437 1.00 92.44 928 THR A N 1
ATOM 7393 C CA . THR A 1 928 ? 7.358 -8.271 -21.491 1.00 92.44 928 THR A CA 1
ATOM 7394 C C . THR A 1 928 ? 8.359 -9.232 -22.155 1.00 92.44 928 THR A C 1
ATOM 7396 O O . THR A 1 928 ? 8.952 -10.070 -21.485 1.00 92.44 928 THR A O 1
ATOM 7399 N N . ILE A 1 929 ? 8.591 -9.130 -23.472 1.00 90.94 929 ILE A N 1
ATOM 7400 C CA . ILE A 1 929 ? 9.374 -10.111 -24.266 1.00 90.94 929 ILE A CA 1
ATOM 7401 C C . ILE A 1 929 ? 10.857 -10.271 -23.872 1.00 90.94 929 ILE A C 1
ATOM 7403 O O . ILE A 1 929 ? 11.548 -11.149 -24.390 1.00 90.94 929 ILE A O 1
ATOM 7407 N N . HIS A 1 930 ? 11.369 -9.396 -23.010 1.00 91.44 930 HIS A N 1
ATOM 7408 C CA . HIS A 1 930 ? 12.745 -9.421 -22.518 1.00 91.44 930 HIS A CA 1
ATOM 7409 C C . HIS A 1 930 ? 12.829 -9.763 -21.023 1.00 91.44 930 HIS A C 1
ATOM 7411 O O . HIS A 1 930 ? 13.922 -9.739 -20.462 1.00 91.44 930 HIS A O 1
ATOM 7417 N N . PHE A 1 931 ? 11.703 -10.082 -20.377 1.00 92.75 931 PHE A N 1
ATOM 7418 C CA . PHE A 1 931 ? 11.679 -10.438 -18.961 1.00 92.75 931 PHE A CA 1
ATOM 7419 C C . PHE A 1 931 ? 12.302 -11.821 -18.715 1.00 92.75 931 PHE A C 1
ATOM 7421 O O . PHE A 1 931 ? 12.232 -12.716 -19.568 1.00 92.75 931 PHE A O 1
ATOM 7428 N N . GLU A 1 932 ? 12.911 -12.009 -17.544 1.00 77.00 932 GLU A N 1
ATOM 7429 C CA . GLU A 1 932 ? 13.328 -13.336 -17.087 1.00 77.00 932 GLU A CA 1
ATOM 7430 C C . GLU A 1 932 ? 12.106 -14.276 -17.021 1.00 77.00 932 GLU A C 1
ATOM 7432 O O . GLU A 1 932 ? 11.042 -13.908 -16.532 1.00 77.00 932 GLU A O 1
ATOM 7437 N N . GLY A 1 933 ? 12.232 -15.487 -17.576 1.00 64.44 933 GLY A N 1
ATOM 7438 C CA . GLY A 1 933 ? 11.144 -16.476 -17.642 1.00 64.44 933 GLY A CA 1
ATOM 7439 C C . GLY A 1 933 ? 10.305 -16.493 -18.932 1.00 64.44 933 GLY A C 1
ATOM 7440 O O . GLY A 1 933 ? 9.674 -17.512 -19.205 1.00 64.44 933 GLY A O 1
ATOM 7441 N N . ALA A 1 934 ? 10.361 -15.468 -19.796 1.00 57.84 934 ALA A N 1
ATOM 7442 C CA . ALA A 1 934 ? 9.567 -15.418 -21.044 1.00 57.84 934 ALA A CA 1
ATOM 7443 C C . ALA A 1 934 ? 9.856 -16.572 -22.046 1.00 57.84 934 ALA A C 1
ATOM 7445 O O . ALA A 1 934 ? 9.050 -16.885 -22.928 1.00 57.84 934 ALA A O 1
ATOM 7446 N N . GLU A 1 935 ? 11.003 -17.241 -21.898 1.00 44.50 935 GLU A N 1
ATOM 7447 C CA . GLU A 1 935 ? 11.416 -18.416 -22.685 1.00 44.50 935 GLU A CA 1
ATOM 7448 C C . GLU A 1 935 ? 10.790 -19.741 -22.190 1.00 44.50 935 GLU A C 1
ATOM 7450 O O . GLU A 1 935 ? 10.891 -20.757 -22.875 1.00 44.50 935 GLU A O 1
ATOM 7455 N N . ALA A 1 936 ? 10.126 -19.747 -21.024 1.00 34.19 936 ALA A N 1
ATOM 7456 C CA . ALA A 1 936 ? 9.453 -20.924 -20.467 1.00 34.19 936 ALA A CA 1
ATOM 7457 C C . ALA A 1 936 ? 7.994 -21.055 -20.945 1.00 34.19 936 ALA A C 1
ATOM 7459 O O . ALA A 1 936 ? 7.580 -22.134 -21.372 1.00 34.19 936 ALA A O 1
ATOM 7460 N N . GLU A 1 937 ? 7.219 -19.963 -20.947 1.00 34.81 937 GLU A N 1
ATOM 7461 C CA . GLU A 1 937 ? 5.825 -19.974 -21.434 1.00 34.81 937 GLU A CA 1
ATOM 7462 C C . GLU A 1 937 ? 5.737 -20.316 -22.930 1.00 34.81 937 GLU A C 1
ATOM 7464 O O . GLU A 1 937 ? 4.834 -21.026 -23.378 1.00 34.81 937 GLU A O 1
ATOM 7469 N N . SER A 1 938 ? 6.729 -19.871 -23.705 1.00 36.75 938 SER A N 1
ATOM 7470 C CA . SER A 1 938 ? 6.814 -20.084 -25.152 1.00 36.75 938 SER A CA 1
ATOM 7471 C C . SER A 1 938 ? 7.108 -21.536 -25.567 1.00 36.75 938 SER A C 1
ATOM 7473 O O . SER A 1 938 ? 7.009 -21.847 -26.753 1.00 36.75 938 SER A O 1
ATOM 7475 N N . GLN A 1 939 ? 7.384 -22.447 -24.622 1.00 31.42 939 GLN A N 1
ATOM 7476 C CA . GLN A 1 939 ? 7.502 -23.891 -24.890 1.00 31.42 939 GLN A CA 1
ATOM 7477 C C . GLN A 1 939 ? 6.218 -24.691 -24.604 1.00 31.42 939 GLN A C 1
ATOM 7479 O O . GLN A 1 939 ? 6.114 -25.832 -25.050 1.00 31.42 939 GLN A O 1
ATOM 7484 N N . PHE A 1 940 ? 5.225 -24.115 -23.911 1.00 33.78 940 PHE A N 1
ATOM 7485 C CA . PHE A 1 940 ? 3.991 -24.822 -23.523 1.00 33.78 940 PHE A CA 1
ATOM 7486 C C . PHE A 1 940 ? 2.730 -24.406 -24.298 1.00 33.78 940 PHE A C 1
ATOM 7488 O O . PHE A 1 940 ? 1.681 -25.024 -24.124 1.00 33.78 940 PHE A O 1
ATOM 7495 N N . VAL A 1 941 ? 2.821 -23.427 -25.206 1.00 32.91 941 VAL A N 1
ATOM 7496 C CA . VAL A 1 941 ? 1.705 -23.012 -2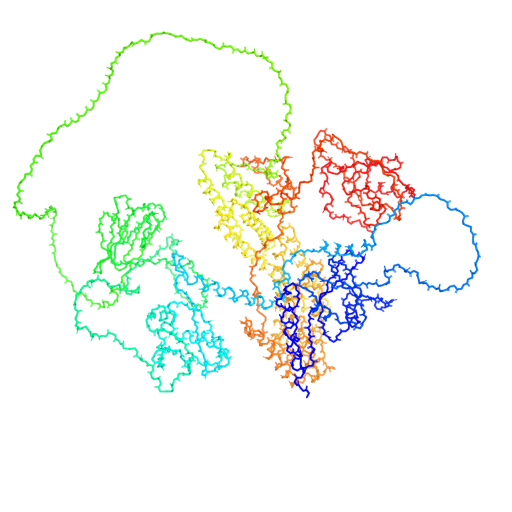6.082 1.00 32.91 941 VAL A CA 1
ATOM 7497 C C . VAL A 1 941 ? 2.068 -23.183 -27.561 1.00 32.91 941 VAL A C 1
ATOM 7499 O O . VAL A 1 941 ? 2.041 -22.243 -28.351 1.00 32.91 941 VAL A O 1
ATOM 7502 N N . ALA A 1 942 ? 2.380 -24.423 -27.941 1.00 26.86 942 ALA A N 1
ATOM 7503 C CA . ALA A 1 942 ? 2.533 -24.847 -29.333 1.00 26.86 942 ALA A CA 1
ATOM 7504 C C . ALA A 1 942 ? 1.506 -25.939 -29.714 1.00 26.86 942 ALA A C 1
ATOM 7506 O O . ALA A 1 942 ? 1.881 -27.093 -29.919 1.00 26.86 942 ALA A O 1
ATOM 7507 N N . PRO A 1 943 ? 0.199 -25.617 -29.810 1.00 32.06 943 PRO A N 1
ATOM 7508 C CA . PRO A 1 943 ? -0.724 -26.447 -30.575 1.00 32.06 943 PRO A CA 1
ATOM 7509 C C . PRO A 1 943 ? -0.375 -26.348 -32.070 1.00 32.06 943 PRO A C 1
ATOM 7511 O O . PRO A 1 943 ? -0.108 -25.252 -32.573 1.00 32.06 943 PRO A O 1
ATOM 7514 N N . ASP A 1 944 ? -0.412 -27.474 -32.790 1.00 28.06 944 ASP A N 1
ATOM 7515 C CA . ASP A 1 944 ? -0.139 -27.529 -34.233 1.00 28.06 944 ASP A CA 1
ATOM 7516 C C . ASP A 1 944 ? -1.060 -26.579 -35.021 1.00 28.06 944 ASP A C 1
ATOM 7518 O O . ASP A 1 944 ? -2.233 -26.858 -35.265 1.00 28.06 944 ASP A O 1
ATOM 7522 N N . THR A 1 945 ? -0.511 -25.436 -35.436 1.00 34.31 945 THR A N 1
ATOM 7523 C CA . THR A 1 945 ? -1.215 -24.367 -36.168 1.00 34.31 945 THR A CA 1
ATOM 7524 C C . THR A 1 945 ? -0.550 -24.096 -37.518 1.00 34.31 945 THR A C 1
ATOM 7526 O O . THR A 1 945 ? -0.338 -22.961 -37.938 1.00 34.31 945 THR A O 1
ATOM 7529 N N . SER A 1 946 ? -0.240 -25.179 -38.232 1.00 29.88 946 SER A N 1
ATOM 7530 C CA . SER A 1 946 ? 0.411 -25.179 -39.549 1.00 29.88 946 SER A CA 1
ATOM 7531 C C . SER A 1 946 ? -0.501 -24.797 -40.731 1.00 29.88 946 SER A C 1
ATOM 7533 O O . SER A 1 946 ? -0.033 -24.784 -41.868 1.00 29.88 946 SER A O 1
ATOM 7535 N N . ASP A 1 947 ? -1.766 -24.422 -40.488 1.00 32.38 947 ASP A N 1
ATOM 7536 C CA . ASP A 1 947 ? -2.676 -23.875 -41.510 1.00 32.38 947 ASP A CA 1
ATOM 7537 C C . ASP A 1 947 ? -3.568 -22.729 -40.986 1.00 32.38 947 ASP A C 1
ATOM 7539 O O . ASP A 1 947 ? -4.748 -22.904 -40.685 1.00 32.38 947 ASP A O 1
ATOM 7543 N N . MET A 1 948 ? -2.992 -21.525 -40.900 1.00 30.02 948 MET A N 1
ATOM 7544 C CA . MET A 1 948 ? -3.738 -20.255 -40.874 1.00 30.02 948 MET A CA 1
ATOM 7545 C C . MET A 1 948 ? -3.098 -19.237 -41.824 1.00 30.02 948 MET A C 1
ATOM 7547 O O . MET A 1 948 ? -2.565 -18.199 -41.429 1.00 30.02 948 MET A O 1
ATOM 7551 N N . SER A 1 949 ? -3.154 -19.537 -43.124 1.00 30.05 949 SER A N 1
ATOM 7552 C CA . SER A 1 949 ? -2.872 -18.532 -44.155 1.00 30.05 949 SER A CA 1
ATOM 7553 C C . SER A 1 949 ? -3.921 -17.404 -44.118 1.00 30.05 949 SER A C 1
ATOM 7555 O O . SER A 1 949 ? -5.114 -17.651 -43.935 1.00 30.05 949 SER A O 1
ATOM 7557 N N . MET A 1 950 ? -3.495 -16.141 -44.264 1.00 35.62 950 MET A N 1
ATOM 7558 C CA . MET A 1 950 ? -4.399 -14.993 -44.088 1.00 35.62 950 MET A CA 1
ATOM 7559 C C . MET A 1 950 ? -5.505 -14.944 -45.157 1.00 35.62 950 MET A C 1
ATOM 7561 O O . MET A 1 950 ? -5.273 -14.531 -46.298 1.00 35.62 950 MET A O 1
ATOM 7565 N N . LYS A 1 951 ? -6.734 -15.309 -44.765 1.00 31.41 951 LYS A N 1
ATOM 7566 C CA . LYS A 1 951 ? -7.961 -15.042 -45.533 1.00 31.41 951 LYS A CA 1
ATOM 7567 C C . LYS A 1 951 ? -8.140 -13.526 -45.705 1.00 31.41 951 LYS A C 1
ATOM 7569 O O . LYS A 1 951 ? -7.914 -12.757 -44.777 1.00 31.41 951 LYS A O 1
ATOM 7574 N N . LYS A 1 952 ? -8.531 -13.098 -46.911 1.00 53.47 952 LYS A N 1
ATOM 7575 C CA . LYS A 1 952 ? -8.543 -11.676 -47.314 1.00 53.47 952 LYS A CA 1
ATOM 7576 C C . LYS A 1 952 ? -9.715 -10.843 -46.790 1.00 53.47 952 LYS A C 1
ATOM 7578 O O . LYS A 1 952 ? -9.630 -9.623 -46.838 1.00 53.47 952 LYS A O 1
ATOM 7583 N N . GLU A 1 953 ? -10.781 -11.484 -46.328 1.00 54.69 953 GLU A N 1
ATOM 7584 C CA . GLU A 1 953 ? -11.998 -10.856 -45.805 1.00 54.69 953 GLU A CA 1
ATOM 7585 C C . GLU A 1 953 ? -12.503 -11.689 -44.608 1.00 54.69 953 GLU A C 1
ATOM 7587 O O . GLU A 1 953 ? -12.223 -12.895 -44.561 1.00 54.69 953 GLU A O 1
ATOM 7592 N N . PRO A 1 954 ? -13.211 -11.091 -43.630 1.00 74.00 954 PRO A N 1
ATOM 7593 C CA . PRO A 1 954 ? -13.743 -11.818 -42.480 1.00 74.00 954 PRO A CA 1
ATOM 7594 C C . PRO A 1 954 ? -14.812 -12.825 -42.919 1.00 74.00 954 PRO A C 1
ATOM 7596 O O . PRO A 1 954 ? -15.680 -12.515 -43.735 1.00 74.00 954 PRO A O 1
ATOM 7599 N N . GLU A 1 955 ? -14.768 -14.036 -42.363 1.00 84.25 955 GLU A N 1
ATOM 7600 C CA . GLU A 1 955 ? -15.665 -15.117 -42.776 1.00 84.25 955 GLU A CA 1
ATOM 7601 C C . GLU A 1 955 ? -17.117 -14.808 -42.385 1.00 84.25 955 GLU A C 1
ATOM 7603 O O . GLU A 1 955 ? -17.435 -14.647 -41.204 1.00 84.25 955 GLU A O 1
ATOM 7608 N N . VAL A 1 956 ? -18.002 -14.704 -43.381 1.00 88.62 956 VAL A N 1
ATOM 7609 C CA . VAL A 1 956 ? -19.429 -14.437 -43.170 1.00 88.62 956 VAL A CA 1
ATOM 7610 C C . VAL A 1 956 ? -20.176 -15.754 -42.999 1.00 88.62 956 VAL A C 1
ATOM 7612 O O . VAL A 1 956 ? -20.226 -16.571 -43.917 1.00 88.62 956 VAL A O 1
ATOM 7615 N N . VAL A 1 957 ? -20.792 -15.938 -41.832 1.00 88.00 957 VAL A N 1
ATOM 7616 C CA . VAL A 1 957 ? -21.593 -17.120 -41.493 1.00 88.00 957 VAL A CA 1
ATOM 7617 C C . VAL A 1 957 ? -23.055 -16.752 -41.250 1.00 88.00 957 VAL A C 1
ATOM 7619 O O . VAL A 1 957 ? -23.368 -15.690 -40.708 1.00 88.00 957 VAL A O 1
ATOM 7622 N N . THR A 1 958 ? -23.965 -17.651 -41.624 1.00 91.62 958 THR A N 1
ATOM 7623 C CA . THR A 1 958 ? -25.402 -17.515 -41.357 1.00 91.62 958 THR A CA 1
ATOM 7624 C C . THR A 1 958 ? -25.774 -18.301 -40.100 1.00 91.62 958 THR A C 1
ATOM 7626 O O . THR A 1 958 ? -25.655 -19.526 -40.061 1.00 91.62 958 THR A O 1
ATOM 7629 N N . VAL A 1 959 ? -26.243 -17.607 -39.063 1.00 91.00 959 VAL A N 1
ATOM 7630 C CA . VAL A 1 959 ? -26.614 -18.186 -37.765 1.00 91.00 959 VAL A CA 1
ATOM 7631 C C . VAL A 1 959 ? -28.117 -18.032 -37.558 1.00 91.00 959 VAL A C 1
ATOM 7633 O O . VAL A 1 959 ? -28.611 -16.961 -37.204 1.00 91.00 959 VAL A O 1
ATOM 7636 N N . THR A 1 960 ? -28.863 -19.115 -37.769 1.00 89.56 960 THR A N 1
ATOM 7637 C CA . THR A 1 960 ? -30.259 -19.209 -37.323 1.00 89.56 960 THR A CA 1
ATOM 7638 C C . THR A 1 960 ? -30.303 -19.573 -35.843 1.00 89.56 960 THR A C 1
ATOM 7640 O O . THR A 1 960 ? -29.836 -20.644 -35.453 1.00 89.56 960 THR A O 1
ATOM 7643 N N . LEU A 1 961 ? -30.878 -18.675 -35.046 1.00 89.44 961 LEU A N 1
ATOM 7644 C CA . LEU A 1 961 ? -30.942 -18.686 -33.590 1.00 89.44 961 LEU A CA 1
ATOM 7645 C C . LEU A 1 961 ? -32.405 -18.744 -33.124 1.00 89.44 961 LEU A C 1
ATOM 7647 O O . LEU A 1 961 ? -33.265 -18.036 -33.653 1.00 89.44 961 LEU A O 1
ATOM 7651 N N . LYS A 1 962 ? -32.705 -19.544 -32.095 1.00 84.94 962 LYS A N 1
ATOM 7652 C CA . LYS A 1 962 ? -34.029 -19.569 -31.453 1.00 84.94 962 LYS A CA 1
ATOM 7653 C C . LYS A 1 962 ? -34.019 -18.683 -30.206 1.00 84.94 962 LYS A C 1
ATOM 7655 O O . LYS A 1 962 ? -33.264 -18.941 -29.276 1.00 84.94 962 LYS A O 1
ATOM 7660 N N . LYS A 1 963 ? -34.861 -17.648 -30.175 1.00 80.81 963 LYS A N 1
ATOM 7661 C CA . LYS A 1 963 ? -34.941 -16.698 -29.056 1.00 80.81 963 LYS A CA 1
ATOM 7662 C C . LYS A 1 963 ? -35.507 -17.356 -27.797 1.00 80.81 963 LYS A C 1
ATOM 7664 O O . LYS A 1 963 ? -36.463 -18.129 -27.866 1.00 80.81 963 LYS A O 1
ATOM 7669 N N . HIS A 1 964 ? -34.982 -16.951 -26.644 1.00 67.25 964 HIS A N 1
ATOM 7670 C CA . HIS A 1 964 ? -35.502 -17.303 -25.324 1.00 67.25 964 HIS A CA 1
ATOM 7671 C C . HIS A 1 964 ? -35.387 -16.067 -24.423 1.00 67.25 964 HIS A C 1
ATOM 7673 O O . HIS A 1 964 ? -34.288 -15.672 -24.047 1.00 67.25 964 HIS A O 1
ATOM 7679 N N . ASN A 1 965 ? -36.514 -15.381 -24.190 1.00 67.88 965 ASN A N 1
ATOM 7680 C CA . ASN A 1 965 ? -36.593 -14.047 -23.564 1.00 67.88 965 ASN A CA 1
ATOM 7681 C C . ASN A 1 965 ? -35.649 -12.981 -24.174 1.00 67.88 965 ASN A C 1
ATOM 7683 O O . ASN A 1 965 ? -35.241 -12.034 -23.509 1.00 67.88 965 ASN A O 1
ATOM 7687 N N . GLY A 1 966 ? -35.325 -13.124 -25.463 1.00 77.88 966 GLY A N 1
ATOM 7688 C CA . GLY A 1 966 ? -34.405 -12.260 -26.201 1.00 77.88 966 GLY A CA 1
ATOM 7689 C C . GLY A 1 966 ? -33.405 -13.070 -27.028 1.00 77.88 966 GLY A C 1
ATOM 7690 O O . GLY A 1 966 ? -33.580 -14.273 -27.226 1.00 77.88 966 GLY A O 1
ATOM 7691 N N . MET A 1 967 ? -32.360 -12.399 -27.521 1.00 82.31 967 MET A N 1
ATOM 7692 C CA . MET A 1 967 ? -31.240 -13.045 -28.228 1.00 82.31 967 MET A CA 1
ATOM 7693 C C . MET A 1 967 ? -30.007 -13.263 -27.336 1.00 82.31 967 MET A C 1
ATOM 7695 O O . MET A 1 967 ? -29.160 -14.073 -27.681 1.00 82.31 967 MET A O 1
ATOM 7699 N N . GLY A 1 968 ? -29.893 -12.571 -26.195 1.00 86.56 968 GLY A N 1
ATOM 7700 C CA . GLY A 1 968 ? -28.716 -12.672 -25.322 1.00 86.56 968 GLY A CA 1
ATOM 7701 C C . GLY A 1 968 ? -27.453 -12.009 -25.887 1.00 86.56 968 GLY A C 1
ATOM 7702 O O . GLY A 1 968 ? -26.358 -12.505 -25.654 1.00 86.56 968 GLY A O 1
ATOM 7703 N N . LEU A 1 969 ? -27.590 -10.909 -26.638 1.00 87.19 969 LEU A N 1
ATOM 7704 C CA . LEU A 1 969 ? -26.469 -10.154 -27.209 1.00 87.19 969 LEU A CA 1
ATOM 7705 C C . LEU A 1 969 ? -26.442 -8.718 -26.679 1.00 87.19 969 LEU A C 1
ATOM 7707 O O . LEU A 1 969 ? -27.453 -8.019 -26.730 1.00 87.19 969 LEU A O 1
ATOM 7711 N N . SER A 1 970 ? -25.266 -8.270 -26.246 1.00 87.31 970 SER A N 1
ATOM 7712 C CA . SER A 1 970 ? -24.932 -6.861 -26.045 1.00 87.31 970 SER A CA 1
ATOM 7713 C C . SER A 1 970 ? -24.275 -6.339 -27.322 1.00 87.31 970 SER A C 1
ATOM 7715 O O . SER A 1 970 ? -23.279 -6.907 -27.772 1.00 87.31 970 SER A O 1
ATOM 7717 N N . ILE A 1 971 ? -24.828 -5.284 -27.926 1.00 89.25 971 ILE A N 1
ATOM 7718 C CA . ILE A 1 971 ? -24.349 -4.726 -29.202 1.00 89.25 971 ILE A CA 1
ATOM 7719 C C . ILE A 1 971 ? -23.882 -3.276 -29.062 1.00 89.25 971 ILE A C 1
ATOM 7721 O O . ILE A 1 971 ? -24.388 -2.537 -28.220 1.00 89.25 971 ILE A O 1
ATOM 7725 N N . VAL A 1 972 ? -22.956 -2.862 -29.929 1.00 87.81 972 VAL A N 1
ATOM 7726 C CA . VAL A 1 972 ? -22.511 -1.469 -30.093 1.00 87.81 972 VAL A CA 1
ATOM 7727 C C . VAL A 1 972 ? -22.496 -1.063 -31.565 1.00 87.81 972 VAL A C 1
ATOM 7729 O O . VAL A 1 972 ? -22.185 -1.879 -32.433 1.00 87.81 972 VAL A O 1
ATOM 7732 N N . ALA A 1 973 ? -22.814 0.201 -31.853 1.00 88.00 973 ALA A N 1
ATOM 7733 C CA . ALA A 1 973 ? -22.640 0.786 -33.184 1.00 88.00 973 ALA A CA 1
ATOM 7734 C C . ALA A 1 973 ? -21.305 1.540 -33.272 1.00 88.00 973 ALA A C 1
ATOM 7736 O O . ALA A 1 973 ? -21.012 2.387 -32.431 1.00 88.00 973 ALA A O 1
ATOM 7737 N N . ALA A 1 974 ? -20.499 1.249 -34.293 1.00 82.38 974 ALA A N 1
ATOM 7738 C CA . ALA A 1 974 ? -19.171 1.840 -34.469 1.00 82.38 974 ALA A CA 1
ATOM 7739 C C . ALA A 1 974 ? -18.797 1.977 -35.953 1.00 82.38 974 ALA A C 1
ATOM 7741 O O . ALA A 1 974 ? -19.395 1.337 -36.815 1.00 82.38 974 ALA A O 1
ATOM 7742 N N . LYS A 1 975 ? -17.797 2.807 -36.269 1.00 81.25 975 LYS A N 1
ATOM 7743 C CA . LYS A 1 975 ? -17.265 2.975 -37.631 1.00 81.25 975 LYS A CA 1
ATOM 7744 C C . LYS A 1 975 ? -15.746 2.837 -37.612 1.00 81.25 975 LYS A C 1
ATOM 7746 O O . LYS A 1 975 ? -15.064 3.683 -37.037 1.00 81.25 975 LYS A O 1
ATOM 7751 N N . GLY A 1 976 ? -15.234 1.782 -38.242 1.00 66.88 976 GLY A N 1
ATOM 7752 C CA . GLY A 1 976 ? -13.796 1.549 -38.375 1.00 66.88 976 GLY A CA 1
ATOM 7753 C C . GLY A 1 976 ? -13.124 2.558 -39.311 1.00 66.88 976 GLY A C 1
ATOM 7754 O O . GLY A 1 976 ? -13.717 3.007 -40.296 1.00 66.88 976 GLY A O 1
ATOM 7755 N N . LYS A 1 977 ? -11.865 2.890 -39.018 1.00 54.47 977 LYS A N 1
ATOM 7756 C CA . LYS A 1 977 ? -10.961 3.623 -39.913 1.00 54.47 977 LYS A CA 1
ATOM 7757 C C . LYS A 1 977 ? -9.673 2.823 -40.061 1.00 54.47 977 LYS A C 1
ATOM 7759 O O . LYS A 1 977 ? -8.921 2.707 -39.102 1.00 54.47 977 LYS A O 1
ATOM 7764 N N . GLN A 1 978 ? -9.416 2.333 -41.266 1.00 45.75 978 GLN A N 1
ATOM 7765 C CA . GLN A 1 978 ? -8.114 1.821 -41.678 1.00 45.75 978 GLN A CA 1
ATOM 7766 C C . GLN A 1 978 ? -7.917 2.138 -43.165 1.00 45.75 978 GLN A C 1
ATOM 7768 O O . GLN A 1 978 ? -8.895 2.329 -43.899 1.00 45.75 978 GLN A O 1
ATOM 7773 N N . ASP A 1 979 ? -6.665 2.285 -43.584 1.00 45.44 979 ASP A N 1
ATOM 7774 C CA . ASP A 1 979 ? -6.310 2.922 -44.850 1.00 45.44 979 ASP A CA 1
ATOM 7775 C C . ASP A 1 979 ? -6.778 2.145 -46.090 1.00 45.44 979 ASP A C 1
ATOM 7777 O O . ASP A 1 979 ? -6.722 0.919 -46.157 1.00 45.44 979 ASP A O 1
ATOM 7781 N N . GLY A 1 980 ? -7.257 2.879 -47.098 1.00 46.69 980 GLY A N 1
ATOM 7782 C CA . GLY A 1 980 ? -7.641 2.346 -48.412 1.00 46.69 980 GLY A CA 1
ATOM 7783 C C . GLY A 1 980 ? -8.972 1.581 -48.491 1.00 46.69 980 GLY A C 1
ATOM 7784 O O . GLY A 1 980 ? -9.580 1.581 -49.557 1.00 46.69 980 GLY A O 1
ATOM 7785 N N . ALA A 1 981 ? -9.458 0.984 -47.396 1.00 48.75 981 ALA A N 1
ATOM 7786 C CA . ALA A 1 981 ? -10.668 0.141 -47.379 1.00 48.75 981 ALA A CA 1
ATOM 7787 C C . ALA A 1 981 ? -11.640 0.466 -46.219 1.00 48.75 981 ALA A C 1
ATOM 7789 O O . ALA A 1 981 ? -12.321 -0.411 -45.687 1.00 48.75 981 ALA A O 1
ATOM 7790 N N . GLY A 1 982 ? -11.694 1.732 -45.796 1.00 47.88 982 GLY A N 1
ATOM 7791 C CA . GLY A 1 982 ? -12.502 2.170 -44.655 1.00 47.88 982 GLY A CA 1
ATOM 7792 C C . GLY A 1 982 ? -14.003 1.880 -44.804 1.00 47.88 982 GLY A C 1
ATOM 7793 O O . GLY A 1 982 ? -14.620 2.204 -45.817 1.00 47.88 982 GLY A O 1
ATOM 7794 N N . GLN A 1 983 ? -14.615 1.326 -43.753 1.00 56.47 983 GLN A N 1
ATOM 7795 C CA . GLN A 1 983 ? -16.053 1.050 -43.700 1.00 56.47 983 GLN A CA 1
ATOM 7796 C C . GLN A 1 983 ? -16.825 2.386 -43.669 1.00 56.47 983 GLN A C 1
ATOM 7798 O O . GLN A 1 983 ? -16.960 3.022 -42.627 1.00 56.47 983 GLN A O 1
ATOM 7803 N N . GLU A 1 984 ? -17.315 2.871 -44.817 1.00 59.47 984 GLU A N 1
ATOM 7804 C CA . GLU A 1 984 ? -17.950 4.201 -44.914 1.00 59.47 984 GLU A CA 1
ATOM 7805 C C . GLU A 1 984 ? -19.214 4.358 -44.048 1.00 59.47 984 GLU A C 1
ATOM 7807 O O . GLU A 1 984 ? -19.589 5.476 -43.678 1.00 59.47 984 GLU A O 1
ATOM 7812 N N . LYS A 1 985 ? -19.860 3.243 -43.710 1.00 70.06 985 LYS A N 1
ATOM 7813 C CA . LYS A 1 985 ? -21.122 3.152 -42.969 1.00 70.06 985 LYS A CA 1
ATOM 7814 C C . LYS A 1 985 ? -20.869 2.577 -41.572 1.00 70.06 985 LYS A C 1
ATOM 7816 O O . LYS A 1 985 ? -19.890 1.874 -41.366 1.00 70.06 985 LYS A O 1
ATOM 7821 N N . LEU A 1 986 ? -21.758 2.867 -40.621 1.00 79.25 986 LEU A N 1
ATOM 7822 C CA . LEU A 1 986 ? -21.720 2.261 -39.283 1.00 79.25 986 LEU A CA 1
ATOM 7823 C C . LEU A 1 986 ? -21.876 0.731 -39.369 1.00 79.25 986 LEU A C 1
ATOM 7825 O O . LEU A 1 986 ? -22.723 0.238 -40.112 1.00 79.25 986 LEU A O 1
ATOM 7829 N N . GLY A 1 987 ? -21.098 -0.009 -38.589 1.00 88.44 987 GLY A N 1
ATOM 7830 C CA . GLY A 1 987 ? -21.292 -1.432 -38.326 1.00 88.44 987 GLY A CA 1
ATOM 7831 C C . GLY A 1 987 ? -21.904 -1.659 -36.942 1.00 88.44 987 GLY A C 1
ATOM 7832 O O . GLY A 1 987 ? -21.698 -0.860 -36.027 1.00 88.44 987 GLY A O 1
ATOM 7833 N N . ILE A 1 988 ? -22.647 -2.758 -36.792 1.00 93.12 988 ILE A N 1
ATOM 7834 C CA . ILE A 1 988 ? -23.190 -3.224 -35.512 1.00 93.12 988 ILE A CA 1
ATOM 7835 C C . ILE A 1 988 ? -22.359 -4.422 -35.053 1.00 93.12 988 ILE A C 1
ATOM 7837 O O . ILE A 1 988 ? -22.300 -5.431 -35.753 1.00 93.12 988 ILE A O 1
ATOM 7841 N N . TYR A 1 989 ? -21.725 -4.321 -33.890 1.00 91.81 989 TYR A N 1
ATOM 7842 C CA . TYR A 1 989 ? -20.775 -5.311 -33.378 1.00 91.81 989 TYR A CA 1
ATOM 7843 C C . TYR A 1 989 ? -21.269 -5.903 -32.058 1.00 91.81 989 TYR A C 1
ATOM 7845 O O . TYR A 1 989 ? -21.849 -5.187 -31.239 1.00 91.81 989 TYR A O 1
ATOM 7853 N N . ILE A 1 990 ? -21.031 -7.196 -31.830 1.00 92.31 990 ILE A N 1
ATOM 7854 C CA . ILE A 1 990 ? -21.302 -7.843 -30.542 1.00 92.31 990 ILE A CA 1
ATOM 7855 C C . ILE A 1 990 ? -20.201 -7.429 -29.561 1.00 92.31 990 ILE A C 1
ATOM 7857 O O . ILE A 1 990 ? -19.030 -7.758 -29.747 1.00 92.31 990 ILE A O 1
ATOM 7861 N N . LYS A 1 991 ? -20.583 -6.714 -28.500 1.00 84.69 991 LYS A N 1
ATOM 7862 C CA . LYS A 1 991 ? -19.693 -6.332 -27.396 1.00 84.69 991 LYS A CA 1
ATOM 7863 C C . LYS A 1 991 ? -19.512 -7.475 -26.401 1.00 84.69 991 LYS A C 1
ATOM 7865 O O . LYS A 1 991 ? -18.404 -7.729 -25.948 1.00 84.69 991 LYS A O 1
ATOM 7870 N N . SER A 1 992 ? -20.600 -8.162 -26.068 1.00 82.38 992 SER A N 1
ATOM 7871 C CA . SER A 1 992 ? -20.582 -9.362 -25.234 1.00 82.38 992 SER A CA 1
ATOM 7872 C C . SER A 1 992 ? -21.800 -10.238 -25.509 1.00 82.38 992 SER A C 1
ATOM 7874 O O . SER A 1 992 ? -22.845 -9.765 -25.966 1.00 82.38 992 SER A O 1
ATOM 7876 N N . VAL A 1 993 ? -21.658 -11.526 -25.219 1.00 85.00 993 VAL A N 1
ATOM 7877 C CA . VAL A 1 993 ? -22.758 -12.491 -25.201 1.00 85.00 993 VAL A CA 1
ATOM 7878 C C . VAL A 1 993 ? -23.203 -12.649 -23.745 1.00 85.00 993 VAL A C 1
ATOM 7880 O O . VAL A 1 993 ? -22.377 -12.651 -22.833 1.00 85.00 993 VAL A O 1
ATOM 7883 N N . VAL A 1 994 ? -24.512 -12.691 -23.504 1.00 84.00 994 VAL A N 1
ATOM 7884 C CA . VAL A 1 994 ? -25.086 -12.770 -22.155 1.00 84.00 994 VAL A CA 1
ATOM 7885 C C . VAL A 1 994 ? -25.123 -14.235 -21.725 1.00 84.00 994 VAL A C 1
ATOM 7887 O O . VAL A 1 994 ? -25.883 -15.004 -22.309 1.00 84.00 994 VAL A O 1
ATOM 7890 N N . LYS A 1 995 ? -24.333 -14.602 -20.706 1.00 72.25 995 LYS A N 1
ATOM 7891 C CA . LYS A 1 995 ? -24.232 -15.969 -20.158 1.00 72.25 995 LYS A CA 1
ATOM 7892 C C . LYS A 1 995 ? -25.627 -16.529 -19.823 1.00 72.25 995 LYS A C 1
ATOM 7894 O O . LYS A 1 995 ? -26.412 -15.865 -19.149 1.00 72.25 995 LYS A O 1
ATOM 7899 N N . GLY A 1 996 ? -25.959 -17.716 -20.332 1.00 75.31 996 GLY A N 1
ATOM 7900 C CA . GLY A 1 996 ? -27.290 -18.336 -20.238 1.00 75.31 996 GLY A CA 1
ATOM 7901 C C . GLY A 1 996 ? -28.372 -17.759 -21.171 1.00 75.31 996 GLY A C 1
ATOM 7902 O O . GLY A 1 996 ? -29.509 -18.228 -21.156 1.00 75.31 996 GLY A O 1
ATOM 7903 N N . GLY A 1 997 ? -28.054 -16.752 -21.987 1.00 80.38 997 GLY A N 1
ATOM 7904 C CA . GLY A 1 997 ? -28.929 -16.222 -23.034 1.00 80.38 997 GLY A CA 1
ATOM 7905 C C . GLY A 1 997 ? -28.910 -17.077 -24.306 1.00 80.38 997 GLY A C 1
ATOM 7906 O O . GLY A 1 997 ? -28.031 -17.910 -24.500 1.00 80.38 997 GLY A O 1
ATOM 7907 N N . ALA A 1 998 ? -29.863 -16.851 -25.218 1.00 83.44 998 ALA A N 1
ATOM 7908 C CA . ALA A 1 998 ? -30.018 -17.687 -26.415 1.00 83.44 998 ALA A CA 1
ATOM 7909 C C . ALA A 1 998 ? -28.727 -17.832 -27.250 1.00 83.44 998 ALA A C 1
ATOM 7911 O O . ALA A 1 998 ? -28.377 -18.944 -27.631 1.00 83.44 998 ALA A O 1
ATOM 7912 N N . ALA A 1 999 ? -28.002 -16.738 -27.505 1.00 85.81 999 ALA A N 1
ATOM 7913 C CA . ALA A 1 999 ? -26.740 -16.758 -28.249 1.00 85.81 999 ALA A CA 1
ATOM 7914 C C . ALA A 1 999 ? -25.583 -17.470 -27.516 1.00 85.81 999 ALA A C 1
ATOM 7916 O O . ALA A 1 999 ? -24.707 -18.016 -28.179 1.00 85.81 999 ALA A O 1
ATOM 7917 N N . ASP A 1 1000 ? -25.595 -17.493 -26.180 1.00 84.44 1000 ASP A N 1
ATOM 7918 C CA . ASP A 1 1000 ? -24.621 -18.225 -25.354 1.00 84.44 1000 ASP A CA 1
ATOM 7919 C C . ASP A 1 1000 ? -24.891 -19.734 -25.419 1.00 84.44 1000 ASP A C 1
ATOM 7921 O O . ASP A 1 1000 ? -23.997 -20.523 -25.706 1.00 84.44 1000 ASP A O 1
ATOM 7925 N N . MET A 1 1001 ? -26.165 -20.123 -25.278 1.00 80.12 1001 MET A N 1
ATOM 7926 C CA . MET A 1 1001 ? -26.623 -21.510 -25.430 1.00 80.12 1001 MET A CA 1
ATOM 7927 C C . MET A 1 1001 ? -26.389 -22.080 -26.839 1.00 80.12 1001 MET A C 1
ATOM 7929 O O . MET A 1 1001 ? -26.272 -23.292 -27.000 1.00 80.12 1001 MET A O 1
ATOM 7933 N N . ASP A 1 1002 ? -26.367 -21.219 -27.858 1.00 83.19 1002 ASP A N 1
ATOM 7934 C CA . ASP A 1 1002 ? -26.094 -21.580 -29.252 1.00 83.19 1002 ASP A CA 1
ATOM 7935 C C . ASP A 1 1002 ? -24.586 -21.667 -29.557 1.00 83.19 1002 ASP A C 1
ATOM 7937 O O . ASP A 1 1002 ? -24.182 -22.385 -30.470 1.00 83.19 1002 ASP A O 1
ATOM 7941 N N . GLY A 1 1003 ? -23.747 -20.945 -28.804 1.00 82.75 1003 GLY A N 1
ATOM 7942 C CA . GLY A 1 1003 ? -22.279 -20.980 -28.862 1.00 82.75 1003 GLY A CA 1
ATOM 7943 C C . GLY A 1 1003 ? -21.631 -20.445 -30.150 1.00 82.75 1003 GLY A C 1
ATOM 7944 O O . GLY A 1 1003 ? -20.430 -20.186 -30.172 1.00 82.75 1003 GLY A O 1
ATOM 7945 N N . ARG A 1 1004 ? -22.391 -20.247 -31.237 1.00 86.00 1004 ARG A N 1
ATOM 7946 C CA . ARG A 1 1004 ? -21.859 -19.835 -32.553 1.00 86.00 1004 ARG A CA 1
ATOM 7947 C C . ARG A 1 1004 ? -21.666 -18.325 -32.712 1.00 86.00 1004 ARG A C 1
ATOM 7949 O O . ARG A 1 1004 ? -21.244 -17.894 -33.785 1.00 86.00 1004 ARG A O 1
ATOM 7956 N N . LEU A 1 1005 ? -21.942 -17.511 -31.693 1.00 88.31 1005 LEU A N 1
ATOM 7957 C CA . LEU A 1 1005 ? -21.767 -16.051 -31.702 1.00 88.31 1005 LEU A CA 1
ATOM 7958 C C . LEU A 1 1005 ? -20.791 -15.635 -30.598 1.00 88.31 1005 LEU A C 1
ATOM 7960 O O . LEU A 1 1005 ? -20.853 -16.177 -29.501 1.00 88.31 1005 LEU A O 1
ATOM 7964 N N . ALA A 1 1006 ? -19.905 -14.677 -30.879 1.00 88.38 1006 ALA A N 1
ATOM 7965 C CA . ALA A 1 1006 ? -18.863 -14.246 -29.947 1.00 88.38 1006 ALA A CA 1
ATOM 7966 C C . ALA A 1 1006 ? -18.761 -12.716 -29.840 1.00 88.38 1006 ALA A C 1
ATOM 7968 O O . ALA A 1 1006 ? -19.204 -11.976 -30.720 1.00 88.38 1006 ALA A O 1
ATOM 7969 N N . ALA A 1 1007 ? -18.130 -12.235 -28.765 1.00 85.56 1007 ALA A N 1
ATOM 7970 C CA . ALA A 1 1007 ? -17.676 -10.849 -28.690 1.00 85.56 1007 ALA A CA 1
ATOM 7971 C C . ALA A 1 1007 ? -16.663 -10.565 -29.814 1.00 85.56 1007 ALA A C 1
ATOM 7973 O O . ALA A 1 1007 ? -15.797 -11.390 -30.096 1.00 85.56 1007 ALA A O 1
ATOM 7974 N N . GLY A 1 1008 ? -16.782 -9.404 -30.459 1.00 82.44 1008 GLY A N 1
ATOM 7975 C CA . GLY A 1 1008 ? -15.956 -9.014 -31.605 1.00 82.44 1008 GLY A CA 1
ATOM 7976 C C . GLY A 1 1008 ? -16.518 -9.393 -32.984 1.00 82.44 1008 GLY A C 1
ATOM 7977 O O . GLY A 1 1008 ? -16.014 -8.900 -33.993 1.00 82.44 1008 GLY A O 1
ATOM 7978 N N . ASP A 1 1009 ? -17.585 -10.189 -33.066 1.00 92.50 1009 ASP A N 1
ATOM 7979 C CA . ASP A 1 1009 ? -18.291 -10.450 -34.329 1.00 92.50 1009 ASP A CA 1
ATOM 7980 C C . ASP A 1 1009 ? -19.095 -9.219 -34.802 1.00 92.50 1009 ASP A C 1
ATOM 7982 O O . ASP A 1 1009 ? -19.658 -8.479 -33.989 1.00 92.50 1009 ASP A O 1
ATOM 7986 N N . GLN A 1 1010 ? -19.203 -9.008 -36.122 1.00 93.12 1010 GLN A N 1
ATOM 7987 C CA . GLN A 1 1010 ? -20.067 -7.971 -36.708 1.00 93.12 1010 GLN A CA 1
ATOM 7988 C C . GLN A 1 1010 ? -21.366 -8.575 -37.254 1.00 93.12 1010 GLN A C 1
ATOM 7990 O O . GLN A 1 1010 ? -21.340 -9.486 -38.077 1.00 93.12 1010 GLN A O 1
ATOM 7995 N N . LEU A 1 1011 ? -22.507 -8.007 -36.867 1.00 93.19 1011 LEU A N 1
ATOM 7996 C CA . LEU A 1 1011 ? -23.825 -8.343 -37.400 1.00 93.19 1011 LEU A CA 1
ATOM 7997 C C . LEU A 1 1011 ? -24.078 -7.549 -38.695 1.00 93.19 1011 LEU A C 1
ATOM 7999 O O . LEU A 1 1011 ? -24.173 -6.320 -38.677 1.00 93.19 1011 LEU A O 1
ATOM 8003 N N . LEU A 1 1012 ? -24.185 -8.254 -39.824 1.00 92.38 1012 LEU A N 1
ATOM 8004 C CA . LEU A 1 1012 ? -24.411 -7.673 -41.152 1.00 92.38 1012 LEU A CA 1
ATOM 8005 C C . LEU A 1 1012 ? -25.899 -7.558 -41.496 1.00 92.38 1012 LEU A C 1
ATOM 8007 O O . LEU A 1 1012 ? -26.314 -6.554 -42.083 1.00 92.38 1012 LEU A O 1
ATOM 8011 N N . SER A 1 1013 ? -26.708 -8.556 -41.129 1.00 92.94 1013 SER A N 1
ATOM 8012 C CA . SER A 1 1013 ? -28.157 -8.549 -41.355 1.00 92.94 1013 SER A CA 1
ATOM 8013 C C . SER A 1 1013 ? -28.927 -9.355 -40.302 1.00 92.94 1013 SER A C 1
ATOM 8015 O O . SER A 1 1013 ? -28.353 -10.168 -39.575 1.00 92.94 1013 SER A O 1
ATOM 8017 N N . VAL A 1 1014 ? -30.236 -9.103 -40.211 1.00 93.69 1014 VAL A N 1
ATOM 8018 C CA . VAL A 1 1014 ? -31.188 -9.834 -39.363 1.00 93.69 1014 VAL A CA 1
ATOM 8019 C C . VAL A 1 1014 ? -32.485 -10.100 -40.137 1.00 93.69 1014 VAL A C 1
ATOM 8021 O O . VAL A 1 1014 ? -33.094 -9.171 -40.666 1.00 93.69 1014 VAL A O 1
ATOM 8024 N N . ASP A 1 1015 ? -32.883 -11.368 -40.262 1.00 89.69 1015 ASP A N 1
ATOM 8025 C CA . ASP A 1 1015 ? -33.966 -11.855 -41.138 1.00 89.69 1015 ASP A CA 1
ATOM 8026 C C . ASP A 1 1015 ? -33.924 -11.230 -42.552 1.00 89.69 1015 ASP A C 1
ATOM 8028 O O . ASP A 1 1015 ? -34.923 -10.741 -43.085 1.00 89.69 1015 ASP A O 1
ATOM 8032 N N . GLY A 1 1016 ? -32.723 -11.185 -43.146 1.00 84.31 1016 GLY A N 1
ATOM 8033 C CA . GLY A 1 1016 ? -32.467 -10.614 -44.475 1.00 84.31 1016 GLY A CA 1
ATOM 8034 C C . GLY A 1 1016 ? -32.482 -9.078 -44.545 1.00 84.31 1016 GLY A C 1
ATOM 8035 O O . GLY A 1 1016 ? -32.352 -8.510 -45.629 1.00 84.31 1016 GLY A O 1
ATOM 8036 N N . ARG A 1 1017 ? -32.635 -8.372 -43.417 1.00 87.88 1017 ARG A N 1
ATOM 8037 C CA . ARG A 1 1017 ? -32.571 -6.902 -43.346 1.00 87.88 1017 ARG A CA 1
ATOM 8038 C C . ARG A 1 1017 ? -31.174 -6.456 -42.940 1.00 87.88 1017 ARG A C 1
ATOM 8040 O O . ARG A 1 1017 ? -30.739 -6.748 -41.830 1.00 87.88 1017 ARG A O 1
ATOM 8047 N N . SER A 1 1018 ? -30.487 -5.732 -43.822 1.00 90.25 1018 SER A N 1
ATOM 8048 C CA . SER A 1 1018 ? -29.145 -5.208 -43.542 1.00 90.25 1018 SER A CA 1
ATOM 8049 C C . SER A 1 1018 ? -29.135 -4.277 -42.321 1.00 90.25 1018 SER A C 1
ATOM 8051 O O . SER A 1 1018 ? -29.994 -3.406 -42.177 1.00 90.25 1018 SER A O 1
ATOM 8053 N N . LEU A 1 1019 ? -28.134 -4.467 -41.463 1.00 89.38 1019 LEU A N 1
ATOM 8054 C CA . LEU A 1 1019 ? -27.843 -3.656 -40.279 1.00 89.38 1019 LEU A CA 1
ATOM 8055 C C . LEU A 1 1019 ? -26.749 -2.605 -40.549 1.00 89.38 1019 LEU A C 1
ATOM 8057 O O . LEU A 1 1019 ? -26.512 -1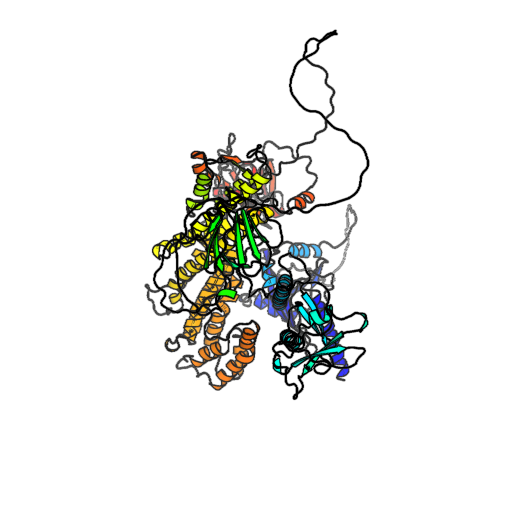.721 -39.724 1.00 89.38 1019 LEU A O 1
ATOM 8061 N N . VAL A 1 1020 ? -26.086 -2.681 -41.708 1.00 87.94 1020 VAL A N 1
ATOM 8062 C CA . VAL A 1 1020 ? -24.968 -1.807 -42.080 1.00 87.94 1020 VAL A CA 1
ATOM 8063 C C . VAL A 1 1020 ? -25.475 -0.394 -42.387 1.00 87.94 1020 VAL A C 1
ATOM 8065 O O . VAL A 1 1020 ? -26.257 -0.172 -43.310 1.00 87.94 1020 VAL A O 1
ATOM 8068 N N . GLY A 1 1021 ? -24.986 0.582 -41.626 1.00 81.50 1021 GLY A N 1
ATOM 8069 C CA . GLY A 1 1021 ? -25.382 1.989 -41.679 1.00 81.50 1021 GLY A CA 1
ATOM 8070 C C . GLY A 1 1021 ? -26.439 2.398 -40.651 1.00 81.50 1021 GLY A C 1
ATOM 8071 O O . GLY A 1 1021 ? -26.856 3.555 -40.669 1.00 81.50 1021 GLY A O 1
ATOM 8072 N N . LEU A 1 1022 ? -26.872 1.496 -39.764 1.00 86.50 1022 LEU A N 1
ATOM 8073 C CA . LEU A 1 1022 ? -27.837 1.809 -38.706 1.00 86.50 1022 LEU A CA 1
ATOM 8074 C C . LEU A 1 1022 ? -27.161 2.295 -37.415 1.00 86.50 1022 LEU A C 1
ATOM 8076 O O . LEU A 1 1022 ? -25.987 2.028 -37.163 1.00 86.50 1022 LEU A O 1
ATOM 8080 N N . SER A 1 1023 ? -27.935 2.991 -36.579 1.00 85.19 1023 SER A N 1
ATOM 8081 C CA . SER A 1 1023 ? -27.576 3.250 -35.183 1.00 85.19 1023 SER A CA 1
ATOM 8082 C C . SER A 1 1023 ? -27.909 2.042 -34.298 1.00 85.19 1023 SER A C 1
ATOM 8084 O O . SER A 1 1023 ? -28.678 1.157 -34.692 1.00 85.19 1023 SER A O 1
ATOM 8086 N N . GLN A 1 1024 ? -27.352 2.013 -33.086 1.00 87.44 1024 GLN A N 1
ATOM 8087 C CA . GLN A 1 1024 ? -27.531 0.915 -32.132 1.00 87.44 1024 GLN A CA 1
ATOM 8088 C C . GLN A 1 1024 ? -29.008 0.709 -31.760 1.00 87.44 1024 GLN A C 1
ATOM 8090 O O . GLN A 1 1024 ? -29.470 -0.425 -31.656 1.00 87.44 1024 GLN A O 1
ATOM 8095 N N . GLU A 1 1025 ? -29.768 1.796 -31.636 1.00 85.00 1025 GLU A N 1
ATOM 8096 C CA . GLU A 1 1025 ? -31.182 1.796 -31.254 1.00 85.00 1025 GLU A CA 1
ATOM 8097 C C . GLU A 1 1025 ? -32.044 1.197 -32.371 1.00 85.00 1025 GLU A C 1
ATOM 8099 O O . GLU A 1 1025 ? -32.886 0.340 -32.112 1.00 85.00 1025 GLU A O 1
ATOM 8104 N N . ARG A 1 1026 ? -31.797 1.579 -33.635 1.00 82.75 1026 ARG A N 1
ATOM 8105 C CA . ARG A 1 1026 ? -32.508 1.003 -34.793 1.00 82.75 1026 ARG A CA 1
ATOM 8106 C C . ARG A 1 1026 ? -32.156 -0.464 -35.021 1.00 82.75 1026 ARG A C 1
ATOM 8108 O O . ARG A 1 1026 ? -33.028 -1.242 -35.405 1.00 82.75 1026 ARG A O 1
ATOM 8115 N N . ALA A 1 1027 ? -30.905 -0.851 -34.780 1.00 87.69 1027 ALA A N 1
ATOM 8116 C CA . ALA A 1 1027 ? -30.498 -2.251 -34.826 1.00 87.69 1027 ALA A CA 1
ATOM 8117 C C . ALA A 1 1027 ? -31.222 -3.072 -33.743 1.00 87.69 1027 ALA A C 1
ATOM 8119 O O . ALA A 1 1027 ? -31.825 -4.098 -34.058 1.00 87.69 1027 ALA A O 1
ATOM 8120 N N . ALA A 1 1028 ? -31.252 -2.578 -32.500 1.00 86.19 1028 ALA A N 1
ATOM 8121 C CA . ALA A 1 1028 ? -31.975 -3.205 -31.396 1.00 86.19 1028 ALA A CA 1
ATOM 8122 C C . ALA A 1 1028 ? -33.497 -3.275 -31.639 1.00 86.19 1028 ALA A C 1
ATOM 8124 O O . ALA A 1 1028 ? -34.113 -4.300 -31.344 1.00 86.19 1028 ALA A O 1
ATOM 8125 N N . GLU A 1 1029 ? -34.110 -2.242 -32.227 1.00 84.44 1029 GLU A N 1
ATOM 8126 C CA . GLU A 1 1029 ? -35.534 -2.246 -32.590 1.00 84.44 1029 GLU A CA 1
ATOM 8127 C C . GLU A 1 1029 ? -35.846 -3.349 -33.616 1.00 84.44 1029 GLU A C 1
ATOM 8129 O O . GLU A 1 1029 ? -36.747 -4.163 -33.399 1.00 84.44 1029 GLU A O 1
ATOM 8134 N N . LEU A 1 1030 ? -35.064 -3.440 -34.700 1.00 85.06 1030 LEU A N 1
ATOM 8135 C CA . LEU A 1 1030 ? -35.211 -4.499 -35.704 1.00 85.06 1030 LEU A CA 1
ATOM 8136 C C . LEU A 1 1030 ? -35.048 -5.892 -35.083 1.00 85.06 1030 LEU A C 1
ATOM 8138 O O . LEU A 1 1030 ? -35.897 -6.755 -35.295 1.00 85.06 1030 LEU A O 1
ATOM 8142 N N . MET A 1 1031 ? -34.010 -6.094 -34.268 1.00 85.88 1031 MET A N 1
ATOM 8143 C CA . MET A 1 1031 ? -33.750 -7.356 -33.563 1.00 85.88 1031 MET A CA 1
ATOM 8144 C C . MET A 1 1031 ? -34.845 -7.726 -32.554 1.00 85.88 1031 MET A C 1
ATOM 8146 O O . MET A 1 1031 ? -35.113 -8.908 -32.333 1.00 85.88 1031 MET A O 1
ATOM 8150 N N . THR A 1 1032 ? -35.510 -6.741 -31.951 1.00 82.56 1032 THR A N 1
ATOM 8151 C CA . THR A 1 1032 ? -36.642 -6.974 -31.041 1.00 82.56 1032 THR A CA 1
ATOM 8152 C C . THR A 1 1032 ? -37.892 -7.399 -31.816 1.00 82.56 1032 THR A C 1
ATOM 8154 O O . THR A 1 1032 ? -38.638 -8.258 -31.353 1.00 82.56 1032 THR A O 1
ATOM 8157 N N . ARG A 1 1033 ? -38.090 -6.861 -33.027 1.00 82.50 1033 ARG A N 1
ATOM 8158 C CA . ARG A 1 1033 ? -39.271 -7.098 -33.875 1.00 82.50 1033 ARG A CA 1
ATOM 8159 C C . ARG A 1 1033 ? -39.241 -8.398 -34.697 1.00 82.50 1033 ARG A C 1
ATOM 8161 O O . ARG A 1 1033 ? -40.252 -8.717 -35.320 1.00 82.50 1033 ARG A O 1
ATOM 8168 N N . THR A 1 1034 ? -38.133 -9.144 -34.721 1.00 85.75 1034 THR A N 1
ATOM 8169 C CA . THR A 1 1034 ? -38.058 -10.466 -35.382 1.00 85.75 1034 THR A CA 1
ATOM 8170 C C . THR A 1 1034 ? -38.666 -11.601 -34.546 1.00 85.75 1034 THR A C 1
ATOM 8172 O O . THR A 1 1034 ? -38.873 -11.456 -33.339 1.00 85.75 1034 THR A O 1
ATOM 8175 N N . GLY A 1 1035 ? -38.964 -12.737 -35.186 1.00 80.62 1035 GLY A N 1
ATOM 8176 C CA . GLY A 1 1035 ? -39.725 -13.846 -34.596 1.00 80.62 1035 GLY A CA 1
ATOM 8177 C C . GLY A 1 1035 ? -39.012 -14.629 -33.482 1.00 80.62 1035 GLY A C 1
ATOM 8178 O O . GLY A 1 1035 ? -37.904 -14.301 -33.057 1.00 80.62 1035 GLY A O 1
ATOM 8179 N N . SER A 1 1036 ? -39.651 -15.707 -33.008 1.00 81.06 1036 SER A N 1
ATOM 8180 C CA . SER A 1 1036 ? -39.069 -16.647 -32.029 1.00 81.06 1036 SER A CA 1
ATOM 8181 C C . SER A 1 1036 ? -37.898 -17.466 -32.584 1.00 81.06 1036 SER A C 1
ATOM 8183 O O . SER A 1 1036 ? -37.114 -18.017 -31.816 1.00 81.06 1036 SER A O 1
ATOM 8185 N N . VAL A 1 1037 ? -37.759 -17.519 -33.907 1.00 86.75 1037 VAL A N 1
ATOM 8186 C CA . VAL A 1 1037 ? -36.543 -17.915 -34.619 1.00 86.75 1037 VAL A CA 1
ATOM 8187 C C . VAL A 1 1037 ? -36.125 -16.718 -35.467 1.00 86.75 1037 VAL A C 1
ATOM 8189 O O . VAL A 1 1037 ? -36.981 -16.070 -36.067 1.00 86.75 1037 VAL A O 1
ATOM 8192 N N . VAL A 1 1038 ? -34.830 -16.415 -35.473 1.00 91.12 1038 VAL A N 1
ATOM 8193 C CA . VAL A 1 1038 ? -34.218 -15.286 -36.180 1.00 91.12 1038 VAL A CA 1
ATOM 8194 C C . VAL A 1 1038 ? -32.957 -15.769 -36.889 1.00 91.12 1038 VAL A C 1
ATOM 8196 O O . VAL A 1 1038 ? -32.223 -16.591 -36.348 1.00 91.12 1038 VAL A O 1
ATOM 8199 N N . THR A 1 1039 ? -32.695 -15.280 -38.095 1.00 91.12 1039 THR A N 1
ATOM 8200 C CA . THR A 1 1039 ? -31.489 -15.607 -38.866 1.00 91.12 1039 THR A CA 1
ATOM 8201 C C . THR A 1 1039 ? -30.600 -14.381 -38.995 1.00 91.12 1039 THR A C 1
ATOM 8203 O O . THR A 1 1039 ? -31.043 -13.328 -39.448 1.00 91.12 1039 THR A O 1
ATOM 8206 N N . LEU A 1 1040 ? -29.347 -14.517 -38.570 1.00 94.12 1040 LEU A N 1
ATOM 8207 C CA . LEU A 1 1040 ? -28.333 -13.466 -38.571 1.00 94.12 1040 LEU A CA 1
ATOM 8208 C C . LEU A 1 1040 ? -27.258 -13.786 -39.611 1.00 94.12 1040 LEU A C 1
ATOM 8210 O O . LEU A 1 1040 ? -26.772 -14.914 -39.656 1.00 94.12 1040 LEU A O 1
ATOM 8214 N N . GLU A 1 1041 ? -26.842 -12.799 -40.400 1.00 93.75 1041 GLU A N 1
ATOM 8215 C CA . GLU A 1 1041 ? -25.591 -12.876 -41.168 1.00 93.75 1041 GLU A CA 1
ATOM 8216 C C . GLU A 1 1041 ? -24.492 -12.163 -40.382 1.00 93.75 1041 GLU A C 1
ATOM 8218 O O . GLU A 1 1041 ? -24.669 -11.014 -39.967 1.00 93.75 1041 GLU A O 1
ATOM 8223 N N . VAL A 1 1042 ? -23.376 -12.852 -40.143 1.00 93.62 1042 VAL A N 1
ATOM 8224 C CA . VAL A 1 1042 ? -22.374 -12.450 -39.149 1.00 93.62 1042 VAL A CA 1
ATOM 8225 C C . VAL A 1 1042 ? -20.971 -12.571 -39.732 1.00 93.62 1042 VAL A C 1
ATOM 8227 O O . VAL A 1 1042 ? -20.546 -13.670 -40.075 1.00 93.62 1042 VAL A O 1
ATOM 8230 N N . ALA A 1 1043 ? -20.237 -11.460 -39.818 1.00 90.44 1043 ALA A N 1
ATOM 8231 C CA . ALA A 1 1043 ? -18.821 -11.463 -40.179 1.00 90.44 1043 ALA A CA 1
ATOM 8232 C C . ALA A 1 1043 ? -17.969 -11.750 -38.937 1.00 90.44 1043 ALA A C 1
ATOM 8234 O O . ALA A 1 1043 ? -17.957 -10.970 -37.974 1.00 90.44 1043 ALA A O 1
ATOM 8235 N N . LYS A 1 1044 ? -17.259 -12.880 -38.963 1.00 90.00 1044 LYS A N 1
ATOM 8236 C CA . LYS A 1 1044 ? -16.449 -13.351 -37.842 1.00 90.00 1044 LYS A CA 1
ATOM 8237 C C . LYS A 1 1044 ? -15.254 -12.449 -37.572 1.00 90.00 1044 LYS A C 1
ATOM 8239 O O . LYS A 1 1044 ? -14.538 -12.063 -38.491 1.00 90.00 1044 LYS A O 1
ATOM 8244 N N . GLN A 1 1045 ? -15.065 -12.109 -36.294 1.00 81.94 1045 GLN A N 1
ATOM 8245 C CA . GLN A 1 1045 ? -14.025 -11.181 -35.825 1.00 81.94 1045 GLN A CA 1
ATOM 8246 C C . GLN A 1 1045 ? -14.036 -9.802 -36.519 1.00 81.94 1045 GLN A C 1
ATOM 8248 O O . GLN A 1 1045 ? -13.012 -9.116 -36.581 1.00 81.94 1045 GLN A O 1
ATOM 8253 N N . GLY A 1 1046 ? -15.197 -9.355 -37.018 1.00 81.12 1046 GLY A N 1
ATOM 8254 C CA . GLY A 1 1046 ? -15.342 -8.085 -37.736 1.00 81.12 1046 GLY A CA 1
ATOM 8255 C C . GLY A 1 1046 ? -14.852 -6.853 -36.958 1.00 81.12 1046 GLY A C 1
ATOM 8256 O O . GLY A 1 1046 ? -14.335 -5.917 -37.562 1.00 81.12 1046 GLY A O 1
ATOM 8257 N N . ALA A 1 1047 ? -14.940 -6.851 -35.623 1.00 81.31 1047 ALA A N 1
ATOM 8258 C CA . ALA A 1 1047 ? -14.396 -5.776 -34.792 1.00 81.31 1047 ALA A CA 1
ATOM 8259 C C . ALA A 1 1047 ? -12.859 -5.759 -34.777 1.00 81.31 1047 ALA A C 1
ATOM 8261 O O . ALA A 1 1047 ? -12.273 -4.681 -34.745 1.00 81.31 1047 ALA A O 1
ATOM 8262 N N . ILE A 1 1048 ? -12.195 -6.920 -34.832 1.00 75.00 1048 ILE A N 1
ATOM 8263 C CA . ILE A 1 1048 ? -10.731 -6.989 -34.967 1.00 75.00 1048 ILE A CA 1
ATOM 8264 C C . ILE A 1 1048 ? -10.336 -6.546 -36.380 1.00 75.00 1048 ILE A C 1
ATOM 8266 O O . ILE A 1 1048 ? -9.498 -5.659 -36.526 1.00 75.00 1048 ILE A O 1
ATOM 8270 N N . TYR A 1 1049 ? -11.010 -7.077 -37.406 1.00 75.75 1049 TYR A N 1
ATOM 8271 C CA . TYR A 1 1049 ? -10.779 -6.736 -38.816 1.00 75.75 1049 TYR A CA 1
ATOM 8272 C C . TYR A 1 1049 ? -10.948 -5.235 -39.125 1.00 75.75 1049 TYR A C 1
ATOM 8274 O O . TYR A 1 1049 ? -10.259 -4.701 -39.989 1.00 75.75 1049 TYR A O 1
ATOM 8282 N N . HIS A 1 1050 ? -11.827 -4.531 -38.406 1.00 74.12 1050 HIS A N 1
ATOM 8283 C CA . HIS A 1 1050 ? -12.039 -3.086 -38.559 1.00 74.12 1050 HIS A CA 1
ATOM 8284 C C . HIS A 1 1050 ? -11.305 -2.205 -37.526 1.00 74.12 1050 HIS A C 1
ATOM 8286 O O . HIS A 1 1050 ? -11.571 -1.002 -37.462 1.00 74.12 1050 HIS A O 1
ATOM 8292 N N . GLY A 1 1051 ? -10.380 -2.765 -36.733 1.00 67.88 1051 GLY A N 1
ATOM 8293 C CA . GLY A 1 1051 ? -9.537 -2.011 -35.790 1.00 67.88 1051 GLY A CA 1
ATOM 8294 C C . GLY A 1 1051 ? -10.250 -1.523 -34.518 1.00 67.88 1051 GLY A C 1
ATOM 8295 O O . GLY A 1 1051 ? -9.787 -0.600 -33.854 1.00 67.88 1051 GLY A O 1
ATOM 8296 N N . LEU A 1 1052 ? -11.390 -2.125 -34.171 1.00 75.25 1052 LEU A N 1
ATOM 8297 C CA . LEU A 1 1052 ? -12.317 -1.691 -33.117 1.00 75.25 1052 LEU A CA 1
ATOM 8298 C C . LEU A 1 1052 ? -12.219 -2.502 -31.811 1.00 75.25 1052 LEU A C 1
ATOM 8300 O O . LEU A 1 1052 ? -13.034 -2.306 -30.909 1.00 75.25 1052 LEU A O 1
ATOM 8304 N N . ALA A 1 1053 ? -11.230 -3.393 -31.676 1.00 64.31 1053 ALA A N 1
ATOM 8305 C CA . ALA A 1 1053 ? -11.089 -4.314 -30.538 1.00 64.31 1053 ALA A CA 1
ATOM 8306 C C . ALA A 1 1053 ? -11.107 -3.630 -29.149 1.00 64.31 1053 ALA A C 1
ATOM 8308 O O . ALA A 1 1053 ? -11.581 -4.209 -28.174 1.00 64.31 1053 ALA A O 1
ATOM 8309 N N . THR A 1 1054 ? -10.661 -2.373 -29.051 1.00 60.88 1054 THR A N 1
ATOM 8310 C CA . THR A 1 1054 ? -10.660 -1.595 -27.797 1.00 60.88 1054 THR A CA 1
ATOM 8311 C C . THR A 1 1054 ? -12.060 -1.247 -27.269 1.00 60.88 1054 THR A C 1
ATOM 8313 O O . THR A 1 1054 ? -12.199 -0.980 -26.075 1.00 60.88 1054 THR A O 1
ATOM 8316 N N . LEU A 1 1055 ? -13.112 -1.302 -28.101 1.00 59.09 1055 LEU A N 1
ATOM 8317 C CA . LEU A 1 1055 ? -14.501 -1.059 -27.676 1.00 59.09 1055 LEU A CA 1
ATOM 8318 C C . LEU A 1 1055 ? -15.074 -2.168 -26.780 1.00 59.09 1055 LEU A C 1
ATOM 8320 O O . LEU A 1 1055 ? -16.046 -1.927 -26.059 1.00 59.09 1055 LEU A O 1
ATOM 8324 N N . LEU A 1 1056 ? -14.479 -3.365 -26.797 1.00 56.50 1056 LEU A N 1
ATOM 8325 C CA . LEU A 1 1056 ? -14.913 -4.484 -25.957 1.00 56.50 1056 LEU A CA 1
ATOM 8326 C C . LEU A 1 1056 ? -14.655 -4.205 -24.463 1.00 56.50 1056 LEU A C 1
ATOM 8328 O O . LEU A 1 1056 ? -15.466 -4.587 -23.623 1.00 56.50 1056 LEU A O 1
ATOM 8332 N N . ASN A 1 1057 ? -13.596 -3.448 -24.147 1.00 47.69 1057 ASN A N 1
ATOM 8333 C CA . ASN A 1 1057 ? -13.104 -3.233 -22.779 1.00 47.69 1057 ASN A CA 1
ATOM 8334 C C . ASN A 1 1057 ? -13.563 -1.913 -22.125 1.00 47.69 1057 ASN A C 1
ATOM 8336 O O . ASN A 1 1057 ? -13.156 -1.612 -21.004 1.00 47.69 1057 ASN A O 1
ATOM 8340 N N . GLN A 1 1058 ? -14.388 -1.098 -22.790 1.00 44.41 1058 GLN A N 1
ATOM 8341 C CA . GLN A 1 1058 ? -14.947 0.116 -22.176 1.00 44.41 1058 GLN A CA 1
ATOM 8342 C C . GLN A 1 1058 ? -16.232 -0.204 -21.390 1.00 44.41 1058 GLN A C 1
ATOM 8344 O O . GLN A 1 1058 ? -17.050 -0.988 -21.881 1.00 44.41 1058 GLN A O 1
ATOM 8349 N N . PRO A 1 1059 ? -16.495 0.415 -20.221 1.00 36.25 1059 PRO A N 1
ATOM 8350 C CA . PRO A 1 1059 ? -17.801 0.313 -19.569 1.00 36.25 1059 PRO A CA 1
ATOM 8351 C C . PRO A 1 1059 ? -18.898 0.869 -20.491 1.00 36.25 1059 PRO A C 1
ATOM 8353 O O . PRO A 1 1059 ? -18.668 1.793 -21.270 1.00 36.25 1059 PRO A O 1
ATOM 8356 N N . SER A 1 1060 ? -20.091 0.274 -20.464 1.00 31.62 1060 SER A N 1
ATOM 8357 C CA . SER A 1 1060 ? -21.198 0.742 -21.310 1.00 31.62 1060 SER A CA 1
ATOM 8358 C C . SER A 1 1060 ? -21.719 2.100 -20.820 1.00 31.62 1060 SER A C 1
ATOM 8360 O O . SER A 1 1060 ? -21.939 2.241 -19.616 1.00 31.62 1060 SER A O 1
ATOM 8362 N N . PRO A 1 1061 ? -21.962 3.083 -21.709 1.00 33.72 1061 PRO A N 1
ATOM 8363 C CA . PRO A 1 1061 ? -22.594 4.333 -21.310 1.00 33.72 1061 PRO A CA 1
ATOM 8364 C C . PRO A 1 1061 ? -24.008 4.050 -20.792 1.00 33.72 1061 PRO A C 1
ATOM 8366 O O . PRO A 1 1061 ? -24.804 3.383 -21.457 1.00 33.72 1061 PRO A O 1
ATOM 8369 N N . LEU A 1 1062 ? -24.314 4.551 -19.597 1.00 33.34 1062 LEU A N 1
ATOM 8370 C CA . LEU A 1 1062 ? -25.653 4.470 -19.022 1.00 33.34 1062 LEU A CA 1
ATOM 8371 C C . LEU A 1 1062 ? -26.592 5.369 -19.832 1.00 33.34 1062 LEU A C 1
ATOM 8373 O O . LEU A 1 1062 ? -26.390 6.582 -19.892 1.00 33.34 1062 LEU A O 1
ATOM 8377 N N . MET A 1 1063 ? -27.627 4.788 -20.441 1.00 28.44 1063 MET A N 1
ATOM 8378 C CA . MET A 1 1063 ? -28.743 5.587 -20.945 1.00 28.44 1063 MET A CA 1
ATOM 8379 C C . MET A 1 1063 ? -29.503 6.187 -19.751 1.00 28.44 1063 MET A C 1
ATOM 8381 O O . MET A 1 1063 ? -29.760 5.456 -18.787 1.00 28.44 1063 MET A O 1
ATOM 8385 N N . PRO A 1 1064 ? -29.888 7.477 -19.791 1.00 31.84 1064 PRO A N 1
ATOM 8386 C CA . PRO A 1 1064 ? -30.845 8.012 -18.831 1.00 31.84 1064 PRO A CA 1
ATOM 8387 C C . PRO A 1 1064 ? -32.181 7.263 -18.962 1.00 31.84 1064 PRO A C 1
ATOM 8389 O O . PRO A 1 1064 ? -32.575 6.879 -20.066 1.00 31.84 1064 PRO A O 1
ATOM 8392 N N . ARG A 1 1065 ? -32.844 7.038 -17.824 1.00 32.88 1065 ARG A N 1
ATOM 8393 C CA . ARG A 1 1065 ? -34.209 6.494 -17.739 1.00 32.88 1065 ARG A CA 1
ATOM 8394 C C . ARG A 1 1065 ? -35.249 7.606 -17.800 1.00 32.88 1065 ARG A C 1
ATOM 8396 O O . ARG A 1 1065 ? -34.932 8.704 -17.295 1.00 32.88 1065 ARG A O 1
#

Foldseek 3Di:
DLVVLVVVLVVLQVLLVVCQVQQLVAWRKDRADSVRKIKTKAKEWEQDPVVRDIDIDIDIFMQQDWQQNVLVVVVCVVDVPPPPPDDWDKWKWKAALQFIDTDDGGDGVVVVVSPQDSVRNPIHIYMYTPVPDDDDDDDDDDDDDDDDDDDDDDDDDDDDDPDVPGNVVNVVVVPRDDPDCVVSVPRDPPVVVVVVVVCVVVVVQVVCQDPVRDRPFKDKDWAAACVNCVVDGTDIDIDGQQDFFLNVLCRRCVRVVNNVDDSVQKFKWKAQPVPRDTDTDQRRDRVVNCVVPPDPVRDDIHIYMDGDDPPDPHPPDDDPDDDDDDDDDDDDDDWDDQVQFKKKWWDFPPDDDDDDDDDDDDDDDDDDDPPGTDMQGDGQAKAWEAQQDDDDRHHHDDDAQGHNTAWIWHHHPNWIWIAGPAPSWQKDKQRHGDHGIGTDDAQIWIDTHPGTIIGIHGPVVVVDPDDDDDDDDDDDDDDDDDDDDDDDDDDDDDDDDDDDDDDDDDDDDDDDDDDDDDDDDDDDDDDDDDDDDDDDDDDFDADAQWAKDFDPVQLVVVLCLLFVVDQLVPFQQLLLSLLNLLSVLVLLVDCVNPVVDDPVNSLVVSLVSLVVSLVSLVCQLPVQDDDPVCLVSNLLSLLSSLQNLLLSLVSQCFFPVNNVRNVVSSVSSVVSNVSSLVSNLVSLLVQLVQQLCQLVDDPVPPDPPHHHLVSNLVSVVSLLCSNVSSVPFPVSVLVSVLLVLLLSQQVLLCCLLPVLVSLCLAQVVLVSNLVSLVVVCVSCVVVVNNVSNCVRNVQSNLLSVVRNDDQADLVCLVVNCVRNVQAALLQLLSSLVSHDADPPGDRHDPVSNVSNSVVRVVGNQVVCVVVVHHRDNGDDNDDPDDDDRDPDRRVLVVFFRQDDSSCVSCVVCVVVSRMDMGGDPSHPRGPSSRGPPNVVVVVVPDDPPVDDDDDPFFDKDKDKWFFDVAQQFDKAWDWFDDPPDGLPAIWIFTLAGHCVGRCNVVVPDGGQKTWQDKQPHGPTRDHPVVVVVVRVPDDSIMMTIIGPNNCVVRVNVVSSPDDDDDDDD

Sequence (1065 aa):
MSGSREEERRKLADIINHWNANRLDLFEISQPTEDLEFHGVMRFYFQDRMAGNFATKCIRVSSTATTQDVIETLAEKFRPDMRMLSSPRYSLYEVHVSGERKLDLDEKPLVVQLNWNKDDREGRFVLKNENDILPKKPQSNGPEKEKDGVIQNFKQEQPLSREDGDSRLAAEVYKDMPETSFTRTISNPEVVMKRRRQQKLEKRMQEFRSSDGRPDSGGTLRIYADSLKPNIPYKTILLSTTDMADFAVVEALEKYGLEKESPREYCIARQDDKLGKDTILDDTECPLQIFRDWPADRGALVFQLKKRPPDYQGRKGRKPEDKIQRGREGSLHGSLPPEKLPYLVELSPGRGNHYAYYAYRHHEDGSDTRDKPKLYRLQHSITEVGSDCTDEGAIQLFGPGVLPHHCNLMHSEGLVTVTPHGPDADTFVDGQRVTETTVLRSGSTLQFGSAHVFKFVDPAYDQGGKRDPAGMIRGRHKSGSVPETTFDLHGDVHSGAALPTSKSSGRLEMDRTNGSERGMVKPMIRGEQQDSRSQDGPAPDLMLPASIEFRDNSEDAFLSAIINYTNSSTVHFKLSPTYVLYMACRFVLAPHYRPDMSPSERTHKVISIVNKMVSMMEGVIQEIPEGDQKQKNIAGALAFWMANASELLNFAKQDKDLSRITLDGQDILAHLVQMAFKYLVHCLQADLNNYMPAFLDDPEEHNPQRPKIEDVLHTLTGAMSLLRRCRVNAALTIQLFSQLFHFINMWLFNKLVTEADSGLCSHYWGAILRQQLSHIEAWAEKQGLELAADCHLSRIVQATTLLTMDKYSMQDVQNIHNTCFKLNSLQLNALMTNYHCAPDEPYIPPELIDHVVGVAENTADELARSDGREVQLEEDPDLQLPFLLPEDGYSCDVVRNVPNGFQEFLEPLVQRGFCRLTPHPRSPGTWTIHFEGAEAESQFVAPDTSDMSMKKEPEVVTVTLKKHNGMGLSIVAAKGKQDGAGQEKLGIYIKSVVKGGAADMDGRLAAGDQLLSVDGRSLVGLSQERAAELMTRTGSVVTLEVAKQGAIYHGLATLLNQPSPLMPR